Protein AF-0000000082873801 (afdb_homodimer)

Nearest PDB structures (foldseek):
  8ug4-assembly1_B  TM=7.362E-01  e=1.354E-15  Caenorhabditis elegans
  8ug5-assembly1_B  TM=7.842E-01  e=3.260E-12  Caenorhabditis elegans
  8ug7-assembly1_B  TM=8.274E-01  e=1.137E-11  Mus musculus
  6nf4-assembly1_B  TM=8.265E-01  e=1.776E-10  Danio rerio
  8uga-assembly1_B  TM=8.061E-01  e=8.392E-11  Mus musculus

Organism: NCBI:txid197152

Solvent-accessible surface area (backbone atoms only — not comparable to full-atom values): 63229 Å² total; per-residue (Å²): 104,44,60,46,51,54,48,46,42,51,47,18,55,83,52,63,77,65,62,58,49,54,55,52,46,51,41,40,50,53,37,49,51,41,51,52,50,52,52,51,57,68,64,48,70,71,75,66,64,63,63,62,61,55,55,68,60,56,71,71,63,66,75,70,72,67,83,71,76,82,84,83,91,79,90,78,88,86,86,91,84,87,90,90,97,89,87,86,90,92,87,96,86,97,92,85,85,81,78,85,82,84,88,74,83,75,75,78,74,73,70,72,70,70,76,72,67,72,75,74,74,75,66,45,58,58,71,59,56,50,53,49,33,51,56,21,40,50,38,29,35,49,48,24,49,44,50,30,53,29,49,78,66,45,58,75,90,36,94,67,55,42,70,64,62,34,47,48,27,49,46,48,33,49,38,51,52,52,48,50,52,48,59,70,70,49,52,71,68,77,62,80,86,48,52,66,60,51,46,49,41,37,51,49,40,32,50,38,24,52,24,50,28,44,38,50,46,53,49,52,46,51,53,58,54,51,70,37,44,37,78,91,72,44,22,71,57,77,85,67,81,84,74,86,72,84,66,74,63,72,56,44,50,52,57,67,56,66,33,49,48,61,62,54,58,57,44,55,78,41,74,50,22,42,50,43,64,66,46,38,73,70,28,48,58,22,37,35,46,21,23,52,49,48,30,52,42,39,49,51,48,46,71,54,58,63,84,66,63,64,72,59,51,57,48,45,52,52,45,50,54,55,51,57,63,71,60,55,82,74,74,70,70,73,70,60,89,74,67,74,79,75,79,66,76,77,26,56,69,17,40,54,54,11,48,50,53,30,53,53,47,52,51,44,52,52,50,29,62,61,29,50,74,35,81,90,34,34,68,56,21,54,49,53,44,41,52,52,48,36,52,51,33,48,53,50,34,52,40,38,55,53,28,48,62,40,44,63,74,39,47,75,49,83,82,65,68,88,45,71,66,55,54,50,45,60,59,18,43,50,14,44,49,52,49,26,50,47,40,31,54,48,20,61,75,41,36,88,72,75,27,51,60,54,24,53,32,24,51,38,47,47,51,28,51,54,50,42,50,55,38,52,63,52,47,64,35,26,32,40,84,49,72,66,46,54,71,65,38,63,37,42,24,41,48,37,19,47,35,34,42,27,52,36,51,28,50,45,40,56,70,47,60,56,38,54,82,72,38,58,67,50,30,68,55,44,28,68,68,55,37,39,48,50,36,58,65,15,37,62,32,29,36,43,24,29,51,49,48,32,42,52,45,49,48,32,66,56,50,27,60,44,72,73,79,70,83,126,104,44,59,45,50,52,48,46,42,51,45,18,54,82,53,62,76,66,62,58,48,53,55,52,46,52,41,41,50,52,39,46,50,41,51,51,50,52,53,51,58,69,64,47,68,71,74,68,65,62,65,61,61,53,56,65,56,54,70,68,61,64,71,69,66,70,76,71,78,81,82,85,86,78,87,78,86,86,88,91,86,85,90,90,92,85,92,87,90,91,89,94,83,89,92,87,87,90,78,90,80,86,88,76,85,78,78,79,75,75,72,75,72,70,77,73,68,73,75,74,75,75,67,47,59,59,70,57,55,53,52,48,33,49,56,22,40,51,38,29,36,50,47,22,49,45,49,30,54,28,48,77,66,45,60,74,89,37,94,67,53,44,70,63,62,33,47,46,28,48,47,49,33,50,40,52,53,52,48,50,53,48,60,71,69,50,51,70,69,79,61,80,86,51,51,66,59,50,45,51,43,36,52,48,39,31,51,38,24,52,26,49,28,44,38,50,47,53,48,51,46,50,55,57,55,51,71,37,45,37,78,91,70,43,21,71,56,76,87,69,82,81,76,84,74,86,65,75,64,73,58,42,52,52,55,66,57,64,34,50,48,61,60,53,57,55,42,54,78,40,73,51,22,42,48,43,64,68,45,40,74,70,28,48,58,23,36,36,48,21,23,53,50,49,31,54,42,40,48,50,48,45,70,56,58,62,84,66,60,66,71,58,51,56,49,45,53,53,45,48,55,54,50,57,63,73,57,55,81,75,74,71,69,71,70,59,88,75,69,75,78,74,78,67,77,75,26,55,70,17,39,54,55,11,48,49,51,31,53,51,46,51,51,42,52,54,49,27,62,61,28,50,75,36,81,89,34,33,67,57,21,53,49,54,44,41,53,51,48,37,52,49,33,49,52,49,34,53,39,38,54,53,27,47,63,41,44,63,76,39,47,75,50,82,82,64,70,88,45,70,65,56,55,51,45,60,60,17,44,52,14,44,49,52,50,26,50,48,41,31,55,48,20,61,76,41,36,88,72,74,28,50,60,54,24,53,32,23,51,39,46,48,51,27,52,54,51,42,51,54,37,51,62,52,46,65,35,27,32,41,83,48,72,66,44,55,70,67,38,63,37,43,24,42,49,37,20,48,36,36,43,28,52,34,51,26,48,46,40,57,69,48,58,56,38,55,83,72,38,57,66,50,30,67,54,46,28,66,67,55,35,38,50,51,37,58,65,15,38,61,31,29,36,44,25,30,51,48,47,32,42,52,45,50,48,34,67,56,49,26,60,45,71,73,79,70,82,126

Sequence (1136 aa):
MGIAFPMAEVISTYIPPSFYEGFYLYLYFGSMLFLMCMYATVLRPKPTSANANAAKKKSKRRQRRNSGTDSPQSDTEGGSSVGSSSSAASSPTPTAADEPPGSSRSGKATTEISAFTPTRQAHYGSFYLRMGAVAFGIGSMIYSGLEFGQYFELERNTKCHNVLLALTPATRMAFIFIQMYFIFLNNELRVYRSRLIARFGLMHMIGTNLSVWLNVLIQETKHEILLFYNPENNTLALNAHPKQQHKAMLHRVARGLKGPHHIYECRRTNIMGSLVQDASPFLFPCTIEYSLICAAILYVMWKNVGPKPEQAVRDSDQQHQQHIHAVSHTGSIRRSPHHYSVDCARAHKGLFVGILALVLTIISLILFFVLISRPELKALAVMEVNVCELALYFAATVATLLGMLQVRELRYDGSRNLELDNILLIAAQTGMFIYSTFTVIGGHFTMEKNNALLLITAVASLTQTICQTMFILDASRRSCTTARQIRRKPGRQLVTFLLVANLAMWAVNTLEKSRAESHPVQLHFYGLWAWTIITHVSMPLAIFYRFHSTVCLFDVWKRAYKIKPVYMMGIAFPMAEVISTYIPPSFYEGFYLYLYFGSMLFLMCMYATVLRPKPTSANANAAKKKSKRRQRRNSGTDSPQSDTEGGSSVGSSSSAASSPTPTAADEPPGSSRSGKATTEISAFTPTRQAHYGSFYLRMGAVAFGIGSMIYSGLEFGQYFELERNTKCHNVLLALTPATRMAFIFIQMYFIFLNNELRVYRSRLIARFGLMHMIGTNLSVWLNVLIQETKHEILLFYNPENNTLALNAHPKQQHKAMLHRVARGLKGPHHIYECRRTNIMGSLVQDASPFLFPCTIEYSLICAAILYVMWKNVGPKPEQAVRDSDQQHQQHIHAVSHTGSIRRSPHHYSVDCARAHKGLFVGILALVLTIISLILFFVLISRPELKALAVMEVNVCELALYFAATVATLLGMLQVRELRYDGSRNLELDNILLIAAQTGMFIYSTFTVIGGHFTMEKNNALLLITAVASLTQTICQTMFILDASRRSCTTARQIRRKPGRQLVTFLLVANLAMWAVNTLEKSRAESHPVQLHFYGLWAWTIITHVSMPLAIFYRFHSTVCLFDVWKRAYKIKPVYM

Secondary structure (DSSP, 8-state):
-TTHHHHHHHH-TTS-HHHHHHHHHHHHHHHHHHHHHHHHHHHS----THHHHHHHHHTTSGGGGG---------------------------------------------------------SS-HHHHHHHHHHHHHHHHHHHHHHHHHTTS-TTSTT--THHHHHHHHHHHHHHHHHHHHHH-SS----S-HHHHHHHHHHHHHHHHHHHHHHHHHHHHHHHHHTEETTTTEE-----S---------B---STTSHHHHHHHHHSSHHHHHHHHHHHHHHHHHHHHHHHHHHHHHHHHHT-S---HHHHHHHHHHHHHHHHHT-S-------TT------TT-HHHHHHHHHHHHHHHHHHHHHHHHHTSGGGHHHHHHHHHHHHHHHHHHHHHHHHHHHHHHTTSEE-TT----HHHHHHHHHHHHHHHHHHHHHHHHHHTGGGT-HHHHHHHHHHHHHHHHHHHHHHHHTTEE--SHHHHHH-TTHHHHHHHHHHHHHHHHIIIIIIT-GGG-HHHHHHH-HHHHHHHHHHHHHHHHHHHHHHHHHHHHHHHHTT-------/-TTHHHHHHHH-TTS-HHHHHHHHHHHHHHHHHHHHHHHHHHHS----THHHHHHHHHTTTGGGGG---------------------------------------------------------SS-HHHHHHHHHHHHHHHHHHHHHHHHHTTS-TTSTT--THHHHHHHHHHHHHHHHHHHHHH-SS----S-HHHHHHHHHHHHHHHHHHHHHHHHHHHHHHHHHTEETTTTEE-----S--S------B---STTSHHHHHHHHHSSHHHHHHHHHHHHHHHHHHHHHHHHHHHHHHHHHT-S---HHHHHHHHHHHHHHHHHT-S-------TT------TT-HHHHHHHHHHHHHHHHHHHHHHHHHTSGGGHHHHHHHHHHHHHHHHHHHHHHHHHHHHHHTTSEE-TT----HHHHHHHHHHHHHHHHHHHHHHHHHHTGGGT-HHHHHHHHHHHHHHHHHHHHHHHHTTEE--SHHHHHH-TTHHHHHHHHHHHHHHHHIIIIIIT-GGG-HHHHHHH-HHHHHHHHHHHHHHHHHHHHHHHHHHHHHHHHTT-------

Radius of gyration: 39.95 Å; Cα contacts (8 Å, |Δi|>4): 1169; chains: 2; bounding box: 84×140×133 Å

Structure (mmCIF, N/CA/C/O backbone):
data_AF-0000000082873801-model_v1
#
loop_
_entity.id
_entity.type
_entity.pdbx_description
1 polymer Otopetrin
#
loop_
_atom_site.group_PDB
_atom_site.id
_atom_site.type_symbol
_atom_site.label_atom_id
_atom_site.label_alt_id
_atom_site.label_comp_id
_atom_site.label_asym_id
_atom_site.label_entity_id
_atom_site.label_seq_id
_atom_site.pdbx_PDB_ins_code
_atom_site.Cartn_x
_atom_site.Cartn_y
_atom_site.Cartn_z
_atom_site.occupancy
_atom_site.B_iso_or_equiv
_atom_site.auth_seq_id
_atom_site.auth_comp_id
_atom_site.auth_asym_id
_atom_site.auth_atom_id
_atom_site.pdbx_PDB_model_num
ATOM 1 N N . MET A 1 1 ? 2.6 9.32 -10.445 1 83.94 1 MET A N 1
ATOM 2 C CA . MET A 1 1 ? 2.016 10.555 -10.969 1 83.94 1 MET A CA 1
ATOM 3 C C . MET A 1 1 ? 0.571 10.711 -10.508 1 83.94 1 MET A C 1
ATOM 5 O O . MET A 1 1 ? 0.141 11.812 -10.164 1 83.94 1 MET A O 1
ATOM 9 N N . GLY A 1 2 ? -0.21 9.602 -10.445 1 81.31 2 GLY A N 1
ATOM 10 C CA . GLY A 1 2 ? -1.589 9.641 -9.977 1 81.31 2 GLY A CA 1
ATOM 11 C C . GLY A 1 2 ? -1.722 10.094 -8.539 1 81.31 2 GLY A C 1
ATOM 12 O O . GLY A 1 2 ? -2.742 10.672 -8.156 1 81.31 2 GLY A O 1
ATOM 13 N N . ILE A 1 3 ? -0.702 9.875 -7.781 1 80.25 3 ILE A N 1
ATOM 14 C CA . ILE A 1 3 ? -0.724 10.289 -6.383 1 80.25 3 ILE A CA 1
ATOM 15 C C . ILE A 1 3 ? -0.08 11.672 -6.246 1 80.25 3 ILE A C 1
ATOM 17 O O . ILE A 1 3 ? -0.599 12.539 -5.539 1 80.25 3 ILE A O 1
ATOM 21 N N . ALA A 1 4 ? 0.98 11.906 -6.953 1 83.12 4 ALA A N 1
ATOM 22 C CA . ALA A 1 4 ? 1.812 13.094 -6.738 1 83.12 4 ALA A CA 1
ATOM 23 C C . ALA A 1 4 ? 1.121 14.352 -7.258 1 83.12 4 ALA A C 1
ATOM 25 O O . ALA A 1 4 ? 1.18 15.406 -6.621 1 83.12 4 ALA A O 1
ATOM 26 N N . PHE A 1 5 ? 0.399 14.242 -8.336 1 79.94 5 PHE A N 1
ATOM 27 C CA . PHE A 1 5 ? -0.186 15.43 -8.945 1 79.94 5 PHE A CA 1
ATOM 28 C C . PHE A 1 5 ? -1.344 15.953 -8.102 1 79.94 5 PHE A C 1
ATOM 30 O O . PHE A 1 5 ? -1.344 17.109 -7.691 1 79.94 5 PHE A O 1
ATOM 37 N N . PRO A 1 6 ? -2.221 15.086 -7.738 1 76.06 6 PRO A N 1
ATOM 38 C CA . PRO A 1 6 ? -3.314 15.617 -6.926 1 76.06 6 PRO A CA 1
ATOM 39 C C . PRO A 1 6 ? -2.859 16.047 -5.531 1 76.06 6 PRO A C 1
ATOM 41 O O . PRO A 1 6 ? -3.359 17.031 -4.988 1 76.06 6 PRO A O 1
ATOM 44 N N . MET A 1 7 ? -1.941 15.359 -5.02 1 80.06 7 MET A N 1
ATOM 45 C CA . MET A 1 7 ? -1.455 15.711 -3.689 1 80.06 7 MET A CA 1
ATOM 46 C C . MET A 1 7 ? -0.696 17.031 -3.721 1 80.06 7 MET A C 1
ATOM 48 O O . MET A 1 7 ? -0.843 17.859 -2.818 1 80.06 7 MET A O 1
ATOM 52 N N . ALA A 1 8 ? 0.097 17.203 -4.742 1 79.75 8 ALA A N 1
ATOM 53 C CA . ALA A 1 8 ? 0.851 18.438 -4.875 1 79.75 8 ALA A CA 1
ATOM 54 C C . ALA A 1 8 ? -0.085 19.641 -5.062 1 79.75 8 ALA A C 1
ATOM 56 O O . ALA A 1 8 ? 0.179 20.719 -4.555 1 79.75 8 ALA A O 1
ATOM 57 N N . GLU A 1 9 ? -1.192 19.391 -5.695 1 76.38 9 GLU A N 1
ATOM 58 C CA . GLU A 1 9 ? -2.174 20.453 -5.918 1 76.38 9 GLU A CA 1
ATOM 59 C C . GLU A 1 9 ? -2.834 20.875 -4.613 1 76.38 9 GLU A C 1
ATOM 61 O O . GLU A 1 9 ? -3.107 22.062 -4.41 1 76.38 9 GLU A O 1
ATOM 66 N N . VAL A 1 10 ? -2.982 19.969 -3.736 1 74.56 10 VAL A N 1
ATOM 67 C CA . VAL A 1 10 ? -3.682 20.25 -2.488 1 74.56 10 VAL A CA 1
ATOM 68 C C . VAL A 1 10 ? -2.711 20.859 -1.479 1 74.56 10 VAL A C 1
ATOM 70 O O . VAL A 1 10 ? -3.078 21.75 -0.717 1 74.56 10 VAL A O 1
ATOM 73 N N . ILE A 1 11 ? -1.494 20.453 -1.621 1 73.31 11 ILE A N 1
ATOM 74 C CA . ILE A 1 11 ? -0.538 20.844 -0.593 1 73.31 11 ILE A CA 1
ATOM 75 C C . ILE A 1 11 ? 0.096 22.188 -0.968 1 73.31 11 ILE A C 1
ATOM 77 O O . ILE A 1 11 ? 0.312 23.031 -0.105 1 73.31 11 ILE A O 1
ATOM 81 N N . SER A 1 12 ? 0.359 22.266 -2.326 1 75.19 12 SER A N 1
ATOM 82 C CA . SER A 1 12 ? 1.054 23.484 -2.74 1 75.19 12 SER A CA 1
ATOM 83 C C . SER A 1 12 ? 0.1 24.469 -3.418 1 75.19 12 SER A C 1
ATOM 85 O O . SER A 1 12 ? -0.723 24.062 -4.246 1 75.19 12 SER A O 1
ATOM 87 N N . THR A 1 13 ? 0.167 25.656 -2.996 1 68.12 13 THR A N 1
ATOM 88 C CA . THR A 1 13 ? -0.702 26.703 -3.539 1 68.12 13 THR A CA 1
ATOM 89 C C . THR A 1 13 ? -0.114 27.281 -4.82 1 68.12 13 THR A C 1
ATOM 91 O O . THR A 1 13 ? -0.761 28.078 -5.5 1 68.12 13 THR A O 1
ATOM 94 N N . TYR A 1 14 ? 1.043 26.781 -5.195 1 69 14 TYR A N 1
ATOM 95 C CA . TYR A 1 14 ? 1.742 27.422 -6.301 1 69 14 TYR A CA 1
ATOM 96 C C . TYR A 1 14 ? 1.415 26.734 -7.625 1 69 14 TYR A C 1
ATOM 98 O O . TYR A 1 14 ? 1.838 27.203 -8.688 1 69 14 TYR A O 1
ATOM 106 N N . ILE A 1 15 ? 0.56 25.766 -7.527 1 74.56 15 ILE A N 1
ATOM 107 C CA . ILE A 1 15 ? 0.313 25 -8.75 1 74.56 15 ILE A CA 1
ATOM 108 C C . ILE A 1 15 ? -1.022 25.422 -9.359 1 74.56 15 ILE A C 1
ATOM 110 O O . ILE A 1 15 ? -2.057 25.375 -8.688 1 74.56 15 ILE A O 1
ATOM 114 N N . PRO A 1 16 ? -0.901 25.859 -10.555 1 71.5 16 PRO A N 1
ATOM 115 C CA . PRO A 1 16 ? -2.168 26.203 -11.211 1 71.5 16 PRO A CA 1
ATOM 116 C C . PRO A 1 16 ? -3.078 25 -11.398 1 71.5 16 PRO A C 1
ATOM 118 O O . PRO A 1 16 ? -2.594 23.891 -11.656 1 71.5 16 PRO A O 1
ATOM 121 N N . PRO A 1 17 ? -4.355 25.109 -11.188 1 64.75 17 PRO A N 1
ATOM 122 C 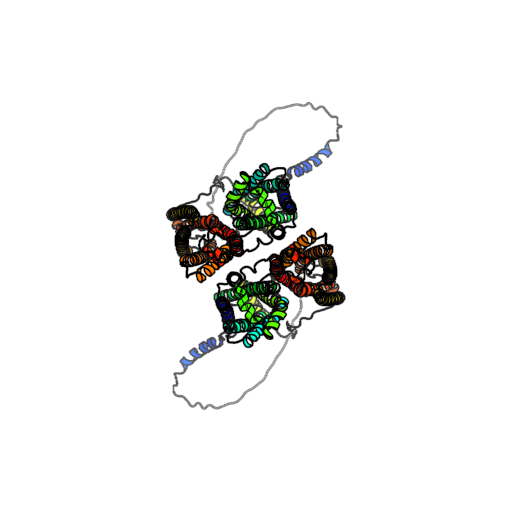CA . PRO A 1 17 ? -5.297 24 -11.273 1 64.75 17 PRO A CA 1
ATOM 123 C C . PRO A 1 17 ? -5.324 23.359 -12.664 1 64.75 17 PRO A C 1
ATOM 125 O O . PRO A 1 17 ? -5.668 22.188 -12.805 1 64.75 17 PRO A O 1
ATOM 128 N N . SER A 1 18 ? -4.852 24.078 -13.68 1 69.5 18 SER A N 1
ATOM 129 C CA . SER A 1 18 ? -4.949 23.578 -15.047 1 69.5 18 SER A CA 1
ATOM 130 C C . SER A 1 18 ? -3.834 22.578 -15.352 1 69.5 18 SER A C 1
ATOM 132 O O . SER A 1 18 ? -3.928 21.812 -16.312 1 69.5 18 SER A O 1
ATOM 134 N N . PHE A 1 19 ? -2.938 22.578 -14.57 1 73 19 PHE A N 1
ATOM 135 C CA . PHE A 1 19 ? -1.786 21.75 -14.914 1 73 19 PHE A CA 1
ATOM 136 C C . PHE A 1 19 ? -2.127 20.281 -14.797 1 73 19 PHE A C 1
ATOM 138 O O . PHE A 1 19 ? -1.787 19.484 -15.672 1 73 19 PHE A O 1
ATOM 145 N N . TYR A 1 20 ? -2.91 19.969 -13.922 1 79.06 20 TYR A N 1
ATOM 146 C CA . TYR A 1 20 ? -3.131 18.547 -13.695 1 79.06 20 TYR A CA 1
ATOM 147 C C . TYR A 1 20 ? -4.32 18.031 -14.5 1 79.06 20 TYR A C 1
ATOM 149 O O . TYR A 1 20 ? -4.473 16.828 -14.703 1 79.06 20 TYR A O 1
ATOM 157 N N . GLU A 1 21 ? -5.082 18.969 -15.086 1 85.31 21 GLU A N 1
ATOM 158 C CA . GLU A 1 21 ? -6.172 18.562 -15.969 1 85.31 21 GLU A CA 1
ATOM 159 C C . GLU A 1 21 ? -5.637 17.984 -17.281 1 85.31 21 GLU A C 1
ATOM 161 O O . GLU A 1 21 ? -6.242 17.078 -17.859 1 85.31 21 GLU A O 1
ATOM 166 N N . GLY A 1 22 ? -4.484 18.547 -17.672 1 84.94 22 GLY A N 1
ATOM 167 C CA . GLY A 1 22 ? -3.859 18 -18.875 1 84.94 22 GLY A CA 1
ATOM 168 C C . GLY A 1 22 ? -3.422 16.562 -18.719 1 84.94 22 GLY A C 1
ATOM 169 O O . GLY A 1 22 ? -3.527 15.773 -19.656 1 84.94 22 GLY A O 1
ATOM 170 N N . PHE A 1 23 ? -2.957 16.266 -17.562 1 88.06 23 PHE A N 1
ATOM 171 C CA . PHE A 1 23 ? -2.521 14.906 -17.297 1 88.06 23 PHE A CA 1
ATOM 172 C C . PHE A 1 23 ? -3.695 13.938 -17.359 1 88.06 23 PHE A C 1
ATOM 174 O O . PHE A 1 23 ? -3.588 12.867 -17.969 1 88.06 23 PHE A O 1
ATOM 181 N N . TYR A 1 24 ? -4.832 14.266 -16.875 1 91.12 24 TYR A N 1
ATOM 182 C CA . TYR A 1 24 ? -5.984 13.367 -16.859 1 91.12 24 TYR A CA 1
ATOM 183 C C . TYR A 1 24 ? -6.605 13.273 -18.25 1 91.12 24 TYR A C 1
ATOM 185 O O . TYR A 1 24 ? -7.117 12.219 -18.641 1 91.12 24 TYR A O 1
ATOM 193 N N . LEU A 1 25 ? -6.531 14.367 -18.984 1 92.25 25 LEU A N 1
ATOM 194 C CA . LEU A 1 25 ? -7.012 14.312 -20.359 1 92.25 25 LEU A CA 1
ATOM 195 C C . LEU A 1 25 ? -6.152 13.367 -21.188 1 92.25 25 LEU A C 1
ATOM 197 O O . LEU A 1 25 ? -6.676 12.625 -22.031 1 92.25 25 LEU A O 1
ATOM 201 N N . TYR A 1 26 ? -4.848 13.445 -20.953 1 92.44 26 TYR A N 1
ATOM 202 C CA . TYR A 1 26 ? -3.953 12.508 -21.625 1 92.44 26 TYR A CA 1
ATOM 203 C C . TYR A 1 26 ? -4.316 11.07 -21.281 1 92.44 26 TYR A C 1
ATOM 205 O O . TYR A 1 26 ? -4.34 10.203 -22.172 1 92.44 26 TYR A O 1
ATOM 213 N N . LEU A 1 27 ? -4.617 10.836 -20.047 1 94.5 27 LEU A N 1
ATOM 214 C CA . LEU A 1 27 ? -4.957 9.484 -19.625 1 94.5 27 LEU A CA 1
ATOM 215 C C . LEU A 1 27 ? -6.266 9.023 -20.266 1 94.5 27 LEU A C 1
ATOM 217 O O . LEU A 1 27 ? -6.352 7.906 -20.766 1 94.5 27 LEU A O 1
ATOM 221 N N . TYR A 1 28 ? -7.273 9.859 -20.281 1 95.75 28 TYR A N 1
ATOM 222 C CA . TYR A 1 28 ? -8.578 9.5 -20.828 1 95.75 28 TYR A CA 1
ATOM 223 C C . TYR A 1 28 ? -8.508 9.305 -22.344 1 95.75 28 TYR A C 1
ATOM 225 O O . TYR A 1 28 ? -9.008 8.305 -22.859 1 95.75 28 TYR A O 1
ATOM 233 N N . PHE A 1 29 ? -7.836 10.172 -22.984 1 95.25 29 PHE A N 1
ATOM 234 C CA . PHE A 1 29 ? -7.734 10.07 -24.438 1 95.25 29 PHE A CA 1
ATOM 235 C C . PHE A 1 29 ? -6.918 8.852 -24.844 1 95.25 29 PHE A C 1
ATOM 237 O O . PHE A 1 29 ? -7.266 8.156 -25.797 1 95.25 29 PHE A O 1
ATOM 244 N N . GLY A 1 30 ? -5.863 8.648 -24.141 1 94.81 30 GLY A N 1
ATOM 245 C CA . GLY A 1 30 ? -5.074 7.461 -24.422 1 94.81 30 GLY A CA 1
ATOM 246 C C . GLY A 1 30 ? -5.859 6.172 -24.266 1 94.81 30 GLY A C 1
ATOM 247 O O . GLY A 1 30 ? -5.738 5.258 -25.078 1 94.81 30 GLY A O 1
ATOM 248 N N . SER A 1 31 ? -6.609 6.121 -23.234 1 96.12 31 SER A N 1
ATOM 249 C CA . SER A 1 31 ? -7.414 4.93 -23 1 96.12 31 SER A CA 1
ATOM 250 C C . SER A 1 31 ? -8.516 4.777 -24.047 1 96.12 31 SER A C 1
ATOM 252 O O . SER A 1 31 ? -8.758 3.676 -24.531 1 96.12 31 SER A O 1
ATOM 254 N N . MET A 1 32 ? -9.156 5.863 -24.422 1 95.5 32 MET A N 1
ATOM 255 C CA . MET A 1 32 ? -10.234 5.816 -25.406 1 95.5 32 MET A CA 1
ATOM 256 C C . MET A 1 32 ? -9.695 5.457 -26.781 1 95.5 32 MET A C 1
ATOM 258 O O . MET A 1 32 ? -10.328 4.711 -27.531 1 95.5 32 MET A O 1
ATOM 262 N N . LEU A 1 33 ? -8.547 5.934 -27.062 1 93.31 33 LEU A N 1
ATOM 263 C CA . LEU A 1 33 ? -7.914 5.594 -28.328 1 93.31 33 LEU A CA 1
ATOM 264 C C . LEU A 1 33 ? -7.594 4.105 -28.406 1 93.31 33 LEU A C 1
ATOM 266 O O . LEU A 1 33 ? -7.824 3.463 -29.438 1 93.31 33 LEU A O 1
ATOM 270 N N . PHE A 1 34 ? -7.098 3.561 -27.406 1 92.75 34 PHE A N 1
ATOM 271 C CA . PHE A 1 34 ? -6.801 2.133 -27.328 1 92.75 34 PHE A CA 1
ATOM 272 C C . PHE A 1 34 ? -8.07 1.311 -27.516 1 92.75 34 PHE A C 1
ATOM 274 O O . PHE A 1 34 ? -8.086 0.334 -28.266 1 92.75 34 PHE A O 1
ATOM 281 N N . LEU A 1 35 ? -9.117 1.752 -26.828 1 92 35 LEU A N 1
ATOM 282 C CA . LEU A 1 35 ? -10.367 1.006 -26.906 1 92 35 LEU A CA 1
ATOM 283 C C . LEU A 1 35 ? -10.961 1.089 -28.312 1 92 35 LEU A C 1
ATOM 285 O O . LEU A 1 35 ? -11.531 0.112 -28.812 1 92 35 LEU A O 1
ATOM 289 N N . MET A 1 36 ? -10.836 2.18 -28.906 1 89 36 MET A N 1
ATOM 290 C CA . MET A 1 36 ? -11.312 2.33 -30.281 1 89 36 MET A CA 1
ATOM 291 C C . MET A 1 36 ? -10.508 1.464 -31.234 1 89 36 MET A C 1
ATOM 293 O O . MET A 1 36 ? -11.055 0.882 -32.188 1 89 36 MET A O 1
ATOM 297 N N . CYS A 1 37 ? -9.242 1.314 -31 1 86.12 37 CYS A N 1
ATOM 298 C CA . CYS A 1 37 ? -8.383 0.464 -31.812 1 86.12 37 CYS A CA 1
ATOM 299 C C . CYS A 1 37 ? -8.734 -1.006 -31.641 1 86.12 37 CYS A C 1
ATOM 301 O O . CYS A 1 37 ? -8.734 -1.773 -32.594 1 86.12 37 CYS A O 1
ATOM 303 N N . MET A 1 38 ? -9.008 -1.329 -30.453 1 84 38 MET A N 1
ATOM 304 C CA . MET A 1 38 ? -9.383 -2.713 -30.172 1 84 38 MET A CA 1
ATOM 305 C C . MET A 1 38 ? -10.719 -3.055 -30.828 1 84 38 MET A C 1
A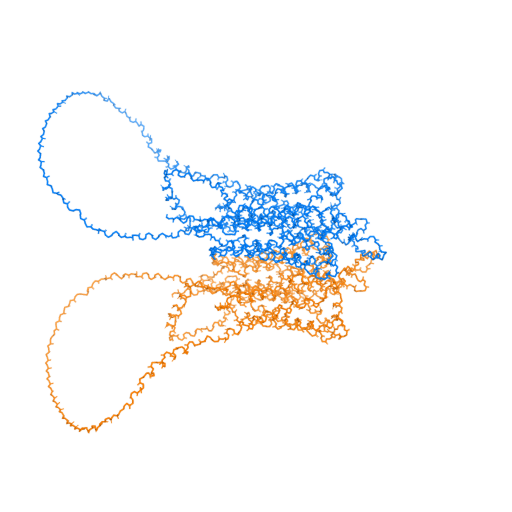TOM 307 O O . MET A 1 38 ? -10.898 -4.16 -31.328 1 84 38 MET A O 1
ATOM 311 N N . TYR A 1 39 ? -11.641 -2.125 -30.828 1 78.38 39 TYR A N 1
ATOM 312 C CA . TYR A 1 39 ? -12.93 -2.328 -31.469 1 78.38 39 TYR A CA 1
ATOM 313 C C . TYR A 1 39 ? -12.773 -2.412 -33 1 78.38 39 TYR A C 1
ATOM 315 O O . TYR A 1 39 ? -13.453 -3.197 -33.656 1 78.38 39 TYR A O 1
ATOM 323 N N . ALA A 1 40 ? -11.852 -1.688 -33.469 1 76.88 40 ALA A N 1
ATOM 324 C CA . ALA A 1 40 ? -11.617 -1.699 -34.906 1 76.88 40 ALA A CA 1
ATOM 325 C C . ALA A 1 40 ? -10.969 -3.012 -35.344 1 76.88 40 ALA A C 1
ATOM 327 O O . ALA A 1 40 ? -11.25 -3.508 -36.438 1 76.88 40 ALA A O 1
ATOM 328 N N . THR A 1 41 ? -10.125 -3.562 -34.531 1 73.06 41 THR A N 1
ATOM 329 C CA . THR A 1 41 ? -9.453 -4.809 -34.875 1 73.06 41 THR A CA 1
ATOM 330 C C . THR A 1 41 ? -10.406 -5.996 -34.75 1 73.06 41 THR A C 1
ATOM 332 O O . THR A 1 41 ? -10.289 -6.984 -35.469 1 73.06 41 THR A O 1
ATOM 335 N N . VAL A 1 42 ? -11.211 -5.945 -33.75 1 63.28 42 VAL A N 1
ATOM 336 C CA . VAL A 1 42 ? -12.164 -7.035 -33.562 1 63.28 42 VAL A CA 1
ATOM 337 C C . VAL A 1 42 ? -13.211 -7 -34.688 1 63.28 42 VAL A C 1
ATOM 339 O O . VAL A 1 42 ? -13.688 -8.047 -35.125 1 63.28 42 VAL A O 1
ATOM 342 N N . LEU A 1 43 ? -13.594 -5.871 -35.125 1 53.22 43 LEU A N 1
ATOM 343 C CA . LEU A 1 43 ? -14.578 -5.734 -36.188 1 53.22 43 LEU A CA 1
ATOM 344 C C . LEU A 1 43 ? -13.953 -6.008 -37.562 1 53.22 43 LEU A C 1
ATOM 346 O O . LEU A 1 43 ? -14.664 -6.152 -38.562 1 53.22 43 LEU A O 1
ATOM 350 N N . ARG A 1 44 ? -12.695 -5.98 -37.625 1 51.19 44 ARG A N 1
ATOM 351 C CA . ARG A 1 44 ? -12.148 -6.312 -38.938 1 51.19 44 ARG A CA 1
ATOM 352 C C . ARG A 1 44 ? -12.297 -7.801 -39.25 1 51.19 44 ARG A C 1
ATOM 354 O O . ARG A 1 44 ? -11.781 -8.641 -38.5 1 51.19 44 ARG A O 1
ATOM 361 N N . PRO A 1 45 ? -13.359 -8.227 -39.938 1 47.53 45 PRO A N 1
ATOM 362 C CA . PRO A 1 45 ? -13.555 -9.602 -40.375 1 47.53 45 PRO A CA 1
ATOM 363 C C . PRO A 1 45 ? -12.266 -10.258 -40.875 1 47.53 45 PRO A C 1
ATOM 365 O O . PRO A 1 45 ? -11.383 -9.57 -41.406 1 47.53 45 PRO A O 1
ATOM 368 N N . LYS A 1 46 ? -11.867 -11.422 -40.281 1 47.56 46 LYS A N 1
ATOM 369 C CA . LYS A 1 46 ? -10.828 -12.234 -40.906 1 47.56 46 LYS A CA 1
ATOM 370 C C . LYS A 1 46 ? -10.906 -12.148 -42.406 1 47.56 46 LYS A C 1
ATOM 372 O O . LYS A 1 46 ? -12 -12.18 -43 1 47.56 46 LYS A O 1
ATOM 377 N N . PRO A 1 47 ? -9.953 -11.625 -43.031 1 42.84 47 PRO A N 1
ATOM 378 C CA . PRO A 1 47 ? -10.102 -11.781 -44.469 1 42.84 47 PRO A CA 1
ATOM 379 C C . PRO A 1 47 ? -10.578 -13.18 -44.875 1 42.84 47 PRO A C 1
ATOM 381 O O . PRO A 1 47 ? -10.047 -14.18 -44.375 1 42.84 47 PRO A O 1
ATOM 384 N N . THR A 1 48 ? -11.812 -13.438 -44.969 1 40.19 48 THR A N 1
ATOM 385 C CA . THR A 1 48 ? -12.227 -14.695 -45.594 1 40.19 48 THR A CA 1
ATOM 386 C C . THR A 1 48 ? -11.211 -15.141 -46.625 1 40.19 48 THR A C 1
ATOM 388 O O . THR A 1 48 ? -10.867 -14.375 -47.531 1 40.19 48 THR A O 1
ATOM 391 N N . SER A 1 49 ? -10.312 -15.969 -46.188 1 40.56 49 SER A N 1
ATOM 392 C CA . SER A 1 49 ? -9.484 -16.703 -47.156 1 40.56 49 SER A CA 1
ATOM 393 C C . SER A 1 49 ? -10.289 -17.125 -48.375 1 40.56 49 SER A C 1
ATOM 395 O O . SER A 1 49 ? -9.852 -17.969 -49.156 1 40.56 49 SER A O 1
ATOM 397 N N . ALA A 1 50 ? -11.586 -16.891 -48.531 1 39.94 50 ALA A N 1
ATOM 398 C CA . ALA A 1 50 ? -12.258 -17.375 -49.719 1 39.94 50 ALA A CA 1
ATOM 399 C C . ALA A 1 50 ? -11.539 -16.891 -51 1 39.94 50 ALA A C 1
ATOM 401 O O . ALA A 1 50 ? -11.688 -17.484 -52.062 1 39.94 50 ALA A O 1
ATOM 402 N N . ASN A 1 51 ? -10.992 -15.688 -50.906 1 39.97 51 ASN A N 1
ATOM 403 C CA . ASN A 1 51 ? -10.531 -15.266 -52.219 1 39.97 51 ASN A CA 1
ATOM 404 C C . ASN A 1 51 ? -9.242 -15.969 -52.625 1 39.97 51 ASN A C 1
ATOM 406 O O . ASN A 1 51 ? -8.688 -15.703 -53.688 1 39.97 51 ASN A O 1
ATOM 410 N N . ALA A 1 52 ? -8.602 -16.594 -51.625 1 38.53 52 ALA A N 1
ATOM 411 C CA . ALA A 1 52 ? -7.375 -17.25 -52.062 1 38.53 52 ALA A CA 1
ATOM 412 C C . ALA A 1 52 ? -7.68 -18.516 -52.844 1 38.53 52 ALA A C 1
ATOM 414 O O . ALA A 1 52 ? -6.875 -18.969 -53.656 1 38.53 52 ALA A O 1
ATOM 415 N N . ASN A 1 53 ? -8.859 -19.172 -52.531 1 36.06 53 ASN A N 1
ATOM 416 C CA . ASN A 1 53 ? -9.125 -20.359 -53.344 1 36.06 53 ASN A CA 1
ATOM 417 C C . ASN A 1 53 ? -9.609 -20 -54.719 1 36.06 53 ASN A C 1
ATOM 419 O O . ASN A 1 53 ? -9.602 -20.844 -55.625 1 36.06 53 ASN A O 1
ATOM 423 N N . ALA A 1 54 ? -10.203 -18.828 -54.875 1 41.72 54 ALA A N 1
ATOM 424 C CA . ALA A 1 54 ? -10.719 -18.562 -56.219 1 41.72 54 ALA A CA 1
ATOM 425 C C . ALA A 1 54 ? -9.594 -18.25 -57.188 1 41.72 54 ALA A C 1
ATOM 427 O O . ALA A 1 54 ? -9.734 -18.438 -58.406 1 41.72 54 ALA A O 1
ATOM 428 N N . ALA A 1 55 ? -8.531 -17.656 -56.688 1 38.62 55 ALA A N 1
ATOM 429 C CA . ALA A 1 55 ? -7.477 -17.281 -57.625 1 38.62 55 ALA A CA 1
ATOM 430 C C . ALA A 1 55 ? -6.699 -18.516 -58.094 1 38.62 55 ALA A C 1
ATOM 432 O O . ALA A 1 55 ? -6.059 -18.469 -59.156 1 38.62 55 ALA A O 1
ATOM 433 N N . LYS A 1 56 ? -6.613 -19.531 -57.25 1 38.19 56 LYS A N 1
ATOM 434 C CA . LYS A 1 56 ? -5.891 -20.688 -57.75 1 38.19 56 LYS A CA 1
ATOM 435 C C . LYS A 1 56 ? -6.684 -21.391 -58.844 1 38.19 56 LYS A C 1
ATOM 437 O O . LYS A 1 56 ? -6.125 -22.172 -59.625 1 38.19 56 LYS A O 1
ATOM 442 N N . LYS A 1 57 ? -8.047 -21.156 -58.844 1 38.62 57 LYS A N 1
ATOM 443 C CA . LYS A 1 57 ? -8.75 -21.891 -59.875 1 38.62 57 LYS A CA 1
ATOM 444 C C . LYS A 1 57 ? -8.586 -21.203 -61.25 1 38.62 57 LYS A C 1
ATOM 446 O O . LYS A 1 57 ? -8.781 -21.828 -62.281 1 38.62 57 LYS A O 1
ATOM 451 N N . LYS A 1 58 ? -8.43 -19.891 -61.25 1 38.28 58 LYS A N 1
ATOM 452 C CA . LYS A 1 58 ? -8.539 -19.234 -62.562 1 38.28 58 LYS A CA 1
ATOM 453 C C . LYS A 1 58 ? -7.281 -19.453 -63.406 1 38.28 58 LYS A C 1
ATOM 455 O O . LYS A 1 58 ? -7.305 -19.281 -64.625 1 38.28 58 LYS A O 1
ATOM 460 N N . SER A 1 59 ? -6.086 -19.578 -62.781 1 34.75 59 SER A N 1
ATOM 461 C CA . SER A 1 59 ? -4.902 -19.531 -63.625 1 34.75 59 SER A CA 1
ATOM 462 C C . SER A 1 59 ? -4.812 -20.75 -64.562 1 34.75 59 SER A C 1
ATOM 464 O O . SER A 1 59 ? -3.971 -20.812 -65.438 1 34.75 59 SER A O 1
ATOM 466 N N . LYS A 1 60 ? -5.512 -21.875 -64.25 1 32.44 60 LYS A N 1
ATOM 467 C CA . LYS A 1 60 ? -5.281 -23.031 -65.062 1 32.44 60 LYS A CA 1
ATOM 468 C C . LYS A 1 60 ? -5.977 -22.875 -66.438 1 32.44 60 LYS A C 1
ATOM 470 O O . LYS A 1 60 ? -5.785 -23.703 -67.312 1 32.44 60 LYS A O 1
ATOM 475 N N . ARG A 1 61 ? -7.055 -22 -66.438 1 29.83 61 ARG A N 1
ATOM 476 C CA . ARG A 1 61 ? -7.887 -22.203 -67.625 1 29.83 61 ARG A CA 1
ATOM 477 C C . ARG A 1 61 ? -7.246 -21.578 -68.875 1 29.83 61 ARG A C 1
ATOM 479 O O . ARG A 1 61 ? -7.785 -21.672 -70 1 29.83 61 ARG A O 1
ATOM 486 N N . ARG A 1 62 ? -6.461 -20.578 -68.688 1 29.45 62 ARG A N 1
ATOM 487 C CA . ARG A 1 62 ? -6.305 -19.688 -69.812 1 29.45 62 ARG A CA 1
ATOM 488 C C . ARG A 1 62 ? -5.586 -20.406 -70.938 1 29.45 62 ARG A C 1
ATOM 490 O O . ARG A 1 62 ? -5.309 -19.797 -72 1 29.45 62 ARG A O 1
ATOM 497 N N . GLN A 1 63 ? -4.797 -21.438 -70.625 1 25.5 63 GLN A N 1
ATOM 498 C CA . GLN A 1 63 ? -3.809 -21.656 -71.688 1 25.5 63 GLN A CA 1
ATOM 499 C C . GLN A 1 63 ? -4.484 -22 -73 1 25.5 63 GLN A C 1
ATOM 501 O O . GLN A 1 63 ? -3.828 -22.062 -74.062 1 25.5 63 GLN A O 1
ATOM 506 N N . ARG A 1 64 ? -5.719 -22.703 -72.875 1 25.19 64 ARG A N 1
ATOM 507 C CA . ARG A 1 64 ? -5.957 -23.578 -74.062 1 25.19 64 ARG A CA 1
ATOM 508 C C . ARG A 1 64 ? -6.477 -22.797 -75.25 1 25.19 64 ARG A C 1
ATOM 510 O O . ARG A 1 64 ? -6.938 -23.375 -76.25 1 25.19 64 ARG A O 1
ATOM 517 N N . ARG A 1 65 ? -6.77 -21.484 -75.125 1 24.42 65 ARG A N 1
ATOM 518 C CA . ARG A 1 65 ? -7.812 -21.062 -76.062 1 24.42 65 ARG A CA 1
ATOM 519 C C . ARG A 1 65 ? -7.285 -21.016 -77.5 1 24.42 65 ARG A C 1
ATOM 521 O O . ARG A 1 65 ? -7.961 -20.516 -78.375 1 24.42 65 ARG A O 1
ATOM 528 N N . ASN A 1 66 ? -5.914 -21.078 -77.688 1 20.77 66 ASN A N 1
ATOM 529 C CA . ASN A 1 66 ? -5.621 -20.328 -78.875 1 20.77 66 ASN A CA 1
ATOM 530 C C . ASN A 1 66 ? -6.277 -20.953 -80.125 1 20.77 66 ASN A C 1
ATOM 532 O O . ASN A 1 66 ? -6.418 -20.312 -81.188 1 20.77 66 ASN A O 1
ATOM 536 N N . SER A 1 67 ? -6.141 -22.328 -80.312 1 20.83 67 SER A N 1
ATOM 537 C CA . SER A 1 67 ? -5.914 -22.672 -81.75 1 20.83 67 SER A CA 1
ATOM 538 C C . SER A 1 67 ? -7.203 -22.578 -82.5 1 20.83 67 SER A C 1
ATOM 540 O O . SER A 1 67 ? -8.188 -23.25 -82.188 1 20.83 67 SER A O 1
ATOM 542 N N . GLY A 1 68 ? -7.598 -21.531 -83.188 1 19.06 68 GLY A N 1
ATOM 543 C CA . GLY A 1 68 ? -8.805 -21.141 -83.875 1 19.06 68 GLY A CA 1
ATOM 544 C C . GLY A 1 68 ? -9.039 -21.922 -85.125 1 19.06 68 GLY A C 1
ATOM 545 O O . GLY A 1 68 ? -9.961 -21.625 -85.938 1 19.06 68 GLY A O 1
ATOM 546 N N . THR A 1 69 ? -7.984 -22.641 -85.625 1 17.62 69 THR A N 1
ATOM 547 C CA . THR A 1 69 ? -8.148 -22.578 -87.062 1 17.62 69 THR A CA 1
ATOM 548 C C . THR A 1 69 ? -9.43 -23.297 -87.5 1 17.62 69 THR A C 1
ATOM 550 O O . THR A 1 69 ? -10.172 -22.797 -88.312 1 17.62 69 THR A O 1
ATOM 553 N N . ASP A 1 70 ? -9.5 -24.609 -87.25 1 16.58 70 ASP A N 1
ATOM 554 C CA . ASP A 1 70 ? -9.602 -25.5 -88.375 1 16.58 70 ASP A CA 1
ATOM 555 C C . ASP A 1 70 ? -11.047 -25.609 -88.875 1 16.58 70 ASP A C 1
ATOM 557 O O . ASP A 1 70 ? -11.977 -25.328 -88.125 1 16.58 70 ASP A O 1
ATOM 561 N N . SER A 1 71 ? -11.227 -26.266 -90 1 17.75 71 SER A N 1
ATOM 562 C CA . SER A 1 71 ? -12.094 -26.219 -91.188 1 17.75 71 SER A CA 1
ATOM 563 C C . SER A 1 71 ? -13.445 -26.875 -90.875 1 17.75 71 SER A C 1
ATOM 565 O O . SER A 1 71 ? -14.492 -26.297 -91.188 1 17.75 71 SER A O 1
ATOM 567 N N . PRO A 1 72 ? -13.438 -28.266 -90.562 1 16.05 72 PRO A N 1
ATOM 568 C CA . PRO A 1 72 ? -13.914 -29.156 -91.625 1 16.05 72 PRO A CA 1
ATOM 569 C C . PRO A 1 72 ? -15.438 -29.266 -91.625 1 16.05 72 PRO A C 1
ATOM 571 O O . PRO A 1 72 ? -16.109 -28.828 -90.688 1 16.05 72 PRO A O 1
ATOM 574 N N . GLN A 1 73 ? -15.812 -30.547 -92 1 15.72 73 GLN A N 1
ATOM 575 C CA . GLN A 1 73 ? -16.703 -31.125 -93 1 15.72 73 GLN A CA 1
ATOM 576 C C . GLN A 1 73 ? -18.125 -31.25 -92.438 1 15.72 73 GLN A C 1
ATOM 578 O O . GLN A 1 73 ? -18.359 -31.109 -91.25 1 15.72 73 GLN A O 1
ATOM 583 N N . SER A 1 74 ? -18.938 -32.219 -93.125 1 15.73 74 SER A N 1
ATOM 584 C CA . SER A 1 74 ? -20.094 -32.625 -93.938 1 15.73 74 SER A CA 1
ATOM 585 C C . SER A 1 74 ? -21.109 -33.375 -93.125 1 15.73 74 SER A C 1
ATOM 587 O O . SER A 1 74 ? -22.328 -33.188 -93.312 1 15.73 74 SER A O 1
ATOM 589 N N . ASP A 1 75 ? -20.734 -34.312 -92.188 1 14.76 75 ASP A N 1
ATOM 590 C CA . ASP A 1 75 ? -21.312 -35.625 -92.562 1 14.76 75 ASP A CA 1
ATOM 591 C C . ASP A 1 75 ? -22.797 -35.656 -92.188 1 14.76 75 ASP A C 1
ATOM 593 O O . ASP A 1 75 ? -23.219 -35.031 -91.188 1 14.76 75 ASP A O 1
ATOM 597 N N . THR A 1 76 ? -23.547 -36.438 -93.062 1 16.05 76 THR A N 1
ATOM 598 C CA . THR A 1 76 ? -24.859 -36.781 -93.562 1 16.05 76 THR A CA 1
ATOM 599 C C . THR A 1 76 ? -25.625 -37.625 -92.562 1 16.05 76 THR A C 1
ATOM 601 O O . THR A 1 76 ? -26.812 -37.406 -92.312 1 16.05 76 THR A O 1
ATOM 604 N N . GLU A 1 77 ? -25.078 -38.938 -92.312 1 14.51 77 GLU A N 1
ATOM 605 C CA . GLU A 1 77 ? -25.875 -40.094 -92.812 1 14.51 77 GLU A CA 1
ATOM 606 C C . GLU A 1 77 ? -27.062 -40.312 -91.875 1 14.51 77 GLU A C 1
ATOM 608 O O . GLU A 1 77 ? -27.125 -39.781 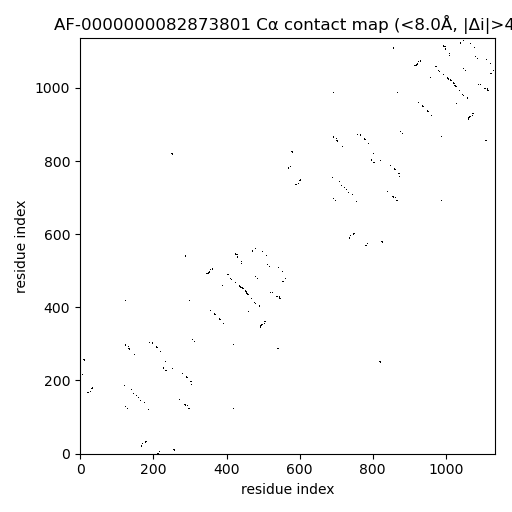-90.75 1 14.51 77 GLU A O 1
ATOM 613 N N . GLY A 1 78 ? -27.484 -41.75 -91.938 1 14.62 78 GLY A N 1
ATOM 614 C CA . GLY A 1 78 ? -28.516 -42.688 -92.312 1 14.62 78 GLY A CA 1
ATOM 615 C C . GLY A 1 78 ? -29.375 -43.125 -91.125 1 14.62 78 GLY A C 1
ATOM 616 O O . GLY A 1 78 ? -29.203 -42.656 -90.062 1 14.62 78 GLY A O 1
ATOM 617 N N . GLY A 1 79 ? -29.375 -44.562 -90.938 1 14.22 79 GLY A N 1
ATOM 618 C CA . GLY A 1 79 ? -30.297 -45.688 -91.188 1 14.22 79 GLY A CA 1
ATOM 619 C C . GLY A 1 79 ? -31.094 -46.062 -89.938 1 14.22 79 GLY A C 1
ATOM 620 O O . GLY A 1 79 ? -30.891 -45.5 -88.875 1 14.22 79 GLY A O 1
ATOM 621 N N . SER A 1 80 ? -31.094 -47.531 -89.625 1 14.6 80 SER A N 1
ATOM 622 C CA . SER A 1 80 ? -31.984 -48.656 -89.812 1 14.6 80 SER A CA 1
ATOM 623 C C . SER A 1 80 ? -32.656 -49.031 -88.5 1 14.6 80 SER A C 1
ATOM 625 O O . SER A 1 80 ? -32.219 -48.562 -87.438 1 14.6 80 SER A O 1
ATOM 627 N N . SER A 1 81 ? -32.969 -50.469 -88.375 1 14.81 81 SER A N 1
ATOM 628 C CA . SER A 1 81 ? -34.062 -51.438 -88.312 1 14.81 81 SER A CA 1
ATOM 629 C C . SER A 1 81 ? -34.25 -51.938 -86.875 1 14.81 81 SER A C 1
ATOM 631 O O . SER A 1 81 ? -35.344 -51.844 -86.312 1 14.81 81 SER A O 1
ATOM 633 N N . VAL A 1 82 ? -33.844 -53.281 -86.562 1 14.57 82 VAL A N 1
ATOM 634 C CA . VAL A 1 82 ? -34.625 -54.531 -86.562 1 14.57 82 VAL A CA 1
ATOM 635 C C . VAL A 1 82 ? -34.938 -54.875 -85.062 1 14.57 82 VAL A C 1
ATOM 637 O O . VAL A 1 82 ? -36.094 -54.812 -84.688 1 14.57 82 VAL A O 1
ATOM 640 N N . GLY A 1 83 ? -34.344 -56.125 -84.562 1 13.64 83 GLY A N 1
ATOM 641 C CA . GLY A 1 83 ? -34.844 -57.469 -84.312 1 13.64 83 GLY A CA 1
ATOM 642 C C . GLY A 1 83 ? -35.281 -57.688 -82.938 1 13.64 83 GLY A C 1
ATOM 643 O O . GLY A 1 83 ? -35.062 -56.844 -82.062 1 13.64 83 GLY A O 1
ATOM 644 N N . SER A 1 84 ? -35.312 -59.156 -82.375 1 14.45 84 SER A N 1
ATOM 645 C CA . SER A 1 84 ? -36.094 -60.344 -82.062 1 14.45 84 SER A CA 1
ATOM 646 C C . SER A 1 84 ? -36.062 -60.656 -80.562 1 14.45 84 SER A C 1
ATOM 648 O O . SER A 1 84 ? -36.375 -59.781 -79.75 1 14.45 84 SER A O 1
ATOM 650 N N . SER A 1 85 ? -35.312 -61.875 -80.125 1 14.38 85 SER A N 1
ATOM 651 C CA . SER A 1 85 ? -35.719 -63.219 -79.75 1 14.38 85 SER A CA 1
ATOM 652 C C . SER A 1 85 ? -35.875 -63.375 -78.25 1 14.38 85 SER A C 1
ATOM 654 O O . SER A 1 85 ? -35.406 -62.531 -77.438 1 14.38 85 SER A O 1
ATOM 656 N N . SER A 1 86 ? -35.938 -64.812 -77.625 1 15.08 86 SER A N 1
ATOM 657 C CA . SER A 1 86 ? -36.656 -65.875 -77.062 1 15.08 86 SER A CA 1
ATOM 658 C C . SER A 1 86 ? -36.25 -66.125 -75.625 1 15.08 86 SER A C 1
ATOM 660 O O . SER A 1 86 ? -37.094 -66.125 -74.688 1 15.08 86 SER A O 1
ATOM 662 N N . SER A 1 87 ? -35.312 -67.188 -75.188 1 14.39 87 SER A N 1
ATOM 663 C CA . SER A 1 87 ? -35.625 -68.5 -74.688 1 14.39 87 SER A CA 1
ATOM 664 C C . SER A 1 87 ? -35.5 -68.562 -73.188 1 14.39 87 SER A C 1
ATOM 666 O O . SER A 1 87 ? -36.469 -68.938 -72.5 1 14.39 87 SER A O 1
ATOM 668 N N . ALA A 1 88 ? -34.531 -69.5 -72.438 1 15.38 88 ALA A N 1
ATOM 669 C CA . ALA A 1 88 ? -34.625 -70.812 -71.938 1 15.38 88 ALA A CA 1
ATOM 670 C C . ALA A 1 88 ? -34.625 -70.812 -70.375 1 15.38 88 ALA A C 1
ATOM 672 O O . ALA A 1 88 ? -35.594 -71.188 -69.75 1 15.38 88 ALA A O 1
ATOM 673 N N . ALA A 1 89 ? -33.5 -71.375 -69.75 1 15.58 89 ALA A N 1
ATOM 674 C CA . ALA A 1 89 ? -33.375 -72.75 -69.125 1 15.58 89 ALA A CA 1
ATOM 675 C C . ALA A 1 89 ? -33.625 -72.688 -67.625 1 15.58 89 ALA A C 1
ATOM 677 O O . ALA A 1 89 ? -33.594 -71.625 -67 1 15.58 89 ALA A O 1
ATOM 678 N N . SER A 1 90 ? -32.969 -73.75 -66.75 1 15.7 90 SER A N 1
ATOM 679 C CA . SER A 1 90 ? -33.156 -74.938 -65.938 1 15.7 90 SER A CA 1
ATOM 680 C C . SER A 1 90 ? -33 -74.688 -64.5 1 15.7 90 SER A C 1
ATOM 682 O O . SER A 1 90 ? -32.531 -73.625 -64.062 1 15.7 90 SER A O 1
ATOM 684 N N . SER A 1 91 ? -32.25 -75.625 -63.562 1 16.16 91 SER A N 1
ATOM 685 C CA . SER A 1 91 ? -32.562 -76.688 -62.562 1 16.16 91 SER A CA 1
ATOM 686 C C . SER A 1 91 ? -32.219 -76.188 -61.156 1 16.16 91 SER A C 1
ATOM 688 O O . SER A 1 91 ? -33.062 -76.25 -60.25 1 16.16 91 SER A O 1
ATOM 690 N N . PRO A 1 92 ? -31.016 -76.688 -60.25 1 17.86 92 PRO A N 1
ATOM 691 C CA . PRO A 1 92 ? -31.062 -77.75 -59.25 1 17.86 92 PRO A CA 1
ATOM 692 C C . PRO A 1 92 ? -31.078 -77.188 -57.812 1 17.86 92 PRO A C 1
ATOM 694 O O . PRO A 1 92 ? -30.859 -76 -57.625 1 17.86 92 PRO A O 1
ATOM 697 N N . THR A 1 93 ? -30.391 -77.938 -56.531 1 18.2 93 THR A N 1
ATOM 698 C CA . THR A 1 93 ? -30.703 -78.688 -55.344 1 18.2 93 THR A CA 1
ATOM 699 C C . THR A 1 93 ? -30.234 -77.938 -54.094 1 18.2 93 THR A C 1
ATOM 701 O O . THR A 1 93 ? -30.984 -77.812 -53.125 1 18.2 93 THR A O 1
ATOM 704 N N . PRO A 1 94 ? -28.812 -77.75 -53.531 1 18.31 94 PRO A N 1
ATOM 705 C CA . PRO A 1 94 ? -28.391 -78.562 -52.375 1 18.31 94 PRO A CA 1
ATOM 706 C C . PRO A 1 94 ? -28.656 -77.812 -51.062 1 18.31 94 PRO A C 1
ATOM 708 O O . PRO A 1 94 ? -29 -76.625 -51.062 1 18.31 94 PRO A O 1
ATOM 711 N N . THR A 1 95 ? -27.625 -77.938 -49.75 1 18.53 95 THR A N 1
ATOM 712 C CA . THR A 1 95 ? -27.453 -78.625 -48.438 1 18.53 95 THR A CA 1
ATOM 713 C C . THR A 1 95 ? -27.375 -77.562 -47.312 1 18.53 95 THR A C 1
ATOM 715 O O . THR A 1 95 ? -28.141 -77.625 -46.344 1 18.53 95 THR A O 1
ATOM 718 N N . ALA A 1 96 ? -26.047 -77.312 -46.5 1 20.69 96 ALA A N 1
ATOM 719 C CA . ALA A 1 96 ? -25.578 -77.625 -45.188 1 20.69 96 ALA A CA 1
ATOM 720 C C . ALA A 1 96 ? -25.594 -76.438 -44.25 1 20.69 96 ALA A C 1
ATOM 722 O O . ALA A 1 96 ? -25.438 -75.312 -44.688 1 20.69 96 ALA A O 1
ATOM 723 N N . ALA A 1 97 ? -26.203 -76.438 -42.906 1 23.03 97 ALA A N 1
ATOM 724 C CA . ALA A 1 97 ? -26.656 -75.75 -41.719 1 23.03 97 ALA A CA 1
ATOM 725 C C . ALA A 1 97 ? -25.484 -75.25 -40.906 1 23.03 97 ALA A C 1
ATOM 727 O O . ALA A 1 97 ? -25.656 -74.75 -39.781 1 23.03 97 ALA A O 1
ATOM 728 N N . ASP A 1 98 ? -24.234 -75 -41.531 1 19.3 98 ASP A N 1
ATOM 729 C CA . ASP A 1 98 ? -23.062 -75.062 -40.656 1 19.3 98 ASP A CA 1
ATOM 730 C C . ASP A 1 98 ? -23.156 -74.062 -39.5 1 19.3 98 ASP A C 1
ATOM 732 O O . ASP A 1 98 ? -23.828 -73 -39.625 1 19.3 98 ASP A O 1
ATOM 736 N N . GLU A 1 99 ? -22.484 -74.438 -38.312 1 22.42 99 GLU A N 1
ATOM 737 C CA . GLU A 1 99 ? -22.312 -74.312 -36.875 1 22.42 99 GLU A CA 1
ATOM 738 C C . GLU A 1 99 ? -21.625 -73 -36.531 1 22.42 99 GLU A C 1
ATOM 740 O O . GLU A 1 99 ? -20.625 -72.625 -37.125 1 22.42 99 GLU A O 1
ATOM 745 N N . PRO A 1 100 ? -22.297 -71.938 -36 1 23.75 100 PRO A N 1
ATOM 746 C CA . PRO A 1 100 ? -21.797 -70.562 -35.781 1 23.75 100 PRO A CA 1
ATOM 747 C C . PRO A 1 100 ? -20.609 -70.5 -34.812 1 23.75 100 PRO A C 1
ATOM 749 O O . PRO A 1 100 ? -20.641 -71.125 -33.781 1 23.75 100 PRO A O 1
ATOM 752 N N . PRO A 1 101 ? -19.297 -70.5 -35.438 1 22.08 101 PRO A N 1
ATOM 753 C CA . PRO A 1 101 ? -18.047 -70.625 -34.688 1 22.08 101 PRO A CA 1
ATOM 754 C C . PRO A 1 101 ? -17.969 -69.625 -33.5 1 22.08 101 PRO A C 1
ATOM 756 O O . PRO A 1 101 ? -18.766 -68.688 -33.438 1 22.08 101 PRO A O 1
ATOM 759 N N . GLY A 1 102 ? -16.688 -69.562 -32.719 1 20.91 102 GLY A N 1
ATOM 760 C CA . GLY A 1 102 ? -16.031 -69.438 -31.422 1 20.91 102 GLY A CA 1
ATOM 761 C C . GLY A 1 102 ? -15.898 -68 -30.969 1 20.91 102 GLY A C 1
ATOM 762 O O . GLY A 1 102 ? -16.078 -67.062 -31.75 1 20.91 102 GLY A O 1
ATOM 763 N N . SER A 1 103 ? -15.812 -67.688 -29.531 1 23.09 103 SER A N 1
ATOM 764 C CA . SER A 1 103 ? -15.93 -66.625 -28.516 1 23.09 103 SER A CA 1
ATOM 765 C C . SER A 1 103 ? -14.797 -65.625 -28.641 1 23.09 103 SER A C 1
ATOM 767 O O . SER A 1 103 ? -13.633 -65.938 -28.391 1 23.09 103 SER A O 1
ATOM 769 N N . SER A 1 104 ? -14.516 -65 -29.812 1 22.33 104 SER A N 1
ATOM 770 C CA . SER A 1 104 ? -13.289 -64.25 -29.938 1 22.33 104 SER A CA 1
ATOM 771 C C . SER A 1 104 ? -13.188 -63.188 -28.859 1 22.33 104 SER A C 1
ATOM 773 O O . SER A 1 104 ? -14.203 -62.625 -28.453 1 22.33 104 SER A O 1
ATOM 775 N N . ARG A 1 105 ? -12.016 -63.156 -28.047 1 23.91 105 ARG A N 1
ATOM 776 C CA . ARG A 1 105 ? -11.43 -62.375 -26.953 1 23.91 105 ARG A CA 1
ATOM 777 C C . ARG A 1 105 ? -11.414 -60.875 -27.281 1 23.91 105 ARG A C 1
ATOM 779 O O . ARG A 1 105 ? -10.797 -60.469 -28.266 1 23.91 105 ARG A O 1
ATOM 786 N N . SER A 1 106 ? -12.625 -60.219 -27.141 1 25.2 106 SER A N 1
ATOM 787 C CA . SER A 1 106 ? -12.789 -58.812 -27.359 1 25.2 106 SER A CA 1
ATOM 788 C C . SER A 1 106 ? -11.742 -58 -26.594 1 25.2 106 SER A C 1
ATOM 790 O O . SER A 1 106 ? -11.602 -58.156 -25.375 1 25.2 106 SER A O 1
ATOM 792 N N . GLY A 1 107 ? -10.508 -57.844 -27.141 1 24 107 GLY A N 1
ATOM 793 C CA . GLY A 1 107 ? -9.469 -56.969 -26.594 1 24 107 GLY A CA 1
ATOM 794 C C . GLY A 1 107 ? -9.984 -55.625 -26.156 1 24 107 GLY A C 1
ATOM 795 O O . GLY A 1 107 ? -10.641 -54.938 -26.938 1 24 107 GLY A O 1
ATOM 796 N N . LYS A 1 108 ? -10.352 -55.469 -24.781 1 27.2 108 LYS A N 1
ATOM 797 C CA . LYS A 1 108 ? -10.773 -54.25 -24.078 1 27.2 108 LYS A CA 1
ATOM 798 C C . LYS A 1 108 ? -9.812 -53.094 -24.328 1 27.2 108 LYS A C 1
ATOM 800 O O . LYS A 1 108 ? -8.664 -53.125 -23.875 1 27.2 108 LYS A O 1
ATOM 805 N N . ALA A 1 109 ? -9.812 -52.594 -25.578 1 28.45 109 ALA A N 1
ATOM 806 C CA . ALA A 1 109 ? -9.094 -51.344 -25.766 1 28.45 109 ALA A CA 1
ATOM 807 C C . ALA A 1 109 ? -9.469 -50.312 -24.688 1 28.45 109 ALA A C 1
ATOM 809 O O . ALA A 1 109 ? -10.633 -49.906 -24.594 1 28.45 109 ALA A O 1
ATOM 810 N N . THR A 1 110 ? -8.883 -50.5 -23.484 1 28.11 110 THR A N 1
ATOM 811 C CA . THR A 1 110 ? -8.945 -49.469 -22.453 1 28.11 110 THR A CA 1
ATOM 812 C C . THR A 1 110 ? -8.711 -48.094 -23.062 1 28.11 110 THR A C 1
ATOM 814 O O . THR A 1 110 ? -7.625 -47.812 -23.562 1 28.11 110 THR A O 1
ATOM 817 N N . THR A 1 111 ? -9.688 -47.594 -23.844 1 28.17 111 THR A N 1
ATOM 818 C CA . THR A 1 111 ? -9.586 -46.188 -24.203 1 28.17 111 THR A CA 1
ATOM 819 C C . THR A 1 111 ? -9.211 -45.344 -23 1 28.17 111 THR A C 1
ATOM 821 O O . THR A 1 111 ? -9.93 -45.312 -21.984 1 28.17 111 THR A O 1
ATOM 824 N N . GLU A 1 112 ? -7.938 -45.281 -22.703 1 29.38 112 GLU A N 1
ATOM 825 C CA . GLU A 1 112 ? -7.461 -44.25 -21.766 1 29.38 112 GLU A CA 1
ATOM 826 C C . GLU A 1 112 ? -8.203 -42.938 -21.953 1 29.38 112 GLU A C 1
ATOM 828 O O . GLU A 1 112 ? -8.086 -42.312 -23 1 29.38 112 GLU A O 1
ATOM 833 N N . ILE A 1 113 ? -9.5 -42.906 -21.531 1 30.02 113 ILE A N 1
ATOM 834 C CA . ILE A 1 113 ? -10.133 -41.594 -21.422 1 30.02 113 ILE A CA 1
ATOM 835 C C . ILE A 1 113 ? -9.148 -40.594 -20.812 1 30.02 113 ILE A C 1
ATOM 837 O O . ILE A 1 113 ? -8.758 -40.719 -19.641 1 30.02 113 ILE A O 1
ATOM 841 N N . SER A 1 114 ? -8.211 -40.188 -21.656 1 30.11 114 SER A N 1
ATOM 842 C CA . SER A 1 114 ? -7.449 -39 -21.219 1 30.11 114 SER A CA 1
ATOM 843 C C . SER A 1 114 ? -8.336 -38.031 -20.453 1 30.11 114 SER A C 1
ATOM 845 O O . SER A 1 114 ? -9.422 -37.688 -20.922 1 30.11 114 SER A O 1
ATOM 847 N N . ALA A 1 115 ? -8.32 -38.156 -19.156 1 32.47 115 ALA A N 1
ATOM 848 C CA . ALA A 1 115 ? -8.891 -37.156 -18.25 1 32.47 115 ALA A CA 1
ATOM 849 C C . ALA A 1 115 ? -8.844 -35.781 -18.875 1 32.47 115 ALA A C 1
ATOM 851 O O . ALA A 1 115 ? -7.758 -35.25 -19.109 1 32.47 115 ALA A O 1
ATOM 852 N N . PHE A 1 116 ? -9.82 -35.469 -19.75 1 30.86 116 PHE A N 1
ATOM 853 C CA . PHE A 1 116 ? -10.094 -34.125 -20.203 1 30.86 116 PHE A CA 1
ATOM 854 C C . PHE A 1 116 ? -9.93 -33.125 -19.062 1 30.86 116 PHE A C 1
ATOM 856 O O . PHE A 1 116 ? -10.672 -33.188 -18.078 1 30.86 116 PHE A O 1
ATOM 863 N N . THR A 1 117 ? -8.75 -32.812 -18.766 1 33.56 117 THR A N 1
ATOM 864 C CA . THR A 1 117 ? -8.641 -31.672 -17.891 1 33.56 117 THR A CA 1
ATOM 865 C C . THR A 1 117 ? -9.453 -30.484 -18.422 1 33.56 117 THR A C 1
ATOM 867 O O . THR A 1 117 ? -9.188 -30 -19.516 1 33.56 117 THR A O 1
ATOM 870 N N . PRO A 1 118 ? -10.758 -30.438 -18.188 1 34.22 118 PRO A N 1
ATOM 871 C CA . PRO A 1 118 ? -11.461 -29.219 -18.625 1 34.22 118 PRO A CA 1
ATOM 872 C C . PRO A 1 118 ? -10.578 -27.984 -18.562 1 34.22 118 PRO A C 1
ATOM 874 O O . PRO A 1 118 ? -9.93 -27.734 -17.531 1 34.22 118 PRO A O 1
ATOM 877 N N . THR A 1 119 ? -9.984 -27.703 -19.641 1 35.62 119 THR A N 1
ATOM 878 C CA . THR A 1 119 ? -9.289 -26.422 -19.734 1 35.62 119 THR A CA 1
ATOM 879 C C . THR A 1 119 ? -10.125 -25.312 -19.109 1 35.62 119 THR A C 1
ATOM 881 O O . THR A 1 119 ? -11.25 -25.047 -19.531 1 35.62 119 THR A O 1
ATOM 884 N N . ARG A 1 120 ? -10.086 -25.188 -17.906 1 38.91 120 ARG A N 1
ATOM 885 C CA . ARG A 1 120 ? -10.711 -24.094 -17.172 1 38.91 120 ARG A CA 1
ATOM 886 C C . ARG A 1 120 ? -10.594 -22.781 -17.938 1 38.91 120 ARG A C 1
ATOM 888 O O . ARG A 1 120 ? -9.484 -22.328 -18.234 1 38.91 120 ARG A O 1
ATOM 895 N N . GLN A 1 121 ? -11.578 -22.406 -18.828 1 40.12 121 GLN A N 1
ATOM 896 C CA . GLN A 1 121 ? -11.758 -21.078 -19.422 1 40.12 121 GLN A CA 1
ATOM 897 C C . GLN A 1 121 ? -11.5 -19.969 -18.406 1 40.12 121 GLN A C 1
ATOM 899 O O . GLN A 1 121 ? -12.07 -19.984 -17.312 1 40.12 121 GLN A O 1
ATOM 904 N N . ALA A 1 122 ? -10.414 -19.391 -18.469 1 43.75 122 ALA A N 1
ATOM 905 C CA . ALA A 1 122 ? -10 -18.25 -17.656 1 43.75 122 ALA A CA 1
ATOM 906 C C . ALA A 1 122 ? -11.062 -17.156 -17.688 1 43.75 122 ALA A C 1
ATOM 908 O O . ALA A 1 122 ? -11.297 -16.531 -18.719 1 43.75 122 ALA A O 1
ATOM 909 N N . HIS A 1 123 ? -12.266 -17.203 -17.125 1 49.56 123 HIS A N 1
ATOM 910 C CA . HIS A 1 123 ? -13.234 -16.125 -16.984 1 49.56 123 HIS A CA 1
ATOM 911 C C . HIS A 1 123 ? -12.625 -14.953 -16.219 1 49.56 123 HIS A C 1
ATOM 913 O O . HIS A 1 123 ? -12.023 -15.141 -15.156 1 49.56 123 HIS A O 1
ATOM 919 N N . TYR A 1 124 ? -12.492 -13.93 -17.062 1 55.38 124 TYR A N 1
ATOM 920 C CA . TYR A 1 124 ? -11.969 -12.68 -16.547 1 55.38 124 TYR A CA 1
ATOM 921 C C . TYR A 1 124 ? -12.953 -12.039 -15.57 1 55.38 124 TYR A C 1
ATOM 923 O O . TYR A 1 124 ? -13.977 -11.492 -15.984 1 55.38 124 TYR A O 1
ATOM 931 N N . GLY A 1 125 ? -12.898 -12.383 -14.352 1 61.44 125 GLY A N 1
ATOM 932 C CA . GLY A 1 125 ? -13.766 -11.805 -13.336 1 61.44 125 GLY A CA 1
ATOM 933 C C . GLY A 1 125 ? -15.172 -12.375 -13.359 1 61.44 125 GLY A C 1
ATOM 934 O O . GLY A 1 125 ? -15.68 -12.742 -14.422 1 61.44 125 GLY A O 1
ATOM 935 N N . SER A 1 126 ? -15.859 -12.484 -12.25 1 73.69 126 SER A N 1
ATOM 936 C CA . SER A 1 126 ? -17.203 -13.016 -12.117 1 73.69 126 SER A CA 1
ATOM 937 C C . SER A 1 126 ? -18.234 -12.062 -12.719 1 73.69 126 SER A C 1
ATOM 939 O O . SER A 1 126 ? -18 -10.859 -12.82 1 73.69 126 SER A O 1
ATOM 941 N N . PHE A 1 127 ? -19.25 -12.445 -13.414 1 77.38 127 PHE A N 1
ATOM 942 C CA . PHE A 1 127 ? -20.344 -11.656 -13.969 1 77.38 127 PHE A CA 1
ATOM 943 C C . PHE A 1 127 ? -20.891 -10.68 -12.938 1 77.38 127 PHE A C 1
ATOM 945 O O . PHE A 1 127 ? -21.234 -9.547 -13.266 1 77.38 127 PHE A O 1
ATOM 952 N N . TYR A 1 128 ? -20.859 -11.047 -11.758 1 79.81 128 TYR A N 1
ATOM 953 C CA . TYR A 1 128 ? -21.406 -10.203 -10.695 1 79.81 128 TYR A CA 1
ATOM 954 C C . TYR A 1 128 ? -20.5 -9.008 -10.422 1 79.81 128 TYR A C 1
ATOM 956 O O . TYR A 1 128 ? -20.969 -7.918 -10.102 1 79.81 128 TYR A O 1
ATOM 964 N N . LEU A 1 129 ? -19.25 -9.273 -10.555 1 84.38 129 LEU A N 1
ATOM 965 C CA . LEU A 1 129 ? -18.312 -8.164 -10.414 1 84.38 129 LEU A CA 1
ATOM 966 C C . LEU A 1 129 ? -18.5 -7.148 -11.531 1 84.38 129 LEU A C 1
ATOM 968 O O . LEU A 1 129 ? -18.438 -5.938 -11.289 1 84.38 129 LEU A O 1
ATOM 972 N N . ARG A 1 130 ? -18.875 -7.57 -12.688 1 86.5 130 ARG A N 1
ATOM 973 C CA . ARG A 1 130 ? -19.094 -6.691 -13.828 1 86.5 130 ARG A CA 1
ATOM 974 C C . ARG A 1 130 ? -20.391 -5.906 -13.672 1 86.5 130 ARG A C 1
ATOM 976 O O . ARG A 1 130 ? -20.469 -4.742 -14.062 1 86.5 130 ARG A O 1
ATOM 983 N N . MET A 1 131 ? -21.359 -6.578 -13.133 1 86.06 131 MET A N 1
ATOM 984 C CA . MET A 1 131 ? -22.625 -5.879 -12.867 1 86.06 131 MET A CA 1
ATOM 985 C C . MET A 1 131 ? -22.422 -4.77 -11.836 1 86.06 131 MET A C 1
ATOM 987 O O . MET A 1 131 ? -23.031 -3.705 -11.945 1 86.06 131 MET A O 1
ATOM 991 N N . GLY A 1 132 ? -21.609 -5.098 -10.867 1 88 132 GLY A N 1
ATOM 992 C CA . GLY A 1 132 ? -21.266 -4.051 -9.922 1 88 132 GLY A CA 1
ATOM 993 C C . GLY A 1 132 ? -20.531 -2.881 -10.562 1 88 132 GLY A C 1
ATOM 994 O O . GLY A 1 132 ? -20.797 -1.724 -10.234 1 88 132 GLY A O 1
ATOM 995 N N . ALA A 1 133 ? -19.656 -3.205 -11.477 1 90.88 133 ALA A N 1
ATOM 996 C CA . ALA A 1 133 ? -18.922 -2.156 -12.188 1 90.88 133 ALA A CA 1
ATOM 997 C C . ALA A 1 133 ? -19.891 -1.253 -12.953 1 90.88 133 ALA A C 1
ATOM 999 O O . ALA A 1 133 ? -19.703 -0.035 -13.008 1 90.88 133 ALA A O 1
ATOM 1000 N N . VAL A 1 134 ? -20.938 -1.826 -13.5 1 90.75 134 VAL A N 1
ATOM 1001 C CA . VAL A 1 134 ? -21.906 -1.058 -14.266 1 90.75 134 VAL A CA 1
ATOM 1002 C C . VAL A 1 134 ? -22.703 -0.148 -13.32 1 90.75 134 VAL A C 1
ATOM 1004 O O . VAL A 1 134 ? -22.891 1.035 -13.609 1 90.75 134 VAL A O 1
ATOM 1007 N N . ALA A 1 135 ? -23.078 -0.686 -12.203 1 91.25 135 ALA A N 1
ATOM 1008 C CA . ALA A 1 135 ? -23.844 0.105 -11.242 1 91.25 135 ALA A CA 1
ATOM 1009 C C . ALA A 1 135 ? -23.016 1.284 -10.727 1 91.25 135 ALA A C 1
ATOM 1011 O O . ALA A 1 135 ? -23.484 2.424 -10.734 1 91.25 135 ALA A O 1
ATOM 1012 N N . PHE A 1 136 ? -21.812 1.034 -10.312 1 93.81 136 PHE A N 1
ATOM 1013 C CA . PHE A 1 136 ? -20.953 2.096 -9.812 1 93.81 136 PHE A CA 1
ATOM 1014 C C . PHE A 1 136 ? -20.531 3.033 -10.945 1 93.81 136 PHE A C 1
ATOM 1016 O O . PHE A 1 136 ? -20.328 4.23 -10.719 1 93.81 136 PHE A O 1
ATOM 1023 N N . GLY A 1 137 ? -20.422 2.477 -12.156 1 94.75 137 GLY A N 1
ATOM 1024 C CA . GLY A 1 137 ? -20.109 3.305 -13.305 1 94.75 137 GLY A CA 1
ATOM 1025 C C . GLY A 1 137 ? -21.188 4.34 -13.602 1 94.75 137 GLY A C 1
ATOM 1026 O O . GLY A 1 137 ? -20.875 5.48 -13.945 1 94.75 137 GLY A O 1
ATOM 1027 N N . ILE A 1 138 ? -22.375 3.973 -13.391 1 92.56 138 ILE A N 1
ATOM 1028 C CA . ILE A 1 138 ? -23.484 4.898 -13.594 1 92.56 138 ILE A CA 1
ATOM 1029 C C . ILE A 1 138 ? -23.391 6.035 -12.57 1 92.56 138 ILE A C 1
ATOM 1031 O O . ILE A 1 138 ? -23.562 7.203 -12.922 1 92.56 138 ILE A O 1
ATOM 1035 N N . GLY A 1 139 ? -23.125 5.641 -11.367 1 93.25 139 GLY A N 1
ATOM 1036 C CA . GLY A 1 139 ? -22.938 6.672 -10.359 1 93.25 139 GLY A CA 1
ATOM 1037 C C . GLY A 1 139 ? -21.797 7.621 -10.688 1 93.25 139 GLY A C 1
ATOM 1038 O O . GLY A 1 139 ? -21.906 8.828 -10.469 1 93.25 139 GLY A O 1
ATOM 1039 N N . SER A 1 140 ? -20.766 7.09 -11.18 1 94.75 140 SER A N 1
ATOM 1040 C CA . SER A 1 140 ? -19.625 7.906 -11.562 1 94.75 140 SER A CA 1
ATOM 1041 C C . SER A 1 140 ? -19.953 8.82 -12.742 1 94.75 140 SER A C 1
ATOM 1043 O O . SER A 1 140 ? -19.5 9.961 -12.797 1 94.75 140 SER A O 1
ATOM 1045 N N . MET A 1 141 ? -20.766 8.352 -13.664 1 94.75 141 MET A N 1
ATOM 1046 C CA . MET A 1 141 ? -21.188 9.164 -14.797 1 94.75 141 MET A CA 1
ATOM 1047 C C . MET A 1 141 ? -22.078 10.32 -14.344 1 94.75 141 MET A C 1
ATOM 1049 O O . MET A 1 141 ? -21.953 11.438 -14.852 1 94.75 141 MET A O 1
ATOM 1053 N N . ILE A 1 142 ? -22.875 10.062 -13.344 1 91.94 142 ILE A N 1
ATOM 1054 C CA . ILE A 1 142 ? -23.719 11.109 -12.773 1 91.94 142 ILE A CA 1
ATOM 1055 C C . ILE A 1 142 ? -22.844 12.188 -12.125 1 91.94 142 ILE A C 1
ATOM 1057 O O . ILE A 1 142 ? -23.078 13.383 -12.32 1 91.94 142 ILE A O 1
ATOM 1061 N N . TYR A 1 143 ? -21.875 11.727 -11.414 1 92.88 143 TYR A N 1
ATOM 1062 C CA . TYR A 1 143 ? -20.953 12.656 -10.773 1 92.88 143 TYR A CA 1
ATOM 1063 C C . TYR A 1 143 ? -20.266 13.539 -11.812 1 92.88 143 TYR A C 1
ATOM 1065 O O . TYR A 1 143 ? -20.234 14.758 -11.68 1 92.88 143 TYR A O 1
ATOM 1073 N N . SER A 1 144 ? -19.781 12.938 -12.875 1 93.06 144 SER A N 1
ATOM 1074 C CA . SER A 1 144 ? -19.109 13.664 -13.945 1 93.06 144 SER A CA 1
ATOM 1075 C C . SER A 1 144 ? -20.078 14.586 -14.68 1 93.06 144 SER A C 1
ATOM 1077 O O . SER A 1 144 ? -19.703 15.695 -15.078 1 93.06 144 SER A O 1
ATOM 1079 N N . GLY A 1 145 ? -21.297 14.141 -14.781 1 90.88 145 GLY A N 1
ATOM 1080 C CA . GLY A 1 145 ? -22.312 14.969 -15.414 1 90.88 145 GLY A CA 1
ATOM 1081 C C . GLY A 1 145 ? -22.656 16.203 -14.609 1 90.88 145 GLY A C 1
ATOM 1082 O O . GLY A 1 145 ? -22.828 17.297 -15.172 1 90.88 145 GLY A O 1
ATOM 1083 N N . LEU A 1 146 ? -22.703 16.062 -13.305 1 88.25 146 LEU A N 1
ATOM 1084 C CA . LEU A 1 146 ? -23 17.203 -12.438 1 88.25 146 LEU A CA 1
ATOM 1085 C C . LEU A 1 146 ? -21.844 18.203 -12.445 1 88.25 146 LEU A C 1
ATOM 1087 O O . LEU A 1 146 ? -22.078 19.406 -12.469 1 88.25 146 LEU A O 1
ATOM 1091 N N . GLU A 1 147 ? -20.641 17.688 -12.422 1 88.19 147 GLU A N 1
ATOM 1092 C CA . GLU A 1 147 ? -19.484 18.578 -12.5 1 88.19 147 GLU A CA 1
ATOM 1093 C C . GLU A 1 147 ? -19.469 19.344 -13.82 1 88.19 147 GLU A C 1
ATOM 1095 O O . GLU A 1 147 ? -19.094 20.516 -13.852 1 88.19 147 GLU A O 1
ATOM 1100 N N . PHE A 1 148 ? -19.844 18.625 -14.844 1 88.5 148 PHE A N 1
ATOM 1101 C CA . PHE A 1 148 ? -19.922 19.25 -16.156 1 88.5 148 PHE A CA 1
ATOM 1102 C C . PHE A 1 148 ? -20.984 20.344 -16.172 1 88.5 148 PHE A C 1
ATOM 1104 O O . PHE A 1 148 ? -20.766 21.406 -16.75 1 88.5 148 PHE A O 1
ATOM 1111 N N . GLY A 1 149 ? -22.078 20.141 -15.539 1 85.81 149 GLY A N 1
ATOM 1112 C CA . GLY A 1 149 ? -23.141 21.125 -15.461 1 85.81 149 GLY A CA 1
ATOM 1113 C C . GLY A 1 149 ? -22.766 22.359 -14.656 1 85.81 149 GLY A C 1
ATOM 1114 O O . GLY A 1 149 ? -23.266 23.453 -14.93 1 85.81 149 GLY A O 1
ATOM 1115 N N . GLN A 1 150 ? -21.906 22.172 -13.688 1 83.75 150 GLN A N 1
ATOM 1116 C CA . GLN A 1 150 ? -21.5 23.266 -12.828 1 83.75 150 GLN A CA 1
ATOM 1117 C C . GLN A 1 150 ? -20.719 24.312 -13.625 1 83.75 150 GLN A C 1
ATOM 1119 O O . GLN A 1 150 ? -20.781 25.5 -13.305 1 83.75 150 GLN A O 1
ATOM 1124 N N . TYR A 1 151 ? -20.062 23.922 -14.664 1 80.38 151 TYR A N 1
ATOM 1125 C CA . TYR A 1 151 ? -19.266 24.844 -15.469 1 80.38 151 TYR A CA 1
ATOM 1126 C C . TYR A 1 151 ? -20.156 25.891 -16.141 1 80.38 151 TYR A C 1
ATOM 1128 O O . TYR A 1 151 ? -19.766 27.047 -16.281 1 80.38 151 TYR A O 1
ATOM 1136 N N . PHE A 1 152 ? -21.328 25.516 -16.484 1 81.62 152 PHE A N 1
ATOM 1137 C CA . PHE A 1 152 ? -22.188 26.422 -17.234 1 81.62 152 PHE A CA 1
ATOM 1138 C C . PHE A 1 152 ? -22.844 27.438 -16.328 1 81.62 152 PHE A C 1
ATOM 1140 O O . PHE A 1 152 ? -23.391 28.438 -16.797 1 81.62 152 PHE A O 1
ATOM 1147 N N . GLU A 1 153 ? -22.641 27.234 -15.008 1 78.94 153 GLU A N 1
ATOM 1148 C CA . GLU A 1 153 ? -23.203 28.203 -14.062 1 78.94 153 GLU A CA 1
ATOM 1149 C C . GLU A 1 153 ? -22.125 29.156 -13.562 1 78.94 153 GLU A C 1
ATOM 1151 O O . GLU A 1 153 ? -22.438 30.188 -12.945 1 78.94 153 GLU A O 1
ATOM 1156 N N . LEU A 1 154 ? -20.891 28.766 -13.82 1 74.44 154 LEU A N 1
ATOM 1157 C CA . LEU A 1 154 ? -19.812 29.625 -13.352 1 74.44 154 LEU A CA 1
ATOM 1158 C C . LEU A 1 154 ? -19.75 30.922 -14.156 1 74.44 154 LEU A C 1
ATOM 1160 O O . LEU A 1 154 ? -20 30.906 -15.367 1 74.44 154 LEU A O 1
ATOM 1164 N N . GLU A 1 155 ? -19.547 31.922 -13.305 1 69.38 155 GLU A N 1
ATOM 1165 C CA . GLU A 1 155 ? -19.469 33.219 -13.953 1 69.38 155 GLU A CA 1
ATOM 1166 C C . GLU A 1 155 ? -18.234 33.312 -14.844 1 69.38 155 GLU A C 1
ATOM 1168 O O . GLU A 1 155 ? -17.156 32.875 -14.461 1 69.38 155 GLU A O 1
ATOM 1173 N N . ARG A 1 156 ? -18.359 33.656 -16.078 1 65.81 156 ARG A N 1
ATOM 1174 C CA . ARG A 1 156 ? -17.344 33.719 -17.125 1 65.81 156 ARG A CA 1
ATOM 1175 C C . ARG A 1 156 ? -16.172 34.594 -16.719 1 65.81 156 ARG A C 1
ATOM 1177 O O . ARG A 1 156 ? -15.031 34.344 -17.125 1 65.81 156 ARG A O 1
ATOM 1184 N N . ASN A 1 157 ? -16.344 35.5 -15.836 1 62 157 ASN A N 1
ATOM 1185 C CA . ASN A 1 157 ? -15.266 36.469 -15.586 1 62 157 ASN A CA 1
ATOM 1186 C C . ASN A 1 157 ? -14.422 36.062 -14.383 1 62 157 ASN A C 1
ATOM 1188 O O . ASN A 1 157 ? -13.734 36.906 -13.797 1 62 157 ASN A O 1
ATOM 1192 N N . THR A 1 158 ? -14.547 34.812 -14.047 1 61.06 158 THR A N 1
ATOM 1193 C CA . THR A 1 158 ? -13.727 34.469 -12.891 1 61.06 158 THR A CA 1
ATOM 1194 C C . THR A 1 158 ? -12.641 33.469 -13.281 1 61.06 158 THR A C 1
ATOM 1196 O O . THR A 1 158 ? -12.711 32.844 -14.352 1 61.06 158 THR A O 1
ATOM 1199 N N . LYS A 1 159 ? -11.531 33.562 -12.648 1 61.72 159 LYS A N 1
ATOM 1200 C CA . LYS A 1 159 ? -10.406 32.656 -12.836 1 61.72 159 LYS A CA 1
ATOM 1201 C C . LYS A 1 159 ? -10.859 31.188 -12.773 1 61.72 159 LYS A C 1
ATOM 1203 O O . LYS A 1 159 ? -10.164 30.297 -13.258 1 61.72 159 LYS A O 1
ATOM 1208 N N . CYS A 1 160 ? -12.117 31.125 -12.398 1 63.03 160 CYS A N 1
ATOM 1209 C CA . CYS A 1 160 ? -12.648 29.781 -12.273 1 63.03 160 CYS A CA 1
ATOM 1210 C C . CYS A 1 160 ? -13.188 29.281 -13.609 1 63.03 160 CYS A C 1
ATOM 1212 O O . CYS A 1 160 ? -13.438 28.078 -13.773 1 63.03 160 CYS A O 1
ATOM 1214 N N . HIS A 1 161 ? -13.281 30.203 -14.562 1 69.38 161 HIS A N 1
ATOM 1215 C CA . HIS A 1 161 ? -13.883 29.797 -15.828 1 69.38 161 HIS A CA 1
ATOM 1216 C C . HIS A 1 161 ? -12.836 29.266 -16.797 1 69.38 161 HIS A C 1
ATOM 1218 O O . HIS A 1 161 ? -12.422 29.953 -17.719 1 69.38 161 HIS A O 1
ATOM 1224 N N . ASN A 1 162 ? -12.25 28.172 -16.531 1 76.44 162 ASN A N 1
ATOM 1225 C CA . ASN A 1 162 ? -11.328 27.438 -17.391 1 76.44 162 ASN A CA 1
ATOM 1226 C C . ASN A 1 162 ? -12.023 26.297 -18.109 1 76.44 162 ASN A C 1
ATOM 1228 O O . ASN A 1 162 ? -12.688 25.469 -17.484 1 76.44 162 ASN A O 1
ATOM 1232 N N . VAL A 1 163 ? -11.93 26.312 -19.406 1 81.94 163 VAL A N 1
ATOM 1233 C CA . VAL A 1 163 ? -12.609 25.344 -20.281 1 81.94 163 VAL A CA 1
ATOM 1234 C C . VAL A 1 163 ? -12.164 23.938 -19.906 1 81.94 163 VAL A C 1
ATOM 1236 O O . VAL A 1 163 ? -12.914 22.969 -20.109 1 81.94 163 VAL A O 1
ATOM 1239 N N . LEU A 1 164 ? -11 23.844 -19.375 1 82.69 164 LEU A N 1
ATOM 1240 C CA . LEU A 1 164 ? -10.5 22.516 -19.016 1 82.69 164 LEU A CA 1
ATOM 1241 C C . LEU A 1 164 ? -11.32 21.922 -17.875 1 82.69 164 LEU A C 1
ATOM 1243 O O . LEU A 1 164 ? -11.414 20.703 -17.75 1 82.69 164 LEU A O 1
ATOM 1247 N N . LEU A 1 165 ? -11.984 22.766 -17.141 1 80.62 165 LEU A N 1
ATOM 1248 C CA . LEU A 1 165 ? -12.812 22.312 -16.016 1 80.62 165 LEU A CA 1
ATOM 1249 C C . LEU A 1 165 ? -14.117 21.703 -16.531 1 80.62 165 LEU A C 1
ATOM 1251 O O . LEU A 1 165 ? -14.789 20.984 -15.797 1 80.62 165 LEU A O 1
ATOM 1255 N N . ALA A 1 166 ? -14.477 22.062 -17.734 1 83.88 166 ALA A N 1
ATOM 1256 C CA . ALA A 1 166 ? -15.656 21.453 -18.359 1 83.88 166 ALA A CA 1
ATOM 1257 C C . ALA A 1 166 ? -15.273 20.234 -19.188 1 83.88 166 ALA A C 1
ATOM 1259 O O . ALA A 1 166 ? -16 19.25 -19.203 1 83.88 166 ALA A O 1
ATOM 1260 N N . LEU A 1 167 ? -14.109 20.281 -19.75 1 88.69 167 LEU A N 1
ATOM 1261 C CA . LEU A 1 167 ? -13.68 19.234 -20.656 1 88.69 167 LEU A CA 1
ATOM 1262 C C . LEU A 1 167 ? -13.297 17.969 -19.891 1 88.69 167 LEU A C 1
ATOM 1264 O O . LEU A 1 167 ? -13.555 16.859 -20.359 1 88.69 167 LEU A O 1
ATOM 1268 N N . THR A 1 168 ? -12.703 18.078 -18.797 1 90.69 168 THR A N 1
ATOM 1269 C CA . THR A 1 168 ? -12.211 16.922 -18.047 1 90.69 168 THR A CA 1
ATOM 1270 C C . THR A 1 168 ? -13.367 16.062 -17.547 1 90.69 168 THR A C 1
ATOM 1272 O O . THR A 1 168 ? -13.391 14.852 -17.781 1 90.69 168 THR A O 1
ATOM 1275 N N . PRO A 1 169 ? -14.43 16.688 -16.938 1 91.06 169 PRO A N 1
ATOM 1276 C CA . PRO A 1 169 ? -15.547 15.82 -16.531 1 91.06 169 PRO A CA 1
ATOM 1277 C C . PRO A 1 169 ? -16.297 15.227 -17.719 1 91.06 169 PRO A C 1
ATOM 1279 O O . PRO A 1 169 ? -16.797 14.102 -17.641 1 91.06 169 PRO A O 1
ATOM 1282 N N . ALA A 1 170 ? -16.359 15.898 -18.797 1 93.62 170 ALA A N 1
ATOM 1283 C CA . ALA A 1 170 ? -17.031 15.383 -20 1 93.62 170 ALA A CA 1
ATOM 1284 C C . ALA A 1 170 ? -16.266 14.188 -20.562 1 93.62 170 ALA A C 1
ATOM 1286 O O . ALA A 1 170 ? -16.875 13.18 -20.938 1 93.62 170 ALA A O 1
ATOM 1287 N N . THR A 1 171 ? -14.992 14.336 -20.641 1 94.75 171 THR A N 1
ATOM 1288 C CA . THR A 1 171 ? -14.172 13.25 -21.156 1 94.75 171 THR A CA 1
ATOM 1289 C C . THR A 1 171 ? -14.172 12.062 -20.203 1 94.75 171 THR A C 1
ATOM 1291 O O . THR A 1 171 ? -14.133 10.906 -20.641 1 94.75 171 THR A O 1
ATOM 1294 N N . ARG A 1 172 ? -14.164 12.336 -18.984 1 95.25 172 ARG A N 1
ATOM 1295 C CA . ARG A 1 172 ? -14.25 11.266 -18 1 95.25 172 ARG A CA 1
ATOM 1296 C C . ARG A 1 172 ? -15.539 10.469 -18.156 1 95.25 172 ARG A C 1
ATOM 1298 O O . ARG A 1 172 ? -15.523 9.234 -18.125 1 95.25 172 ARG A O 1
ATOM 1305 N N . MET A 1 173 ? -16.641 11.195 -18.375 1 95.06 173 MET A N 1
ATOM 1306 C CA . MET A 1 173 ? -17.938 10.547 -18.594 1 95.06 173 MET A CA 1
ATOM 1307 C C . MET A 1 173 ? -17.891 9.648 -19.828 1 95.06 173 MET A C 1
ATOM 1309 O O . MET A 1 173 ? -18.359 8.508 -19.797 1 95.06 173 MET A O 1
ATOM 1313 N N . ALA A 1 174 ? -17.297 10.125 -20.812 1 94.38 174 ALA A N 1
ATOM 1314 C CA . ALA A 1 174 ? -17.172 9.352 -22.031 1 94.38 174 ALA A CA 1
ATOM 1315 C C . ALA A 1 174 ? -16.281 8.133 -21.828 1 94.38 174 ALA A C 1
ATOM 1317 O O . ALA A 1 174 ? -16.594 7.035 -22.297 1 94.38 174 ALA A O 1
ATOM 1318 N N . PHE A 1 175 ? -15.195 8.32 -21.188 1 96 175 PHE A N 1
ATOM 1319 C CA . PHE A 1 175 ? -14.258 7.23 -20.906 1 96 175 PHE A CA 1
ATOM 1320 C C . PHE A 1 175 ? -14.938 6.125 -20.109 1 96 175 PHE A C 1
ATOM 1322 O O . PHE A 1 175 ? -14.812 4.945 -20.438 1 96 175 PHE A O 1
ATOM 1329 N N . ILE A 1 176 ? -15.672 6.539 -19.078 1 95.88 176 ILE A N 1
ATOM 1330 C CA . ILE A 1 176 ? -16.344 5.566 -18.234 1 95.88 176 ILE A CA 1
ATOM 1331 C C . ILE A 1 176 ? -17.359 4.773 -19.062 1 95.88 176 ILE A C 1
ATOM 1333 O O . ILE A 1 176 ? -17.438 3.549 -18.938 1 95.88 176 ILE A O 1
ATOM 1337 N N . PHE A 1 177 ? -18.031 5.445 -19.922 1 93.44 177 PHE A N 1
ATOM 1338 C CA . PHE A 1 177 ? -19.047 4.805 -20.75 1 93.44 177 PHE A CA 1
ATOM 1339 C C . PHE A 1 177 ? -18.406 3.793 -21.703 1 93.44 177 PHE A C 1
ATOM 1341 O O . PHE A 1 177 ? -18.859 2.648 -21.781 1 93.44 177 PHE A O 1
ATOM 1348 N N . ILE A 1 178 ? -17.375 4.168 -22.281 1 93 178 ILE A N 1
ATOM 1349 C CA . ILE A 1 178 ? -16.719 3.312 -23.25 1 93 178 ILE A CA 1
ATOM 1350 C C . ILE A 1 178 ? -16.062 2.129 -22.547 1 93 178 ILE A C 1
ATOM 1352 O O . ILE A 1 178 ? -16.125 0.997 -23.031 1 93 178 ILE A O 1
ATOM 1356 N N . GLN A 1 179 ? -15.453 2.4 -21.484 1 94.31 179 GLN A N 1
ATOM 1357 C CA . GLN A 1 179 ? -14.789 1.331 -20.734 1 94.31 179 GLN A CA 1
ATOM 1358 C C . GLN A 1 179 ? -15.805 0.327 -20.203 1 94.31 179 GLN A C 1
ATOM 1360 O O . GLN A 1 179 ? -15.57 -0.881 -20.234 1 94.31 179 GLN A O 1
ATOM 1365 N N . MET A 1 180 ? -16.891 0.845 -19.719 1 92 180 MET A N 1
ATOM 1366 C CA . MET A 1 180 ? -17.938 -0.037 -19.203 1 92 180 MET A CA 1
ATOM 1367 C C . MET A 1 180 ? -18.438 -0.967 -20.312 1 92 180 MET A C 1
ATOM 1369 O O . MET A 1 180 ? -18.641 -2.16 -20.078 1 92 180 MET A O 1
ATOM 1373 N N . TYR A 1 181 ? -18.578 -0.448 -21.438 1 87.69 181 TYR A N 1
ATOM 1374 C CA . TYR A 1 181 ? -19.016 -1.23 -22.578 1 87.69 181 TYR A CA 1
ATOM 1375 C C . TYR A 1 181 ? -17.984 -2.297 -22.938 1 87.69 181 TYR A C 1
ATOM 1377 O O . TYR A 1 181 ? -18.344 -3.445 -23.219 1 87.69 181 TYR A O 1
ATOM 1385 N N . PHE A 1 182 ? -16.812 -1.972 -22.891 1 88.81 182 PHE A N 1
ATOM 1386 C CA . PHE A 1 182 ? -15.719 -2.877 -23.234 1 88.81 182 PHE A CA 1
ATOM 1387 C C . PHE A 1 182 ? -15.641 -4.023 -22.219 1 88.81 182 PHE A C 1
ATOM 1389 O O . PHE A 1 182 ? -15.523 -5.188 -22.609 1 88.81 182 PHE A O 1
ATOM 1396 N N . ILE A 1 183 ? -15.672 -3.67 -20.969 1 87.56 183 ILE A N 1
ATOM 1397 C CA . ILE A 1 183 ? -15.516 -4.668 -19.922 1 87.56 183 ILE A CA 1
ATOM 1398 C C . ILE A 1 183 ? -16.719 -5.609 -19.922 1 87.56 183 ILE A C 1
ATOM 1400 O O . ILE A 1 183 ? -16.578 -6.809 -19.672 1 87.56 183 ILE A O 1
ATOM 1404 N N . PHE A 1 184 ? -17.859 -5.094 -20.234 1 82.12 184 PHE A N 1
ATOM 1405 C CA . PHE A 1 184 ? -19.078 -5.895 -20.203 1 82.12 184 PHE A CA 1
ATOM 1406 C C . PHE A 1 184 ? -19.141 -6.836 -21.406 1 82.12 184 PHE A C 1
ATOM 1408 O O . PHE A 1 184 ? -19.625 -7.961 -21.297 1 82.12 184 PHE A O 1
ATOM 1415 N N . LEU A 1 185 ? -18.547 -6.484 -22.531 1 76.81 185 LEU A N 1
ATOM 1416 C CA . LEU A 1 185 ? -18.672 -7.27 -23.75 1 76.81 185 LEU A CA 1
ATOM 1417 C C . LEU A 1 185 ? -17.531 -8.273 -23.875 1 76.81 185 LEU A C 1
ATOM 1419 O O . LEU A 1 185 ? -17.688 -9.328 -24.484 1 76.81 185 LEU A O 1
ATOM 1423 N N . ASN A 1 186 ? -16.406 -7.906 -23.359 1 72.38 186 ASN A N 1
ATOM 1424 C CA . ASN A 1 186 ? -15.234 -8.734 -23.594 1 72.38 186 ASN A CA 1
ATOM 1425 C C . ASN A 1 186 ? -14.898 -9.586 -22.375 1 72.38 186 ASN A C 1
ATOM 1427 O O . ASN A 1 186 ? -14.062 -9.203 -21.562 1 72.38 186 ASN A O 1
ATOM 1431 N N . ASN A 1 187 ? -15.508 -10.703 -22.266 1 65.75 187 ASN A N 1
ATOM 1432 C CA . ASN A 1 187 ? -15.219 -11.617 -21.156 1 65.75 187 ASN A CA 1
ATOM 1433 C C . ASN A 1 187 ? -13.961 -12.438 -21.438 1 65.75 187 ASN A C 1
ATOM 1435 O O . ASN A 1 187 ? -13.32 -12.922 -20.5 1 65.75 187 ASN A O 1
ATOM 1439 N N . GLU A 1 188 ? -13.594 -12.703 -22.656 1 61.84 188 GLU A N 1
ATOM 1440 C CA . GLU A 1 188 ? -12.398 -13.461 -23 1 61.84 188 GLU A CA 1
ATOM 1441 C C . GLU A 1 188 ? -11.617 -12.773 -24.125 1 61.84 188 GLU A C 1
ATOM 1443 O O . GLU A 1 188 ? -12.016 -12.836 -25.281 1 61.84 188 GLU A O 1
ATOM 1448 N N . LEU A 1 189 ? -10.914 -11.727 -23.734 1 58.78 189 LEU A N 1
ATOM 1449 C CA . LEU A 1 189 ? -10.148 -11.062 -24.781 1 58.78 189 LEU A CA 1
ATOM 1450 C C . LEU A 1 189 ? -9.023 -11.961 -25.281 1 58.78 189 LEU A C 1
ATOM 1452 O O . LEU A 1 189 ? -8.094 -12.273 -24.531 1 58.78 189 LEU A O 1
ATOM 1456 N N . ARG A 1 190 ? -9.203 -12.703 -26.25 1 58.12 190 ARG A N 1
ATOM 1457 C CA . ARG A 1 190 ? -8.141 -13.422 -26.938 1 58.12 190 ARG A CA 1
ATOM 1458 C C . ARG A 1 190 ? -7.508 -12.555 -28.016 1 58.12 190 ARG A C 1
ATOM 1460 O O . ARG A 1 190 ? -8.125 -12.297 -29.047 1 58.12 190 ARG A O 1
ATOM 1467 N N . VAL A 1 191 ? -6.625 -11.781 -27.578 1 60.25 191 VAL A N 1
ATOM 1468 C CA . VAL A 1 191 ? -5.957 -10.945 -28.578 1 60.25 191 VAL A CA 1
ATOM 1469 C C . VAL A 1 191 ? -4.824 -11.734 -29.219 1 60.25 191 VAL A C 1
ATOM 1471 O O . VAL A 1 191 ? -3.875 -12.141 -28.547 1 60.25 191 VAL A O 1
ATOM 1474 N N . TYR A 1 192 ? -5.004 -12.18 -30.422 1 56.22 192 TYR A N 1
ATOM 1475 C CA . TYR A 1 192 ? -4.027 -12.984 -31.141 1 56.22 192 TYR A CA 1
ATOM 1476 C C . TYR A 1 192 ? -3.043 -12.102 -31.891 1 56.22 192 TYR A C 1
ATOM 1478 O O . TYR A 1 192 ? -1.875 -12.461 -32.062 1 56.22 192 TYR A O 1
ATOM 1486 N N . ARG A 1 193 ? -3.346 -11 -32.5 1 60.5 193 ARG A N 1
ATOM 1487 C CA . ARG A 1 193 ? -2.479 -10.391 -33.5 1 60.5 193 ARG A CA 1
ATOM 1488 C C . ARG A 1 193 ? -1.577 -9.336 -32.875 1 60.5 193 ARG A C 1
ATOM 1490 O O . ARG A 1 193 ? -0.4 -9.227 -33.219 1 60.5 193 ARG A O 1
ATOM 1497 N N . SER A 1 194 ? -2.082 -8.617 -31.875 1 77.31 194 SER A N 1
ATOM 1498 C CA . SER A 1 194 ? -1.232 -7.555 -31.344 1 77.31 194 SER A CA 1
ATOM 1499 C C . SER A 1 194 ? -1.155 -7.621 -29.812 1 77.31 194 SER A C 1
ATOM 1501 O O . SER A 1 194 ? -1.723 -6.773 -29.125 1 77.31 194 SER A O 1
ATOM 1503 N N . ARG A 1 195 ? -0.296 -8.445 -29.578 1 82.44 195 ARG A N 1
ATOM 1504 C CA . ARG A 1 195 ? -0.167 -8.711 -28.141 1 82.44 195 ARG A CA 1
ATOM 1505 C C . ARG A 1 195 ? 0.497 -7.543 -27.422 1 82.44 195 ARG A C 1
ATOM 1507 O O . ARG A 1 195 ? 0.099 -7.184 -26.312 1 82.44 195 ARG A O 1
ATOM 1514 N N . LEU A 1 196 ? 1.369 -6.938 -28.125 1 84.44 196 LEU A N 1
ATOM 1515 C CA . LEU A 1 196 ? 2.105 -5.852 -27.5 1 84.44 196 LEU A CA 1
ATOM 1516 C C . LEU A 1 196 ? 1.208 -4.637 -27.281 1 84.44 196 LEU A C 1
ATOM 1518 O O . LEU A 1 196 ? 1.246 -4.004 -26.219 1 84.44 196 LEU A O 1
ATOM 1522 N N . ILE A 1 197 ? 0.467 -4.371 -28.25 1 85.38 197 ILE A N 1
ATOM 1523 C CA . ILE A 1 197 ? -0.421 -3.219 -28.156 1 85.38 197 ILE A CA 1
ATOM 1524 C C . ILE A 1 197 ? -1.506 -3.482 -27.109 1 85.38 197 ILE A C 1
ATOM 1526 O O . ILE A 1 197 ? -1.897 -2.58 -26.375 1 85.38 197 ILE A O 1
ATOM 1530 N N . ALA A 1 198 ? -1.901 -4.68 -27.078 1 87.75 198 ALA A N 1
ATOM 1531 C CA . ALA A 1 198 ? -2.932 -5.035 -26.094 1 87.75 198 ALA A CA 1
ATOM 1532 C C . ALA A 1 198 ? -2.396 -4.949 -24.672 1 87.75 198 ALA A C 1
ATOM 1534 O O . ALA A 1 198 ? -3.078 -4.445 -23.781 1 87.75 198 ALA A O 1
ATOM 1535 N N . ARG A 1 199 ? -1.248 -5.371 -24.562 1 89.94 199 ARG A N 1
ATOM 1536 C CA . ARG A 1 199 ? -0.645 -5.32 -23.234 1 89.94 199 ARG A CA 1
ATOM 1537 C C . ARG A 1 199 ? -0.39 -3.879 -22.797 1 89.94 199 ARG A C 1
ATOM 1539 O O . ARG A 1 199 ? -0.634 -3.516 -21.641 1 89.94 199 ARG A O 1
ATOM 1546 N N . PHE A 1 200 ? 0.031 -3.123 -23.688 1 90.75 200 PHE A N 1
ATOM 1547 C CA . PHE A 1 200 ? 0.301 -1.722 -23.391 1 90.75 200 PHE A CA 1
ATOM 1548 C C . PHE A 1 200 ? -0.996 -0.965 -23.125 1 90.75 200 PHE A C 1
ATOM 1550 O O . PHE A 1 200 ? -1.073 -0.162 -22.203 1 90.75 200 PHE A O 1
ATOM 1557 N N . GLY A 1 201 ? -1.856 -1.197 -23.953 1 92.44 201 GLY A N 1
ATOM 1558 C CA . GLY A 1 201 ? -3.137 -0.531 -23.781 1 92.44 201 GLY A CA 1
ATOM 1559 C C . GLY A 1 201 ? -3.834 -0.901 -22.484 1 92.44 201 GLY A C 1
ATOM 1560 O O . GLY A 1 201 ? -4.383 -0.036 -21.797 1 92.44 201 GLY A O 1
ATOM 1561 N N . LEU A 1 202 ? -3.777 -2.105 -22.109 1 92.69 202 LEU A N 1
ATOM 1562 C CA . LEU A 1 202 ? -4.414 -2.557 -20.875 1 92.69 202 LEU A CA 1
ATOM 1563 C C . LEU A 1 202 ? -3.703 -1.979 -19.656 1 92.69 202 LEU A C 1
ATOM 1565 O O . LEU A 1 202 ? -4.352 -1.569 -18.688 1 92.69 202 LEU A O 1
ATOM 1569 N N . MET A 1 203 ? -2.424 -1.92 -19.75 1 94.06 203 MET A N 1
ATOM 1570 C CA . MET A 1 203 ? -1.67 -1.331 -18.641 1 94.06 203 MET A CA 1
ATOM 1571 C C . MET A 1 203 ? -1.962 0.161 -18.516 1 94.06 203 MET A C 1
ATOM 1573 O O . MET A 1 203 ? -2.037 0.693 -17.406 1 94.06 203 MET A O 1
ATOM 1577 N N . HIS A 1 204 ? -2.109 0.78 -19.625 1 94.62 204 HIS A N 1
ATOM 1578 C CA . HIS A 1 204 ? -2.48 2.189 -19.609 1 94.62 204 HIS A CA 1
ATOM 1579 C C . HIS A 1 204 ? -3.848 2.393 -18.969 1 94.62 204 HIS A C 1
ATOM 1581 O O . HIS A 1 204 ? -4.035 3.322 -18.172 1 94.62 204 HIS A O 1
ATOM 1587 N N . MET A 1 205 ? -4.738 1.562 -19.266 1 96.31 205 MET A N 1
ATOM 1588 C CA . MET A 1 205 ? -6.082 1.664 -18.703 1 96.31 205 MET A CA 1
ATOM 1589 C C . MET A 1 205 ? -6.066 1.389 -17.203 1 96.31 205 MET A C 1
ATOM 1591 O O . MET A 1 205 ? -6.797 2.027 -16.438 1 96.31 205 MET A O 1
ATOM 1595 N N . ILE A 1 206 ? -5.25 0.468 -16.812 1 95.06 206 ILE A N 1
ATOM 1596 C CA . ILE A 1 206 ? -5.094 0.211 -15.383 1 95.06 206 ILE A CA 1
ATOM 1597 C C . ILE A 1 206 ? -4.543 1.456 -14.688 1 95.06 206 ILE A C 1
ATOM 1599 O O . ILE A 1 206 ? -5.055 1.874 -13.648 1 95.06 206 ILE A O 1
ATOM 1603 N N . GLY A 1 207 ? -3.562 1.982 -15.336 1 94.75 207 GLY A N 1
ATOM 1604 C CA . GLY A 1 207 ? -2.998 3.213 -14.805 1 94.75 207 GLY A CA 1
ATOM 1605 C C . GLY A 1 207 ? -4 4.348 -14.734 1 94.75 207 GLY A C 1
ATOM 1606 O O . GLY A 1 207 ? -3.99 5.137 -13.781 1 94.75 207 GLY A O 1
ATOM 1607 N N . THR A 1 208 ? -4.848 4.438 -15.641 1 95.69 208 THR A N 1
ATOM 1608 C CA . THR A 1 208 ? -5.871 5.477 -15.664 1 95.69 208 THR A CA 1
ATOM 1609 C C . THR A 1 208 ? -6.855 5.293 -14.516 1 95.69 208 THR A C 1
ATOM 1611 O O . THR A 1 208 ? -7.152 6.242 -13.789 1 95.69 208 THR A O 1
ATOM 1614 N N . ASN A 1 209 ? -7.297 4.098 -14.344 1 96.44 209 ASN A N 1
ATOM 1615 C CA . ASN A 1 209 ? -8.258 3.83 -13.273 1 96.44 209 ASN A CA 1
ATOM 1616 C C . ASN A 1 209 ? -7.641 4.047 -11.898 1 96.44 209 ASN A C 1
ATOM 1618 O O . ASN A 1 209 ? -8.289 4.594 -11 1 96.44 209 ASN A O 1
ATOM 1622 N N . LEU A 1 210 ? -6.438 3.676 -11.727 1 93.12 210 LEU A N 1
ATOM 1623 C CA . LEU A 1 210 ? -5.766 3.895 -10.453 1 93.12 210 LEU A CA 1
ATOM 1624 C C . LEU A 1 210 ? -5.559 5.383 -10.195 1 93.12 210 LEU A C 1
ATOM 1626 O O . LEU A 1 210 ? -5.688 5.848 -9.062 1 93.12 210 LEU A O 1
ATOM 1630 N N . SER A 1 211 ? -5.223 6.066 -11.234 1 93.81 211 SER A N 1
ATOM 1631 C CA . SER A 1 211 ? -5.043 7.508 -11.102 1 93.81 211 SER A CA 1
ATOM 1632 C C . SER A 1 211 ? -6.359 8.203 -10.75 1 93.81 211 SER A C 1
ATOM 1634 O O . SER A 1 211 ? -6.383 9.125 -9.938 1 93.81 211 SER A O 1
ATOM 1636 N N . VAL A 1 212 ? -7.438 7.793 -11.352 1 93.44 212 VAL A N 1
ATOM 1637 C CA . VAL A 1 212 ? -8.742 8.375 -11.062 1 93.44 212 VAL A CA 1
ATOM 1638 C C . VAL A 1 212 ? -9.156 8.031 -9.625 1 93.44 212 VAL A C 1
ATOM 1640 O O . VAL A 1 212 ? -9.672 8.883 -8.906 1 93.44 212 VAL A O 1
ATOM 1643 N N . TRP A 1 213 ? -8.914 6.816 -9.227 1 91.81 213 TRP A N 1
ATOM 1644 C CA . TRP A 1 213 ? -9.203 6.395 -7.863 1 91.81 213 TRP A CA 1
ATOM 1645 C C . TRP A 1 213 ? -8.484 7.281 -6.852 1 91.81 213 TRP A C 1
ATOM 1647 O O . TRP A 1 213 ? -9.102 7.789 -5.914 1 91.81 213 TRP A O 1
ATOM 1657 N N . LEU A 1 214 ? -7.258 7.516 -7.043 1 90.44 214 LEU A N 1
ATOM 1658 C CA . LEU A 1 214 ? -6.457 8.312 -6.117 1 90.44 214 LEU A CA 1
ATOM 1659 C C . LEU A 1 214 ? -6.871 9.781 -6.164 1 90.44 214 LEU A C 1
ATOM 1661 O O . LEU A 1 214 ? -6.906 10.445 -5.129 1 90.44 214 LEU A O 1
ATOM 1665 N N . ASN A 1 215 ? -7.191 10.211 -7.312 1 89.81 215 ASN A N 1
ATOM 1666 C CA . ASN A 1 215 ? -7.637 11.594 -7.461 1 89.81 215 ASN A CA 1
ATOM 1667 C C . ASN A 1 215 ? -8.93 11.852 -6.695 1 89.81 215 ASN A C 1
ATOM 1669 O O . ASN A 1 215 ? -9.031 12.836 -5.957 1 89.81 215 ASN A O 1
ATOM 1673 N N . VAL A 1 216 ? -9.875 11 -6.883 1 90.56 216 VAL A N 1
ATOM 1674 C CA . VAL A 1 216 ? -11.172 11.203 -6.246 1 90.56 216 VAL A CA 1
ATOM 1675 C C . VAL A 1 216 ? -11.039 11.008 -4.738 1 90.56 216 VAL A C 1
ATOM 1677 O O . VAL A 1 216 ? -11.711 11.688 -3.957 1 90.56 216 VAL A O 1
ATOM 1680 N N . LEU A 1 217 ? -10.141 10.18 -4.336 1 88.94 217 LEU A N 1
ATOM 1681 C CA . LEU A 1 217 ? -9.875 9.984 -2.914 1 88.94 217 LEU A CA 1
ATOM 1682 C C . LEU A 1 217 ? -9.344 11.273 -2.285 1 88.94 217 LEU A C 1
ATOM 1684 O O . LEU A 1 217 ? -9.789 11.664 -1.205 1 88.94 217 LEU A O 1
ATOM 1688 N N . ILE A 1 218 ? -8.445 11.898 -2.926 1 86.25 218 ILE A N 1
ATOM 1689 C CA . ILE A 1 218 ? -7.852 13.133 -2.434 1 86.25 218 ILE A CA 1
ATOM 1690 C C . ILE A 1 218 ? -8.898 14.25 -2.451 1 86.25 218 ILE A C 1
ATOM 1692 O O . ILE A 1 218 ? -8.977 15.047 -1.519 1 86.25 218 ILE A O 1
ATOM 1696 N N . GLN A 1 219 ? -9.727 14.234 -3.492 1 84.38 219 GLN A N 1
ATOM 1697 C CA . GLN A 1 219 ? -10.781 15.242 -3.584 1 84.38 219 GLN A CA 1
ATOM 1698 C C . GLN A 1 219 ? -11.812 15.062 -2.469 1 84.38 219 GLN A C 1
ATOM 1700 O O . GLN A 1 219 ? -12.281 16.047 -1.896 1 84.38 219 GLN A O 1
ATOM 1705 N N . GLU A 1 220 ? -12.117 13.859 -2.215 1 86.12 220 GLU A N 1
ATOM 1706 C CA . GLU A 1 220 ? -13.062 13.594 -1.136 1 86.12 220 GLU A CA 1
ATOM 1707 C C . GLU A 1 220 ? -12.508 14.039 0.213 1 86.12 220 GLU A C 1
ATOM 1709 O O . GLU A 1 220 ? -13.227 14.625 1.022 1 86.12 220 GLU A O 1
ATOM 1714 N N . THR A 1 221 ? -11.273 13.82 0.441 1 83.31 221 THR A N 1
ATOM 1715 C CA . THR A 1 221 ? -10.633 14.219 1.688 1 83.31 221 THR A CA 1
ATOM 1716 C C . THR A 1 221 ? -10.594 15.734 1.821 1 83.31 221 THR A C 1
ATOM 1718 O O . THR A 1 221 ? -10.891 16.281 2.889 1 83.31 221 THR A O 1
ATOM 1721 N N . LYS A 1 222 ? -10.273 16.344 0.754 1 80.69 222 LYS A N 1
ATOM 1722 C CA . LYS A 1 222 ? -10.242 17.812 0.734 1 80.69 222 LYS A CA 1
ATOM 1723 C C . LYS A 1 222 ? -11.633 18.391 0.998 1 80.69 222 LYS A C 1
ATOM 1725 O O . LYS A 1 222 ? -11.773 19.344 1.769 1 80.69 222 LYS A O 1
ATOM 1730 N N . HIS A 1 223 ? -12.594 17.812 0.36 1 78.75 223 HIS A N 1
ATOM 1731 C CA . HIS A 1 223 ? -13.969 18.266 0.523 1 78.75 223 HIS A CA 1
ATOM 1732 C C . HIS A 1 223 ? -14.414 18.172 1.98 1 78.75 223 HIS A C 1
ATOM 1734 O O . HIS A 1 223 ? -15.039 19.109 2.498 1 78.75 223 HIS A O 1
ATOM 1740 N N . GLU A 1 224 ? -14.078 17.219 2.643 1 81.75 224 GLU A N 1
ATOM 1741 C CA . GLU A 1 224 ? -14.492 17 4.023 1 81.75 224 GLU A CA 1
ATOM 1742 C C . GLU A 1 224 ? -13.758 17.953 4.973 1 81.75 224 GLU A C 1
ATOM 1744 O O . GLU A 1 224 ? -14.352 18.469 5.922 1 81.75 224 GLU A O 1
ATOM 1749 N N . ILE A 1 225 ? -12.539 18.234 4.707 1 75.5 225 ILE A N 1
ATOM 1750 C CA . ILE A 1 225 ? -11.742 19.125 5.547 1 75.5 225 ILE A CA 1
ATOM 1751 C C . ILE A 1 225 ? -12.266 20.547 5.414 1 75.5 225 ILE A C 1
ATOM 1753 O O . ILE A 1 225 ? -12.305 21.297 6.391 1 75.5 225 ILE A O 1
ATOM 1757 N N . LEU A 1 226 ? -12.711 20.859 4.238 1 75.69 226 LEU A N 1
ATOM 1758 C CA . LEU A 1 226 ? -13.18 22.219 3.975 1 75.69 226 LEU A CA 1
ATOM 1759 C C . LEU A 1 226 ? -14.547 22.453 4.594 1 75.69 226 LEU A C 1
ATOM 1761 O O . LEU A 1 226 ? -14.945 23.594 4.828 1 75.69 226 LEU A O 1
ATOM 1765 N N . LEU A 1 227 ? -15.258 21.391 4.824 1 72.56 227 LEU A N 1
ATOM 1766 C CA . LEU A 1 227 ? -16.547 21.531 5.5 1 72.56 227 LEU A CA 1
ATOM 1767 C C . LEU A 1 227 ? -16.359 22.047 6.926 1 72.56 227 LEU A C 1
ATOM 1769 O O . LEU A 1 227 ? -17.25 22.688 7.473 1 72.56 227 LEU A O 1
ATOM 1773 N N . PHE A 1 228 ? -15.164 21.875 7.453 1 68.69 228 PHE A N 1
ATOM 1774 C CA . PHE A 1 228 ? -14.883 22.312 8.812 1 68.69 228 PHE A CA 1
ATOM 1775 C C . PHE A 1 228 ? -14.234 23.688 8.812 1 68.69 228 PHE A C 1
ATOM 1777 O O . PHE A 1 228 ? -14 24.266 9.875 1 68.69 228 PHE A O 1
ATOM 1784 N N . TYR A 1 229 ? -14.039 24.141 7.598 1 61.28 229 TYR A N 1
ATOM 1785 C CA . TYR A 1 229 ? -13.352 25.422 7.457 1 61.28 229 TYR A CA 1
ATOM 1786 C C . TYR A 1 229 ? -14.336 26.578 7.582 1 61.28 229 TYR A C 1
ATOM 1788 O O . TYR A 1 229 ? -15.359 26.609 6.898 1 61.28 229 TYR A O 1
ATOM 1796 N N . ASN A 1 230 ? -14.141 27.359 8.68 1 56.53 230 ASN A N 1
ATOM 1797 C CA . ASN A 1 230 ? -14.891 28.594 8.82 1 56.53 230 ASN A CA 1
ATOM 1798 C C . ASN A 1 230 ? -14.211 29.75 8.109 1 56.53 230 ASN A C 1
ATOM 1800 O O . ASN A 1 230 ? -13.125 30.188 8.516 1 56.53 230 ASN A O 1
ATOM 1804 N N . PRO A 1 231 ? -14.672 30.141 6.945 1 56.19 231 PRO A N 1
ATOM 1805 C CA . PRO A 1 231 ? -14.047 31.203 6.164 1 56.19 231 PRO A CA 1
ATOM 1806 C C . PRO A 1 231 ? -13.938 32.531 6.941 1 56.19 231 PRO A C 1
ATOM 1808 O O . PRO A 1 231 ? -13.078 33.344 6.641 1 56.19 231 PRO A O 1
ATOM 1811 N N . GLU A 1 232 ? -14.883 32.781 7.906 1 52.47 232 GLU A N 1
ATOM 1812 C CA . GLU A 1 232 ? -14.875 34.031 8.633 1 52.47 232 GLU A CA 1
ATOM 1813 C C . GLU A 1 232 ? -13.625 34.188 9.5 1 52.47 232 GLU A C 1
ATOM 1815 O O . GLU A 1 232 ? -13.047 35.25 9.602 1 52.47 232 GLU A O 1
ATOM 1820 N N . ASN A 1 233 ? -13.219 33 10.094 1 48.97 233 ASN A N 1
ATOM 1821 C CA . ASN A 1 233 ? -12.07 33.062 11 1 48.97 233 ASN A CA 1
ATOM 1822 C C . ASN A 1 233 ? -10.883 32.281 10.477 1 48.97 233 ASN A C 1
ATOM 1824 O O . ASN A 1 233 ? -9.852 32.188 11.141 1 48.97 233 ASN A O 1
ATOM 1828 N N . ASN A 1 234 ? -10.93 31.859 9.148 1 49.28 234 ASN A N 1
ATOM 1829 C CA . ASN A 1 234 ? -9.867 31.109 8.484 1 49.28 234 ASN A CA 1
ATOM 1830 C C . ASN A 1 234 ? -9.352 29.969 9.375 1 49.28 234 ASN A C 1
ATOM 1832 O O . ASN A 1 234 ? -8.141 29.781 9.484 1 49.28 234 ASN A O 1
ATOM 1836 N N . THR A 1 235 ? -10.32 29.547 10.422 1 49.88 235 THR A N 1
ATOM 1837 C CA . THR A 1 235 ? -9.922 28.5 11.344 1 49.88 235 THR A CA 1
ATOM 1838 C C . THR A 1 235 ? -10.703 27.219 11.078 1 49.88 235 THR A C 1
ATOM 1840 O O . THR A 1 235 ? -11.781 27.25 10.484 1 49.88 235 THR A O 1
ATOM 1843 N N . LEU A 1 236 ? -10.039 26.172 11.141 1 51.28 236 LEU A N 1
ATOM 1844 C CA . LEU A 1 236 ? -10.719 24.891 11.172 1 51.28 236 LEU A CA 1
ATOM 1845 C C . LEU A 1 236 ? -11.375 24.656 12.531 1 51.28 236 LEU A C 1
ATOM 1847 O O . LEU A 1 236 ? -10.703 24.688 13.562 1 51.28 236 LEU A O 1
ATOM 1851 N N . ALA A 1 237 ? -12.727 25.156 12.891 1 51.5 237 ALA A N 1
ATOM 1852 C CA . ALA A 1 237 ? -13.375 25.094 14.195 1 51.5 237 ALA A CA 1
ATOM 1853 C C . ALA A 1 237 ? -14.234 23.828 14.312 1 51.5 237 ALA A C 1
ATOM 1855 O O . ALA A 1 237 ? -14.961 23.484 13.383 1 51.5 237 ALA A O 1
ATOM 1856 N N . LEU A 1 238 ? -13.891 22.828 15.172 1 49.47 238 LEU A N 1
ATOM 1857 C CA . LEU A 1 238 ? -14.844 21.828 15.633 1 49.47 238 LEU A CA 1
ATOM 1858 C C . LEU A 1 238 ? -16 22.469 16.391 1 49.47 238 LEU A C 1
ATOM 1860 O O . LEU A 1 238 ? -15.789 23.344 17.234 1 49.47 238 LEU A O 1
ATOM 1864 N N . ASN A 1 239 ? -17.078 22.828 15.93 1 42.12 239 ASN A N 1
ATOM 1865 C CA . ASN A 1 239 ? -18.234 23.453 16.562 1 42.12 239 ASN A CA 1
ATOM 1866 C C . ASN A 1 239 ? -18.391 22.984 18.016 1 42.12 239 ASN A C 1
ATOM 1868 O O . ASN A 1 239 ? -18.969 21.922 18.266 1 42.12 239 ASN A O 1
ATOM 1872 N N . ALA A 1 240 ? -17.484 23.047 19.031 1 37.72 240 ALA A N 1
ATOM 1873 C CA . ALA A 1 240 ? -17.875 22.828 20.422 1 37.72 240 ALA A CA 1
ATOM 1874 C C . ALA A 1 240 ? -19 23.766 20.844 1 37.72 240 ALA A C 1
ATOM 1876 O O . ALA A 1 240 ? -19.188 24.828 20.234 1 37.72 240 ALA A O 1
ATOM 1877 N N . HIS A 1 241 ? -19.859 23.391 21.812 1 33.56 241 HIS A N 1
ATOM 1878 C CA . HIS A 1 241 ? -20.875 24.141 22.547 1 33.56 241 HIS A CA 1
ATOM 1879 C C . HIS A 1 241 ? -20.406 25.531 22.906 1 33.56 241 HIS A C 1
ATOM 1881 O O . HIS A 1 241 ? -19.219 25.734 23.172 1 33.56 241 HIS A O 1
ATOM 1887 N N . PRO A 1 242 ? -21.266 26.625 22.828 1 33.56 242 PRO A N 1
ATOM 1888 C CA . PRO A 1 242 ? -21.109 28.016 23.25 1 33.56 242 PRO A CA 1
ATOM 1889 C C . PRO A 1 242 ? -20.547 28.141 24.672 1 33.56 242 PRO A C 1
ATOM 1891 O O . PRO A 1 242 ? -20.531 29.234 25.234 1 33.56 242 PRO A O 1
ATOM 1894 N N . LYS A 1 243 ? -20.719 27.203 25.703 1 34.94 243 LYS A N 1
ATOM 1895 C CA . LYS A 1 243 ? -20.578 27.844 27.016 1 34.94 243 LYS A CA 1
ATOM 1896 C C . LYS A 1 243 ? -19.25 28.594 27.125 1 34.94 243 LYS A C 1
ATOM 1898 O O . LYS A 1 243 ? -19.219 29.781 27.453 1 34.94 243 LYS A O 1
ATOM 1903 N N . GLN A 1 244 ? -18.453 28.172 28.266 1 32.22 244 GLN A N 1
ATOM 1904 C CA . GLN A 1 244 ? -17.469 28.984 28.984 1 32.22 244 GLN A CA 1
ATOM 1905 C C . GLN A 1 244 ? -16.359 29.469 28.047 1 32.22 244 GLN A C 1
ATOM 1907 O O . GLN A 1 244 ? -16.031 28.797 27.062 1 32.22 244 GLN A O 1
ATOM 1912 N N . GLN A 1 245 ? -15.82 30.828 28.234 1 29.91 245 GLN A N 1
ATOM 1913 C CA . GLN A 1 245 ? -14.898 31.875 27.797 1 29.91 245 GLN A CA 1
ATOM 1914 C C . GLN A 1 245 ? -13.531 31.297 27.453 1 29.91 245 GLN A C 1
ATOM 1916 O O . GLN A 1 245 ? -12.648 32.031 26.969 1 29.91 245 GLN A O 1
ATOM 1921 N N . HIS A 1 246 ? -13.023 30.422 28.344 1 30.02 246 HIS A N 1
ATOM 1922 C CA . HIS A 1 246 ? -11.594 30.344 28.078 1 30.02 246 HIS A CA 1
ATOM 1923 C C . HIS A 1 246 ? -11.336 29.922 26.641 1 30.02 246 HIS A C 1
ATOM 1925 O O . HIS A 1 246 ? -11.555 28.75 26.281 1 30.02 246 HIS A O 1
ATOM 1931 N N . LYS A 1 247 ? -11.578 30.781 25.703 1 36.12 247 LYS A N 1
ATOM 1932 C CA . LYS A 1 247 ? -11.336 30.938 24.266 1 36.12 247 LYS A CA 1
ATOM 1933 C C . LYS A 1 247 ? -9.992 30.359 23.875 1 36.12 247 LYS A C 1
ATOM 1935 O O . LYS A 1 247 ? -8.992 31.078 23.797 1 36.12 247 LYS A O 1
ATOM 1940 N N . ALA A 1 248 ? -9.484 29.453 24.609 1 31.89 248 ALA A N 1
ATOM 1941 C CA . ALA A 1 248 ? -8.242 29.094 23.938 1 31.89 248 ALA A CA 1
ATOM 1942 C C . ALA A 1 248 ? -8.492 28.75 22.469 1 31.89 248 ALA A C 1
ATOM 1944 O O . ALA A 1 248 ? -9.078 27.719 22.156 1 31.89 248 ALA A O 1
ATOM 1945 N N . MET A 1 249 ? -9.023 29.812 21.75 1 29.45 249 MET A N 1
ATOM 1946 C CA . MET A 1 249 ? -8.93 29.906 20.297 1 29.45 249 MET A CA 1
ATOM 1947 C C . MET A 1 249 ? -7.688 29.172 19.781 1 29.45 249 MET A C 1
ATOM 1949 O O . MET A 1 249 ? -6.559 29.578 20.062 1 29.45 249 MET A O 1
ATOM 1953 N N . LEU A 1 250 ? -7.629 28.016 20.094 1 28.45 250 LEU A N 1
ATOM 1954 C CA . LEU A 1 250 ? -6.57 27.422 19.281 1 28.45 250 LEU A CA 1
ATOM 1955 C C . LEU A 1 250 ? -6.559 28.016 17.875 1 28.45 250 LEU A C 1
ATOM 1957 O O . LEU A 1 250 ? -7.465 27.75 17.094 1 28.45 250 LEU A O 1
ATOM 1961 N N . HIS A 1 251 ? -6.418 29.344 17.766 1 26.81 251 HIS A N 1
ATOM 1962 C CA . HIS A 1 251 ? -6.023 30.031 16.531 1 26.81 251 HIS A CA 1
ATOM 1963 C C . HIS A 1 251 ? -5.184 29.109 15.648 1 26.81 251 HIS A C 1
ATOM 1965 O O . HIS A 1 251 ? -3.955 29.109 15.75 1 26.81 251 HIS A O 1
ATOM 1971 N N . ARG A 1 252 ? -5.504 27.891 15.656 1 31.77 252 ARG A N 1
ATOM 1972 C CA . ARG A 1 252 ? -4.801 27.156 14.617 1 31.77 252 ARG A CA 1
ATOM 1973 C C . ARG A 1 252 ? -4.895 27.875 13.273 1 31.77 252 ARG A C 1
ATOM 1975 O O . ARG A 1 252 ? -5.988 28.094 12.758 1 31.77 252 ARG A O 1
ATOM 1982 N N . VAL A 1 253 ? -4.145 29.016 13.156 1 30.42 253 VAL A N 1
ATOM 1983 C CA . VAL A 1 253 ? -3.928 29.656 11.859 1 30.42 253 VAL A CA 1
ATOM 1984 C C . VAL A 1 253 ? -4.211 28.656 10.742 1 30.42 253 VAL A C 1
ATOM 1986 O O . VAL A 1 253 ? -3.83 27.484 10.828 1 30.42 253 VAL A O 1
ATOM 1989 N N . ALA A 1 254 ? -5.348 28.859 10.141 1 34.44 254 ALA A N 1
ATOM 1990 C CA . ALA A 1 254 ? -5.695 28.25 8.852 1 34.44 254 ALA A CA 1
ATOM 1991 C C . ALA A 1 254 ? -4.441 27.891 8.062 1 34.44 254 ALA A C 1
ATOM 1993 O O . ALA A 1 254 ? -3.725 28.766 7.586 1 34.44 254 ALA A O 1
ATOM 1994 N N . ARG A 1 255 ? -3.646 27.156 8.523 1 34.84 255 ARG A N 1
ATOM 1995 C CA . ARG A 1 255 ? -2.447 26.672 7.84 1 34.84 255 ARG A CA 1
ATOM 1996 C C . ARG A 1 255 ? -2.613 26.734 6.328 1 34.84 255 ARG A C 1
ATOM 1998 O O . ARG A 1 255 ? -3.736 26.828 5.824 1 34.84 255 ARG A O 1
ATOM 2005 N N . GLY A 1 256 ? -1.466 26.516 5.621 1 33.75 256 GLY A N 1
ATOM 2006 C CA . GLY A 1 256 ? -1.085 26.641 4.223 1 33.75 256 GLY A CA 1
ATOM 2007 C C . GLY A 1 256 ? -2.07 26 3.27 1 33.75 256 GLY A C 1
ATOM 2008 O O . GLY A 1 256 ? -1.727 25.688 2.125 1 33.75 256 GLY A O 1
ATOM 2009 N N . LEU A 1 257 ? -3.143 25.484 3.799 1 35.88 257 LEU A N 1
ATOM 2010 C CA . LEU A 1 257 ? -3.949 25.203 2.615 1 35.88 257 LEU A CA 1
ATOM 2011 C C . LEU A 1 257 ? -4.32 26.5 1.898 1 35.88 257 LEU A C 1
ATOM 2013 O O . LEU A 1 257 ? -5.477 26.922 1.938 1 35.88 257 LEU A O 1
ATOM 2017 N N . LYS A 1 258 ? -3.629 27.547 2.021 1 37.94 258 LYS A N 1
ATOM 2018 C CA . LYS A 1 258 ? -3.91 28.75 1.239 1 37.94 258 LYS A CA 1
ATOM 2019 C C . LYS A 1 258 ? -4.41 28.391 -0.157 1 37.94 258 LYS A C 1
ATOM 2021 O O . LYS A 1 258 ? -5.188 29.125 -0.755 1 37.94 258 LYS A O 1
ATOM 2026 N N . GLY A 1 259 ? -3.805 27.422 -0.866 1 37.47 259 GLY A N 1
ATOM 2027 C CA . GLY A 1 259 ? -4.027 27.25 -2.293 1 37.47 259 GLY A CA 1
ATOM 2028 C C . GLY A 1 259 ? -5.414 26.734 -2.627 1 37.47 259 GLY A C 1
ATOM 2029 O O . GLY A 1 259 ? -5.996 27.125 -3.643 1 37.47 259 GLY A O 1
ATOM 2030 N N . PRO A 1 260 ? -5.895 25.688 -1.933 1 42.22 260 PRO A N 1
ATOM 2031 C CA . PRO A 1 260 ? -7.082 25.047 -2.498 1 42.22 260 PRO A CA 1
ATOM 2032 C C . PRO A 1 260 ? -8.328 25.922 -2.414 1 42.22 260 PRO A C 1
ATOM 2034 O O . PRO A 1 260 ? -9.398 25.531 -2.891 1 42.22 260 PRO A O 1
ATOM 2037 N N . HIS A 1 261 ? -8.289 26.938 -1.643 1 41.06 261 HIS A N 1
ATOM 2038 C CA . HIS A 1 261 ? -9.492 27.719 -1.407 1 41.06 261 HIS A CA 1
ATOM 2039 C C . HIS A 1 261 ? -9.977 28.391 -2.691 1 41.06 261 HIS A C 1
ATOM 2041 O O . HIS A 1 261 ? -11.164 28.672 -2.838 1 41.06 261 HIS A O 1
ATOM 2047 N N . HIS A 1 262 ? -9.008 28.797 -3.439 1 44.03 262 HIS A N 1
ATOM 2048 C CA . HIS A 1 262 ? -9.523 29.688 -4.484 1 44.03 262 HIS A CA 1
ATOM 2049 C C . HIS A 1 262 ? -10.477 28.938 -5.414 1 44.03 262 HIS A C 1
ATOM 2051 O O . HIS A 1 262 ? -11.5 29.484 -5.828 1 44.03 262 HIS A O 1
ATOM 2057 N N . ILE A 1 263 ? -10.062 27.812 -5.816 1 44.69 263 ILE A N 1
ATOM 2058 C CA . ILE A 1 263 ? -10.938 27.172 -6.793 1 44.69 263 ILE A CA 1
ATOM 2059 C C . ILE A 1 263 ? -12.203 26.672 -6.102 1 44.69 263 ILE A C 1
ATOM 2061 O O . ILE A 1 263 ? -13.273 26.625 -6.711 1 44.69 263 ILE A O 1
ATOM 2065 N N . TYR A 1 264 ? -12.039 26.266 -4.914 1 49.69 264 TYR A N 1
ATOM 2066 C CA . TYR A 1 264 ? -13.219 25.812 -4.184 1 49.69 264 TYR A CA 1
ATOM 2067 C C . TYR A 1 264 ? -14.203 26.969 -3.977 1 49.69 264 TYR A C 1
ATOM 2069 O O . TYR A 1 264 ? -15.414 26.734 -3.922 1 49.69 264 TYR A O 1
ATOM 2077 N N . GLU A 1 265 ? -13.695 28.109 -3.889 1 53.03 265 GLU A N 1
ATOM 2078 C CA . GLU A 1 265 ? -14.57 29.266 -3.807 1 53.03 265 GLU A CA 1
ATOM 2079 C C . GLU A 1 265 ? -15.414 29.422 -5.07 1 53.03 265 GLU A C 1
ATOM 2081 O O . GLU A 1 265 ? -16.547 29.891 -5.008 1 53.03 265 GLU A O 1
ATOM 2086 N N . CYS A 1 266 ? -14.836 29.031 -6.102 1 54.81 266 CYS A N 1
ATOM 2087 C CA . CYS A 1 266 ? -15.586 29.266 -7.328 1 54.81 266 CYS A CA 1
ATOM 2088 C C . CYS A 1 266 ? -16.812 28.359 -7.395 1 54.81 266 CYS A C 1
ATOM 2090 O O . CYS A 1 266 ? -17.797 28.688 -8.07 1 54.81 266 CYS A O 1
ATOM 2092 N N . ARG A 1 267 ? -16.797 27.203 -6.805 1 52.72 267 ARG A N 1
ATOM 2093 C CA . ARG A 1 267 ? -17.797 26.172 -7.082 1 52.72 267 ARG A CA 1
ATOM 2094 C C . ARG A 1 267 ? -18.984 26.297 -6.141 1 52.72 267 ARG A C 1
ATOM 2096 O O . ARG A 1 267 ? -20.047 25.703 -6.379 1 52.72 267 ARG A O 1
ATOM 2103 N N . ARG A 1 268 ? -18.875 27.062 -4.984 1 54.59 268 ARG A N 1
ATOM 2104 C CA . ARG A 1 268 ? -19.875 26.859 -3.939 1 54.59 268 ARG A CA 1
ATOM 2105 C C . ARG A 1 268 ? -21.031 27.828 -4.098 1 54.59 268 ARG A C 1
ATOM 2107 O O . ARG A 1 268 ? -22.094 27.656 -3.482 1 54.59 268 ARG A O 1
ATOM 2114 N N . THR A 1 269 ? -20.859 28.75 -4.961 1 56.47 269 THR A N 1
ATOM 2115 C CA . THR A 1 269 ? -21.875 29.781 -4.719 1 56.47 269 THR A CA 1
ATOM 2116 C C . THR A 1 269 ? -23.047 29.609 -5.668 1 56.47 269 THR A C 1
ATOM 2118 O O . THR A 1 269 ? -24.109 30.219 -5.461 1 56.47 269 THR A O 1
ATOM 2121 N N . ASN A 1 270 ? -22.984 28.703 -6.633 1 66 270 ASN A N 1
ATOM 2122 C CA . ASN A 1 270 ? -24.109 28.609 -7.555 1 66 270 ASN A CA 1
ATOM 2123 C C . ASN A 1 270 ? -24.938 27.359 -7.305 1 66 270 ASN A C 1
ATOM 2125 O O . ASN A 1 270 ? -24.578 26.516 -6.477 1 66 270 ASN A O 1
ATOM 2129 N N . ILE A 1 271 ? -26.203 27.312 -7.766 1 66.81 271 ILE A N 1
ATOM 2130 C CA . ILE A 1 271 ? -27.156 26.219 -7.59 1 66.81 271 ILE A CA 1
ATOM 2131 C C . ILE A 1 271 ? -26.484 24.891 -7.91 1 66.81 271 ILE A C 1
ATOM 2133 O O . ILE A 1 271 ? -26.547 23.953 -7.117 1 66.81 271 ILE A O 1
ATOM 2137 N N . MET A 1 272 ? -25.938 24.875 -9 1 76.81 272 MET A N 1
ATOM 2138 C CA . MET A 1 272 ? -25.297 23.625 -9.375 1 76.81 272 MET A CA 1
ATOM 2139 C C . MET A 1 272 ? -24.094 23.344 -8.477 1 76.81 272 MET A C 1
ATOM 2141 O O . MET A 1 272 ? -23.828 22.188 -8.133 1 76.81 272 MET A O 1
ATOM 2145 N N . GLY A 1 273 ? -23.422 24.312 -8.125 1 76 273 GLY A N 1
ATOM 2146 C CA . GLY A 1 273 ? -22.297 24.156 -7.215 1 76 273 GLY A CA 1
ATOM 2147 C C . GLY A 1 273 ? -22.703 23.578 -5.871 1 76 273 GLY A C 1
ATOM 2148 O O . GLY A 1 273 ? -22.031 22.688 -5.344 1 76 273 GLY A O 1
ATOM 2149 N N . SER A 1 274 ? -23.859 24.047 -5.48 1 78.44 274 SER A N 1
ATOM 2150 C CA . SER A 1 274 ? -24.359 23.531 -4.215 1 78.44 274 SER A CA 1
ATOM 2151 C C . SER A 1 274 ? -24.812 22.078 -4.359 1 78.44 274 SER A C 1
ATOM 2153 O O . SER A 1 274 ? -24.625 21.266 -3.447 1 78.44 274 SER A O 1
ATOM 2155 N N . LEU A 1 275 ? -25.375 21.844 -5.504 1 79.69 275 LEU A N 1
ATOM 2156 C CA . LEU A 1 275 ? -25.812 20.484 -5.77 1 79.69 275 LEU A CA 1
ATOM 2157 C C . LEU A 1 275 ? -24.625 19.531 -5.812 1 79.69 275 LEU A C 1
ATOM 2159 O O . LEU A 1 275 ? -24.688 18.422 -5.254 1 79.69 275 LEU A O 1
ATOM 2163 N N . VAL A 1 276 ? -23.625 19.906 -6.473 1 82.06 276 VAL A N 1
ATOM 2164 C CA . VAL A 1 276 ? -22.422 19.078 -6.57 1 82.06 276 VAL A CA 1
ATOM 2165 C C . VAL A 1 276 ? -21.812 18.891 -5.188 1 82.06 276 VAL A C 1
ATOM 2167 O O . VAL A 1 276 ? -21.406 17.781 -4.824 1 82.06 276 VAL A O 1
ATOM 2170 N N . GLN A 1 277 ? -21.797 19.906 -4.406 1 79.12 277 GLN A N 1
ATOM 2171 C CA . GLN A 1 277 ? -21.219 19.844 -3.07 1 79.12 277 GLN A CA 1
ATOM 2172 C C . GLN A 1 277 ? -22.016 18.906 -2.166 1 79.12 277 GLN A C 1
ATOM 2174 O O . GLN A 1 277 ? -21.438 18.156 -1.379 1 79.12 277 GLN A O 1
ATOM 2179 N N . ASP A 1 278 ? -23.312 18.922 -2.385 1 78.69 278 ASP A N 1
ATOM 2180 C CA . ASP A 1 278 ? -24.172 18.094 -1.536 1 78.69 278 ASP A CA 1
ATOM 2181 C C . ASP A 1 278 ? -24.172 16.641 -2.006 1 78.69 278 ASP A C 1
ATOM 2183 O O . ASP A 1 278 ? -24.266 15.727 -1.192 1 78.69 278 ASP A O 1
ATOM 2187 N N . ALA A 1 279 ? -24.047 16.453 -3.211 1 84.31 279 ALA A N 1
ATOM 2188 C CA . ALA A 1 279 ? -24.172 15.109 -3.777 1 84.31 279 ALA A CA 1
ATOM 2189 C C . ALA A 1 279 ? -22.812 14.406 -3.801 1 84.31 279 ALA A C 1
ATOM 2191 O O . ALA A 1 279 ? -22.734 13.18 -3.861 1 84.31 279 ALA A O 1
ATOM 2192 N N . SER A 1 280 ? -21.75 15.086 -3.746 1 85.56 280 SER A N 1
ATOM 2193 C CA . SER A 1 280 ? -20.391 14.57 -3.949 1 85.56 280 SER A CA 1
ATOM 2194 C C . SER A 1 280 ? -20.062 13.5 -2.914 1 85.56 280 SER A C 1
ATOM 2196 O O . SER A 1 280 ? -19.531 12.445 -3.256 1 85.56 280 SER A O 1
ATOM 2198 N N . PRO A 1 281 ? -20.438 13.703 -1.721 1 82.62 281 PRO A N 1
ATOM 2199 C CA . PRO A 1 281 ? -20.094 12.688 -0.73 1 82.62 281 PRO A CA 1
ATOM 2200 C C . PRO A 1 281 ? -20.75 11.336 -1.011 1 82.62 281 PRO A C 1
ATOM 2202 O O . PRO A 1 281 ? -20.219 10.297 -0.613 1 82.62 281 PRO A O 1
ATOM 2205 N N . PHE A 1 282 ? -21.812 11.367 -1.779 1 82.88 282 PHE A N 1
ATOM 2206 C CA . PHE A 1 282 ? -22.531 10.141 -2.092 1 82.88 282 PHE A CA 1
ATOM 2207 C C . PHE A 1 282 ? -22.016 9.531 -3.393 1 82.88 282 PHE A C 1
ATOM 2209 O O . PHE A 1 282 ? -22.172 8.328 -3.621 1 82.88 282 PHE A O 1
ATOM 2216 N N . LEU A 1 283 ? -21.438 10.32 -4.129 1 89.38 283 LEU A N 1
ATOM 2217 C CA . LEU A 1 283 ? -21.047 9.859 -5.457 1 89.38 283 LEU A CA 1
ATOM 2218 C C . LEU A 1 283 ? -19.562 9.531 -5.508 1 89.38 283 LEU A C 1
ATOM 2220 O O . LEU A 1 283 ? -19.125 8.766 -6.367 1 89.38 283 LEU A O 1
ATOM 2224 N N . PHE A 1 284 ? -18.75 10 -4.617 1 90.06 284 PHE A N 1
ATOM 2225 C CA . PHE A 1 284 ? -17.312 9.711 -4.566 1 90.06 284 PHE A CA 1
ATOM 2226 C C . PHE A 1 284 ? -17.078 8.211 -4.441 1 90.06 284 PHE A C 1
ATOM 2228 O O . PHE A 1 284 ? -16.281 7.641 -5.199 1 90.06 284 PHE A O 1
ATOM 2235 N N . PRO A 1 285 ? -17.797 7.574 -3.561 1 89.38 285 PRO A N 1
ATOM 2236 C CA . PRO A 1 285 ? -17.562 6.133 -3.414 1 89.38 285 PRO A CA 1
ATOM 2237 C C . PRO A 1 285 ? -17.875 5.355 -4.688 1 89.38 285 PRO A C 1
ATOM 2239 O O . PRO A 1 285 ? -17.234 4.336 -4.969 1 89.38 285 PRO A O 1
ATOM 2242 N N . CYS A 1 286 ? -18.812 5.836 -5.375 1 91.94 286 CYS A N 1
ATOM 2243 C CA . CYS A 1 286 ? -19.172 5.164 -6.621 1 91.94 286 CYS A CA 1
ATOM 2244 C C . CYS A 1 286 ? -18.016 5.219 -7.613 1 91.94 286 CYS A C 1
ATOM 2246 O O . CYS A 1 286 ? -17.688 4.211 -8.242 1 91.94 286 CYS A O 1
ATOM 2248 N N . THR A 1 287 ? -17.422 6.324 -7.711 1 94 287 THR A N 1
ATOM 2249 C CA . THR A 1 287 ? -16.312 6.48 -8.633 1 94 287 THR A CA 1
ATOM 2250 C C . THR A 1 287 ? -15.102 5.672 -8.156 1 94 287 THR A C 1
ATOM 2252 O O . THR A 1 287 ? -14.422 5.027 -8.961 1 94 287 THR A O 1
ATOM 2255 N N . ILE A 1 288 ? -14.852 5.676 -6.914 1 93.19 288 ILE A N 1
ATOM 2256 C CA . ILE A 1 288 ? -13.727 4.949 -6.328 1 93.19 288 ILE A CA 1
ATOM 2257 C C . ILE A 1 288 ? -13.906 3.451 -6.562 1 93.19 288 ILE A C 1
ATOM 2259 O O . ILE A 1 288 ? -13 2.779 -7.055 1 93.19 288 ILE A O 1
ATOM 2263 N N . GLU A 1 289 ? -15.102 2.98 -6.277 1 92.62 289 GLU A N 1
ATOM 2264 C CA . GLU A 1 289 ? -15.367 1.554 -6.43 1 92.62 289 GLU A CA 1
ATOM 2265 C C . GLU A 1 289 ? -15.328 1.141 -7.898 1 92.62 289 GLU A C 1
ATOM 2267 O O . GLU A 1 289 ? -14.789 0.083 -8.234 1 92.62 289 GLU A O 1
ATOM 2272 N N . TYR A 1 290 ? -15.891 1.969 -8.719 1 94.81 290 TYR A N 1
ATOM 2273 C CA . TYR A 1 290 ? -15.852 1.68 -10.148 1 94.81 290 TYR A CA 1
ATOM 2274 C C . TYR A 1 290 ? -14.414 1.524 -10.633 1 94.81 290 TYR A C 1
ATOM 2276 O O . TYR A 1 290 ? -14.094 0.554 -11.32 1 94.81 290 TYR A O 1
ATOM 2284 N N . SER A 1 291 ? -13.602 2.457 -10.289 1 95.25 291 SER A N 1
ATOM 2285 C CA . SER A 1 291 ? -12.211 2.457 -10.742 1 95.25 291 SER A CA 1
ATOM 2286 C C . SER A 1 291 ? -11.453 1.257 -10.195 1 95.25 291 SER A C 1
ATOM 2288 O O . SER A 1 291 ? -10.633 0.66 -10.898 1 95.25 291 SER A O 1
ATOM 2290 N N . LEU A 1 292 ? -11.68 0.895 -8.977 1 91 292 LEU A N 1
ATOM 2291 C CA . LEU A 1 292 ? -10.992 -0.241 -8.367 1 91 292 LEU A CA 1
ATOM 2292 C C . LEU A 1 292 ? -11.422 -1.549 -9.023 1 91 292 LEU A C 1
ATOM 2294 O O . LEU A 1 292 ? -10.578 -2.402 -9.32 1 91 292 LEU A O 1
ATOM 2298 N N . ILE A 1 293 ? -12.68 -1.707 -9.25 1 91.25 293 ILE A N 1
ATOM 2299 C CA . ILE A 1 293 ? -13.195 -2.916 -9.883 1 91.25 293 ILE A CA 1
ATOM 2300 C C . ILE A 1 293 ? -12.633 -3.043 -11.297 1 91.25 293 ILE A C 1
ATOM 2302 O O . ILE A 1 293 ? -12.18 -4.117 -11.695 1 91.25 293 ILE A O 1
ATOM 2306 N N . CYS A 1 294 ? -12.617 -1.953 -12 1 93.5 294 CYS A N 1
ATOM 2307 C CA . CYS A 1 294 ? -12.125 -1.974 -13.367 1 93.5 294 CYS A CA 1
ATOM 2308 C C . CYS A 1 294 ? -10.633 -2.279 -13.398 1 93.5 294 CYS A C 1
ATOM 2310 O O . CYS A 1 294 ? -10.164 -3.031 -14.258 1 93.5 294 CYS A O 1
ATOM 2312 N N . ALA A 1 295 ? -9.891 -1.711 -12.492 1 93.12 295 ALA A N 1
ATOM 2313 C CA . ALA A 1 295 ? -8.461 -1.998 -12.438 1 93.12 295 ALA A CA 1
ATOM 2314 C C . ALA A 1 295 ? -8.211 -3.484 -12.195 1 93.12 295 ALA A C 1
ATOM 2316 O O . ALA A 1 295 ? -7.316 -4.074 -12.805 1 93.12 295 ALA A O 1
ATOM 2317 N N . ALA A 1 296 ? -8.992 -4.082 -11.383 1 89.12 296 ALA A N 1
ATOM 2318 C CA . ALA A 1 296 ? -8.828 -5.5 -11.078 1 89.12 296 ALA A CA 1
ATOM 2319 C C . ALA A 1 296 ? -9.172 -6.367 -12.289 1 89.12 296 ALA A C 1
ATOM 2321 O O . ALA A 1 296 ? -8.438 -7.301 -12.617 1 89.12 296 ALA A O 1
ATOM 2322 N N . ILE A 1 297 ? -10.258 -6.078 -12.945 1 89.38 297 ILE A N 1
ATOM 2323 C CA . ILE A 1 297 ? -10.695 -6.844 -14.102 1 89.38 297 ILE A CA 1
ATOM 2324 C C . ILE A 1 297 ? -9.672 -6.707 -15.227 1 89.38 297 ILE A C 1
ATOM 2326 O O . ILE A 1 297 ? -9.32 -7.695 -15.883 1 89.38 297 ILE A O 1
ATOM 2330 N N . LEU A 1 298 ? -9.219 -5.48 -15.43 1 91.31 298 LEU A N 1
ATOM 2331 C CA . LEU A 1 298 ? -8.258 -5.227 -16.5 1 91.31 298 LEU A CA 1
ATOM 2332 C C . LEU A 1 298 ? -6.93 -5.922 -16.203 1 91.31 298 LEU A C 1
ATOM 2334 O O . LEU A 1 298 ? -6.23 -6.344 -17.125 1 91.31 298 LEU A O 1
ATOM 2338 N N . TYR A 1 299 ? -6.535 -6.082 -15.039 1 90.5 299 TYR A N 1
ATOM 2339 C CA . TYR A 1 299 ? -5.312 -6.785 -14.672 1 90.5 299 TYR A CA 1
ATOM 2340 C C . TYR A 1 299 ? -5.402 -8.266 -15.031 1 90.5 299 TYR A C 1
ATOM 2342 O O . TYR A 1 299 ? -4.438 -8.844 -15.531 1 90.5 299 TYR A O 1
ATOM 2350 N N . VAL A 1 300 ? -6.551 -8.867 -14.742 1 84.88 300 VAL A N 1
ATOM 2351 C CA . VAL A 1 300 ? -6.746 -10.266 -15.094 1 84.88 300 VAL A CA 1
ATOM 2352 C C . VAL A 1 300 ? -6.707 -10.422 -16.609 1 84.88 300 VAL A C 1
ATOM 2354 O O . VAL A 1 300 ? -6.133 -11.391 -17.125 1 84.88 300 VAL A O 1
ATOM 2357 N N . MET A 1 301 ? -7.305 -9.43 -17.266 1 86 301 MET A N 1
ATOM 2358 C CA . MET A 1 301 ? -7.277 -9.453 -18.719 1 86 301 MET A CA 1
ATOM 2359 C C . MET A 1 301 ? -5.848 -9.336 -19.234 1 86 301 MET A C 1
ATOM 2361 O O . MET A 1 301 ? -5.473 -10.008 -20.203 1 86 301 MET A O 1
ATOM 2365 N N . TRP A 1 302 ? -5.066 -8.508 -18.625 1 87.38 302 TRP A N 1
ATOM 2366 C CA . TRP A 1 302 ? -3.676 -8.297 -19.016 1 87.38 302 TRP A CA 1
ATOM 2367 C C . TRP A 1 302 ? -2.848 -9.555 -18.812 1 87.38 302 TRP A C 1
ATOM 2369 O O . TRP A 1 302 ? -2.008 -9.906 -19.641 1 87.38 302 TRP A O 1
ATOM 2379 N N . LYS A 1 303 ? -3.055 -10.336 -17.781 1 81.69 303 LYS A N 1
ATOM 2380 C CA . LYS A 1 303 ? -2.318 -11.555 -17.453 1 81.69 303 LYS A CA 1
ATOM 2381 C C . LYS A 1 303 ? -2.625 -12.664 -18.438 1 81.69 303 LYS A C 1
ATOM 2383 O O . LYS A 1 303 ? -1.783 -13.531 -18.703 1 81.69 303 LYS A O 1
ATOM 2388 N N . ASN A 1 304 ? -3.754 -12.562 -18.984 1 78.44 304 ASN A N 1
ATOM 2389 C CA . ASN A 1 304 ? -4.191 -13.633 -19.875 1 78.44 304 ASN A CA 1
ATOM 2390 C C . ASN A 1 304 ? -3.914 -13.312 -21.344 1 78.44 304 ASN A C 1
ATOM 2392 O O . ASN A 1 304 ? -4.309 -14.062 -22.234 1 78.44 304 ASN A O 1
ATOM 2396 N N . VAL A 1 305 ? -3.205 -12.148 -21.516 1 76.62 305 VAL A N 1
ATOM 2397 C CA . VAL A 1 305 ? -2.795 -11.812 -22.875 1 76.62 305 VAL A CA 1
ATOM 2398 C C . VAL A 1 305 ? -1.63 -12.703 -23.297 1 76.62 305 VAL A C 1
ATOM 2400 O O . VAL A 1 305 ? -0.578 -12.711 -22.656 1 76.62 305 VAL A O 1
ATOM 2403 N N . GLY A 1 306 ? -1.537 -13.992 -23.828 1 63.72 306 GLY A N 1
ATOM 2404 C CA . GLY A 1 306 ? -0.48 -14.867 -24.297 1 63.72 306 GLY A CA 1
ATOM 2405 C C . GLY A 1 306 ? -1.002 -16.172 -24.891 1 63.72 306 GLY A C 1
ATOM 2406 O O . GLY A 1 306 ? -2.18 -16.5 -24.734 1 63.72 306 GLY A O 1
ATOM 2407 N N . PRO A 1 307 ? -0.072 -16.766 -25.812 1 54.94 307 PRO A N 1
ATOM 2408 C CA . PRO A 1 307 ? -0.465 -17.984 -26.516 1 54.94 307 PRO A CA 1
ATOM 2409 C C . PRO A 1 307 ? -0.924 -19.094 -25.562 1 54.94 307 PRO A C 1
ATOM 2411 O O . PRO A 1 307 ? -0.361 -19.266 -24.484 1 54.94 307 PRO A O 1
ATOM 2414 N N . LYS A 1 308 ? -2.156 -19.453 -25.5 1 51.94 308 LYS A N 1
ATOM 2415 C CA . LYS A 1 308 ? -2.488 -20.703 -24.844 1 51.94 308 LYS A CA 1
ATOM 2416 C C . LYS A 1 308 ? -1.501 -21.812 -25.219 1 51.94 308 LYS A C 1
ATOM 2418 O O . LYS A 1 308 ? -1.048 -21.875 -26.375 1 51.94 308 LYS A O 1
ATOM 2423 N N . PRO A 1 309 ? -0.829 -22.422 -24.391 1 45.94 309 PRO A N 1
ATOM 2424 C CA . PRO A 1 309 ? 0.056 -23.5 -24.859 1 45.94 309 PRO A CA 1
ATOM 2425 C C . PRO A 1 309 ? -0.505 -24.234 -26.078 1 45.94 309 PRO A C 1
ATOM 2427 O O . PRO A 1 309 ? -1.724 -24.391 -26.203 1 45.94 309 PRO A O 1
ATOM 2430 N N . GLU A 1 310 ? 0.254 -24.297 -27.172 1 43.03 310 GLU A N 1
ATOM 2431 C CA . GLU A 1 310 ? 0.019 -25 -28.422 1 43.03 310 GLU A CA 1
ATOM 2432 C C . GLU A 1 310 ? -0.8 -26.266 -28.203 1 43.03 310 GLU A C 1
ATOM 2434 O O . GLU A 1 310 ? -1.628 -26.625 -29.047 1 43.03 310 GLU A O 1
ATOM 2439 N N . GLN A 1 311 ? -0.403 -27.047 -27.188 1 43 311 GLN A N 1
ATOM 2440 C CA . GLN A 1 311 ? -1.03 -28.344 -27.047 1 43 311 GLN A CA 1
ATOM 2441 C C . GLN A 1 311 ? -2.529 -28.219 -26.797 1 43 311 GLN A C 1
ATOM 2443 O O . GLN A 1 311 ? -3.307 -29.094 -27.172 1 43 311 GLN A O 1
ATOM 2448 N N . ALA A 1 312 ? -2.936 -27.156 -26.219 1 43.81 312 ALA A N 1
ATOM 2449 C CA . ALA A 1 312 ? -4.359 -27 -25.938 1 43.81 312 ALA A CA 1
ATOM 2450 C C . ALA A 1 312 ? -5.102 -26.5 -27.188 1 43.81 312 ALA A C 1
ATOM 2452 O O . ALA A 1 312 ? -6.297 -26.766 -27.344 1 43.81 312 ALA A O 1
ATOM 2453 N N . VAL A 1 313 ? -4.465 -25.844 -27.984 1 44.59 313 VAL A N 1
ATOM 2454 C CA . VAL A 1 313 ? -5.082 -25.438 -29.25 1 44.59 313 VAL A CA 1
ATOM 2455 C C . VAL A 1 313 ? -5.25 -26.656 -30.141 1 44.59 313 VAL A C 1
ATOM 2457 O O . VAL A 1 313 ? -6.266 -26.797 -30.828 1 44.59 313 VAL A O 1
ATOM 2460 N N . ARG A 1 314 ? -4.23 -27.578 -30.312 1 42.34 314 ARG A N 1
ATOM 2461 C CA . ARG A 1 314 ? -4.367 -28.766 -31.156 1 42.34 314 ARG A CA 1
ATOM 2462 C C . ARG A 1 314 ? -5.48 -29.688 -30.641 1 42.34 314 ARG A C 1
ATOM 2464 O O . ARG A 1 314 ? -6.219 -30.266 -31.422 1 42.34 314 ARG A O 1
ATOM 2471 N N . ASP A 1 315 ? -5.602 -29.672 -29.391 1 41.53 315 ASP A N 1
ATOM 2472 C CA . ASP A 1 315 ? -6.648 -30.531 -28.844 1 41.53 315 ASP A CA 1
ATOM 2473 C C . ASP A 1 315 ? -8.023 -29.875 -28.984 1 41.53 315 ASP A C 1
ATOM 2475 O O . ASP A 1 315 ? -9.023 -30.578 -29.172 1 41.53 315 ASP A O 1
ATOM 2479 N N . SER A 1 316 ? -8.031 -28.578 -28.953 1 42.28 316 SER A N 1
ATOM 2480 C CA . SER A 1 316 ? -9.32 -27.922 -29.156 1 42.28 316 SER A CA 1
ATOM 2481 C C . SER A 1 316 ? -9.742 -27.969 -30.609 1 42.28 316 SER A C 1
ATOM 2483 O O . SER A 1 316 ? -10.93 -28.109 -30.922 1 42.28 316 SER A O 1
ATOM 2485 N N . ASP A 1 317 ? -8.82 -27.828 -31.516 1 40.53 317 ASP A N 1
ATOM 2486 C CA . ASP A 1 317 ? -9.195 -27.953 -32.906 1 40.53 317 ASP A CA 1
ATOM 2487 C C . ASP A 1 317 ? -9.633 -29.375 -33.25 1 40.53 317 ASP A C 1
ATOM 2489 O O . ASP A 1 317 ? -10.555 -29.578 -34.031 1 40.53 317 ASP A O 1
ATOM 2493 N N . GLN A 1 318 ? -8.859 -30.406 -32.781 1 38.03 318 GLN A N 1
ATOM 2494 C CA . GLN A 1 318 ? -9.273 -31.781 -33.031 1 38.03 318 GLN A CA 1
ATOM 2495 C C . GLN A 1 318 ? -10.594 -32.094 -32.344 1 38.03 318 GLN A C 1
ATOM 2497 O O . GLN A 1 318 ? -11.43 -32.812 -32.906 1 38.03 318 GLN A O 1
ATOM 2502 N N . GLN A 1 319 ? -10.727 -31.516 -31.141 1 38.25 319 GLN A N 1
ATOM 2503 C CA . GLN A 1 319 ? -12 -31.75 -30.469 1 38.25 319 GLN A CA 1
ATOM 2504 C C . GLN A 1 319 ? -13.125 -30.953 -31.109 1 38.25 319 GLN A C 1
ATOM 2506 O O . GLN A 1 319 ? -14.273 -31.406 -31.156 1 38.25 319 GLN A O 1
ATOM 2511 N N . HIS A 1 320 ? -12.766 -29.781 -31.609 1 37.78 320 HIS A N 1
ATOM 2512 C CA . HIS A 1 320 ? -13.797 -29.062 -32.375 1 37.78 320 HIS A CA 1
ATOM 2513 C C . HIS A 1 320 ? -14.195 -29.828 -33.625 1 37.78 320 HIS A C 1
ATOM 2515 O O . HIS A 1 320 ? -15.367 -29.844 -34 1 37.78 320 HIS A O 1
ATOM 2521 N N . GLN A 1 321 ? -13.188 -30.516 -34.281 1 35.84 321 GLN A N 1
ATOM 2522 C CA . GLN A 1 321 ? -13.578 -31.25 -35.469 1 35.84 321 GLN A CA 1
ATOM 2523 C C . GLN A 1 321 ? -14.414 -32.469 -35.094 1 35.84 321 GLN A C 1
ATOM 2525 O O . GLN A 1 321 ? -15.312 -32.875 -35.844 1 35.84 321 GLN A O 1
ATOM 2530 N N . GLN A 1 322 ? -13.914 -33.156 -34 1 34.88 322 GLN A N 1
ATOM 2531 C CA . GLN A 1 322 ? -14.672 -34.375 -33.719 1 34.88 322 GLN A CA 1
ATOM 2532 C C . GLN A 1 322 ? -16.062 -34.031 -33.156 1 34.88 322 GLN A C 1
ATOM 2534 O O . GLN A 1 322 ? -16.984 -34.812 -33.281 1 34.88 322 GLN A O 1
ATOM 2539 N N . HIS A 1 323 ? -16.094 -32.844 -32.406 1 33.75 323 HIS A N 1
ATOM 2540 C CA . HIS A 1 323 ? -17.406 -32.5 -31.875 1 33.75 323 HIS A CA 1
ATOM 2541 C C . HIS A 1 323 ? -18.344 -32.031 -32.969 1 33.75 323 HIS A C 1
ATOM 2543 O O . HIS A 1 323 ? -19.547 -31.859 -32.75 1 33.75 323 HIS A O 1
ATOM 2549 N N . ILE A 1 324 ? -17.734 -31.531 -34.094 1 33.53 324 ILE A N 1
ATOM 2550 C CA . ILE A 1 324 ? -18.672 -31.125 -35.125 1 33.53 324 ILE A CA 1
ATOM 2551 C C . ILE A 1 324 ? -19.453 -32.344 -35.594 1 33.53 324 ILE A C 1
ATOM 2553 O O . ILE A 1 324 ? -20.641 -32.219 -35.969 1 33.53 324 ILE A O 1
ATOM 2557 N N . HIS A 1 325 ? -18.734 -33.5 -35.719 1 31 325 HIS A N 1
ATOM 2558 C CA . HIS A 1 325 ? -19.469 -34.562 -36.375 1 31 325 HIS A CA 1
ATOM 2559 C C . HIS A 1 325 ? -20.578 -35.125 -35.469 1 31 325 HIS A C 1
ATOM 2561 O O . HIS A 1 325 ? -21.547 -35.688 -35.938 1 31 325 HIS A O 1
ATOM 2567 N N . ALA A 1 326 ? -20.203 -35.281 -34.156 1 31.59 326 ALA A N 1
ATOM 2568 C CA . ALA A 1 326 ? -21.203 -36 -33.344 1 31.59 326 ALA A CA 1
ATOM 2569 C C . ALA A 1 326 ? -22.375 -35.094 -33 1 31.59 326 ALA A C 1
ATOM 2571 O O . ALA A 1 326 ? -23.297 -35.5 -32.312 1 31.59 326 ALA A O 1
ATOM 2572 N N . VAL A 1 327 ? -22.25 -33.75 -33.219 1 33.28 327 VAL A N 1
ATOM 2573 C CA . VAL A 1 327 ? -23.422 -32.938 -32.938 1 33.28 327 VAL A CA 1
ATOM 2574 C C . VAL A 1 327 ? -24.516 -33.219 -33.938 1 33.28 327 VAL A C 1
ATOM 2576 O O . VAL A 1 327 ? -25.375 -32.344 -34.219 1 33.28 327 VAL A O 1
ATOM 2579 N N . SER A 1 328 ? -24.562 -34.312 -34.562 1 28.67 328 SER A N 1
ATOM 2580 C CA . SER A 1 328 ? -25.75 -34.5 -35.375 1 28.67 328 SER A CA 1
ATOM 2581 C C . SER A 1 328 ? -27 -34.062 -34.625 1 28.67 328 SER A C 1
ATOM 2583 O O . SER A 1 328 ? -26.953 -33.812 -33.438 1 28.67 328 SER A O 1
ATOM 2585 N N . HIS A 1 329 ? -28.281 -34.75 -35.031 1 27.61 329 HIS A N 1
ATOM 2586 C CA . HIS A 1 329 ? -29.688 -34.406 -35.125 1 27.61 329 HIS A CA 1
ATOM 2587 C C . HIS A 1 329 ? -30.312 -34.219 -33.75 1 27.61 329 HIS A C 1
ATOM 2589 O O . HIS A 1 329 ? -31.531 -34.062 -33.625 1 27.61 329 HIS A O 1
ATOM 2595 N N . THR A 1 330 ? -29.828 -34.906 -32.75 1 30.3 330 THR A N 1
ATOM 2596 C CA . THR A 1 330 ? -30.797 -34.875 -31.641 1 30.3 330 THR A CA 1
ATOM 2597 C C . THR A 1 330 ? -30.938 -33.469 -31.094 1 30.3 330 THR A C 1
ATOM 2599 O O . THR A 1 330 ? -29.938 -32.812 -30.812 1 30.3 330 THR A O 1
ATOM 2602 N N . GLY A 1 331 ? -32 -32.656 -31.438 1 30.23 331 GLY A N 1
ATOM 2603 C CA . GLY A 1 331 ? -32.562 -31.359 -31.141 1 30.23 331 GLY A CA 1
ATOM 2604 C C . GLY A 1 331 ? -32.344 -30.938 -29.703 1 30.23 331 GLY A C 1
ATOM 2605 O O . GLY A 1 331 ? -33.25 -30.375 -29.062 1 30.23 331 GLY A O 1
ATOM 2606 N N . SER A 1 332 ? -31.516 -31.641 -28.984 1 31.05 332 SER A N 1
ATOM 2607 C CA . SER A 1 332 ? -31.5 -31.094 -27.641 1 31.05 332 SER A CA 1
ATOM 2608 C C . SER A 1 332 ? -31.125 -29.609 -27.641 1 31.05 332 SER A C 1
ATOM 2610 O O . SER A 1 332 ? -30.062 -29.234 -28.156 1 31.05 332 SER A O 1
ATOM 2612 N N . ILE A 1 333 ? -32.094 -28.766 -27.891 1 29.92 333 ILE A N 1
ATOM 2613 C CA . ILE A 1 333 ? -32.031 -27.312 -27.766 1 29.92 333 ILE A CA 1
ATOM 2614 C C . ILE A 1 333 ? -31.031 -26.938 -26.688 1 29.92 333 ILE A C 1
ATOM 2616 O O . ILE A 1 333 ? -31.203 -27.266 -25.5 1 29.92 333 ILE A O 1
ATOM 2620 N N . ARG A 1 334 ? -29.766 -26.984 -26.984 1 36.75 334 ARG A N 1
ATOM 2621 C CA . ARG A 1 334 ? -28.781 -26.297 -26.156 1 36.75 334 ARG A CA 1
ATOM 2622 C C . ARG A 1 334 ? -29.391 -25.062 -25.5 1 36.75 334 ARG A C 1
ATOM 2624 O O . ARG A 1 334 ? -29.844 -24.141 -26.172 1 36.75 334 ARG A O 1
ATOM 2631 N N . ARG A 1 335 ? -30.172 -25.312 -24.438 1 36.53 335 ARG A N 1
ATOM 2632 C CA . ARG A 1 335 ? -30.688 -24.203 -23.641 1 36.53 335 ARG A CA 1
ATOM 2633 C C . ARG A 1 335 ? -29.734 -23.016 -23.672 1 36.53 335 ARG A C 1
ATOM 2635 O O . ARG A 1 335 ? -28.516 -23.188 -23.641 1 36.53 335 ARG A O 1
ATOM 2642 N N . SER A 1 336 ? -30.109 -21.906 -24.281 1 34.94 336 SER A N 1
ATOM 2643 C CA . SER A 1 336 ? -29.438 -20.625 -24.375 1 34.94 336 SER A CA 1
ATOM 2644 C C . SER A 1 336 ? -28.656 -20.312 -23.094 1 34.94 336 SER A C 1
ATOM 2646 O O . SER A 1 336 ? -29.156 -20.531 -21.984 1 34.94 336 SER A O 1
ATOM 2648 N N . PRO A 1 337 ? -27.312 -20.406 -23.172 1 39.12 337 PRO A N 1
ATOM 2649 C CA . PRO A 1 337 ? -26.453 -20.109 -22.031 1 39.12 337 PRO A CA 1
ATOM 2650 C C . PRO A 1 337 ? -27.031 -19.016 -21.125 1 39.12 337 PRO A C 1
ATOM 2652 O O . PRO A 1 337 ? -26.516 -18.781 -20.031 1 39.12 337 PRO A O 1
ATOM 2655 N N . HIS A 1 338 ? -27.984 -18.25 -21.688 1 38.31 338 HIS A N 1
ATOM 2656 C CA . HIS A 1 338 ? -28.484 -17.125 -20.906 1 38.31 338 HIS A CA 1
ATOM 2657 C C . HIS A 1 338 ? -29.547 -17.547 -19.906 1 38.31 338 HIS A C 1
ATOM 2659 O O . HIS A 1 338 ? -30.141 -16.719 -19.219 1 38.31 338 HIS A O 1
ATOM 2665 N N . HIS A 1 339 ? -30.125 -18.703 -20.047 1 37.34 339 HIS A N 1
ATOM 2666 C CA . HIS A 1 339 ? -31.156 -18.938 -19.047 1 37.34 339 HIS A CA 1
ATOM 2667 C C . HIS A 1 339 ? -30.547 -19.281 -17.688 1 37.34 339 HIS A C 1
ATOM 2669 O O . HIS A 1 339 ? -29.875 -20.297 -17.547 1 37.34 339 HIS A O 1
ATOM 2675 N N . TYR A 1 340 ? -30.203 -18.297 -16.922 1 42.31 340 TYR A N 1
ATOM 2676 C CA . TYR A 1 340 ? -29.797 -18.469 -15.531 1 42.31 340 TYR A CA 1
ATOM 2677 C C . TYR A 1 340 ? -30.953 -18.984 -14.688 1 42.31 340 TYR A C 1
ATOM 2679 O O . TYR A 1 340 ? -32 -18.344 -14.609 1 42.31 340 TYR A O 1
ATOM 2687 N N . SER A 1 341 ? -31.328 -20.172 -14.742 1 46.62 341 SER A N 1
ATOM 2688 C CA . SER A 1 341 ? -32.344 -20.688 -13.805 1 46.62 341 SER A CA 1
ATOM 2689 C C . SER A 1 341 ? -31.828 -20.609 -12.367 1 46.62 341 SER A C 1
ATOM 2691 O O . SER A 1 341 ? -30.766 -21.156 -12.055 1 46.62 341 SER A O 1
ATOM 2693 N N . VAL A 1 342 ? -32.156 -19.609 -11.719 1 53.56 342 VAL A N 1
ATOM 2694 C CA . VAL A 1 342 ? -31.781 -19.469 -10.312 1 53.56 342 VAL A CA 1
ATOM 2695 C C . VAL A 1 342 ? -32.781 -20.25 -9.445 1 53.56 342 VAL A C 1
ATOM 2697 O O . VAL A 1 342 ? -33.969 -19.969 -9.477 1 53.56 342 VAL A O 1
ATOM 2700 N N . ASP A 1 343 ? -32.562 -21.406 -9.141 1 56.62 343 ASP A N 1
ATOM 2701 C CA . ASP A 1 343 ? -33.312 -22.156 -8.148 1 56.62 343 ASP A CA 1
ATOM 2702 C C . ASP A 1 343 ? -33.188 -21.516 -6.766 1 56.62 343 ASP A C 1
ATOM 2704 O O . ASP A 1 343 ? -32.125 -21.516 -6.168 1 56.62 343 ASP A O 1
ATOM 2708 N N . CYS A 1 344 ? -34.219 -20.75 -6.477 1 62.22 344 CYS A N 1
ATOM 2709 C CA . CYS A 1 344 ? -34.219 -20.078 -5.18 1 62.22 344 CYS A CA 1
ATOM 2710 C C . CYS A 1 344 ? -34.844 -20.969 -4.105 1 62.22 344 CYS A C 1
ATOM 2712 O O . CYS A 1 344 ? -35.312 -20.469 -3.076 1 62.22 344 CYS A O 1
ATOM 2714 N N . ALA A 1 345 ? -34.781 -22.281 -4.352 1 67.69 345 ALA A N 1
ATOM 2715 C CA . ALA A 1 345 ? -35.375 -23.156 -3.338 1 67.69 345 ALA A CA 1
ATOM 2716 C C . ALA A 1 345 ? -34.531 -23.156 -2.062 1 67.69 345 ALA A C 1
ATOM 2718 O O . ALA A 1 345 ? -33.312 -23.156 -2.119 1 67.69 345 ALA A O 1
ATOM 2719 N N . ARG A 1 346 ? -35.188 -23.062 -0.738 1 70.56 346 ARG A N 1
ATOM 2720 C CA . ARG A 1 346 ? -34.625 -23.156 0.597 1 70.56 346 ARG A CA 1
ATOM 2721 C C . ARG A 1 346 ? -33.719 -21.953 0.891 1 70.56 346 ARG A C 1
ATOM 2723 O O . ARG A 1 346 ? -32.656 -22.094 1.512 1 70.56 346 ARG A O 1
ATOM 2730 N N . ALA A 1 347 ? -34 -20.953 0.147 1 82.69 347 ALA A N 1
ATOM 2731 C CA . ALA A 1 347 ? -33.25 -19.719 0.396 1 82.69 347 ALA A CA 1
ATOM 2732 C C . ALA A 1 347 ? -34.188 -18.609 0.887 1 82.69 347 ALA A C 1
ATOM 2734 O O . ALA A 1 347 ? -33.719 -17.531 1.251 1 82.69 347 ALA A O 1
ATOM 2735 N N . HIS A 1 348 ? -35.5 -18.906 1.092 1 80.56 348 HIS A N 1
ATOM 2736 C CA . HIS A 1 348 ? -36.5 -17.875 1.34 1 80.56 348 HIS A CA 1
ATOM 2737 C C . HIS A 1 348 ? -36.375 -17.328 2.758 1 80.56 348 HIS A C 1
ATOM 2739 O O . HIS A 1 348 ? -36.469 -16.109 2.969 1 80.56 348 HIS A O 1
ATOM 2745 N N . LYS A 1 349 ? -36.156 -18.219 3.771 1 85.62 349 LYS A N 1
ATOM 2746 C CA . LYS A 1 349 ? -36.062 -17.734 5.148 1 85.62 349 LYS A CA 1
ATOM 2747 C C . LYS A 1 349 ? -34.844 -16.812 5.316 1 85.62 349 LYS A C 1
ATOM 2749 O O . LYS A 1 349 ? -34.938 -15.781 5.984 1 85.62 349 LYS A O 1
ATOM 2754 N N . GLY A 1 350 ? -33.781 -17.203 4.691 1 90.88 350 GLY A N 1
ATOM 2755 C CA . GLY A 1 350 ? -32.594 -16.359 4.742 1 90.88 350 GLY A CA 1
ATOM 2756 C C . GLY A 1 350 ? -32.812 -15.016 4.055 1 90.88 350 GLY A C 1
ATOM 2757 O O . GLY A 1 350 ? -32.344 -13.984 4.543 1 90.88 350 GLY A O 1
ATOM 2758 N N . LEU A 1 351 ? -33.5 -15.055 2.99 1 89.25 351 LEU A N 1
ATOM 2759 C CA . LEU A 1 351 ? -33.75 -13.828 2.232 1 89.25 351 LEU A CA 1
ATOM 2760 C C . LEU A 1 351 ? -34.656 -12.875 3.018 1 89.25 351 LEU A C 1
ATOM 2762 O O . LEU A 1 351 ? -34.344 -11.68 3.109 1 89.25 351 LEU A O 1
ATOM 2766 N N . PHE A 1 352 ? -35.719 -13.398 3.625 1 88.38 352 PHE A N 1
ATOM 2767 C CA . PHE A 1 352 ? -36.688 -12.547 4.324 1 88.38 352 PHE A CA 1
ATOM 2768 C C . PHE A 1 352 ? -36.062 -11.977 5.598 1 88.38 352 PHE A C 1
ATOM 2770 O O . PHE A 1 352 ? -36.281 -10.812 5.934 1 88.38 352 PHE A O 1
ATOM 2777 N N . VAL A 1 353 ? -35.25 -12.742 6.301 1 92.44 353 VAL A N 1
ATOM 2778 C CA . VAL A 1 353 ? -34.562 -12.234 7.484 1 92.44 353 VAL A CA 1
ATOM 2779 C C . VAL A 1 353 ? -33.531 -11.195 7.07 1 92.44 353 VAL A C 1
ATOM 2781 O O . VAL A 1 353 ? -33.344 -10.195 7.77 1 92.44 353 VAL A O 1
ATOM 2784 N N . GLY A 1 354 ? -32.938 -11.492 5.965 1 94.94 354 GLY A N 1
ATOM 2785 C CA . GLY A 1 354 ? -32 -10.523 5.434 1 94.94 354 GLY A CA 1
ATOM 2786 C C . GLY A 1 354 ? -32.656 -9.203 5.051 1 94.94 354 GLY A C 1
ATOM 2787 O O . GLY A 1 354 ? -32.125 -8.133 5.371 1 94.94 354 GLY A O 1
ATOM 2788 N N . ILE A 1 355 ? -33.719 -9.289 4.418 1 91.62 355 ILE A N 1
ATOM 2789 C CA . ILE A 1 355 ? -34.438 -8.078 4.016 1 91.62 355 ILE A CA 1
ATOM 2790 C C . ILE A 1 355 ? -34.906 -7.32 5.254 1 91.62 355 ILE A C 1
ATOM 2792 O O . ILE A 1 355 ? -34.844 -6.09 5.297 1 91.62 355 ILE A O 1
ATOM 2796 N N . LEU A 1 356 ? -35.344 -8.016 6.215 1 91.88 356 LEU A N 1
ATOM 2797 C CA . LEU A 1 356 ? -35.719 -7.375 7.469 1 91.88 356 LEU A CA 1
ATOM 2798 C C . LEU A 1 356 ? -34.531 -6.617 8.07 1 91.88 356 LEU A C 1
ATOM 2800 O O . LEU A 1 356 ? -34.688 -5.473 8.5 1 91.88 356 LEU A O 1
ATOM 2804 N N . ALA A 1 357 ? -33.438 -7.25 8.102 1 95.12 357 ALA A N 1
ATOM 2805 C CA . ALA A 1 357 ? -32.219 -6.602 8.609 1 95.12 357 ALA A CA 1
ATOM 2806 C C . ALA A 1 357 ? -31.891 -5.367 7.785 1 95.12 357 ALA A C 1
ATOM 2808 O O . ALA A 1 357 ? -31.484 -4.34 8.336 1 95.12 357 ALA A O 1
ATOM 2809 N N . LEU A 1 358 ? -32.094 -5.457 6.52 1 95.56 358 LEU A N 1
ATOM 2810 C CA . LEU A 1 358 ? -31.781 -4.34 5.629 1 95.56 358 LEU A CA 1
ATOM 2811 C C . LEU A 1 358 ? -32.719 -3.174 5.883 1 95.56 358 LEU A C 1
ATOM 2813 O O . LEU A 1 358 ? -32.312 -2.021 5.973 1 95.56 358 LEU A O 1
ATOM 2817 N N . VAL A 1 359 ? -34 -3.5 6.039 1 92.88 359 VAL A N 1
ATOM 2818 C CA . VAL A 1 359 ? -35.031 -2.467 6.273 1 92.88 359 VAL A CA 1
ATOM 2819 C C . VAL A 1 359 ? -34.781 -1.799 7.625 1 92.88 359 VAL A C 1
ATOM 2821 O O . VAL A 1 359 ? -34.812 -0.572 7.734 1 92.88 359 VAL A O 1
ATOM 2824 N N . LEU A 1 360 ? -34.406 -2.541 8.602 1 93.94 360 LEU A N 1
ATOM 2825 C CA . LEU A 1 360 ? -34.125 -1.991 9.914 1 93.94 360 LEU A CA 1
ATOM 2826 C C . LEU A 1 360 ? -32.875 -1.104 9.859 1 93.94 360 LEU A C 1
ATOM 2828 O O . LEU A 1 360 ? -32.812 -0.074 10.539 1 93.94 360 LEU A O 1
ATOM 2832 N N . THR A 1 361 ? -31.922 -1.479 9.094 1 95.81 361 THR A N 1
ATOM 2833 C CA . THR A 1 361 ? -30.719 -0.687 8.938 1 95.81 361 THR A CA 1
ATOM 2834 C C . THR A 1 361 ? -31.016 0.643 8.25 1 95.81 361 THR A C 1
ATOM 2836 O O . THR A 1 361 ? -30.516 1.69 8.672 1 95.81 361 THR A O 1
ATOM 2839 N N . ILE A 1 362 ? -31.875 0.574 7.25 1 92.12 362 ILE A N 1
ATOM 2840 C CA . ILE A 1 362 ? -32.219 1.79 6.527 1 92.12 362 ILE A CA 1
ATOM 2841 C C . ILE A 1 362 ? -33 2.734 7.457 1 92.12 362 ILE A C 1
ATOM 2843 O O . ILE A 1 362 ? -32.719 3.938 7.48 1 92.12 362 ILE A O 1
ATOM 2847 N N . ILE A 1 363 ? -33.844 2.203 8.266 1 92.06 363 ILE A N 1
ATOM 2848 C CA . ILE A 1 363 ? -34.594 3.002 9.234 1 92.06 363 ILE A CA 1
ATOM 2849 C C . ILE A 1 363 ? -33.625 3.623 10.234 1 92.06 363 ILE A C 1
ATOM 2851 O O . ILE A 1 363 ? -33.719 4.809 10.562 1 92.06 363 ILE A O 1
ATOM 2855 N N . SER A 1 364 ? -32.75 2.879 10.656 1 94.5 364 SER A N 1
ATOM 2856 C CA . SER A 1 364 ? -31.734 3.363 11.609 1 94.5 364 SER A CA 1
ATOM 2857 C C . SER A 1 364 ? -30.891 4.484 11 1 94.5 364 SER A C 1
ATOM 2859 O O . SER A 1 364 ? -30.609 5.477 11.672 1 94.5 364 SER A O 1
ATOM 2861 N N . LEU A 1 365 ? -30.516 4.371 9.773 1 93.31 365 LEU A N 1
ATOM 2862 C CA . LEU A 1 365 ? -29.703 5.383 9.109 1 93.31 365 LEU A CA 1
ATOM 2863 C C . LEU A 1 365 ? -30.484 6.68 8.93 1 93.31 365 LEU A C 1
ATOM 2865 O O . LEU A 1 365 ? -29.953 7.77 9.141 1 93.31 365 LEU A O 1
ATOM 2869 N N . ILE A 1 366 ? -31.734 6.539 8.617 1 89.94 366 ILE A N 1
ATOM 2870 C CA . ILE A 1 366 ? -32.562 7.719 8.469 1 89.94 366 ILE A CA 1
ATOM 2871 C C . ILE A 1 366 ? -32.688 8.438 9.812 1 89.94 366 ILE A C 1
ATOM 2873 O O . ILE A 1 366 ? -32.531 9.656 9.891 1 89.94 366 ILE A O 1
ATOM 2877 N N . LEU A 1 367 ? -32.969 7.676 10.828 1 91.69 367 LEU A N 1
ATOM 2878 C CA . LEU A 1 367 ? -33.062 8.25 12.172 1 91.69 367 LEU A CA 1
ATOM 2879 C C . LEU A 1 367 ? -31.766 8.906 12.586 1 91.69 367 LEU A C 1
ATOM 2881 O O . LEU A 1 367 ? -31.766 9.969 13.211 1 91.69 367 LEU A O 1
ATOM 2885 N N . PHE A 1 368 ? -30.688 8.359 12.305 1 91.81 368 PHE A N 1
ATOM 2886 C CA . PHE A 1 368 ? -29.375 8.898 12.641 1 91.81 368 PHE A CA 1
ATOM 2887 C C . PHE A 1 368 ? -29.172 10.266 12 1 91.81 368 PHE A C 1
ATOM 2889 O O . PHE A 1 368 ? -28.781 11.219 12.68 1 91.81 368 PHE A O 1
ATOM 2896 N N . PHE A 1 369 ? -29.547 10.43 10.703 1 87.12 369 PHE A N 1
ATOM 2897 C CA . PHE A 1 369 ? -29.328 11.672 9.977 1 87.12 369 PHE A CA 1
ATOM 2898 C C . PHE A 1 369 ? -30.266 12.773 10.477 1 87.12 369 PHE A C 1
ATOM 2900 O O . PHE A 1 369 ? -29.891 13.945 10.492 1 87.12 369 PHE A O 1
ATOM 2907 N N . VAL A 1 370 ? -31.391 12.367 10.961 1 88.38 370 VAL A N 1
ATOM 2908 C CA . VAL A 1 370 ? -32.344 13.344 11.492 1 88.38 370 VAL A CA 1
ATOM 2909 C C . VAL A 1 370 ? -31.875 13.789 12.883 1 88.38 370 VAL A C 1
ATOM 2911 O O . VAL A 1 370 ? -31.891 14.984 13.195 1 88.38 370 VAL A O 1
ATOM 2914 N N . LEU A 1 371 ? -31.359 12.883 13.617 1 89.88 371 LEU A N 1
ATOM 2915 C CA . LEU A 1 371 ? -31 13.164 15 1 89.88 371 LEU A CA 1
ATOM 2916 C C . LEU A 1 371 ? -29.672 13.891 15.078 1 89.88 371 LEU A C 1
ATOM 2918 O O . LEU A 1 371 ? -29.469 14.758 15.93 1 89.88 371 LEU A O 1
ATOM 2922 N N . ILE A 1 372 ? -28.734 13.656 14.227 1 86.81 372 ILE A N 1
ATOM 2923 C CA . ILE A 1 372 ? -27.391 14.211 14.305 1 86.81 372 ILE A CA 1
ATOM 2924 C C . ILE A 1 372 ? -27.406 15.688 13.914 1 86.81 372 ILE A C 1
ATOM 2926 O O . ILE A 1 372 ? -26.5 16.438 14.273 1 86.81 372 ILE A O 1
ATOM 2930 N N . SER A 1 373 ? -28.406 16.094 13.156 1 83.38 373 SER A N 1
ATOM 2931 C CA . SER A 1 373 ? -28.547 17.5 12.742 1 83.38 373 SER A CA 1
ATOM 2932 C C . SER A 1 373 ? -28.906 18.391 13.914 1 83.38 373 SER A C 1
ATOM 2934 O O . SER A 1 373 ? -28.719 19.609 13.859 1 83.38 373 SER A O 1
ATOM 2936 N N . ARG A 1 374 ? -29.359 17.75 14.977 1 86 374 ARG A N 1
ATOM 2937 C CA . ARG A 1 374 ? -29.688 18.484 16.188 1 86 374 ARG A CA 1
ATOM 2938 C C . ARG A 1 374 ? -28.609 18.328 17.25 1 86 374 ARG A C 1
ATOM 2940 O O . ARG A 1 374 ? -28.359 17.219 17.734 1 86 374 ARG A O 1
ATOM 2947 N N . PRO A 1 375 ? -27.922 19.328 17.578 1 83.56 375 PRO A N 1
ATOM 2948 C CA . PRO A 1 375 ? -26.781 19.266 18.5 1 83.56 375 PRO A CA 1
ATOM 2949 C C . PRO A 1 375 ? -27.156 18.656 19.844 1 83.56 375 PRO A C 1
ATOM 2951 O O . PRO A 1 375 ? -26.328 18 20.484 1 83.56 375 PRO A O 1
ATOM 2954 N N . GLU A 1 376 ? -28.453 18.797 20.281 1 87.81 376 GLU A N 1
ATOM 2955 C CA . GLU A 1 376 ? -28.875 18.281 21.594 1 87.81 376 GLU A CA 1
ATOM 2956 C C . GLU A 1 376 ? -29.062 16.766 21.562 1 87.81 376 GLU A C 1
ATOM 2958 O O . GLU A 1 376 ? -29 16.109 22.609 1 87.81 376 GLU A O 1
ATOM 2963 N N . LEU A 1 377 ? -29.188 16.25 20.344 1 89.44 377 LEU A N 1
ATOM 2964 C CA . LEU A 1 377 ? -29.516 14.836 20.234 1 89.44 377 LEU A CA 1
ATOM 2965 C C . LEU A 1 377 ? -28.359 14.062 19.609 1 89.44 377 LEU A C 1
ATOM 2967 O O . LEU A 1 377 ? -28.547 12.93 19.141 1 89.44 377 LEU A O 1
ATOM 2971 N N . LYS A 1 378 ? -27.234 14.539 19.625 1 86.25 378 LYS A N 1
ATOM 2972 C CA . LYS A 1 378 ? -26.094 13.906 18.984 1 86.25 378 LYS A CA 1
ATOM 2973 C C . LYS A 1 378 ? -25.719 12.602 19.703 1 86.25 378 LYS A C 1
ATOM 2975 O O . LYS A 1 378 ? -25.438 11.594 19.047 1 86.25 378 LYS A O 1
ATOM 2980 N N . ALA A 1 379 ? -25.734 12.633 21 1 85.75 379 ALA A N 1
ATOM 2981 C CA . ALA A 1 379 ? -25.391 11.43 21.75 1 85.75 379 ALA A CA 1
ATOM 2982 C C . ALA A 1 379 ? -26.375 10.305 21.5 1 85.75 379 ALA A C 1
ATOM 2984 O O . ALA A 1 379 ? -26 9.141 21.406 1 85.75 379 ALA A O 1
ATOM 2985 N N . LEU A 1 380 ? -27.625 10.719 21.344 1 89.5 380 LEU A N 1
ATOM 2986 C CA . LEU A 1 380 ? -28.672 9.734 21.062 1 89.5 380 LEU A CA 1
ATOM 2987 C C . LEU A 1 380 ? -28.5 9.164 19.656 1 89.5 380 LEU A C 1
ATOM 2989 O O . LEU A 1 380 ? -28.75 7.977 19.438 1 89.5 380 LEU A O 1
ATOM 2993 N N . ALA A 1 381 ? -28.172 9.977 18.75 1 90.69 381 ALA A N 1
ATOM 2994 C CA . ALA A 1 381 ? -27.938 9.531 17.375 1 90.69 381 ALA A CA 1
ATOM 2995 C C . ALA A 1 381 ? -26.828 8.492 17.312 1 90.69 381 ALA A C 1
ATOM 2997 O O . ALA A 1 381 ? -26.984 7.441 16.688 1 90.69 381 ALA A O 1
ATOM 2998 N N . VAL A 1 382 ? -25.734 8.789 18.047 1 88.44 382 VAL A N 1
ATOM 2999 C CA . VAL A 1 382 ? -24.594 7.895 18.062 1 88.44 382 VAL A CA 1
ATOM 3000 C C . VAL A 1 382 ? -24.938 6.59 18.766 1 88.44 382 VAL A C 1
ATOM 3002 O O . VAL A 1 382 ? -24.547 5.508 18.312 1 88.44 382 VAL A O 1
ATOM 3005 N N . MET A 1 383 ? -25.703 6.641 19.781 1 91.06 383 MET A N 1
ATOM 3006 C CA . MET A 1 383 ? -26.109 5.445 20.516 1 91.06 383 MET A CA 1
ATOM 3007 C C . MET A 1 383 ? -27.016 4.566 19.672 1 91.06 383 MET A C 1
ATOM 3009 O O . MET A 1 383 ? -26.828 3.352 19.609 1 91.06 383 MET A O 1
ATOM 3013 N N . GLU A 1 384 ? -27.969 5.168 19.047 1 93.06 384 GLU A N 1
ATOM 3014 C CA . GLU A 1 384 ? -28.922 4.434 18.219 1 93.06 384 GLU A CA 1
ATOM 3015 C C . GLU A 1 384 ? -28.219 3.678 17.094 1 93.06 384 GLU A C 1
ATOM 3017 O O . GLU A 1 384 ? -28.469 2.49 16.891 1 93.06 384 GLU A O 1
ATOM 3022 N N . VAL A 1 385 ? -27.359 4.305 16.406 1 91.88 385 VAL A N 1
ATOM 3023 C CA . VAL A 1 385 ? -26.703 3.686 15.266 1 91.88 385 VAL A CA 1
ATOM 3024 C C . VAL A 1 385 ? -25.766 2.582 15.742 1 91.88 385 VAL A C 1
ATOM 3026 O O . VAL A 1 385 ? -25.656 1.535 15.102 1 91.88 385 VAL A O 1
ATOM 3029 N N . ASN A 1 386 ? -25.094 2.779 16.812 1 92.25 386 ASN A N 1
ATOM 3030 C CA . ASN A 1 386 ? -24.188 1.766 17.344 1 92.25 386 ASN A CA 1
ATOM 3031 C C . ASN A 1 386 ? -24.938 0.526 17.812 1 92.25 386 ASN A C 1
ATOM 3033 O O . ASN A 1 386 ? -24.469 -0.597 17.641 1 92.25 386 ASN A O 1
ATOM 3037 N N . VAL A 1 387 ? -26.078 0.742 18.375 1 94.31 387 VAL A N 1
ATOM 3038 C CA . VAL A 1 387 ? -26.875 -0.396 18.828 1 94.31 387 VAL A CA 1
ATOM 3039 C C . VAL A 1 387 ? -27.344 -1.2 17.609 1 94.31 387 VAL A C 1
ATOM 3041 O O . VAL A 1 387 ? -27.281 -2.432 17.609 1 94.31 387 VAL A O 1
ATOM 3044 N N . CYS A 1 388 ? -27.766 -0.517 16.625 1 94.69 388 CYS A N 1
ATOM 3045 C CA . CYS A 1 388 ? -28.219 -1.185 15.406 1 94.69 388 CYS A CA 1
ATOM 3046 C C . CYS A 1 388 ? -27.062 -1.915 14.727 1 94.69 388 CYS A C 1
ATOM 3048 O O . CYS A 1 388 ? -27.219 -3.061 14.297 1 94.69 388 CYS A O 1
ATOM 3050 N N . GLU A 1 389 ? -25.984 -1.276 14.641 1 95.75 389 GLU A N 1
ATOM 3051 C CA . GLU A 1 389 ? -24.812 -1.903 14.031 1 95.75 389 GLU A CA 1
ATOM 3052 C C . GLU A 1 389 ? -24.359 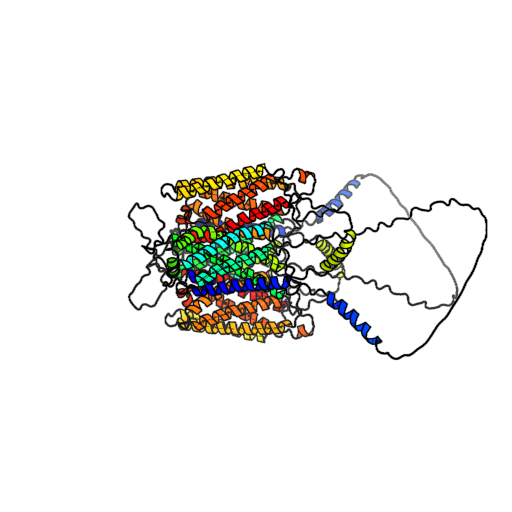-3.123 14.828 1 95.75 389 GLU A C 1
ATOM 3054 O O . GLU A 1 389 ? -24 -4.148 14.25 1 95.75 389 GLU A O 1
ATOM 3059 N N . LEU A 1 390 ? -24.344 -3.016 16.094 1 96.44 390 LEU A N 1
ATOM 3060 C CA . LEU A 1 390 ? -23.953 -4.129 16.953 1 96.44 390 LEU A CA 1
ATOM 3061 C C . LEU A 1 390 ? -24.859 -5.332 16.734 1 96.44 390 LEU A C 1
ATOM 3063 O O . LEU A 1 390 ? -24.391 -6.465 16.625 1 96.44 390 LEU A O 1
ATOM 3067 N N . ALA A 1 391 ? -26.109 -5.02 16.672 1 96.81 391 ALA A N 1
ATOM 3068 C CA . ALA A 1 391 ? -27.062 -6.09 16.406 1 96.81 391 ALA A CA 1
ATOM 3069 C C . ALA A 1 391 ? -26.812 -6.742 15.047 1 96.81 391 ALA A C 1
ATOM 3071 O O . ALA A 1 391 ? -26.875 -7.965 14.922 1 96.81 391 ALA A O 1
ATOM 3072 N N . LEU A 1 392 ? -26.547 -5.93 14.109 1 97.25 392 LEU A N 1
ATOM 3073 C CA . LEU A 1 392 ? -26.297 -6.418 12.758 1 97.25 392 LEU A CA 1
ATOM 3074 C C . LEU A 1 392 ? -25.016 -7.258 12.719 1 97.25 392 LEU A C 1
ATOM 3076 O O . LEU A 1 392 ? -25.016 -8.359 12.164 1 97.25 392 LEU A O 1
ATOM 3080 N N . TYR A 1 393 ? -23.922 -6.773 13.312 1 97.81 393 TYR A N 1
ATOM 3081 C CA . TYR A 1 393 ? -22.672 -7.508 13.352 1 97.81 393 TYR A CA 1
ATOM 3082 C C . TYR A 1 393 ? -22.812 -8.812 14.125 1 97.81 393 TYR A C 1
ATOM 3084 O O . TYR A 1 393 ? -22.25 -9.836 13.742 1 97.81 393 TYR A O 1
ATOM 3092 N N . PHE A 1 394 ? -23.578 -8.766 15.141 1 96.94 394 PHE A N 1
ATOM 3093 C CA . PHE A 1 394 ? -23.797 -9.961 15.945 1 96.94 394 PHE A CA 1
ATOM 3094 C C . PHE A 1 394 ? -24.547 -11.016 15.156 1 96.94 394 PHE A C 1
ATOM 3096 O O . PHE A 1 394 ? -24.141 -12.18 15.094 1 96.94 394 PHE A O 1
ATOM 3103 N N . ALA A 1 395 ? -25.641 -10.602 14.555 1 97 395 ALA A N 1
ATOM 3104 C CA . ALA A 1 395 ? -26.438 -11.531 13.758 1 97 395 ALA A CA 1
ATOM 3105 C C . ALA A 1 395 ? -25.609 -12.102 12.602 1 97 395 ALA A C 1
ATOM 3107 O O . ALA A 1 395 ? -25.672 -13.305 12.328 1 97 395 ALA A O 1
ATOM 3108 N N . ALA A 1 396 ? -24.875 -11.234 11.969 1 97.69 396 ALA A N 1
ATOM 3109 C CA . ALA A 1 396 ? -24.047 -11.688 10.844 1 97.69 396 ALA A CA 1
ATOM 3110 C C . ALA A 1 396 ? -22.953 -12.641 11.305 1 97.69 396 ALA A C 1
ATOM 3112 O O . ALA A 1 396 ? -22.625 -13.602 10.609 1 97.69 396 ALA A O 1
ATOM 3113 N N . THR A 1 397 ? -22.359 -12.398 12.469 1 97.81 397 THR A N 1
ATOM 3114 C CA . THR A 1 397 ? -21.328 -13.273 13 1 97.81 397 THR A CA 1
ATOM 3115 C C . THR A 1 397 ? -21.891 -14.648 13.344 1 97.81 397 THR A C 1
ATOM 3117 O O . THR A 1 397 ? -21.297 -15.672 13.016 1 97.81 397 THR A O 1
ATOM 3120 N N . VAL A 1 398 ? -23.016 -14.656 13.961 1 97.25 398 VAL A N 1
ATOM 3121 C CA . VAL A 1 398 ? -23.672 -15.914 14.297 1 97.25 398 VAL A CA 1
ATOM 3122 C C . VAL A 1 398 ? -24 -16.688 13.023 1 97.25 398 VAL A C 1
ATOM 3124 O O . VAL A 1 398 ? -23.734 -17.891 12.938 1 97.25 398 VAL A O 1
ATOM 3127 N N . ALA A 1 399 ? -24.547 -15.961 12.055 1 97 399 ALA A N 1
ATOM 3128 C CA . ALA A 1 399 ? -24.875 -16.594 10.773 1 97 399 ALA A CA 1
ATOM 3129 C C . ALA A 1 399 ? -23.609 -17.172 10.117 1 97 399 ALA A C 1
ATOM 3131 O O . ALA A 1 399 ? -23.656 -18.25 9.539 1 97 399 ALA A O 1
ATOM 3132 N N . THR A 1 400 ? -22.562 -16.453 10.164 1 97.12 400 THR A N 1
ATOM 3133 C CA . THR A 1 400 ? -21.297 -16.891 9.578 1 97.12 400 THR A CA 1
ATOM 3134 C C . THR A 1 400 ? -20.797 -18.156 10.281 1 97.12 400 THR A C 1
ATOM 3136 O O . THR A 1 400 ? -20.359 -19.109 9.633 1 97.12 400 THR A O 1
ATOM 3139 N N . LEU A 1 401 ? -20.828 -18.172 11.594 1 96.5 401 LEU A N 1
ATOM 3140 C CA . LEU A 1 401 ? -20.344 -19.328 12.359 1 96.5 401 LEU A CA 1
ATOM 3141 C C . LEU A 1 401 ? -21.219 -20.547 12.086 1 96.5 401 LEU A C 1
ATOM 3143 O O . LEU A 1 401 ? -20.688 -21.656 11.898 1 96.5 401 LEU A O 1
ATOM 3147 N N . LEU A 1 402 ? -22.5 -20.391 12.031 1 95.44 402 LEU A N 1
ATOM 3148 C CA . LEU A 1 402 ? -23.422 -21.484 11.711 1 95.44 402 LEU A CA 1
ATOM 3149 C C . LEU A 1 402 ? -23.219 -21.953 10.273 1 95.44 402 LEU A C 1
ATOM 3151 O O . LEU A 1 402 ? -23.281 -23.156 9.992 1 95.44 402 LEU A O 1
ATOM 3155 N N . GLY A 1 403 ? -23.047 -20.984 9.406 1 94.12 403 GLY A N 1
ATOM 3156 C CA . GLY A 1 403 ? -22.75 -21.344 8.023 1 94.12 403 GLY A CA 1
ATOM 3157 C C . GLY A 1 403 ? -21.484 -22.156 7.875 1 94.12 403 GLY A C 1
ATOM 3158 O O . GLY A 1 403 ? -21.438 -23.109 7.102 1 94.12 403 GLY A O 1
ATOM 3159 N N . MET A 1 404 ? -20.484 -21.781 8.617 1 94.44 404 MET A N 1
ATOM 3160 C CA . MET A 1 404 ? -19.219 -22.516 8.594 1 94.44 404 MET A CA 1
ATOM 3161 C C . MET A 1 404 ? -19.422 -23.953 9.031 1 94.44 404 MET A C 1
ATOM 3163 O O . MET A 1 404 ? -18.828 -24.875 8.453 1 94.44 404 MET A O 1
ATOM 3167 N N . LEU A 1 405 ? -20.25 -24.219 9.992 1 93.38 405 LEU A N 1
ATOM 3168 C CA . LEU A 1 405 ? -20.516 -25.562 10.484 1 93.38 405 LEU A CA 1
ATOM 3169 C C . LEU A 1 405 ? -21.297 -26.375 9.453 1 93.38 405 LEU A C 1
ATOM 3171 O O . LEU A 1 405 ? -21.031 -27.562 9.242 1 93.38 405 LEU A O 1
ATOM 3175 N N . GLN A 1 406 ? -22.188 -25.781 8.766 1 92.12 406 GLN A N 1
ATOM 3176 C CA . GLN A 1 406 ? -23.047 -26.469 7.809 1 92.12 406 GLN A CA 1
ATOM 3177 C C . GLN A 1 406 ? -22.297 -26.766 6.512 1 92.12 406 GLN A C 1
ATOM 3179 O O . GLN A 1 406 ? -22.5 -27.812 5.898 1 92.12 406 GLN A O 1
ATOM 3184 N N . VAL A 1 407 ? -21.469 -25.891 6.094 1 91.12 407 VAL A N 1
ATOM 3185 C CA . VAL A 1 407 ? -20.781 -26.047 4.816 1 91.12 407 VAL A CA 1
ATOM 3186 C C . VAL A 1 407 ? -19.656 -27.078 4.953 1 91.12 407 VAL A C 1
ATOM 3188 O O . VAL A 1 407 ? -19.172 -27.594 3.951 1 91.12 407 VAL A O 1
ATOM 3191 N N . ARG A 1 408 ? -19.266 -27.406 6.094 1 89.31 408 ARG A N 1
ATOM 3192 C CA . ARG A 1 408 ? -18.219 -28.391 6.324 1 89.31 408 ARG A CA 1
ATOM 3193 C C . ARG A 1 408 ? -18.625 -29.766 5.781 1 89.31 408 ARG A C 1
ATOM 3195 O O . ARG A 1 408 ? -17.781 -30.625 5.543 1 89.31 408 ARG A O 1
ATOM 3202 N N . GLU A 1 409 ? -19.859 -29.906 5.555 1 87.25 409 GLU A N 1
ATOM 3203 C CA . GLU A 1 409 ? -20.359 -31.156 5 1 87.25 409 GLU A CA 1
ATOM 3204 C C . GLU A 1 409 ? -20.016 -31.281 3.52 1 87.25 409 GLU A C 1
ATOM 3206 O O . GLU A 1 409 ? -20 -32.375 2.971 1 87.25 409 GLU A O 1
ATOM 3211 N N . LEU A 1 410 ? -19.781 -30.219 2.938 1 89.31 410 LEU A N 1
ATOM 3212 C CA . LEU A 1 410 ? -19.484 -30.219 1.509 1 89.31 410 LEU A CA 1
ATOM 3213 C C . LEU A 1 410 ? -18.031 -30.625 1.259 1 89.31 410 LEU A C 1
ATOM 3215 O O . LEU A 1 410 ? -17.203 -30.578 2.172 1 89.31 410 LEU A O 1
ATOM 3219 N N . ARG A 1 411 ? -17.75 -31.031 0.028 1 87.25 411 ARG A N 1
ATOM 3220 C CA . ARG A 1 411 ? -16.422 -31.5 -0.333 1 87.25 411 ARG A CA 1
ATOM 3221 C C . ARG A 1 411 ? -15.484 -30.328 -0.589 1 87.25 411 ARG A C 1
ATOM 3223 O O . ARG A 1 411 ? -15.844 -29.375 -1.28 1 87.25 411 ARG A O 1
ATOM 3230 N N . TYR A 1 412 ? -14.367 -30.391 0.03 1 87.25 412 TYR A N 1
ATOM 3231 C CA . TYR A 1 412 ? -13.344 -29.359 -0.093 1 87.25 412 TYR A CA 1
ATOM 3232 C C . TYR A 1 412 ? -12.391 -29.672 -1.235 1 87.25 412 TYR A C 1
ATOM 3234 O O . TYR A 1 412 ? -11.828 -30.766 -1.298 1 87.25 412 TYR A O 1
ATOM 3242 N N . ASP A 1 413 ? -12.312 -28.781 -2.229 1 81.06 413 ASP A N 1
ATOM 3243 C CA . ASP A 1 413 ? -11.375 -28.922 -3.34 1 81.06 413 ASP A CA 1
ATOM 3244 C C . ASP A 1 413 ? -10.133 -28.062 -3.113 1 81.06 413 ASP A C 1
ATOM 3246 O O . ASP A 1 413 ? -10.156 -26.844 -3.326 1 81.06 413 ASP A O 1
ATOM 3250 N N . GLY A 1 414 ? -9.047 -28.609 -2.678 1 71.12 414 GLY A N 1
ATOM 3251 C CA . GLY A 1 414 ? -7.809 -27.922 -2.367 1 71.12 414 GLY A CA 1
ATOM 3252 C C . GLY A 1 414 ? -7.031 -27.5 -3.602 1 71.12 414 GLY A C 1
ATOM 3253 O O . GLY A 1 414 ? -6.094 -26.703 -3.512 1 71.12 414 GLY A O 1
ATOM 3254 N N . SER A 1 415 ? -7.375 -28 -4.781 1 63.78 415 SER A N 1
ATOM 3255 C CA . SER A 1 415 ? -6.59 -27.766 -5.992 1 63.78 415 SER A CA 1
ATOM 3256 C C . SER A 1 415 ? -6.926 -26.422 -6.621 1 63.78 415 SER A C 1
ATOM 3258 O O . SER A 1 415 ? -6.219 -25.953 -7.516 1 63.78 415 SER A O 1
ATOM 3260 N N . ARG A 1 416 ? -7.902 -25.891 -6.082 1 61.78 416 ARG A N 1
ATOM 3261 C CA . ARG A 1 416 ? -8.297 -24.625 -6.691 1 61.78 416 ARG A CA 1
ATOM 3262 C C . ARG A 1 416 ? -7.406 -23.484 -6.207 1 61.78 416 ARG A C 1
ATOM 3264 O O . ARG A 1 416 ? -7.18 -23.328 -5.004 1 61.78 416 ARG A O 1
ATOM 3271 N N . ASN A 1 417 ? -6.566 -22.906 -7.086 1 58.25 417 ASN A N 1
ATOM 3272 C CA . ASN A 1 417 ? -5.66 -21.812 -6.777 1 58.25 417 ASN A CA 1
ATOM 3273 C C . ASN A 1 417 ? -6.43 -20.531 -6.418 1 58.25 417 ASN A C 1
ATOM 3275 O O . ASN A 1 417 ? -7.613 -20.406 -6.742 1 58.25 417 ASN A O 1
ATOM 3279 N N . LEU A 1 418 ? -5.746 -19.812 -5.668 1 59.06 418 LEU A N 1
ATOM 3280 C CA . LEU A 1 418 ? -6.289 -18.516 -5.262 1 59.06 418 LEU A CA 1
ATOM 3281 C C . LEU A 1 418 ? -6.672 -17.688 -6.477 1 59.06 418 LEU A C 1
ATOM 3283 O O . LEU A 1 418 ? -5.809 -17.297 -7.266 1 59.06 418 LEU A O 1
ATOM 3287 N N . GLU A 1 419 ? -7.949 -17.484 -6.574 1 72.69 419 GLU A N 1
ATOM 3288 C CA . GLU A 1 419 ? -8.539 -16.688 -7.648 1 72.69 419 GLU A CA 1
ATOM 3289 C C . GLU A 1 419 ? -8.453 -15.188 -7.344 1 72.69 419 GLU A C 1
ATOM 3291 O O . GLU A 1 419 ? -8.203 -14.797 -6.203 1 72.69 419 GLU A O 1
ATOM 3296 N N . LEU A 1 420 ? -8.352 -14.406 -8.242 1 74.88 420 LEU A N 1
ATOM 3297 C CA . LEU A 1 420 ? -8.352 -12.953 -8.156 1 74.88 420 LEU A CA 1
ATOM 3298 C C . LEU A 1 420 ? -9.383 -12.469 -7.148 1 74.88 420 LEU A C 1
ATOM 3300 O O . LEU A 1 420 ? -9.117 -11.547 -6.371 1 74.88 420 LEU A O 1
ATOM 3304 N N . ASP A 1 421 ? -10.43 -13.172 -7.039 1 83.38 421 ASP A N 1
ATOM 3305 C CA . ASP A 1 421 ? -11.508 -12.758 -6.148 1 83.38 421 ASP A CA 1
ATOM 3306 C C . ASP A 1 421 ? -11.102 -12.906 -4.688 1 83.38 421 ASP A C 1
ATOM 3308 O O . ASP A 1 421 ? -11.43 -12.055 -3.855 1 83.38 421 ASP A O 1
ATOM 3312 N N . ASN A 1 422 ? -10.391 -13.906 -4.441 1 86.88 422 ASN A N 1
ATOM 3313 C CA . ASN A 1 422 ? -9.945 -14.109 -3.066 1 86.88 422 ASN A CA 1
ATOM 3314 C C . ASN A 1 422 ? -8.883 -13.102 -2.66 1 86.88 422 ASN A C 1
ATOM 3316 O O . ASN A 1 422 ? -8.875 -12.617 -1.529 1 86.88 422 ASN A O 1
ATOM 3320 N N . ILE A 1 423 ? -8.07 -12.789 -3.561 1 84.44 423 ILE A N 1
ATOM 3321 C CA . ILE A 1 423 ? -7.027 -11.812 -3.283 1 84.44 423 ILE A CA 1
ATOM 3322 C C . ILE A 1 423 ? -7.652 -10.438 -3.062 1 84.44 423 ILE A C 1
ATOM 3324 O O . ILE A 1 423 ? -7.25 -9.703 -2.16 1 84.44 423 ILE A O 1
ATOM 3328 N N . LEU A 1 424 ? -8.648 -10.164 -3.889 1 87.38 424 LEU A N 1
ATOM 3329 C CA . LEU A 1 424 ? -9.336 -8.875 -3.758 1 87.38 424 LEU A CA 1
ATOM 3330 C C . LEU A 1 424 ? -10.062 -8.781 -2.424 1 87.38 424 LEU A C 1
ATOM 3332 O O . LEU A 1 424 ? -10.078 -7.727 -1.791 1 87.38 424 LEU A O 1
ATOM 3336 N N . LEU A 1 425 ? -10.562 -9.867 -2.018 1 92.5 425 LEU A N 1
ATOM 3337 C CA . LEU A 1 425 ? -11.266 -9.914 -0.741 1 92.5 425 LEU A CA 1
ATOM 3338 C C . LEU A 1 425 ? -10.312 -9.672 0.42 1 92.5 425 LEU A C 1
ATOM 3340 O O . LEU A 1 425 ? -10.594 -8.867 1.308 1 92.5 425 LEU A O 1
ATOM 3344 N N . ILE A 1 426 ? -9.18 -10.297 0.396 1 91.62 426 ILE A N 1
ATOM 3345 C CA . ILE A 1 426 ? -8.188 -10.195 1.457 1 91.62 426 ILE A CA 1
ATOM 3346 C C . ILE A 1 426 ? -7.59 -8.789 1.474 1 91.62 426 ILE A C 1
ATOM 3348 O O . ILE A 1 426 ? -7.391 -8.203 2.543 1 91.62 426 ILE A O 1
ATOM 3352 N N . ALA A 1 427 ? -7.375 -8.258 0.325 1 89.56 427 ALA A N 1
ATOM 3353 C CA . ALA A 1 427 ? -6.836 -6.902 0.24 1 89.56 427 ALA A CA 1
ATOM 3354 C C . ALA A 1 427 ? -7.848 -5.875 0.738 1 89.56 427 ALA A C 1
ATOM 3356 O O . ALA A 1 427 ? -7.492 -4.949 1.471 1 89.56 427 ALA A O 1
ATOM 3357 N N . ALA A 1 428 ? -9.086 -6.066 0.399 1 93.56 428 ALA A N 1
ATOM 3358 C CA . ALA A 1 428 ? -10.133 -5.113 0.741 1 93.56 428 ALA A CA 1
ATOM 3359 C C . ALA A 1 428 ? -10.438 -5.141 2.236 1 93.56 428 ALA A C 1
ATOM 3361 O O . ALA A 1 428 ? -10.828 -4.125 2.816 1 93.56 428 ALA A O 1
ATOM 3362 N N . GLN A 1 429 ? -10.227 -6.246 2.908 1 95.5 429 GLN A N 1
ATOM 3363 C CA . GLN A 1 429 ? -10.547 -6.371 4.324 1 95.5 429 GLN A CA 1
ATOM 3364 C C . GLN A 1 429 ? -9.656 -5.469 5.172 1 95.5 429 GLN A C 1
ATOM 3366 O O . GLN A 1 429 ? -10 -5.133 6.309 1 95.5 429 GLN A O 1
ATOM 3371 N N . THR A 1 430 ? -8.5 -5.059 4.637 1 93.06 430 THR A N 1
ATOM 3372 C CA . THR A 1 430 ? -7.574 -4.207 5.375 1 93.06 430 THR A CA 1
ATOM 3373 C C . THR A 1 430 ? -8.227 -2.867 5.711 1 93.06 430 THR A C 1
ATOM 3375 O O . THR A 1 430 ? -7.926 -2.266 6.746 1 93.06 430 THR A O 1
ATOM 3378 N N . GLY A 1 431 ? -9.172 -2.457 4.855 1 93.88 431 GLY A N 1
ATOM 3379 C CA . GLY A 1 431 ? -9.914 -1.242 5.152 1 93.88 431 GLY A CA 1
ATOM 3380 C C . GLY A 1 431 ? -10.727 -1.337 6.43 1 93.88 431 GLY A C 1
ATOM 3381 O O . GLY A 1 431 ? -10.688 -0.431 7.266 1 93.88 431 GLY A O 1
ATOM 3382 N N . MET A 1 432 ? -11.328 -2.455 6.629 1 95.38 432 MET A N 1
ATOM 3383 C CA . MET A 1 432 ? -12.117 -2.684 7.836 1 95.38 432 MET A CA 1
ATOM 3384 C C . MET A 1 432 ? -11.219 -2.812 9.062 1 95.38 432 MET A C 1
ATOM 3386 O O . MET A 1 432 ? -11.555 -2.322 10.141 1 95.38 432 MET A O 1
ATOM 3390 N N . PHE A 1 433 ? -10.086 -3.344 8.898 1 95 433 PHE A N 1
ATOM 3391 C CA . PHE A 1 433 ? -9.156 -3.535 10 1 95 433 PHE A CA 1
ATOM 3392 C C . PHE A 1 433 ? -8.594 -2.199 10.469 1 95 433 PHE A C 1
ATOM 3394 O O . PHE A 1 433 ? -8.531 -1.936 11.672 1 95 433 PHE A O 1
ATOM 3401 N N . ILE A 1 434 ? -8.242 -1.411 9.539 1 93.19 434 ILE A N 1
ATOM 3402 C CA . ILE A 1 434 ? -7.672 -0.114 9.875 1 93.19 434 ILE A CA 1
ATOM 3403 C C . ILE A 1 434 ? -8.711 0.738 10.594 1 93.19 434 ILE A C 1
ATOM 3405 O O . ILE A 1 434 ? -8.461 1.251 11.688 1 93.19 434 ILE A O 1
ATOM 3409 N N . TYR A 1 435 ? -9.875 0.857 10 1 93.38 435 TYR A N 1
ATOM 3410 C CA . TYR A 1 435 ? -10.93 1.689 10.578 1 93.38 435 TYR A CA 1
ATOM 3411 C C . TYR A 1 435 ? -11.312 1.195 11.969 1 93.38 435 TYR A C 1
ATOM 3413 O O . TYR A 1 435 ? -11.383 1.982 12.914 1 93.38 435 TYR A O 1
ATOM 3421 N N . SER A 1 436 ? -11.5 -0.089 12.133 1 94.19 436 SER A N 1
ATOM 3422 C CA . SER A 1 436 ? -11.961 -0.661 13.391 1 94.19 436 SER A CA 1
ATOM 3423 C C . SER A 1 436 ? -10.867 -0.603 14.453 1 94.19 436 SER A C 1
ATOM 3425 O O . SER A 1 436 ? -11.156 -0.361 15.633 1 94.19 436 SER A O 1
ATOM 3427 N N . THR A 1 437 ? -9.648 -0.81 14.117 1 92.06 437 THR A N 1
ATOM 3428 C CA . THR A 1 437 ? -8.562 -0.772 15.094 1 92.06 437 THR A CA 1
ATOM 3429 C C . THR A 1 437 ? -8.398 0.632 15.664 1 92.06 437 THR A C 1
ATOM 3431 O O . THR A 1 437 ? -8.258 0.801 16.875 1 92.06 437 THR A O 1
ATOM 3434 N N . PHE A 1 438 ? -8.453 1.627 14.836 1 91.56 438 PHE A N 1
ATOM 3435 C CA . PHE A 1 438 ? -8.359 3 15.312 1 91.56 438 PHE A CA 1
ATOM 3436 C C . PHE A 1 438 ? -9.555 3.344 16.203 1 91.56 438 PHE A C 1
ATOM 3438 O O . PHE A 1 438 ? -9.422 4.082 17.172 1 91.56 438 PHE A O 1
ATOM 3445 N N . THR A 1 439 ? -10.711 2.805 15.82 1 91.31 439 THR A N 1
ATOM 3446 C CA . THR A 1 439 ? -11.906 3.057 16.625 1 91.31 439 THR A CA 1
ATOM 3447 C C . THR A 1 439 ? -11.812 2.35 17.969 1 91.31 439 THR A C 1
ATOM 3449 O O . THR A 1 439 ? -12.25 2.887 18.984 1 91.31 439 THR A O 1
ATOM 3452 N N . VAL A 1 440 ? -11.234 1.188 18 1 90.81 440 VAL A N 1
ATOM 3453 C CA . VAL A 1 440 ? -11.047 0.449 19.25 1 90.81 440 VAL A CA 1
ATOM 3454 C C . VAL A 1 440 ? -10.102 1.217 20.172 1 90.81 440 VAL A C 1
ATOM 3456 O O . VAL A 1 440 ? -10.375 1.36 21.359 1 90.81 440 VAL A O 1
ATOM 3459 N N . ILE A 1 441 ? -9.047 1.724 19.641 1 87.94 441 ILE A N 1
ATOM 3460 C CA . ILE A 1 441 ? -8.078 2.477 20.438 1 87.94 441 ILE A CA 1
ATOM 3461 C C . ILE A 1 441 ? -8.727 3.744 20.984 1 87.94 441 ILE A C 1
ATOM 3463 O O . ILE A 1 441 ? -8.625 4.039 22.172 1 87.94 441 ILE A O 1
ATOM 3467 N N . GLY A 1 442 ? -9.422 4.457 20.125 1 85.38 442 GLY A N 1
ATOM 3468 C CA . GLY A 1 442 ? -10.109 5.66 20.562 1 85.38 442 GLY A CA 1
ATOM 3469 C C . GLY A 1 442 ? -11.195 5.387 21.594 1 85.38 442 GLY A C 1
ATOM 3470 O O . GLY A 1 442 ? -11.344 6.125 22.562 1 85.38 442 GLY A O 1
ATOM 3471 N N . GLY A 1 443 ? -11.945 4.312 21.344 1 85.06 443 GLY A N 1
ATOM 3472 C CA . GLY A 1 443 ? -13.016 3.947 22.266 1 85.06 443 GLY A CA 1
ATOM 3473 C C . GLY A 1 443 ? -12.5 3.484 23.625 1 85.06 443 GLY A C 1
ATOM 3474 O O . GLY A 1 443 ? -13.109 3.777 24.656 1 85.06 443 GLY A O 1
ATOM 3475 N N . HIS A 1 444 ? -11.383 2.883 23.641 1 85.25 444 HIS A N 1
ATOM 3476 C CA . HIS A 1 444 ? -10.82 2.379 24.891 1 85.25 444 HIS A CA 1
ATOM 3477 C C . HIS A 1 444 ? -10.328 3.521 25.766 1 85.25 444 HIS A C 1
ATOM 3479 O O . HIS A 1 444 ? -10.57 3.52 26.984 1 85.25 444 HIS A O 1
ATOM 3485 N N . PHE A 1 445 ? -9.758 4.52 25.25 1 84.5 445 PHE A N 1
ATOM 3486 C CA . PHE A 1 445 ? -9.164 5.59 26.031 1 84.5 445 PHE A CA 1
ATOM 3487 C C . PHE A 1 445 ? -10.195 6.664 26.359 1 84.5 445 PHE A C 1
ATOM 3489 O O . PHE A 1 445 ? -9.969 7.523 27.203 1 84.5 445 PHE A O 1
ATOM 3496 N N . THR A 1 446 ? -11.297 6.59 25.734 1 78.75 446 THR A N 1
ATOM 3497 C CA . THR A 1 446 ? -12.367 7.527 26.047 1 78.75 446 THR A CA 1
ATOM 3498 C C . THR A 1 446 ? -13.508 6.816 26.781 1 78.75 446 THR A C 1
ATOM 3500 O O . THR A 1 446 ? -14.633 7.324 26.812 1 78.75 446 THR A O 1
ATOM 3503 N N . MET A 1 447 ? -13.305 5.664 27.281 1 73.75 447 MET A N 1
ATOM 3504 C CA . MET A 1 447 ? -14.32 4.812 27.891 1 73.75 447 MET A CA 1
ATOM 3505 C C . MET A 1 447 ? -15.016 5.539 29.047 1 73.75 447 MET A C 1
ATOM 3507 O O . MET A 1 447 ? -16.203 5.316 29.297 1 73.75 447 MET A O 1
ATOM 3511 N N . GLU A 1 448 ? -14.336 6.383 29.609 1 69.19 448 GLU A N 1
ATOM 3512 C CA . GLU A 1 448 ? -14.891 7.09 30.75 1 69.19 448 GLU A CA 1
ATOM 3513 C C . GLU A 1 448 ? -16.062 7.977 30.344 1 69.19 448 GLU A C 1
ATOM 3515 O O . GLU A 1 448 ? -16.938 8.273 31.156 1 69.19 448 GLU A O 1
ATOM 3520 N N . LYS A 1 449 ? -16.266 8.227 29.109 1 67.62 449 LYS A N 1
ATOM 3521 C CA . LYS A 1 449 ? -17.328 9.109 28.656 1 67.62 449 LYS A CA 1
ATOM 3522 C C . LYS A 1 449 ? -18.469 8.32 28.031 1 67.62 449 LYS A C 1
ATOM 3524 O O . LYS A 1 449 ? -19.094 8.781 27.062 1 67.62 449 LYS A O 1
ATOM 3529 N N . ASN A 1 450 ? -18.719 7.078 28.547 1 67.5 450 ASN A N 1
ATOM 3530 C CA . ASN A 1 450 ? -19.844 6.25 28.141 1 67.5 450 ASN A CA 1
ATOM 3531 C C . ASN A 1 450 ? -19.734 5.844 26.672 1 67.5 450 ASN A C 1
ATOM 3533 O O . ASN A 1 450 ? -20.75 5.777 25.969 1 67.5 450 ASN A O 1
ATOM 3537 N N . ASN A 1 451 ? -18.547 5.742 26.328 1 80.62 451 ASN A N 1
ATOM 3538 C CA . ASN A 1 451 ? -18.375 5.371 24.922 1 80.62 451 ASN A CA 1
ATOM 3539 C C . ASN A 1 451 ? -18.016 3.896 24.781 1 80.62 451 ASN A C 1
ATOM 3541 O O . ASN A 1 451 ? -17.328 3.516 23.844 1 80.62 451 ASN A O 1
ATOM 3545 N N . ALA A 1 452 ? -18.5 3.098 25.734 1 88 452 ALA A N 1
ATOM 3546 C CA . ALA A 1 452 ? -18.219 1.664 25.688 1 88 452 ALA A CA 1
ATOM 3547 C C . ALA A 1 452 ? -18.906 1.01 24.484 1 88 452 ALA A C 1
ATOM 3549 O O . ALA A 1 452 ? -18.375 0.046 23.922 1 88 452 ALA A O 1
ATOM 3550 N N . LEU A 1 453 ? -20.016 1.559 24.141 1 90.06 453 LEU A N 1
ATOM 3551 C CA . LEU A 1 453 ? -20.766 1.011 23.016 1 90.06 453 LEU A CA 1
ATOM 3552 C C . LEU A 1 453 ? -19.953 1.116 21.719 1 90.06 453 LEU A C 1
ATOM 3554 O O . LEU A 1 453 ? -19.984 0.209 20.891 1 90.06 453 LEU A O 1
ATOM 3558 N N . LEU A 1 454 ? -19.219 2.189 21.609 1 90.38 454 LEU A N 1
ATOM 3559 C CA . LEU A 1 454 ? -18.359 2.385 20.438 1 90.38 454 LEU A CA 1
ATOM 3560 C C . LEU A 1 454 ? -17.266 1.322 20.391 1 90.38 454 LEU A C 1
ATOM 3562 O O . LEU A 1 454 ? -16.984 0.771 19.312 1 90.38 454 LEU A O 1
ATOM 3566 N N . LEU A 1 455 ? -16.719 1.006 21.484 1 91.94 455 LEU A N 1
ATOM 3567 C CA . LEU A 1 455 ? -15.664 0.003 21.578 1 91.94 455 LEU A CA 1
ATOM 3568 C C . LEU A 1 455 ? -16.203 -1.387 21.266 1 91.94 455 LEU A C 1
ATOM 3570 O O . LEU A 1 455 ? -15.609 -2.121 20.469 1 91.94 455 LEU A O 1
ATOM 3574 N N . ILE A 1 456 ? -17.281 -1.726 21.781 1 94.25 456 ILE A N 1
ATOM 3575 C CA . ILE A 1 456 ? -17.875 -3.047 21.594 1 94.25 456 ILE A CA 1
ATOM 3576 C C . ILE A 1 456 ? -18.281 -3.229 20.125 1 94.25 456 ILE A C 1
ATOM 3578 O O . ILE A 1 456 ? -18.078 -4.301 19.547 1 94.25 456 ILE A O 1
ATOM 3582 N N . THR A 1 457 ? -18.812 -2.18 19.578 1 94.31 457 THR A N 1
ATOM 3583 C CA . THR A 1 457 ? -19.234 -2.246 18.172 1 94.31 457 THR A CA 1
ATOM 3584 C C . THR A 1 457 ? -18.016 -2.42 17.25 1 94.31 457 THR A C 1
ATOM 3586 O O . THR A 1 457 ? -18.078 -3.182 16.297 1 94.31 457 THR A O 1
ATOM 3589 N N . ALA A 1 458 ? -16.953 -1.709 17.609 1 94.69 458 ALA A N 1
ATOM 3590 C CA . ALA A 1 458 ? -15.734 -1.82 16.797 1 94.69 458 ALA A CA 1
ATOM 3591 C C . ALA A 1 458 ? -15.141 -3.221 16.906 1 94.69 458 ALA A C 1
ATOM 3593 O O . ALA A 1 458 ? -14.695 -3.785 15.898 1 94.69 458 ALA A O 1
ATOM 3594 N N . VAL A 1 459 ? -15.141 -3.785 18.016 1 95.62 459 VAL A N 1
ATOM 3595 C CA . VAL A 1 459 ? -14.617 -5.133 18.219 1 95.62 459 VAL A CA 1
ATOM 3596 C C . VAL A 1 459 ? -15.516 -6.145 17.5 1 95.62 459 VAL A C 1
ATOM 3598 O O . VAL A 1 459 ? -15.031 -7.102 16.906 1 95.62 459 VAL A O 1
ATOM 3601 N N . ALA A 1 460 ? -16.797 -5.91 17.578 1 96.75 460 ALA A N 1
ATOM 3602 C CA . ALA A 1 460 ? -17.75 -6.773 16.875 1 96.75 460 ALA A CA 1
ATOM 3603 C C . ALA A 1 460 ? -17.531 -6.711 15.367 1 96.75 460 ALA A C 1
ATOM 3605 O O . ALA A 1 460 ? -17.641 -7.73 14.68 1 96.75 460 ALA A O 1
ATOM 3606 N N . SER A 1 461 ? -17.312 -5.539 14.898 1 96.5 461 SER A N 1
ATOM 3607 C CA . SER A 1 461 ? -17.047 -5.375 13.469 1 96.5 461 SER A CA 1
ATOM 3608 C C . SER A 1 461 ? -15.781 -6.125 13.055 1 96.5 461 SER A C 1
ATOM 3610 O O . SER A 1 461 ? -15.766 -6.789 12.016 1 96.5 461 SER A O 1
ATOM 3612 N N . LEU A 1 462 ? -14.742 -6.07 13.836 1 96.19 462 LEU A N 1
ATOM 3613 C CA . LEU A 1 462 ? -13.492 -6.77 13.57 1 96.19 462 LEU A CA 1
ATOM 3614 C C . LEU A 1 462 ? -13.703 -8.281 13.562 1 96.19 462 LEU A C 1
ATOM 3616 O O . LEU A 1 462 ? -13.266 -8.969 12.633 1 96.19 462 LEU A O 1
ATOM 3620 N N . THR A 1 463 ? -14.391 -8.727 14.508 1 96.56 463 THR A N 1
ATOM 3621 C CA . THR A 1 463 ? -14.648 -10.156 14.633 1 96.56 463 THR A CA 1
ATOM 3622 C C . THR A 1 463 ? -15.5 -10.656 13.469 1 96.56 463 THR A C 1
ATOM 3624 O O . THR A 1 463 ? -15.211 -11.711 12.891 1 96.56 463 THR A O 1
ATOM 3627 N N . GLN A 1 464 ? -16.484 -9.891 13.164 1 97.81 464 GLN A N 1
ATOM 3628 C CA . GLN A 1 464 ? -17.359 -10.266 12.062 1 97.81 464 GLN A CA 1
ATOM 3629 C C . GLN A 1 464 ? -16.594 -10.328 10.742 1 97.81 464 GLN A C 1
ATOM 3631 O O . GLN A 1 464 ? -16.797 -11.25 9.945 1 97.81 464 GLN A O 1
ATOM 3636 N N . THR A 1 465 ? -15.742 -9.375 10.516 1 97.31 465 THR A N 1
ATOM 3637 C CA . THR A 1 465 ? -14.977 -9.328 9.273 1 97.31 465 THR A CA 1
ATOM 3638 C C . THR A 1 465 ? -14.016 -10.508 9.188 1 97.31 465 THR A C 1
ATOM 3640 O O . THR A 1 465 ? -13.906 -11.148 8.141 1 97.31 465 THR A O 1
ATOM 3643 N N . ILE A 1 466 ? -13.406 -10.852 10.281 1 96.56 466 ILE A N 1
ATOM 3644 C CA . ILE A 1 466 ? -12.453 -11.953 10.32 1 96.56 466 ILE A CA 1
ATOM 3645 C C . ILE A 1 466 ? -13.188 -13.273 10.055 1 96.56 466 ILE A C 1
ATOM 3647 O O . ILE A 1 466 ? -12.773 -14.062 9.203 1 96.56 466 ILE A O 1
ATOM 3651 N N . CYS A 1 467 ? -14.25 -13.477 10.703 1 96.44 467 CYS A N 1
ATOM 3652 C CA . CYS A 1 467 ? -15.016 -14.711 10.57 1 96.44 467 CYS A CA 1
ATOM 3653 C C . CYS A 1 467 ? -15.602 -14.828 9.172 1 96.44 467 CYS A C 1
ATOM 3655 O O . CYS A 1 467 ? -15.547 -15.898 8.562 1 96.44 467 CYS A O 1
ATOM 3657 N N . GLN A 1 468 ? -16.094 -13.773 8.711 1 97.06 468 GLN A N 1
ATOM 3658 C CA . GLN A 1 468 ? -16.734 -13.82 7.395 1 97.06 468 GLN A CA 1
ATOM 3659 C C . GLN A 1 468 ? -15.703 -14.086 6.297 1 97.06 468 GLN A C 1
ATOM 3661 O O . GLN A 1 468 ? -15.977 -14.836 5.359 1 97.06 468 GLN A O 1
ATOM 3666 N N . THR A 1 469 ? -14.594 -13.453 6.371 1 96.62 469 THR A N 1
ATOM 3667 C CA . THR A 1 469 ? -13.555 -13.688 5.379 1 96.62 469 THR A CA 1
ATOM 3668 C C . THR A 1 469 ? -13.125 -15.148 5.383 1 96.62 469 THR A C 1
ATOM 3670 O O . THR A 1 469 ? -12.984 -15.766 4.324 1 96.62 469 THR A O 1
ATOM 3673 N N . MET A 1 470 ? -12.945 -15.703 6.566 1 94.75 470 MET A N 1
ATOM 3674 C CA . MET A 1 470 ? -12.586 -17.109 6.668 1 94.75 470 MET A CA 1
ATOM 3675 C C . MET A 1 470 ? -13.672 -18 6.078 1 94.75 470 MET A C 1
ATOM 3677 O O . MET A 1 470 ? -13.383 -19 5.41 1 94.75 470 MET A O 1
ATOM 3681 N N . PHE A 1 471 ? -14.906 -17.641 6.273 1 96 471 PHE A N 1
ATOM 3682 C CA . PHE A 1 471 ? -16.047 -18.406 5.754 1 96 471 PHE A CA 1
ATOM 3683 C C . PHE A 1 471 ? -16.062 -18.359 4.234 1 96 471 PHE A C 1
ATOM 3685 O O . PHE A 1 471 ? -16.219 -19.406 3.582 1 96 471 PHE A O 1
ATOM 3692 N N . ILE A 1 472 ? -15.922 -17.188 3.699 1 94.81 472 ILE A N 1
ATOM 3693 C CA . ILE A 1 472 ? -16.016 -17.031 2.252 1 94.81 472 ILE A CA 1
ATOM 3694 C C . ILE A 1 472 ? -14.875 -17.766 1.568 1 94.81 472 ILE A C 1
ATOM 3696 O O . ILE A 1 472 ? -15.086 -18.469 0.566 1 94.81 472 ILE A O 1
ATOM 3700 N N . LEU A 1 473 ? -13.656 -17.656 2.072 1 92.44 473 LEU A N 1
ATOM 3701 C CA . LEU A 1 473 ? -12.5 -18.328 1.49 1 92.44 473 LEU A CA 1
ATOM 3702 C C . LEU A 1 473 ? -12.664 -19.844 1.55 1 92.44 473 LEU A C 1
ATOM 3704 O O . LEU A 1 473 ? -12.305 -20.547 0.605 1 92.44 473 LEU A O 1
ATOM 3708 N N . ASP A 1 474 ? -13.234 -20.297 2.607 1 92.12 474 ASP A N 1
ATOM 3709 C CA . ASP A 1 474 ? -13.445 -21.734 2.768 1 92.12 474 ASP A CA 1
ATOM 3710 C C . ASP A 1 474 ? -14.594 -22.219 1.883 1 92.12 474 ASP A C 1
ATOM 3712 O O . ASP A 1 474 ? -14.469 -23.234 1.192 1 92.12 474 ASP A O 1
ATOM 3716 N N . ALA A 1 475 ? -15.648 -21.531 1.906 1 91.81 475 ALA A N 1
ATOM 3717 C CA . ALA A 1 475 ? -16.844 -21.938 1.172 1 91.81 475 ALA A CA 1
ATOM 3718 C C . ALA A 1 475 ? -16.609 -21.859 -0.335 1 91.81 475 ALA A C 1
ATOM 3720 O O . ALA A 1 475 ? -17.234 -22.609 -1.1 1 91.81 475 ALA A O 1
ATOM 3721 N N . SER A 1 476 ? -15.734 -21 -0.799 1 89.62 476 SER A N 1
ATOM 3722 C CA . SER A 1 476 ? -15.461 -20.844 -2.225 1 89.62 476 SER A CA 1
ATOM 3723 C C . SER A 1 476 ? -14.758 -22.078 -2.779 1 89.62 476 SER A C 1
ATOM 3725 O O . SER A 1 476 ? -14.781 -22.328 -3.988 1 89.62 476 SER A O 1
ATOM 3727 N N . ARG A 1 477 ? -14.242 -22.891 -1.951 1 89.31 477 ARG A N 1
ATOM 3728 C CA . ARG A 1 477 ? -13.523 -24.078 -2.387 1 89.31 477 ARG A CA 1
ATOM 3729 C C . ARG A 1 477 ? -14.352 -25.344 -2.143 1 89.31 477 ARG A C 1
ATOM 3731 O O . ARG A 1 477 ? -13.844 -26.453 -2.271 1 89.31 477 ARG A O 1
ATOM 3738 N N . ARG A 1 478 ? -15.547 -25.172 -1.763 1 89.06 478 ARG A N 1
ATOM 3739 C CA . ARG A 1 478 ? -16.375 -26.328 -1.451 1 89.06 478 ARG A CA 1
ATOM 3740 C C . ARG A 1 478 ? -17.531 -26.453 -2.441 1 89.06 478 ARG A C 1
ATOM 3742 O O . ARG A 1 478 ? -18.047 -25.453 -2.943 1 89.06 478 ARG A O 1
ATOM 3749 N N . SER A 1 479 ? -17.859 -27.703 -2.803 1 87.88 479 SER A N 1
ATOM 3750 C CA . SER A 1 479 ? -18.969 -27.969 -3.713 1 87.88 479 SER A CA 1
ATOM 3751 C C . SER A 1 479 ? -19.703 -29.25 -3.33 1 87.88 479 SER A C 1
ATOM 3753 O O . SER A 1 479 ? -19.172 -30.094 -2.594 1 87.88 479 SER A O 1
ATOM 3755 N N . CYS A 1 480 ? -20.891 -29.312 -3.791 1 86.31 480 CYS A N 1
ATOM 3756 C CA . CYS A 1 480 ? -21.703 -30.5 -3.547 1 86.31 480 CYS A CA 1
ATOM 3757 C C . CYS A 1 480 ? -21.234 -31.672 -4.406 1 86.31 480 CYS A C 1
ATOM 3759 O O . CYS A 1 480 ? -20.875 -31.484 -5.57 1 86.31 480 CYS A O 1
ATOM 3761 N N . THR A 1 481 ? -21.172 -32.812 -3.801 1 83.75 481 THR A N 1
ATOM 3762 C CA . THR A 1 481 ? -20.766 -34 -4.559 1 83.75 481 THR A CA 1
ATOM 3763 C C . THR A 1 481 ? -21.859 -35.062 -4.516 1 83.75 481 THR A C 1
ATOM 3765 O O . THR A 1 481 ? -21.938 -35.938 -5.395 1 83.75 481 THR A O 1
ATOM 3768 N N . THR A 1 482 ? -22.672 -35.062 -3.543 1 83.62 482 THR A N 1
ATOM 3769 C CA . THR A 1 482 ? -23.688 -36.094 -3.393 1 83.62 482 THR A CA 1
ATOM 3770 C C . THR A 1 482 ? -25.078 -35.562 -3.713 1 83.62 482 THR A C 1
ATOM 3772 O O . THR A 1 482 ? -25.312 -34.344 -3.629 1 83.62 482 THR A O 1
ATOM 3775 N N . ALA A 1 483 ? -25.984 -36.406 -4.145 1 82.81 483 ALA A N 1
ATOM 3776 C CA . ALA A 1 483 ? -27.359 -36.031 -4.488 1 82.81 483 ALA A CA 1
ATOM 3777 C C . ALA A 1 483 ? -28.109 -35.531 -3.262 1 82.81 483 ALA A C 1
ATOM 3779 O O . ALA A 1 483 ? -28.953 -34.625 -3.369 1 82.81 483 ALA A O 1
ATOM 3780 N N . ARG A 1 484 ? -27.797 -36.031 -2.08 1 83.62 484 ARG A N 1
ATOM 3781 C CA . ARG A 1 484 ? -28.438 -35.594 -0.853 1 83.62 484 ARG A CA 1
ATOM 3782 C C . ARG A 1 484 ? -28.094 -34.156 -0.546 1 83.62 484 ARG A C 1
ATOM 3784 O O . ARG A 1 484 ? -28.953 -33.375 -0.107 1 83.62 484 ARG A O 1
ATOM 3791 N N . GLN A 1 485 ? -26.938 -33.844 -0.828 1 85.31 485 GLN A N 1
ATOM 3792 C CA . GLN A 1 485 ? -26.469 -32.5 -0.576 1 85.31 485 GLN A CA 1
ATOM 3793 C C . GLN A 1 485 ? -27.156 -31.5 -1.518 1 85.31 485 GLN A C 1
ATOM 3795 O O . GLN A 1 485 ? -27.422 -30.359 -1.138 1 85.31 485 GLN A O 1
ATOM 3800 N N . ILE A 1 486 ? -27.453 -31.906 -2.666 1 82.12 486 ILE A N 1
ATOM 3801 C CA . ILE A 1 486 ? -28.078 -31.031 -3.658 1 82.12 486 ILE A CA 1
ATOM 3802 C C . ILE A 1 486 ? -29.531 -30.766 -3.266 1 82.12 486 ILE A C 1
ATOM 3804 O O . ILE A 1 486 ? -30.062 -29.688 -3.535 1 82.12 486 ILE A O 1
ATOM 3808 N N . ARG A 1 487 ? -30.047 -31.797 -2.664 1 81.75 487 ARG A N 1
ATOM 3809 C CA . ARG A 1 487 ? -31.438 -31.625 -2.246 1 81.75 487 ARG A CA 1
ATOM 3810 C C . ARG A 1 487 ? -31.531 -30.797 -0.976 1 81.75 487 ARG A C 1
ATOM 3812 O O . ARG A 1 487 ? -32.375 -29.891 -0.886 1 81.75 487 ARG A O 1
ATOM 3819 N N . ARG A 1 488 ? -30.703 -31.031 0.02 1 83.81 488 ARG A N 1
ATOM 3820 C CA . ARG A 1 488 ? -30.734 -30.344 1.304 1 83.81 488 ARG A CA 1
ATOM 3821 C C . ARG A 1 488 ? -30.078 -28.969 1.206 1 83.81 488 ARG A C 1
ATOM 3823 O O . ARG A 1 488 ? -30.5 -28.031 1.885 1 83.81 488 ARG A O 1
ATOM 3830 N N . LYS A 1 489 ? -29.188 -28.812 0.274 1 86.06 489 LYS A N 1
ATOM 3831 C CA . LYS A 1 489 ? -28.422 -27.594 0.067 1 86.06 489 LYS A CA 1
ATOM 3832 C C . LYS A 1 489 ? -28.016 -26.969 1.398 1 86.06 489 LYS A C 1
ATOM 3834 O O . LYS A 1 489 ? -28.453 -25.859 1.724 1 86.06 489 LYS A O 1
ATOM 3839 N N . PRO A 1 490 ? -27.266 -27.578 2.207 1 87.31 490 PRO A N 1
ATOM 384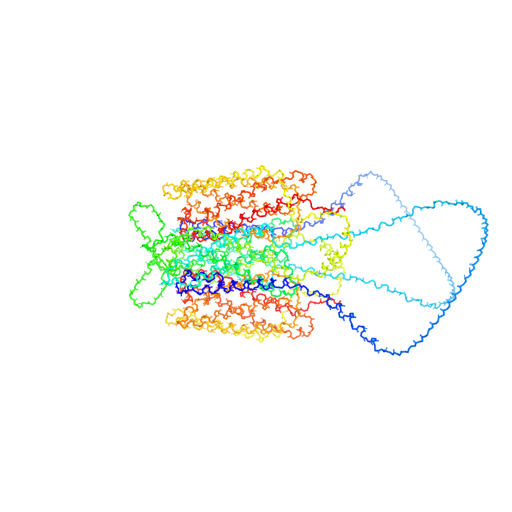0 C CA . PRO A 1 490 ? -26.859 -27.078 3.521 1 87.31 490 PRO A CA 1
ATOM 3841 C C . PRO A 1 490 ? -26.172 -25.719 3.445 1 87.31 490 PRO A C 1
ATOM 3843 O O . PRO A 1 490 ? -25.266 -25.531 2.637 1 87.31 490 PRO A O 1
ATOM 3846 N N . GLY A 1 491 ? -26.625 -24.781 4.262 1 90.12 491 GLY A N 1
ATOM 3847 C CA . GLY A 1 491 ? -25.969 -23.5 4.402 1 90.12 491 GLY A CA 1
ATOM 3848 C C . GLY A 1 491 ? -26.469 -22.453 3.412 1 90.12 491 GLY A C 1
ATOM 3849 O O . GLY A 1 491 ? -26.078 -21.297 3.473 1 90.12 491 GLY A O 1
ATOM 3850 N N . ARG A 1 492 ? -27.297 -22.875 2.527 1 90.69 492 ARG A N 1
ATOM 3851 C CA . ARG A 1 492 ? -27.75 -21.953 1.494 1 90.69 492 ARG A CA 1
ATOM 3852 C C . ARG A 1 492 ? -28.578 -20.812 2.098 1 90.69 492 ARG A C 1
ATOM 3854 O O . ARG A 1 492 ? -28.484 -19.672 1.653 1 90.69 492 ARG A O 1
ATOM 3861 N N . GLN A 1 493 ? -29.391 -21.062 3.119 1 91.69 493 GLN A N 1
ATOM 3862 C CA . GLN A 1 493 ? -30.188 -20.047 3.801 1 91.69 493 GLN A CA 1
ATOM 3863 C C . GLN A 1 493 ? -29.297 -19.016 4.492 1 91.69 493 GLN A C 1
ATOM 3865 O O . GLN A 1 493 ? -29.562 -17.812 4.441 1 91.69 493 GLN A O 1
ATOM 3870 N N . LEU A 1 494 ? -28.297 -19.5 5.066 1 93.94 494 LEU A N 1
ATOM 3871 C CA . LEU A 1 494 ? -27.391 -18.609 5.789 1 93.94 494 LEU A CA 1
ATOM 3872 C C . LEU A 1 494 ? -26.578 -17.75 4.82 1 93.94 494 LEU A C 1
ATOM 3874 O O . LEU A 1 494 ? -26.328 -16.578 5.09 1 93.94 494 LEU A O 1
ATOM 3878 N N . VAL A 1 495 ? -26.188 -18.344 3.678 1 94.56 495 VAL A N 1
ATOM 3879 C CA . VAL A 1 495 ? -25.469 -17.594 2.656 1 94.56 495 VAL A CA 1
ATOM 3880 C C . VAL A 1 495 ? -26.359 -16.5 2.09 1 94.56 495 VAL A C 1
ATOM 3882 O O . VAL A 1 495 ? -25.906 -15.367 1.86 1 94.56 495 VAL A O 1
ATOM 3885 N N . THR A 1 496 ? -27.625 -16.797 1.924 1 93.75 496 THR A N 1
ATOM 3886 C CA . THR A 1 496 ? -28.578 -15.805 1.418 1 93.75 496 THR A CA 1
ATOM 3887 C C . THR A 1 496 ? -28.766 -14.672 2.426 1 93.75 496 THR A C 1
ATOM 3889 O O . THR A 1 496 ? -28.812 -13.5 2.049 1 93.75 496 THR A O 1
ATOM 3892 N N . PHE A 1 497 ? -28.875 -15.023 3.697 1 95.75 497 PHE A N 1
ATOM 3893 C CA . PHE A 1 497 ? -28.984 -14 4.734 1 95.75 497 PHE A CA 1
ATOM 3894 C C . PHE A 1 497 ? -27.75 -13.102 4.73 1 95.75 497 PHE A C 1
ATOM 3896 O O . PHE A 1 497 ? -27.875 -11.883 4.82 1 95.75 497 PHE A O 1
ATOM 3903 N N . LEU A 1 498 ? -26.578 -13.711 4.605 1 96.94 498 LEU A N 1
ATOM 3904 C CA . LEU A 1 498 ? -25.328 -12.961 4.637 1 96.94 498 LEU A CA 1
ATOM 3905 C C . LEU A 1 498 ? -25.203 -12.062 3.416 1 96.94 498 LEU A C 1
ATOM 3907 O O . LEU A 1 498 ? -24.609 -10.984 3.494 1 96.94 498 LEU A O 1
ATOM 3911 N N . LEU A 1 499 ? -25.781 -12.469 2.287 1 95.19 499 LEU A N 1
ATOM 3912 C CA . LEU A 1 499 ? -25.797 -11.633 1.092 1 95.19 499 LEU A CA 1
ATOM 3913 C C . LEU A 1 499 ? -26.5 -10.312 1.363 1 95.19 499 LEU A C 1
ATOM 3915 O O . LEU A 1 499 ? -25.953 -9.242 1.093 1 95.19 499 LEU A O 1
ATOM 3919 N N . VAL A 1 500 ? -27.578 -10.406 1.944 1 94.81 500 VAL A N 1
ATOM 3920 C CA . VAL A 1 500 ? -28.391 -9.219 2.199 1 94.81 500 VAL A CA 1
ATOM 3921 C C . VAL A 1 500 ? -27.812 -8.438 3.381 1 94.81 500 VAL A C 1
ATOM 3923 O O . VAL A 1 500 ? -27.797 -7.207 3.377 1 94.81 500 VAL A O 1
ATOM 3926 N N . ALA A 1 501 ? -27.297 -9.164 4.332 1 96.56 501 ALA A N 1
ATOM 3927 C CA . ALA A 1 501 ? -26.672 -8.516 5.488 1 96.56 501 ALA A CA 1
ATOM 3928 C C . ALA A 1 501 ? -25.469 -7.691 5.066 1 96.56 501 ALA A C 1
ATOM 3930 O O . ALA A 1 501 ? -25.219 -6.613 5.617 1 96.56 501 ALA A O 1
ATOM 3931 N N . ASN A 1 502 ? -24.703 -8.195 4.145 1 97.06 502 ASN A N 1
ATOM 3932 C CA . ASN A 1 502 ? -23.562 -7.441 3.648 1 97.06 502 ASN A CA 1
ATOM 3933 C C . ASN A 1 502 ? -24 -6.184 2.904 1 97.06 502 ASN A C 1
ATOM 3935 O O . ASN A 1 502 ? -23.312 -5.156 2.957 1 97.06 502 ASN A O 1
ATOM 3939 N N . LEU A 1 503 ? -25.094 -6.242 2.248 1 94.38 503 LEU A N 1
ATOM 3940 C CA . LEU A 1 503 ? -25.641 -5.047 1.621 1 94.38 503 LEU A CA 1
ATOM 3941 C C . LEU A 1 503 ? -26.031 -4.012 2.674 1 94.38 503 LEU A C 1
ATOM 3943 O O . LEU A 1 503 ? -25.844 -2.812 2.473 1 94.38 503 LEU A O 1
ATOM 3947 N N . ALA A 1 504 ? -26.547 -4.504 3.723 1 96.06 504 ALA A N 1
ATOM 3948 C CA . ALA A 1 504 ? -26.906 -3.611 4.828 1 96.06 504 ALA A CA 1
ATOM 3949 C C . ALA A 1 504 ? -25.656 -2.965 5.422 1 96.06 504 ALA A C 1
ATOM 3951 O O . ALA A 1 504 ? -25.625 -1.754 5.656 1 96.06 504 ALA A O 1
ATOM 3952 N N . MET A 1 505 ? -24.703 -3.744 5.672 1 96.69 505 MET A N 1
ATOM 3953 C CA . MET A 1 505 ? -23.453 -3.225 6.223 1 96.69 505 MET A CA 1
ATOM 3954 C C . MET A 1 505 ? -22.766 -2.297 5.23 1 96.69 505 MET A C 1
ATOM 3956 O O . MET A 1 505 ? -22.109 -1.326 5.625 1 96.69 505 MET A O 1
ATOM 3960 N N . TRP A 1 506 ? -22.844 -2.619 3.955 1 94.5 506 TRP A N 1
ATOM 3961 C CA . TRP A 1 506 ? -22.344 -1.748 2.898 1 94.5 506 TRP A CA 1
ATOM 3962 C C . TRP A 1 506 ? -23 -0.374 2.963 1 94.5 506 TRP A C 1
ATOM 3964 O O . TRP A 1 506 ? -22.328 0.651 2.834 1 94.5 506 TRP A O 1
ATOM 3974 N N . ALA A 1 507 ? -24.281 -0.33 3.186 1 92.12 507 ALA A N 1
ATOM 3975 C CA . ALA A 1 507 ? -25.016 0.928 3.299 1 92.12 507 ALA A CA 1
ATOM 3976 C C . ALA A 1 507 ? -24.562 1.725 4.516 1 92.12 507 ALA A C 1
ATOM 3978 O O . ALA A 1 507 ? -24.422 2.949 4.449 1 92.12 507 ALA A O 1
ATOM 3979 N N . VAL A 1 508 ? -24.312 1.052 5.551 1 93.31 508 VAL A N 1
ATOM 3980 C CA . VAL A 1 508 ? -23.828 1.705 6.77 1 93.31 508 VAL A CA 1
ATOM 3981 C C . VAL A 1 508 ? -22.469 2.33 6.52 1 93.31 508 VAL A C 1
ATOM 3983 O O . VAL A 1 508 ? -22.234 3.494 6.855 1 93.31 508 VAL A O 1
ATOM 3986 N N . ASN A 1 509 ? -21.562 1.582 5.902 1 92.56 509 ASN A N 1
ATOM 3987 C CA . ASN A 1 509 ? -20.219 2.078 5.609 1 92.56 509 ASN A CA 1
ATOM 3988 C C . ASN A 1 509 ? -20.25 3.24 4.621 1 92.56 509 ASN A C 1
ATOM 3990 O O . ASN A 1 509 ? -19.5 4.207 4.77 1 92.56 509 ASN A O 1
ATOM 3994 N N . THR A 1 510 ? -21.141 3.174 3.682 1 89.44 510 THR A N 1
ATOM 3995 C CA . THR A 1 510 ? -21.188 4.156 2.604 1 89.44 510 THR A CA 1
ATOM 3996 C C . THR A 1 510 ? -21.828 5.453 3.08 1 89.44 510 THR A C 1
ATOM 3998 O O . THR A 1 510 ? -21.344 6.543 2.766 1 89.44 510 THR A O 1
ATOM 4001 N N . LEU A 1 511 ? -22.859 5.375 3.863 1 86.81 511 LEU A N 1
ATOM 4002 C CA . LEU A 1 511 ? -23.656 6.559 4.164 1 86.81 511 LEU A CA 1
ATOM 4003 C C . LEU A 1 511 ? -23.266 7.145 5.516 1 86.81 511 LEU A C 1
ATOM 4005 O O . LEU A 1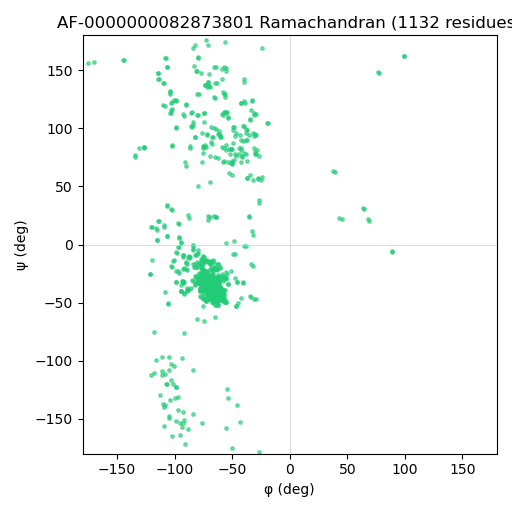 511 ? -23.312 8.359 5.707 1 86.81 511 LEU A O 1
ATOM 4009 N N . GLU A 1 512 ? -22.875 6.309 6.422 1 86.81 512 GLU A N 1
ATOM 4010 C CA . GLU A 1 512 ? -22.625 6.801 7.77 1 86.81 512 GLU A CA 1
ATOM 4011 C C . GLU A 1 512 ? -21.125 6.879 8.055 1 86.81 512 GLU A C 1
ATOM 4013 O O . GLU A 1 512 ? -20.609 7.934 8.453 1 86.81 512 GLU A O 1
ATOM 4018 N N . LYS A 1 513 ? -20.391 5.895 7.836 1 85.94 513 LYS A N 1
ATOM 4019 C CA . LYS A 1 513 ? -19.016 5.805 8.289 1 85.94 513 LYS A CA 1
ATOM 4020 C C . LYS A 1 513 ? -18.078 6.57 7.363 1 85.94 513 LYS A C 1
ATOM 4022 O O . LYS A 1 513 ? -16.953 6.926 7.75 1 85.94 513 LYS A O 1
ATOM 4027 N N . SER A 1 514 ? -18.484 6.836 6.199 1 83.25 514 SER A N 1
ATOM 4028 C CA . SER A 1 514 ? -17.656 7.562 5.25 1 83.25 514 SER A CA 1
ATOM 4029 C C . SER A 1 514 ? -17.594 9.047 5.59 1 83.25 514 SER A C 1
ATOM 4031 O O . SER A 1 514 ? -16.734 9.773 5.082 1 83.25 514 SER A O 1
ATOM 4033 N N . ARG A 1 515 ? -18.453 9.414 6.504 1 80.25 515 ARG A N 1
ATOM 4034 C CA . ARG A 1 515 ? -18.453 10.805 6.945 1 80.25 515 ARG A CA 1
ATOM 4035 C C . ARG A 1 515 ? -17.766 10.945 8.297 1 80.25 515 ARG A C 1
ATOM 4037 O O . ARG A 1 515 ? -18.281 10.477 9.312 1 80.25 515 ARG A O 1
ATOM 4044 N N . ALA A 1 516 ? -16.703 11.648 8.312 1 74.81 516 ALA A N 1
ATOM 4045 C CA . ALA A 1 516 ? -15.906 11.797 9.531 1 74.81 516 ALA A CA 1
ATOM 4046 C C . ALA A 1 516 ? -16.672 12.594 10.586 1 74.81 516 ALA A C 1
ATOM 4048 O O . ALA A 1 516 ? -16.484 12.383 11.781 1 74.81 516 ALA A O 1
ATOM 4049 N N . GLU A 1 517 ? -17.609 13.438 10.125 1 74.62 517 GLU A N 1
ATOM 4050 C CA . GLU A 1 517 ? -18.344 14.312 11.023 1 74.62 517 GLU A CA 1
ATOM 4051 C C . GLU A 1 517 ? -19.359 13.531 11.852 1 74.62 517 GLU A C 1
ATOM 4053 O O . GLU A 1 517 ? -19.797 13.992 12.906 1 74.62 517 GLU A O 1
ATOM 4058 N N . SER A 1 518 ? -19.578 12.32 11.391 1 76.62 518 SER A N 1
ATOM 4059 C CA . SER A 1 518 ? -20.609 11.523 12.039 1 76.62 518 SER A CA 1
ATOM 4060 C C . SER A 1 518 ? -20.078 10.82 13.281 1 76.62 518 SER A C 1
ATOM 4062 O O . SER A 1 518 ? -20.844 10.219 14.039 1 76.62 518 SER A O 1
ATOM 4064 N N . HIS A 1 519 ? -18.812 10.977 13.492 1 83.88 519 HIS A N 1
ATOM 4065 C CA . HIS A 1 519 ? -18.203 10.32 14.641 1 83.88 519 HIS A CA 1
ATOM 4066 C C . HIS A 1 519 ? -17.438 11.32 15.508 1 83.88 519 HIS A C 1
ATOM 4068 O O . HIS A 1 519 ? -16.203 11.406 15.422 1 83.88 519 HIS A O 1
ATOM 4074 N N . PRO A 1 520 ? -18.125 11.953 16.328 1 80.94 520 PRO A N 1
ATOM 4075 C CA . PRO A 1 520 ? -17.531 13.039 17.109 1 80.94 520 PRO A CA 1
ATOM 4076 C C . PRO A 1 520 ? -16.5 12.547 18.125 1 80.94 520 PRO A C 1
ATOM 4078 O O . PRO A 1 520 ? -15.523 13.25 18.406 1 80.94 520 PRO A O 1
ATOM 4081 N N . VAL A 1 521 ? -16.656 11.375 18.625 1 81.75 521 VAL A N 1
ATOM 4082 C CA . VAL A 1 521 ? -15.734 10.859 19.625 1 81.75 521 VAL A CA 1
ATOM 4083 C C . VAL A 1 521 ? -14.344 10.688 19.016 1 81.75 521 VAL A C 1
ATOM 4085 O O . VAL A 1 521 ? -13.344 11.133 19.594 1 81.75 521 VAL A O 1
ATOM 4088 N N . GLN A 1 522 ? -14.336 10.133 17.875 1 85.94 522 GLN A N 1
ATOM 4089 C CA . GLN A 1 522 ? -13.062 9.922 17.203 1 85.94 522 GLN A CA 1
ATOM 4090 C C . GLN A 1 522 ? -12.477 11.242 16.703 1 85.94 522 GLN A C 1
ATOM 4092 O O . GLN A 1 522 ? -11.258 11.422 16.719 1 85.94 522 GLN A O 1
ATOM 4097 N N . LEU A 1 523 ? -13.328 12.109 16.328 1 83.88 523 LEU A N 1
ATOM 4098 C CA . LEU A 1 523 ? -12.883 13.414 15.852 1 83.88 523 LEU A CA 1
ATOM 4099 C C . LEU A 1 523 ? -12.203 14.195 16.969 1 83.88 523 LEU A C 1
ATOM 4101 O O . LEU A 1 523 ? -11.18 14.844 16.75 1 83.88 523 LEU A O 1
ATOM 4105 N N . HIS A 1 524 ? -12.758 14.055 18.109 1 80.12 524 HIS A N 1
ATOM 4106 C CA . HIS A 1 524 ? -12.188 14.766 19.25 1 80.12 524 HIS A CA 1
ATOM 4107 C C . HIS A 1 524 ? -10.93 14.062 19.75 1 80.12 524 HIS A C 1
ATOM 4109 O O . HIS A 1 524 ? -10 14.719 20.219 1 80.12 524 HIS A O 1
ATOM 4115 N N . PHE A 1 525 ? -10.953 12.828 19.656 1 82.81 525 PHE A N 1
ATOM 4116 C CA . PHE A 1 525 ? -9.836 12.062 20.188 1 82.81 525 PHE A CA 1
ATOM 4117 C C . PHE A 1 525 ? -8.617 12.18 19.281 1 82.81 525 PHE A C 1
ATOM 4119 O O . PHE A 1 525 ? -7.508 12.422 19.75 1 82.81 525 PHE A O 1
ATOM 4126 N N . TYR A 1 526 ? -8.688 12.047 17.984 1 84.19 526 TYR A N 1
ATOM 4127 C CA . TYR A 1 526 ? -7.578 12.031 17.047 1 84.19 526 TYR A CA 1
ATOM 4128 C C . TYR A 1 526 ? -7.359 13.414 16.422 1 84.19 526 TYR A C 1
ATOM 4130 O O . TYR A 1 526 ? -6.266 13.719 15.961 1 84.19 526 TYR A O 1
ATOM 4138 N N . GLY A 1 527 ? -8.336 14.211 16.406 1 81.44 527 GLY A N 1
ATOM 4139 C CA . GLY A 1 527 ? -8.273 15.477 15.688 1 81.44 527 GLY A CA 1
ATOM 4140 C C . GLY A 1 527 ? -8.938 15.422 14.328 1 81.44 527 GLY A C 1
ATOM 4141 O O . GLY A 1 527 ? -9.188 14.344 13.797 1 81.44 527 GLY A O 1
ATOM 4142 N N . LEU A 1 528 ? -9.242 16.578 13.789 1 79.25 528 LEU A N 1
ATOM 4143 C CA . LEU A 1 528 ? -10.016 16.703 12.555 1 79.25 528 LEU A CA 1
ATOM 4144 C C . LEU A 1 528 ? -9.227 16.172 11.359 1 79.25 528 LEU A C 1
ATOM 4146 O O . LEU A 1 528 ? -9.742 15.375 10.578 1 79.25 528 LEU A O 1
ATOM 4150 N N . TRP A 1 529 ? -7.949 16.5 11.266 1 77.69 529 TRP A N 1
ATOM 4151 C CA . TRP A 1 529 ? -7.137 16.125 10.109 1 77.69 529 TRP A CA 1
ATOM 4152 C C . TRP A 1 529 ? -6.84 14.633 10.117 1 77.69 529 TRP A C 1
ATOM 4154 O O . TRP A 1 529 ? -7.043 13.945 9.117 1 77.69 529 TRP A O 1
ATOM 4164 N N . ALA A 1 530 ? -6.426 14.172 11.227 1 81.81 530 ALA A N 1
ATOM 4165 C CA . ALA A 1 530 ? -6.012 12.781 11.32 1 81.81 530 ALA A CA 1
ATOM 4166 C C . ALA A 1 530 ? -7.195 11.836 11.109 1 81.81 530 ALA A C 1
ATOM 4168 O O . ALA A 1 530 ? -7.109 10.891 10.328 1 81.81 530 ALA A O 1
ATOM 4169 N N . TRP A 1 531 ? -8.297 12.117 11.703 1 87.12 531 TRP A N 1
ATOM 4170 C CA . TRP A 1 531 ? -9.453 11.234 11.594 1 87.12 531 TRP A CA 1
ATOM 4171 C C . TRP A 1 531 ? -10.031 11.266 10.18 1 87.12 531 TRP A C 1
ATOM 4173 O O . TRP A 1 531 ? -10.469 10.234 9.656 1 87.12 531 TRP A O 1
ATOM 4183 N N . THR A 1 532 ? -10.039 12.445 9.547 1 85.69 532 THR A N 1
ATOM 4184 C CA . THR A 1 532 ? -10.547 12.555 8.188 1 85.69 532 THR A CA 1
ATOM 4185 C C . THR A 1 532 ? -9.68 11.75 7.219 1 85.69 532 THR A C 1
ATOM 4187 O O . THR A 1 532 ? -10.203 11.047 6.348 1 85.69 532 THR A O 1
ATOM 4190 N N . ILE A 1 533 ? -8.438 11.758 7.414 1 84.44 533 ILE A N 1
ATOM 4191 C CA . ILE A 1 533 ? -7.523 11.023 6.547 1 84.44 533 ILE A CA 1
ATOM 4192 C C . ILE A 1 533 ? -7.688 9.523 6.785 1 84.44 533 ILE A C 1
ATOM 4194 O O . ILE A 1 533 ? -7.77 8.742 5.832 1 84.44 533 ILE A O 1
ATOM 4198 N N . ILE A 1 534 ? -7.746 9.125 8.055 1 88.12 534 ILE A N 1
ATOM 4199 C CA . ILE A 1 534 ? -7.906 7.719 8.391 1 88.12 534 ILE A CA 1
ATOM 4200 C C . ILE A 1 534 ? -9.195 7.184 7.777 1 88.12 534 ILE A C 1
ATOM 4202 O O . ILE A 1 534 ? -9.211 6.102 7.188 1 88.12 534 ILE A O 1
ATOM 4206 N N . THR A 1 535 ? -10.234 7.926 7.824 1 90.19 535 THR A N 1
ATOM 4207 C CA . THR A 1 535 ? -11.539 7.516 7.305 1 90.19 535 THR A CA 1
ATOM 4208 C C . THR A 1 535 ? -11.508 7.41 5.785 1 90.19 535 THR A C 1
ATOM 4210 O O . THR A 1 535 ? -11.961 6.414 5.215 1 90.19 535 THR A O 1
ATOM 4213 N N . HIS A 1 536 ? -10.906 8.273 5.148 1 88.81 536 HIS A N 1
ATOM 4214 C CA . HIS A 1 536 ? -10.961 8.289 3.693 1 88.81 536 HIS A CA 1
ATOM 4215 C C . HIS A 1 536 ? -9.953 7.324 3.086 1 88.81 536 HIS A C 1
ATOM 4217 O O . HIS A 1 536 ? -10.086 6.93 1.925 1 88.81 536 HIS A O 1
ATOM 4223 N N . VAL A 1 537 ? -9.008 6.969 3.846 1 86.12 537 VAL A N 1
ATOM 4224 C CA . VAL A 1 537 ? -8.094 5.938 3.363 1 86.12 537 VAL A CA 1
ATOM 4225 C C . VAL A 1 537 ? -8.703 4.555 3.592 1 86.12 537 VAL A C 1
ATOM 4227 O O . VAL A 1 537 ? -8.547 3.654 2.766 1 86.12 537 VAL A O 1
ATOM 4230 N N . SER A 1 538 ? -9.406 4.363 4.598 1 91.69 538 SER A N 1
ATOM 4231 C CA . SER A 1 538 ? -9.883 3.041 4.996 1 91.69 538 SER A CA 1
ATOM 4232 C C . SER A 1 538 ? -11.266 2.754 4.418 1 91.69 538 SER A C 1
ATOM 4234 O O . SER A 1 538 ? -11.547 1.627 4.004 1 91.69 538 SER A O 1
ATOM 4236 N N . MET A 1 539 ? -12.133 3.691 4.234 1 91.62 539 MET A N 1
ATOM 4237 C CA . MET A 1 539 ? -13.539 3.451 3.936 1 91.62 539 MET A CA 1
ATOM 4238 C C . MET A 1 539 ? -13.719 2.971 2.5 1 91.62 539 MET A C 1
ATOM 4240 O O . MET A 1 539 ? -14.531 2.088 2.232 1 91.62 539 MET A O 1
ATOM 4244 N N . PRO A 1 540 ? -12.969 3.496 1.583 1 89.12 540 PRO A N 1
ATOM 4245 C CA . PRO A 1 540 ? -13.141 2.945 0.236 1 89.12 540 PRO A CA 1
ATOM 4246 C C . PRO A 1 540 ? -12.852 1.446 0.171 1 89.12 540 PRO A C 1
ATOM 4248 O O . PRO A 1 540 ? -13.578 0.705 -0.499 1 89.12 540 PRO A O 1
ATOM 4251 N N . LEU A 1 541 ? -11.883 1.108 0.843 1 91.69 541 LEU A N 1
ATOM 4252 C CA . LEU A 1 541 ? -11.562 -0.313 0.885 1 91.69 541 LEU A CA 1
ATOM 4253 C C . LEU A 1 541 ? -12.617 -1.087 1.668 1 91.69 541 LEU A C 1
ATOM 4255 O O . LEU A 1 541 ? -12.977 -2.207 1.296 1 91.69 541 LEU A O 1
ATOM 4259 N N . ALA A 1 542 ? -13.062 -0.466 2.719 1 95.06 542 ALA A N 1
ATOM 4260 C CA . ALA A 1 542 ? -14.094 -1.111 3.527 1 95.06 542 ALA A CA 1
ATOM 4261 C C . ALA A 1 542 ? -15.383 -1.275 2.736 1 95.06 542 ALA A C 1
ATOM 4263 O O . ALA A 1 542 ? -16.031 -2.324 2.799 1 95.06 542 ALA A O 1
ATOM 4264 N N . ILE A 1 543 ? -15.75 -0.255 2.031 1 93.75 543 ILE A N 1
ATOM 4265 C CA . ILE A 1 543 ? -16.938 -0.295 1.186 1 93.75 543 ILE A CA 1
ATOM 4266 C C . ILE A 1 543 ? -16.766 -1.354 0.1 1 93.75 543 ILE A C 1
ATOM 4268 O O . ILE A 1 543 ? -17.672 -2.156 -0.146 1 93.75 543 ILE A O 1
ATOM 4272 N N . PHE A 1 544 ? -15.625 -1.371 -0.447 1 92.38 544 PHE A N 1
ATOM 4273 C CA . PHE A 1 544 ? -15.344 -2.373 -1.47 1 92.38 544 PHE A CA 1
ATOM 4274 C C . PHE A 1 544 ? -15.383 -3.777 -0.879 1 92.38 544 PHE A C 1
ATOM 4276 O O . PHE A 1 544 ? -15.844 -4.719 -1.531 1 92.38 544 PHE A O 1
ATOM 4283 N N . TYR A 1 545 ? -14.852 -3.951 0.294 1 95.75 545 TYR A N 1
ATOM 4284 C CA . TYR A 1 545 ? -14.867 -5.258 0.942 1 95.75 545 TYR A CA 1
ATOM 4285 C C . TYR A 1 545 ? -16.297 -5.793 1.054 1 95.75 545 TYR A C 1
ATOM 4287 O O . TYR A 1 545 ? -16.562 -6.949 0.716 1 95.75 545 TYR A O 1
ATOM 4295 N N . ARG A 1 546 ? -17.188 -5.008 1.538 1 96.31 546 ARG A N 1
ATOM 4296 C CA . ARG A 1 546 ? -18.562 -5.457 1.748 1 96.31 546 ARG A CA 1
ATOM 4297 C C . ARG A 1 546 ? -19.25 -5.738 0.419 1 96.31 546 ARG A C 1
ATOM 4299 O O . ARG A 1 546 ? -20 -6.715 0.294 1 96.31 546 ARG A O 1
ATOM 4306 N N . PHE A 1 547 ? -19.062 -4.957 -0.514 1 92.62 547 PHE A N 1
ATOM 4307 C CA . PHE A 1 547 ? -19.625 -5.207 -1.838 1 92.62 547 PHE A CA 1
ATOM 4308 C C . PHE A 1 547 ? -19.062 -6.492 -2.428 1 92.62 547 PHE A C 1
ATOM 4310 O O . PHE A 1 547 ? -19.812 -7.344 -2.91 1 92.62 547 PHE A O 1
ATOM 4317 N N . HIS A 1 548 ? -17.75 -6.512 -2.398 1 91.81 548 HIS A N 1
ATOM 4318 C CA . HIS A 1 548 ? -17.109 -7.672 -2.998 1 91.81 548 HIS A CA 1
ATOM 4319 C C . HIS A 1 548 ? -17.469 -8.953 -2.248 1 91.81 548 HIS A C 1
ATOM 4321 O O . HIS A 1 548 ? -17.531 -10.031 -2.844 1 91.81 548 HIS A O 1
ATOM 4327 N N . SER A 1 549 ? -17.641 -8.867 -0.939 1 95.06 549 SER A N 1
ATOM 4328 C CA . SER A 1 549 ? -18.125 -10.016 -0.181 1 95.06 549 SER A CA 1
ATOM 4329 C C . SER A 1 549 ? -19.469 -10.492 -0.714 1 95.06 549 SER A C 1
ATOM 4331 O O . SER A 1 549 ? -19.734 -11.695 -0.784 1 95.06 549 SER A O 1
ATOM 4333 N N . THR A 1 550 ? -20.328 -9.555 -1.084 1 93.5 550 THR A N 1
ATOM 4334 C CA . THR A 1 550 ? -21.625 -9.914 -1.67 1 93.5 550 THR A CA 1
ATOM 4335 C C . THR A 1 550 ? -21.422 -10.656 -2.988 1 93.5 550 THR A C 1
ATOM 4337 O O . THR A 1 550 ? -22.125 -11.641 -3.254 1 93.5 550 THR A O 1
ATOM 4340 N N . VAL A 1 551 ? -20.484 -10.219 -3.74 1 91 551 VAL A N 1
ATOM 4341 C CA . VAL A 1 551 ? -20.203 -10.852 -5.023 1 91 551 VAL A CA 1
ATOM 4342 C C . VAL A 1 551 ? -19.688 -12.273 -4.797 1 91 551 VAL A C 1
ATOM 4344 O O . VAL A 1 551 ? -20.141 -13.219 -5.453 1 91 551 VAL A O 1
ATOM 4347 N N . CYS A 1 552 ? -18.75 -12.391 -3.906 1 92.19 552 CYS A N 1
ATOM 4348 C CA . CYS A 1 552 ? -18.172 -13.703 -3.611 1 92.19 552 CYS A CA 1
ATOM 4349 C C . CYS A 1 552 ? -19.234 -14.648 -3.047 1 92.19 552 CYS A C 1
ATOM 4351 O O . CYS A 1 552 ? -19.25 -15.828 -3.381 1 92.19 552 CYS A O 1
ATOM 4353 N N . LEU A 1 553 ? -20.094 -14.141 -2.148 1 93.25 553 LEU A N 1
ATOM 4354 C CA . LEU A 1 553 ? -21.156 -14.953 -1.569 1 93.25 553 LEU A CA 1
ATOM 4355 C C . LEU A 1 553 ? -22.156 -15.375 -2.637 1 93.25 553 LEU A C 1
ATOM 4357 O O . LEU A 1 553 ? -22.688 -16.484 -2.586 1 93.25 553 LEU A O 1
ATOM 4361 N N . PHE A 1 554 ? -22.422 -14.531 -3.562 1 90.19 554 PHE A N 1
ATOM 4362 C CA . PHE A 1 554 ? -23.297 -14.875 -4.676 1 90.19 554 PHE A CA 1
ATOM 4363 C C . PHE A 1 554 ? -22.688 -15.992 -5.52 1 90.19 554 PHE A C 1
ATOM 4365 O O . PHE A 1 554 ? -23.391 -16.875 -5.988 1 90.19 554 PHE A O 1
ATOM 4372 N N . ASP A 1 555 ? -21.438 -15.922 -5.711 1 88.25 555 ASP A N 1
ATOM 4373 C CA . ASP A 1 555 ? -20.75 -16.969 -6.449 1 88.25 555 ASP A CA 1
ATOM 4374 C C . ASP A 1 555 ? -20.828 -18.312 -5.715 1 88.25 555 ASP A C 1
ATOM 4376 O O . ASP A 1 555 ? -21.047 -19.344 -6.336 1 88.25 555 ASP A O 1
ATOM 4380 N N . VAL A 1 556 ? -20.609 -18.203 -4.453 1 88.81 556 VAL A N 1
ATOM 4381 C CA . VAL A 1 556 ? -20.75 -19.422 -3.643 1 88.81 556 VAL A CA 1
ATOM 4382 C C . VAL A 1 556 ? -22.188 -19.938 -3.736 1 88.81 556 VAL A C 1
ATOM 4384 O O . VAL A 1 556 ? -22.391 -21.156 -3.863 1 88.81 556 VAL A O 1
ATOM 4387 N N . TRP A 1 557 ? -23.172 -19.094 -3.646 1 88.62 557 TRP A N 1
ATOM 4388 C CA . TRP A 1 557 ? -24.578 -19.422 -3.707 1 88.62 557 TRP A CA 1
ATOM 4389 C C . TRP A 1 557 ? -24.922 -20.141 -5.02 1 88.62 557 TRP A C 1
ATOM 4391 O O . TRP A 1 557 ? -25.734 -21.062 -5.043 1 88.62 557 TRP A O 1
ATOM 4401 N N . LYS A 1 558 ? -24.266 -19.875 -6.074 1 83.75 558 LYS A N 1
ATOM 4402 C CA . LYS A 1 558 ? -24.547 -20.438 -7.391 1 83.75 558 LYS A CA 1
ATOM 4403 C C . LYS A 1 558 ? -23.734 -21.703 -7.621 1 83.75 558 LYS A C 1
ATOM 4405 O O . LYS A 1 558 ? -24.266 -22.703 -8.117 1 83.75 558 LYS A O 1
ATOM 4410 N N . ARG A 1 559 ? -22.5 -21.719 -7.254 1 82.94 559 ARG A N 1
ATOM 4411 C CA . ARG A 1 559 ? -21.578 -22.781 -7.648 1 82.94 559 ARG A CA 1
ATOM 4412 C C . ARG A 1 559 ? -21.594 -23.922 -6.641 1 82.94 559 ARG A C 1
ATOM 4414 O O . ARG A 1 559 ? -21.438 -25.094 -7.012 1 82.94 559 ARG A O 1
ATOM 4421 N N . ALA A 1 560 ? -21.703 -23.594 -5.473 1 83.69 560 ALA A N 1
ATOM 4422 C CA . ALA A 1 560 ? -21.547 -24.609 -4.434 1 83.69 560 ALA A CA 1
ATOM 4423 C C . ALA A 1 560 ? -22.656 -25.641 -4.504 1 83.69 560 ALA A C 1
ATOM 4425 O O . ALA A 1 560 ? -22.484 -26.797 -4.09 1 83.69 560 ALA A O 1
ATOM 4426 N N . TYR A 1 561 ? -23.75 -25.344 -5.121 1 80.94 561 TYR A N 1
ATOM 4427 C CA . TYR A 1 561 ? -24.906 -26.25 -5.051 1 80.94 561 TYR A CA 1
ATOM 4428 C C . TYR A 1 561 ? -25.297 -26.719 -6.441 1 80.94 561 TYR A C 1
ATOM 4430 O O . TYR A 1 561 ? -26.438 -27.172 -6.648 1 80.94 561 TYR A O 1
ATOM 4438 N N . LYS A 1 562 ? -24.406 -26.531 -7.406 1 74.62 562 LYS A N 1
ATOM 4439 C CA . LYS A 1 562 ? -24.609 -27.094 -8.742 1 74.62 562 LYS A CA 1
ATOM 4440 C C . LYS A 1 562 ? -23.625 -28.234 -9.023 1 74.62 562 LYS A C 1
ATOM 4442 O O . LYS A 1 562 ? -22.453 -28.141 -8.68 1 74.62 562 LYS A O 1
ATOM 4447 N N . ILE A 1 563 ? -24.188 -29.531 -9.312 1 60.25 563 ILE A N 1
ATOM 4448 C CA . ILE A 1 563 ? -23.328 -30.656 -9.664 1 60.25 563 ILE A CA 1
ATOM 4449 C C . ILE A 1 563 ? -22.828 -30.484 -11.094 1 60.25 563 ILE A C 1
ATOM 4451 O O . ILE A 1 563 ? -23.594 -30.156 -12 1 60.25 563 ILE A O 1
ATOM 4455 N N . LYS A 1 564 ? -21.641 -30.281 -11.328 1 53 564 LYS A N 1
ATOM 4456 C CA . LYS A 1 564 ? -21.141 -30.422 -12.695 1 53 564 LYS A CA 1
ATOM 4457 C C . LYS A 1 564 ? -21.438 -31.812 -13.242 1 53 564 LYS A C 1
ATOM 4459 O O . LYS A 1 564 ? -21.203 -32.812 -12.57 1 53 564 LYS A O 1
ATOM 4464 N N . PRO A 1 565 ? -22.297 -31.953 -14.281 1 41.88 565 PRO A N 1
ATOM 4465 C CA . PRO A 1 565 ? -22.562 -33.281 -14.812 1 41.88 565 PRO A CA 1
ATOM 4466 C C . PRO A 1 565 ? -21.281 -34.094 -15.055 1 41.88 565 PRO A C 1
ATOM 4468 O O . PRO A 1 565 ? -20.344 -33.594 -15.703 1 41.88 565 PRO A O 1
ATOM 4471 N N . VAL A 1 566 ? -20.859 -34.875 -14.117 1 36.38 566 VAL A N 1
ATOM 4472 C CA . VAL A 1 566 ? -19.875 -35.875 -14.555 1 36.38 566 VAL A CA 1
ATOM 4473 C C . VAL A 1 566 ? -20.375 -36.562 -15.812 1 36.38 566 VAL A C 1
ATOM 4475 O O . VAL A 1 566 ? -21.531 -37.031 -15.859 1 36.38 566 VAL A O 1
ATOM 4478 N N . TYR A 1 567 ? -20 -36.312 -17 1 31.19 567 TYR A N 1
ATOM 4479 C CA . TYR A 1 567 ? -20.328 -37.188 -18.125 1 31.19 567 TYR A CA 1
ATOM 4480 C C . TYR A 1 567 ? -20.266 -38.656 -17.703 1 31.19 567 TYR A C 1
ATOM 4482 O O . TYR A 1 567 ? -19.234 -39.125 -17.203 1 31.19 567 TYR A O 1
ATOM 4490 N N . MET A 1 568 ? -21.328 -39.312 -17.406 1 24.42 568 MET A N 1
ATOM 4491 C CA . MET A 1 568 ? -21.406 -40.75 -17.641 1 24.42 568 MET A CA 1
ATOM 4492 C C . MET A 1 568 ? -21.062 -41.094 -19.094 1 24.42 568 MET A C 1
ATOM 4494 O O . MET A 1 568 ? -21.578 -40.469 -20.016 1 24.42 568 MET A O 1
ATOM 4498 N N . MET B 1 1 ? -2.779 -3.18 13.531 1 84.19 1 MET B N 1
ATOM 4499 C CA . MET B 1 1 ? -2.297 -2.816 14.867 1 84.19 1 MET B CA 1
ATOM 4500 C C . MET B 1 1 ? -0.909 -2.189 14.789 1 84.19 1 MET B C 1
ATOM 4502 O O . MET B 1 1 ? -0.624 -1.217 15.484 1 84.19 1 MET B O 1
ATOM 4506 N N . GLY B 1 2 ? -0.013 -2.701 13.914 1 81.44 2 GLY B N 1
ATOM 4507 C CA . GLY B 1 2 ? 1.321 -2.152 13.742 1 81.44 2 GLY B CA 1
ATOM 4508 C C . GLY B 1 2 ? 1.316 -0.714 13.258 1 81.44 2 GLY B C 1
ATOM 4509 O O . GLY B 1 2 ? 2.24 0.048 13.547 1 81.44 2 GLY B O 1
ATOM 4510 N N . ILE B 1 3 ? 0.284 -0.345 12.57 1 80.12 3 ILE B N 1
ATOM 4511 C CA . ILE B 1 3 ? 0.177 1.022 12.078 1 80.12 3 ILE B CA 1
ATOM 4512 C C . ILE B 1 3 ? -0.623 1.869 13.062 1 80.12 3 ILE B C 1
ATOM 4514 O O . ILE B 1 3 ? -0.246 3.004 13.367 1 80.12 3 ILE B O 1
ATOM 4518 N N . ALA B 1 4 ? -1.653 1.315 13.617 1 82.94 4 ALA B N 1
ATOM 4519 C CA . ALA B 1 4 ? -2.621 2.088 14.398 1 82.94 4 ALA B CA 1
ATOM 4520 C C . ALA B 1 4 ? -2.043 2.486 15.75 1 82.94 4 ALA B C 1
ATOM 4522 O O . ALA B 1 4 ? -2.26 3.607 16.219 1 82.94 4 ALA B O 1
ATOM 4523 N N . PHE B 1 5 ? -1.244 1.646 16.344 1 79.69 5 PHE B N 1
ATOM 4524 C CA . PHE B 1 5 ? -0.758 1.926 17.688 1 79.69 5 PHE B CA 1
ATOM 4525 C C . PHE B 1 5 ? 0.28 3.041 17.672 1 79.69 5 PHE B C 1
ATOM 4527 O O . PHE B 1 5 ? 0.128 4.051 18.359 1 79.69 5 PHE B O 1
ATOM 4534 N N . PRO B 1 6 ? 1.22 2.924 16.797 1 75.81 6 PRO B N 1
ATOM 4535 C CA . PRO B 1 6 ? 2.197 4.016 16.812 1 75.81 6 PRO B CA 1
ATOM 4536 C C . PRO B 1 6 ? 1.617 5.332 16.297 1 75.81 6 PRO B C 1
ATOM 4538 O O . PRO B 1 6 ? 1.972 6.402 16.797 1 75.81 6 PRO B O 1
ATOM 4541 N N . MET B 1 7 ? 0.751 5.238 15.398 1 79.81 7 MET B N 1
ATOM 4542 C CA . MET B 1 7 ? 0.151 6.457 14.867 1 79.81 7 MET B CA 1
ATOM 4543 C C . MET B 1 7 ? -0.75 7.117 15.906 1 79.81 7 MET B C 1
ATOM 4545 O O . MET B 1 7 ? -0.75 8.344 16.047 1 79.81 7 MET B O 1
ATOM 4549 N N . ALA B 1 8 ? -1.504 6.305 16.594 1 79.44 8 ALA B N 1
ATOM 4550 C CA . ALA B 1 8 ? -2.383 6.84 17.625 1 79.44 8 ALA B CA 1
ATOM 4551 C C . ALA B 1 8 ? -1.577 7.488 18.75 1 79.44 8 ALA B C 1
ATOM 4553 O O . ALA B 1 8 ? -1.989 8.508 19.312 1 79.44 8 ALA B O 1
ATOM 4554 N N . GLU B 1 9 ? -0.406 6.961 19 1 76.31 9 GLU B N 1
ATOM 4555 C CA . GLU B 1 9 ? 0.464 7.504 20.031 1 76.31 9 GLU B CA 1
ATOM 4556 C C . GLU B 1 9 ? 0.989 8.883 19.641 1 76.31 9 GLU B C 1
ATOM 4558 O O . GLU B 1 9 ? 1.112 9.773 20.484 1 76.31 9 GLU B O 1
ATOM 4563 N N . VAL B 1 10 ? 1.194 9.07 18.391 1 74.31 10 VAL B N 1
ATOM 4564 C CA . VAL B 1 10 ? 1.782 10.32 17.922 1 74.31 10 VAL B CA 1
ATOM 4565 C C . VAL B 1 10 ? 0.69 11.375 17.766 1 74.31 10 VAL B C 1
ATOM 4567 O O . VAL B 1 10 ? 0.909 12.555 18.047 1 74.31 10 VAL B O 1
ATOM 4570 N N . ILE B 1 11 ? -0.47 10.875 17.438 1 73.19 11 ILE B N 1
ATOM 4571 C CA . ILE B 1 11 ? -1.525 11.82 17.094 1 73.19 11 ILE B CA 1
ATOM 4572 C C . ILE B 1 11 ? -2.283 12.234 18.359 1 73.19 11 ILE B C 1
ATOM 4574 O O . ILE B 1 11 ? -2.646 13.398 18.516 1 73.19 11 ILE B O 1
ATOM 4578 N N . SER B 1 12 ? -2.473 11.164 19.219 1 75.19 12 SER B N 1
ATOM 4579 C CA . SER B 1 12 ? -3.271 11.461 20.406 1 75.19 12 SER B CA 1
ATOM 4580 C C . SER B 1 12 ? -2.393 11.586 21.656 1 75.19 12 SER B C 1
ATOM 4582 O O . SER B 1 12 ? -1.487 10.773 21.859 1 75.19 12 SER B O 1
ATOM 4584 N N . THR B 1 13 ? -2.607 12.609 22.375 1 67.88 13 THR B N 1
ATOM 4585 C CA . THR B 1 13 ? -1.824 12.867 23.578 1 67.88 13 THR B CA 1
ATOM 4586 C C . THR B 1 13 ? -2.404 12.109 24.766 1 67.88 13 THR B C 1
ATOM 4588 O O . THR B 1 13 ? -1.815 12.109 25.844 1 67.88 13 THR B O 1
ATOM 4591 N N . TYR B 1 14 ? -3.465 11.383 24.516 1 68.75 14 TYR B N 1
ATOM 4592 C CA . TYR B 1 14 ? -4.176 10.797 25.641 1 68.75 14 TYR B CA 1
ATOM 4593 C C . TYR B 1 14 ? -3.711 9.367 25.906 1 68.75 14 TYR B C 1
ATOM 4595 O O . TYR B 1 14 ? -4.129 8.742 26.875 1 68.75 14 TYR B O 1
ATOM 4603 N N . ILE B 1 15 ? -2.766 8.969 25.109 1 74.31 15 ILE B N 1
ATOM 4604 C CA . ILE B 1 15 ? -2.391 7.566 25.234 1 74.31 15 ILE B CA 1
ATOM 4605 C C . ILE B 1 15 ? -1.084 7.441 26.016 1 74.31 15 ILE B C 1
ATOM 4607 O O . ILE B 1 15 ? -0.078 8.062 25.656 1 74.31 15 ILE B O 1
ATOM 4611 N N . PRO B 1 16 ? -1.19 6.711 27.062 1 71.69 16 PRO B N 1
ATOM 4612 C CA . PRO B 1 16 ? 0.056 6.496 27.797 1 71.69 16 PRO B CA 1
ATOM 4613 C C . PRO B 1 16 ? 1.09 5.711 27 1 71.69 16 PRO B C 1
ATOM 4615 O O . PRO B 1 16 ? 0.729 4.812 26.234 1 71.69 16 PRO B O 1
ATOM 4618 N N . PRO B 1 17 ? 2.344 6.066 27.047 1 65.69 17 PRO B N 1
ATOM 4619 C CA . PRO B 1 17 ? 3.393 5.41 26.266 1 65.69 17 PRO B CA 1
ATOM 4620 C C . PRO B 1 17 ? 3.539 3.928 26.594 1 65.69 17 PRO B C 1
ATOM 4622 O O . PRO B 1 17 ? 4.012 3.145 25.766 1 65.69 17 PRO B O 1
ATOM 4625 N N . SER B 1 18 ? 3.039 3.516 27.766 1 71.06 18 SER B N 1
ATOM 4626 C CA . SER B 1 18 ? 3.227 2.139 28.203 1 71.06 18 SER B CA 1
ATOM 4627 C C . SER B 1 18 ? 2.297 1.187 27.453 1 71.06 18 SER B C 1
ATOM 4629 O O . SER B 1 18 ? 2.557 -0.016 27.391 1 71.06 18 SER B O 1
ATOM 4631 N N . PHE B 1 19 ? 1.337 1.706 26.969 1 73.5 19 PHE B N 1
ATOM 4632 C CA . PHE B 1 19 ? 0.354 0.82 26.359 1 73.5 19 PHE B CA 1
ATOM 4633 C C . PHE B 1 19 ? 0.914 0.183 25.094 1 73.5 19 PHE B C 1
ATOM 4635 O O . PHE B 1 19 ? 0.768 -1.022 24.875 1 73.5 19 PHE B O 1
ATOM 4642 N N . TYR B 1 20 ? 1.671 0.853 24.438 1 78.88 20 TYR B N 1
ATOM 4643 C CA . TYR B 1 20 ? 2.117 0.324 23.156 1 78.88 20 TYR B CA 1
ATOM 4644 C C . TYR B 1 20 ? 3.395 -0.49 23.312 1 78.88 20 TYR B C 1
ATOM 4646 O O . TYR B 1 20 ? 3.705 -1.342 22.469 1 78.88 20 TYR B O 1
ATOM 4654 N N . GLU B 1 21 ? 4.062 -0.331 24.469 1 85.44 21 GLU B N 1
ATOM 4655 C CA . GLU B 1 21 ? 5.234 -1.153 24.734 1 85.44 21 GLU B CA 1
ATOM 4656 C C . GLU B 1 21 ? 4.84 -2.602 25.016 1 85.44 21 GLU B C 1
ATOM 4658 O O . GLU B 1 21 ? 5.574 -3.529 24.672 1 85.44 21 GLU B O 1
ATOM 4663 N N . GLY B 1 22 ? 3.646 -2.719 25.625 1 85.25 22 GLY B N 1
ATOM 4664 C CA . GLY B 1 22 ? 3.154 -4.066 25.875 1 85.25 22 GLY B CA 1
ATOM 4665 C C . GLY B 1 22 ? 2.873 -4.84 24.609 1 85.25 22 GLY B C 1
ATOM 4666 O O . GLY B 1 22 ? 3.123 -6.043 24.531 1 85.25 22 GLY B O 1
ATOM 4667 N N . PHE B 1 23 ? 2.381 -4.156 23.656 1 88.12 23 PHE B N 1
ATOM 4668 C CA . PHE B 1 23 ? 2.088 -4.785 22.375 1 88.12 23 PHE B CA 1
ATOM 4669 C C . PHE B 1 23 ? 3.365 -5.281 21.703 1 88.12 23 PHE B C 1
ATOM 4671 O O . PHE B 1 23 ? 3.416 -6.406 21.219 1 88.12 23 PHE B O 1
ATOM 4678 N N . TYR B 1 24 ? 4.426 -4.559 21.734 1 91 24 TYR B N 1
ATOM 4679 C CA . TYR B 1 24 ? 5.672 -4.949 21.094 1 91 24 TYR B CA 1
ATOM 4680 C C . TYR B 1 24 ? 6.375 -6.055 21.875 1 91 24 TYR B C 1
ATOM 4682 O O . TYR B 1 24 ? 7.02 -6.922 21.281 1 91 24 TYR B O 1
ATOM 4690 N N . LEU B 1 25 ? 6.223 -6.004 23.172 1 92.38 25 LEU B N 1
ATOM 4691 C CA . LEU B 1 25 ? 6.785 -7.082 23.969 1 92.38 25 LEU B CA 1
ATOM 4692 C C . LEU B 1 25 ? 6.086 -8.406 23.672 1 92.38 25 LEU B C 1
ATOM 4694 O O . LEU B 1 25 ? 6.738 -9.453 23.594 1 92.38 25 LEU B O 1
ATOM 4698 N N . TYR B 1 26 ? 4.773 -8.32 23.516 1 92.62 26 TYR B N 1
ATOM 4699 C CA . TYR B 1 26 ? 4.031 -9.508 23.109 1 92.62 26 TYR B CA 1
ATOM 4700 C C . TYR B 1 26 ? 4.535 -10.039 21.766 1 92.62 26 TYR B C 1
ATOM 4702 O O . TYR B 1 26 ? 4.707 -11.25 21.609 1 92.62 26 TYR B O 1
ATOM 4710 N N . LEU B 1 27 ? 4.777 -9.156 20.859 1 94.5 27 LEU B N 1
ATOM 4711 C CA . LEU B 1 27 ? 5.246 -9.562 19.547 1 94.5 27 LEU B CA 1
ATOM 4712 C C . LEU B 1 27 ? 6.633 -10.195 19.625 1 94.5 27 LEU B C 1
ATOM 4714 O O . LEU B 1 27 ? 6.875 -11.258 19.047 1 94.5 27 LEU B O 1
ATOM 4718 N N . TYR B 1 28 ? 7.543 -9.609 20.359 1 95.62 28 TYR B N 1
ATOM 4719 C CA . TYR B 1 28 ? 8.906 -10.109 20.484 1 95.62 28 TYR B CA 1
ATOM 4720 C C . TYR B 1 28 ? 8.945 -11.445 21.219 1 95.62 28 TYR B C 1
ATOM 4722 O O . TYR B 1 28 ? 9.586 -12.391 20.766 1 95.62 28 TYR B O 1
ATOM 4730 N N . PHE B 1 29 ? 8.227 -11.531 22.266 1 95.31 29 PHE B N 1
ATOM 4731 C CA . PHE B 1 29 ? 8.219 -12.758 23.031 1 95.31 29 PHE B CA 1
ATOM 4732 C C . PHE B 1 29 ? 7.574 -13.898 22.25 1 95.31 29 PHE B C 1
ATOM 4734 O O . PHE B 1 29 ? 8.047 -15.031 22.281 1 95.31 29 PHE B O 1
ATOM 4741 N N . GLY B 1 30 ? 6.508 -13.57 21.609 1 94.81 30 GLY B N 1
ATOM 4742 C CA . GLY B 1 30 ? 5.875 -14.578 20.781 1 94.81 30 GLY B CA 1
ATOM 4743 C C . GLY B 1 30 ? 6.793 -15.117 19.688 1 94.81 30 GLY B C 1
ATOM 4744 O O . GLY B 1 30 ? 6.824 -16.328 19.438 1 94.81 30 GLY B O 1
ATOM 4745 N N . SER B 1 31 ? 7.488 -14.25 19.094 1 96.06 31 SER B N 1
ATOM 4746 C CA . SER B 1 31 ? 8.414 -14.656 18.031 1 96.06 31 SER B CA 1
ATOM 4747 C C . SER B 1 31 ? 9.578 -15.461 18.594 1 96.06 31 SER B C 1
ATOM 4749 O O . SER B 1 31 ? 9.969 -16.484 18.016 1 96.06 31 SER B O 1
ATOM 4751 N N . MET B 1 32 ? 10.109 -15.047 19.719 1 95.44 32 MET B N 1
ATOM 4752 C CA . MET B 1 32 ? 11.242 -15.742 20.328 1 95.44 32 MET B CA 1
ATOM 4753 C C . MET B 1 32 ? 10.828 -17.125 20.844 1 95.44 32 MET B C 1
ATOM 4755 O O . MET B 1 32 ? 11.578 -18.094 20.719 1 95.44 32 MET B O 1
ATOM 4759 N N . LEU B 1 33 ? 9.633 -17.188 21.328 1 93.31 33 LEU B N 1
ATOM 4760 C CA . LEU B 1 33 ? 9.125 -18.484 21.781 1 93.31 33 LEU B CA 1
ATOM 4761 C C . LEU B 1 33 ? 8.977 -19.453 20.609 1 93.31 33 LEU B C 1
ATOM 4763 O O . LEU B 1 33 ? 9.336 -20.625 20.719 1 93.31 33 LEU B O 1
ATOM 4767 N N . PHE B 1 34 ? 8.5 -19.016 19.562 1 92.88 34 PHE B N 1
ATOM 4768 C CA . PHE B 1 34 ? 8.367 -19.828 18.359 1 92.88 34 PHE B CA 1
ATOM 4769 C C . PHE B 1 34 ? 9.734 -20.312 17.891 1 92.88 34 PHE B C 1
ATOM 4771 O O . PHE B 1 34 ? 9.898 -21.5 17.562 1 92.88 34 PHE B O 1
ATOM 4778 N N . LEU B 1 35 ? 10.672 -19.422 17.875 1 91.88 35 LEU B N 1
ATOM 4779 C CA . LEU B 1 35 ? 12 -19.766 17.391 1 91.88 35 LEU B CA 1
ATOM 4780 C C . LEU B 1 35 ? 12.664 -20.781 18.328 1 91.88 35 LEU B C 1
ATOM 4782 O O . LEU B 1 35 ? 13.359 -21.688 17.875 1 91.88 35 LEU B O 1
ATOM 4786 N N . MET B 1 36 ? 12.445 -20.641 19.547 1 89.12 36 MET B N 1
ATOM 4787 C CA . MET B 1 36 ? 12.984 -21.594 20.516 1 89.12 36 MET B CA 1
ATOM 4788 C C . MET B 1 36 ? 12.328 -22.953 20.344 1 89.12 36 MET B C 1
ATOM 4790 O O . MET B 1 36 ? 13 -23.984 20.469 1 89.12 36 MET B O 1
ATOM 4794 N N . CYS B 1 37 ? 11.078 -23 20.016 1 86.06 37 CYS B N 1
ATOM 4795 C CA . CYS B 1 37 ? 10.367 -24.25 19.781 1 86.06 37 CYS B CA 1
ATOM 4796 C C . CYS B 1 37 ? 10.883 -24.922 18.516 1 86.06 37 CYS B C 1
ATOM 4798 O O . CYS B 1 37 ? 11.023 -26.141 18.469 1 86.06 37 CYS B O 1
ATOM 4800 N N . MET B 1 38 ? 11.117 -24.125 17.547 1 83.88 38 MET B N 1
ATOM 4801 C CA . MET B 1 38 ? 11.633 -24.672 16.297 1 83.88 38 MET B CA 1
ATOM 4802 C C . MET B 1 38 ? 13.031 -25.25 16.5 1 83.88 38 MET B C 1
ATOM 4804 O O . MET B 1 38 ? 13.367 -26.281 15.922 1 83.88 38 MET B O 1
ATOM 4808 N N . TYR B 1 39 ? 13.844 -24.594 17.281 1 78.38 39 TYR B N 1
ATOM 4809 C CA . TYR B 1 39 ? 15.188 -25.078 17.578 1 78.38 39 TYR B CA 1
ATOM 4810 C C . TYR B 1 39 ? 15.125 -26.359 18.406 1 78.38 39 TYR B C 1
ATOM 4812 O O . TYR B 1 39 ? 15.938 -27.266 18.203 1 78.38 39 TYR B O 1
ATOM 4820 N N . ALA B 1 40 ? 14.164 -26.438 19.203 1 76.81 40 ALA B N 1
ATOM 4821 C CA . ALA B 1 40 ? 14.016 -27.625 20.047 1 76.81 40 ALA B CA 1
ATOM 4822 C C . ALA B 1 40 ? 13.555 -28.828 19.219 1 76.81 40 ALA B C 1
ATOM 4824 O O . ALA B 1 40 ? 13.953 -29.953 19.484 1 76.81 40 ALA B O 1
ATOM 4825 N N . THR B 1 41 ? 12.734 -28.594 18.25 1 72.69 41 THR B N 1
ATOM 4826 C CA . THR B 1 41 ? 12.234 -29.688 17.422 1 72.69 41 THR B CA 1
ATOM 4827 C C . THR B 1 41 ? 13.297 -30.156 16.438 1 72.69 41 THR B C 1
ATOM 4829 O O . THR B 1 41 ? 13.344 -31.328 16.062 1 72.69 41 THR B O 1
ATOM 4832 N N . VAL B 1 42 ? 14.031 -29.234 15.914 1 63 42 VAL B N 1
ATOM 4833 C CA . VAL B 1 42 ? 15.086 -29.625 14.984 1 63 42 VAL B CA 1
ATOM 4834 C C . VAL B 1 42 ? 16.188 -30.359 15.727 1 63 42 VAL B C 1
ATOM 4836 O O . VAL B 1 42 ? 16.812 -31.281 15.188 1 63 42 VAL B O 1
ATOM 4839 N N . LEU B 1 43 ? 16.469 -30.016 16.922 1 52.84 43 LEU B N 1
ATOM 4840 C CA . LEU B 1 43 ? 17.5 -30.672 17.719 1 52.84 43 LEU B CA 1
ATOM 4841 C C . LEU B 1 43 ? 17 -31.984 18.281 1 52.84 43 LEU B C 1
ATOM 4843 O O . LEU B 1 43 ? 17.781 -32.781 18.812 1 52.84 43 LEU B O 1
ATOM 4847 N N . ARG B 1 44 ? 15.75 -32.188 18.281 1 50.78 44 ARG B N 1
ATOM 4848 C CA . ARG B 1 44 ? 15.344 -33.5 18.766 1 50.78 44 ARG B CA 1
ATOM 4849 C C . ARG B 1 44 ? 15.688 -34.594 17.75 1 50.78 44 ARG B C 1
ATOM 4851 O O . ARG B 1 44 ? 15.227 -34.562 16.609 1 50.78 44 ARG B O 1
ATOM 4858 N N . PRO B 1 45 ? 16.812 -35.25 17.875 1 47.44 45 PRO B N 1
ATOM 4859 C CA . PRO B 1 45 ? 17.203 -36.406 17.047 1 47.44 45 PRO B CA 1
ATOM 4860 C C . PRO B 1 45 ? 16.031 -37.344 16.734 1 47.44 45 PRO B C 1
ATOM 4862 O O . PRO B 1 45 ? 15.102 -37.438 17.531 1 47.44 45 PRO B O 1
ATOM 4865 N N . LYS B 1 46 ? 15.742 -37.562 15.422 1 47.06 46 LYS B N 1
ATOM 4866 C CA . LYS B 1 46 ? 14.859 -38.656 15.078 1 47.06 46 LYS B CA 1
ATOM 4867 C C . LYS B 1 46 ? 14.992 -39.812 16.078 1 47.06 46 LYS B C 1
ATOM 4869 O O . LYS B 1 46 ? 16.094 -40.156 16.5 1 47.06 46 LYS B O 1
ATOM 4874 N N . PRO B 1 47 ? 14.016 -40.062 16.812 1 42.75 47 PRO B N 1
ATOM 4875 C CA . PRO B 1 47 ? 14.25 -41.312 17.562 1 42.75 47 PRO B CA 1
ATOM 4876 C C . PRO B 1 47 ? 14.906 -42.406 16.734 1 42.75 47 PRO B C 1
ATOM 4878 O O . PRO B 1 47 ? 14.477 -42.656 15.602 1 42.75 47 PRO B O 1
ATOM 4881 N N . THR B 1 48 ? 16.156 -42.5 16.656 1 40.38 48 THR B N 1
ATOM 4882 C CA . THR B 1 48 ? 16.75 -43.688 16.062 1 40.38 48 THR B CA 1
ATOM 4883 C C . THR B 1 48 ? 15.859 -44.906 16.281 1 40.38 48 THR B C 1
ATOM 4885 O O . THR B 1 48 ? 15.492 -45.219 17.406 1 40.38 48 THR B O 1
ATOM 4888 N N . SER B 1 49 ? 15.039 -45.188 15.312 1 40.44 49 SER B N 1
ATOM 4889 C CA . SER B 1 49 ? 14.367 -46.469 15.258 1 40.44 49 SER B CA 1
ATOM 4890 C C . SER B 1 49 ? 15.297 -47.594 15.68 1 40.44 49 SER B C 1
ATOM 4892 O O . SER B 1 49 ? 15.008 -48.781 15.43 1 40.44 49 SER B O 1
ATOM 4894 N N . ALA B 1 50 ? 16.562 -47.438 16.031 1 40.12 50 ALA B N 1
ATOM 4895 C CA . ALA B 1 50 ? 17.359 -48.594 16.391 1 40.12 50 ALA B CA 1
ATOM 4896 C C . ALA B 1 50 ? 16.672 -49.406 17.484 1 40.12 50 ALA B C 1
ATOM 4898 O O . ALA B 1 50 ? 16.969 -50.594 17.656 1 40.12 50 ALA B O 1
ATOM 4899 N N . ASN B 1 51 ? 15.977 -48.719 18.359 1 40 51 ASN B N 1
ATOM 4900 C CA . ASN B 1 51 ? 15.562 -49.594 19.453 1 40 51 ASN B CA 1
ATOM 4901 C C . ASN B 1 51 ? 14.391 -50.469 19.047 1 40 51 ASN B C 1
ATOM 4903 O O . ASN B 1 51 ? 13.922 -51.281 19.844 1 40 51 ASN B O 1
ATOM 4907 N N . ALA B 1 52 ? 13.781 -50.125 17.891 1 38.41 52 ALA B N 1
ATOM 4908 C CA . ALA B 1 52 ? 12.68 -51 17.578 1 38.41 52 ALA B CA 1
ATOM 4909 C C . ALA B 1 52 ? 13.188 -52.344 17.016 1 38.41 52 ALA B C 1
ATOM 4911 O O . ALA B 1 52 ? 12.5 -53.344 17.078 1 38.41 52 ALA B O 1
ATOM 4912 N N . ASN B 1 53 ? 14.438 -52.312 16.344 1 35.94 53 ASN B N 1
ATOM 4913 C CA . ASN B 1 53 ? 14.898 -53.594 15.875 1 35.94 53 ASN B CA 1
ATOM 4914 C C . ASN B 1 53 ? 15.414 -54.469 17.016 1 35.94 53 ASN B C 1
ATOM 4916 O O . ASN B 1 53 ? 15.57 -55.688 16.859 1 35.94 53 ASN B O 1
ATOM 4920 N N . ALA B 1 54 ? 15.875 -53.875 18.078 1 41.41 54 ALA B N 1
ATOM 4921 C CA . ALA B 1 54 ? 16.422 -54.75 19.109 1 41.41 54 ALA B CA 1
ATOM 4922 C C . ALA B 1 54 ? 15.305 -55.469 19.859 1 41.41 54 ALA B C 1
ATOM 4924 O O . ALA B 1 54 ? 15.531 -56.531 20.438 1 41.41 54 ALA B O 1
ATOM 4925 N N . ALA B 1 55 ? 14.164 -54.812 19.953 1 38.22 55 ALA B N 1
ATOM 4926 C CA . ALA B 1 55 ? 13.133 -55.5 20.734 1 38.22 55 ALA B CA 1
ATOM 4927 C C . ALA B 1 55 ? 12.555 -56.688 19.969 1 38.22 55 ALA B C 1
ATOM 4929 O O . ALA B 1 55 ? 11.961 -57.562 20.562 1 38.22 55 ALA B O 1
ATOM 4930 N N . LYS B 1 56 ? 12.617 -56.594 18.625 1 38.03 56 LYS B N 1
ATOM 4931 C CA . LYS B 1 56 ? 12.102 -57.781 17.953 1 38.03 56 LYS B CA 1
ATOM 4932 C C . LYS B 1 56 ? 13.047 -58.969 18.109 1 38.03 56 LYS B C 1
ATOM 4934 O O . LYS B 1 56 ? 12.648 -60.125 17.906 1 38.03 56 LYS B O 1
ATOM 4939 N N . LYS B 1 57 ? 14.383 -58.625 18.391 1 37.59 57 LYS B N 1
ATOM 4940 C CA . LYS B 1 57 ? 15.242 -59.781 18.469 1 37.59 57 LYS B CA 1
ATOM 4941 C C . LYS B 1 57 ? 15.055 -60.531 19.812 1 37.59 57 LYS B C 1
ATOM 4943 O O . LYS B 1 57 ? 15.375 -61.688 19.922 1 37.59 57 LYS B O 1
ATOM 4948 N N . LYS B 1 58 ? 14.781 -59.75 20.828 1 37.88 58 LYS B N 1
ATOM 4949 C CA . LYS B 1 58 ? 14.875 -60.406 22.125 1 37.88 58 LYS B CA 1
ATOM 4950 C C . LYS B 1 58 ? 13.711 -61.375 22.359 1 37.88 58 LYS B C 1
ATOM 4952 O O . LYS B 1 58 ? 13.773 -62.25 23.219 1 37.88 58 LYS B O 1
ATOM 4957 N N . SER B 1 59 ? 12.508 -61.062 21.766 1 34.16 59 SER B N 1
ATOM 4958 C CA . SER B 1 59 ? 11.383 -61.875 22.203 1 34.16 59 SER B CA 1
ATOM 4959 C C . SER B 1 59 ? 11.516 -63.312 21.719 1 34.16 59 SER B C 1
ATOM 4961 O O . SER B 1 59 ? 10.75 -64.188 22.141 1 34.16 59 SER B O 1
ATOM 4963 N N . LYS B 1 60 ? 12.367 -63.531 20.672 1 31.97 60 LYS B N 1
ATOM 4964 C CA . LYS B 1 60 ? 12.359 -64.938 20.203 1 31.97 60 LYS B CA 1
ATOM 4965 C C . LYS B 1 60 ? 13.141 -65.812 21.156 1 31.97 60 LYS B C 1
ATOM 4967 O O . LYS B 1 60 ? 13.148 -67.062 21 1 31.97 60 LYS B O 1
ATOM 4972 N N . ARG B 1 61 ? 14.117 -65.188 21.891 1 29.95 61 ARG B N 1
ATOM 4973 C CA . ARG B 1 61 ? 15.055 -66.125 22.484 1 29.95 61 ARG B CA 1
ATOM 4974 C C . ARG B 1 61 ? 14.422 -66.875 23.656 1 29.95 61 ARG B C 1
ATOM 4976 O O . ARG B 1 61 ? 15.031 -67.75 24.219 1 29.95 61 ARG B O 1
ATOM 4983 N N . ARG B 1 62 ? 13.477 -66.188 24.281 1 29.75 62 ARG B N 1
ATOM 4984 C CA . ARG B 1 62 ? 13.273 -66.625 25.641 1 29.75 62 ARG B CA 1
ATOM 4985 C C . ARG B 1 62 ? 12.742 -68.062 25.641 1 29.75 62 ARG B C 1
ATOM 4987 O O . ARG B 1 62 ? 12.5 -68.688 26.703 1 29.75 62 ARG B O 1
ATOM 4994 N N . GLN B 1 63 ? 12.031 -68.375 24.516 1 25.77 63 GLN B N 1
ATOM 4995 C CA . GLN B 1 63 ? 11.172 -69.5 24.906 1 25.77 63 GLN B CA 1
ATOM 4996 C C . GLN B 1 63 ? 12.008 -70.688 25.344 1 25.77 63 GLN B C 1
ATOM 4998 O O . GLN B 1 63 ? 11.461 -71.688 25.844 1 25.77 63 GLN B O 1
ATOM 5003 N N . ARG B 1 64 ? 13.258 -70.75 24.672 1 25.25 64 ARG B N 1
ATOM 5004 C CA . ARG B 1 64 ? 13.703 -72.125 24.578 1 25.25 64 ARG B CA 1
ATOM 5005 C C . ARG B 1 64 ? 14.234 -72.625 25.922 1 25.25 64 ARG B C 1
ATOM 5007 O O . ARG B 1 64 ? 14.844 -73.688 26 1 25.25 64 ARG B O 1
ATOM 5014 N N . ARG B 1 65 ? 14.391 -71.688 26.844 1 24.95 65 ARG B N 1
ATOM 5015 C CA . ARG B 1 65 ? 15.438 -72.062 27.781 1 24.95 65 ARG B CA 1
ATOM 5016 C C . ARG B 1 65 ? 15.031 -73.312 28.578 1 24.95 65 ARG B C 1
ATOM 5018 O O . ARG B 1 65 ? 15.711 -73.688 29.516 1 24.95 65 ARG B O 1
ATOM 5025 N N . ASN B 1 66 ? 13.648 -73.625 28.547 1 21.34 66 ASN B N 1
ATOM 5026 C CA . ASN B 1 66 ? 13.406 -74.25 29.844 1 21.34 66 ASN B CA 1
ATOM 5027 C C . ASN B 1 66 ? 14.203 -75.562 30 1 21.34 66 ASN B C 1
ATOM 5029 O O . ASN B 1 66 ? 14.266 -76.125 31.094 1 21.34 66 ASN B O 1
ATOM 5033 N N . SER B 1 67 ? 14.297 -76.312 28.828 1 19.95 67 SER B N 1
ATOM 5034 C CA . SER B 1 67 ? 14.25 -77.688 29.203 1 19.95 67 SER B CA 1
ATOM 5035 C C . SER B 1 67 ? 15.57 -78.188 29.797 1 19.95 67 SER B C 1
ATOM 5037 O O . SER B 1 67 ? 16.594 -78.25 29.109 1 19.95 67 SER B O 1
ATOM 5039 N N . GLY B 1 68 ? 16.016 -77.875 30.891 1 19.11 68 GLY B N 1
ATOM 5040 C CA . GLY B 1 68 ? 17.312 -78.125 31.531 1 19.11 68 GLY B CA 1
ATOM 5041 C C . GLY B 1 68 ? 17.609 -79.562 31.797 1 19.11 68 GLY B C 1
ATOM 5042 O O . GLY B 1 68 ? 18.469 -79.875 32.594 1 19.11 68 GLY B O 1
ATOM 5043 N N . THR B 1 69 ? 16.875 -80.375 30.922 1 17.25 69 THR B N 1
ATOM 5044 C CA . THR B 1 69 ? 17 -81.688 31.562 1 17.25 69 THR B CA 1
ATOM 5045 C C . THR B 1 69 ? 18.453 -82.062 31.766 1 17.25 69 THR B C 1
ATOM 5047 O O . THR B 1 69 ? 19.344 -81.5 31.125 1 17.25 69 THR B O 1
ATOM 5050 N N . ASP B 1 70 ? 18.688 -83.438 31.906 1 17.39 70 ASP B N 1
ATOM 5051 C CA . ASP B 1 70 ? 19.312 -84.5 32.688 1 17.39 70 ASP B CA 1
ATOM 5052 C C . ASP B 1 70 ? 20.703 -84.812 32.125 1 17.39 70 ASP B C 1
ATOM 5054 O O . ASP B 1 70 ? 21.703 -84.688 32.812 1 17.39 70 ASP B O 1
ATOM 5058 N N . SER B 1 71 ? 20.734 -85.875 31.281 1 16.14 71 SER B N 1
ATOM 5059 C CA . SER B 1 71 ? 21.453 -87.062 31.734 1 16.14 71 SER B CA 1
ATOM 5060 C C . SER B 1 71 ? 22.922 -87.062 31.297 1 16.14 71 SER B C 1
ATOM 5062 O O . SER B 1 71 ? 23.812 -87.188 32.125 1 16.14 71 SER B O 1
ATOM 5064 N N . PRO B 1 72 ? 23.188 -87.375 29.938 1 15.91 72 PRO B N 1
ATOM 5065 C CA . PRO B 1 72 ? 23.734 -88.688 29.641 1 15.91 72 PRO B CA 1
ATOM 5066 C C . PRO B 1 72 ? 25.266 -88.688 29.609 1 15.91 72 PRO B C 1
ATOM 5068 O O . PRO B 1 72 ? 25.891 -87.625 29.594 1 15.91 72 PRO B O 1
ATOM 5071 N N . GLN B 1 73 ? 25.734 -89.625 28.781 1 15.68 73 GLN B N 1
ATOM 5072 C CA . GLN B 1 73 ? 26.672 -90.688 28.844 1 15.68 73 GLN B CA 1
ATOM 5073 C C . GLN B 1 73 ? 28.078 -90.25 28.422 1 15.68 73 GLN B C 1
ATOM 5075 O O . GLN B 1 73 ? 28.234 -89.188 27.828 1 15.68 73 GLN B O 1
ATOM 5080 N N . SER B 1 74 ? 29 -91.312 28.281 1 16.28 74 SER B N 1
ATOM 5081 C CA . SER B 1 74 ? 30.297 -91.938 28.516 1 16.28 74 SER B CA 1
ATOM 5082 C C . SER B 1 74 ? 31.219 -91.75 27.297 1 16.28 74 SER B C 1
ATOM 5084 O O . SER B 1 74 ? 32.438 -91.75 27.438 1 16.28 74 SER B O 1
ATOM 5086 N N . ASP B 1 75 ? 30.688 -91.5 26.062 1 14.82 75 ASP B N 1
ATOM 5087 C CA . ASP B 1 75 ? 31.344 -92.438 25.172 1 14.82 75 ASP B CA 1
ATOM 5088 C C . ASP B 1 75 ? 32.812 -92.062 24.984 1 14.82 75 ASP B C 1
ATOM 5090 O O . ASP B 1 75 ? 33.219 -90.938 25.062 1 14.82 75 ASP B O 1
ATOM 5094 N N . THR B 1 76 ? 33.594 -93.25 24.812 1 16.02 76 THR B N 1
ATOM 5095 C CA . THR B 1 76 ? 34.906 -93.812 24.828 1 16.02 76 THR B CA 1
ATOM 5096 C C . THR B 1 76 ? 35.719 -93.438 23.594 1 16.02 76 THR B C 1
ATOM 5098 O O . THR B 1 76 ? 36.906 -93.125 23.688 1 16.02 76 THR B O 1
ATOM 5101 N N . GLU B 1 77 ? 35.125 -93.688 22.328 1 14.49 77 GLU B N 1
ATOM 5102 C CA . GLU B 1 77 ? 35.875 -94.625 21.531 1 14.49 77 GLU B CA 1
ATOM 5103 C C . GLU B 1 77 ? 37.156 -94 21 1 14.49 77 GLU B C 1
ATOM 5105 O O . GLU B 1 77 ? 37.281 -92.75 20.922 1 14.49 77 GLU B O 1
ATOM 5110 N N . GLY B 1 78 ? 37.938 -95 20.281 1 14.93 78 GLY B N 1
ATOM 5111 C CA . GLY B 1 78 ? 39.219 -95.562 19.938 1 14.93 78 GLY B CA 1
ATOM 5112 C C . GLY B 1 78 ? 39.906 -94.875 18.797 1 14.93 78 GLY B C 1
ATOM 5113 O O . GLY B 1 78 ? 39.594 -93.75 18.484 1 14.93 78 GLY B O 1
ATOM 5114 N N . GLY B 1 79 ? 39.938 -95.625 17.547 1 14.4 79 GLY B N 1
ATOM 5115 C CA . GLY B 1 79 ? 41 -96.375 16.875 1 14.4 79 GLY B CA 1
ATOM 5116 C C . GLY B 1 79 ? 41.656 -95.562 15.766 1 14.4 79 GLY B C 1
ATOM 5117 O O . GLY B 1 79 ? 41.312 -94.375 15.531 1 14.4 79 GLY B O 1
ATOM 5118 N N . SER B 1 80 ? 41.594 -96.188 14.477 1 14.55 80 SER B N 1
ATOM 5119 C CA . SER B 1 80 ? 42.531 -96.875 13.633 1 14.55 80 SER B CA 1
ATOM 5120 C C . SER B 1 80 ? 43.094 -96 12.555 1 14.55 80 SER B C 1
ATOM 5122 O O . SER B 1 80 ? 42.625 -94.875 12.32 1 14.55 80 SER B O 1
ATOM 5124 N N . SER B 1 81 ? 43.5 -96.688 11.336 1 14.81 81 SER B N 1
ATOM 5125 C CA . SER B 1 81 ? 44.625 -97.188 10.508 1 14.81 81 SER B CA 1
ATOM 5126 C C . SER B 1 81 ? 44.75 -96.312 9.25 1 14.81 81 SER B C 1
ATOM 5128 O O . SER B 1 81 ? 45.812 -95.75 8.984 1 14.81 81 SER B O 1
ATOM 5130 N N . VAL B 1 82 ? 44.406 -96.938 7.98 1 14.6 82 VAL B N 1
ATOM 5131 C CA . VAL B 1 82 ? 45.281 -97.562 6.988 1 14.6 82 VAL B CA 1
ATOM 5132 C C . VAL B 1 82 ? 45.469 -96.625 5.809 1 14.6 82 VAL B C 1
ATOM 5134 O O . VAL B 1 82 ? 46.625 -96.25 5.473 1 14.6 82 VAL B O 1
ATOM 5137 N N . GLY B 1 83 ? 44.75 -96.875 4.602 1 13.52 83 GLY B N 1
ATOM 5138 C CA . GLY B 1 83 ? 45.219 -97.5 3.383 1 13.52 83 GLY B CA 1
ATOM 5139 C C . GLY B 1 83 ? 45.75 -96.562 2.354 1 13.52 83 GLY B C 1
ATOM 5140 O O . GLY B 1 83 ? 45.594 -95.312 2.51 1 13.52 83 GLY B O 1
ATOM 5141 N N . SER B 1 84 ? 45.688 -97 0.906 1 14.33 84 SER B N 1
ATOM 5142 C CA . SER B 1 84 ? 46.438 -97.5 -0.238 1 14.33 84 SER B CA 1
ATOM 5143 C C . SER B 1 84 ? 46.562 -96.438 -1.334 1 14.33 84 SER B C 1
ATOM 5145 O O . SER B 1 84 ? 45.906 -95.438 -1.286 1 14.33 84 SER B O 1
ATOM 5147 N N . SER B 1 85 ? 46.344 -96.938 -2.77 1 14.57 85 SER B N 1
ATOM 5148 C CA . SER B 1 85 ? 47.125 -97.25 -3.957 1 14.57 85 SER B CA 1
ATOM 5149 C C . SER B 1 85 ? 47.031 -96.188 -5.012 1 14.57 85 SER B C 1
ATOM 5151 O O . SER B 1 85 ? 46.281 -95.188 -4.855 1 14.57 85 SER B O 1
ATOM 5153 N N . SER B 1 86 ? 46.781 -96.562 -6.457 1 14.6 86 SER B N 1
ATOM 5154 C CA . SER B 1 86 ? 47.5 -96.75 -7.707 1 14.6 86 SER B CA 1
ATOM 5155 C C . SER B 1 86 ? 47.188 -95.688 -8.734 1 14.6 86 SER B C 1
ATOM 5157 O O . SER B 1 86 ? 48.062 -95.062 -9.273 1 14.6 86 SER B O 1
ATOM 5159 N N . SER B 1 87 ? 46.188 -95.875 -9.812 1 14.23 87 SER B N 1
ATOM 5160 C CA . SER B 1 87 ? 46.5 -96.312 -11.18 1 14.23 87 SER B CA 1
ATOM 5161 C C . SER B 1 87 ? 46.562 -95.125 -12.125 1 14.23 87 SER B C 1
ATOM 5163 O O . SER B 1 87 ? 46.188 -94 -11.742 1 14.23 87 SER B O 1
ATOM 5165 N N . ALA B 1 88 ? 45.812 -95.188 -13.461 1 16.03 88 ALA B N 1
ATOM 5166 C CA . ALA B 1 88 ? 46.156 -95.438 -14.859 1 16.03 88 ALA B CA 1
ATOM 5167 C C . ALA B 1 88 ? 46.094 -94.125 -15.68 1 16.03 88 ALA B C 1
ATOM 5169 O O . ALA B 1 88 ? 47.094 -93.625 -16.141 1 16.03 88 ALA B O 1
ATOM 5170 N N . ALA B 1 89 ? 45.156 -94.062 -16.828 1 16.11 89 ALA B N 1
ATOM 5171 C CA . ALA B 1 89 ? 45.344 -94.375 -18.25 1 16.11 89 ALA B CA 1
ATOM 5172 C C . ALA B 1 89 ? 45.344 -93.125 -19.078 1 16.11 89 ALA B C 1
ATOM 5174 O O . ALA B 1 89 ? 45.031 -92 -18.562 1 16.11 89 ALA B O 1
ATOM 5175 N N . SER B 1 90 ? 44.656 -93.062 -20.422 1 15.55 90 SER B N 1
ATOM 5176 C CA . SER B 1 90 ? 44.906 -93.125 -21.859 1 15.55 90 SER B CA 1
ATOM 5177 C C . SER B 1 90 ? 44.656 -91.812 -22.531 1 15.55 90 SER B C 1
ATOM 5179 O O . SER B 1 90 ? 44.125 -90.875 -21.891 1 15.55 90 SER B O 1
ATOM 5181 N N . SER B 1 91 ? 43.781 -91.688 -23.766 1 15.71 91 SER B N 1
ATOM 5182 C CA . SER B 1 91 ? 44 -91.562 -25.203 1 15.71 91 SER B CA 1
ATOM 5183 C C . SER B 1 91 ? 43.688 -90.125 -25.703 1 15.71 91 SER B C 1
ATOM 5185 O O . SER B 1 91 ? 44.562 -89.5 -26.297 1 15.71 91 SER B O 1
ATOM 5187 N N . PRO B 1 92 ? 42.562 -89.75 -26.812 1 17.75 92 PRO B N 1
ATOM 5188 C CA . PRO B 1 92 ? 42.719 -89.562 -28.266 1 17.75 92 PRO B CA 1
ATOM 5189 C C . PRO B 1 92 ? 42.562 -88.125 -28.656 1 17.75 92 PRO B C 1
ATOM 5191 O O . PRO B 1 92 ? 42.156 -87.25 -27.828 1 17.75 92 PRO B O 1
ATOM 5194 N N . THR B 1 93 ? 42.125 -87.625 -30.172 1 18.56 93 THR B N 1
ATOM 5195 C CA . THR B 1 93 ? 42.5 -86.938 -31.406 1 18.56 93 THR B CA 1
ATOM 5196 C C . THR B 1 93 ? 41.594 -85.75 -31.672 1 18.56 93 THR B C 1
ATOM 5198 O O . THR B 1 93 ? 41.938 -84.875 -32.406 1 18.56 93 THR B O 1
ATOM 5201 N N . PRO B 1 94 ? 40.375 -85.375 -31.094 1 17.34 94 PRO B N 1
ATOM 5202 C CA . PRO B 1 94 ? 39.344 -85.062 -32.094 1 17.34 94 PRO B CA 1
ATOM 5203 C C . PRO B 1 94 ? 39.625 -83.75 -32.844 1 17.34 94 PRO B C 1
ATOM 5205 O O . PRO B 1 94 ? 40.344 -82.875 -32.344 1 17.34 94 PRO B O 1
ATOM 5208 N N . THR B 1 95 ? 38.781 -83.375 -34.031 1 18.34 95 THR B N 1
ATOM 5209 C CA . THR B 1 95 ? 38.688 -82.875 -35.406 1 18.34 95 THR B CA 1
ATOM 5210 C C . THR B 1 95 ? 38.375 -81.375 -35.406 1 18.34 95 THR B C 1
ATOM 5212 O O . THR B 1 95 ? 38 -80.812 -34.375 1 18.34 95 THR B O 1
ATOM 5215 N N . ALA B 1 96 ? 37.469 -80.812 -36.438 1 19.22 96 ALA B N 1
ATOM 5216 C CA . ALA B 1 96 ? 37.562 -79.938 -37.625 1 19.22 96 ALA B CA 1
ATOM 5217 C C . ALA B 1 96 ? 37.031 -78.562 -37.375 1 19.22 96 ALA B C 1
ATOM 5219 O O . ALA B 1 96 ? 37.75 -77.562 -37.438 1 19.22 96 ALA B O 1
ATOM 5220 N N . ALA B 1 97 ? 35.656 -78.188 -37.75 1 18.38 97 ALA B N 1
ATOM 5221 C CA . ALA B 1 97 ? 35.344 -77.375 -38.938 1 18.38 97 ALA B CA 1
ATOM 5222 C C . ALA B 1 97 ? 35.094 -75.938 -38.562 1 18.38 97 ALA B C 1
ATOM 5224 O O . ALA B 1 97 ? 35.75 -75.062 -39.031 1 18.38 97 ALA B O 1
ATOM 5225 N N . ASP B 1 98 ? 33.656 -75.375 -38.531 1 18.75 98 ASP B N 1
ATOM 5226 C CA . ASP B 1 98 ? 32.969 -74.562 -39.531 1 18.75 98 ASP B CA 1
ATOM 5227 C C . ASP B 1 98 ? 32.938 -73.125 -39.094 1 18.75 98 ASP B C 1
ATOM 5229 O O . ASP B 1 98 ? 33.156 -72.812 -37.938 1 18.75 98 ASP B O 1
ATOM 5233 N N . GLU B 1 99 ? 31.984 -72.25 -39.812 1 21.7 99 GLU B N 1
ATOM 5234 C CA . GLU B 1 99 ? 31.812 -71 -40.562 1 21.7 99 GLU B CA 1
ATOM 5235 C C . GLU B 1 99 ? 31.266 -69.875 -39.688 1 21.7 99 GLU B C 1
ATOM 5237 O O . GLU B 1 99 ? 30.422 -70.125 -38.812 1 21.7 99 GLU B O 1
ATOM 5242 N N . PRO B 1 100 ? 31.891 -68.625 -39.5 1 24.3 100 PRO B N 1
ATOM 5243 C CA . PRO B 1 100 ? 31.75 -67.5 -38.562 1 24.3 100 PRO B CA 1
ATOM 5244 C C . PRO B 1 100 ? 30.438 -66.75 -38.781 1 24.3 100 PRO B C 1
ATOM 5246 O O . PRO B 1 100 ? 30.219 -66.188 -39.875 1 24.3 100 PRO B O 1
ATOM 5249 N N . PRO B 1 101 ? 29.156 -67.375 -38.281 1 21.38 101 PRO B N 1
ATOM 5250 C CA . PRO B 1 101 ? 27.906 -66.812 -38.781 1 21.38 101 PRO B CA 1
ATOM 5251 C C . PRO B 1 101 ? 27.797 -65.312 -38.5 1 21.38 101 PRO B C 1
ATOM 5253 O O . PRO B 1 101 ? 28.516 -64.75 -37.656 1 21.38 101 PRO B O 1
ATOM 5256 N N . GLY B 1 102 ? 26.625 -64.5 -39.062 1 20.81 102 GLY B N 1
ATOM 5257 C CA . GLY B 1 102 ? 26.109 -63.25 -39.625 1 20.81 102 GLY B CA 1
ATOM 5258 C C . GLY B 1 102 ? 25.734 -62.25 -38.562 1 20.81 102 GLY B C 1
ATOM 5259 O O . GLY B 1 102 ? 25.656 -62.562 -37.375 1 20.81 102 GLY B O 1
ATOM 5260 N N . SER B 1 103 ? 25.406 -60.812 -38.938 1 22.34 103 SER B N 1
ATOM 5261 C CA . SER B 1 103 ? 25.391 -59.406 -38.562 1 22.34 103 SER B CA 1
ATOM 5262 C C . SER B 1 103 ? 24.203 -59.062 -37.656 1 22.34 103 SER B C 1
ATOM 5264 O O . SER B 1 103 ? 23.062 -59.062 -38.125 1 22.34 103 SER B O 1
ATOM 5266 N N . SER B 1 104 ? 23.891 -59.75 -36.562 1 21.52 104 SER B N 1
ATOM 5267 C CA . SER B 1 104 ? 22.594 -59.562 -35.906 1 21.52 104 SER B CA 1
ATOM 5268 C C . SER B 1 104 ? 22.391 -58.094 -35.5 1 21.52 104 SER B C 1
ATOM 5270 O O . SER B 1 104 ? 23.344 -57.438 -35.094 1 21.52 104 SER B O 1
ATOM 5272 N N . ARG B 1 105 ? 21.141 -57.438 -35.844 1 23.89 105 ARG B N 1
ATOM 5273 C CA . ARG B 1 105 ? 20.453 -56.156 -35.75 1 23.89 105 ARG B CA 1
ATOM 5274 C C . ARG B 1 105 ? 20.297 -55.688 -34.281 1 23.89 105 ARG B C 1
ATOM 5276 O O . ARG B 1 105 ? 19.688 -56.406 -33.469 1 23.89 105 ARG B O 1
ATOM 5283 N N . SER B 1 106 ? 21.375 -55.031 -33.719 1 24.81 106 SER B N 1
ATOM 5284 C CA . SER B 1 106 ? 21.438 -54.5 -32.375 1 24.81 106 SER B CA 1
ATOM 5285 C C . SER B 1 106 ? 20.281 -53.531 -32.094 1 24.81 106 SER B C 1
ATOM 5287 O O . SER B 1 106 ? 20.062 -52.594 -32.844 1 24.81 106 SER B O 1
ATOM 5289 N N . GLY B 1 107 ? 19.078 -54.031 -31.672 1 23.44 107 GLY B N 1
ATOM 5290 C CA . GLY B 1 107 ? 17.922 -53.25 -31.266 1 23.44 107 GLY B CA 1
ATOM 5291 C C . GLY B 1 107 ? 18.266 -52.156 -30.266 1 23.44 107 GLY B C 1
ATOM 5292 O O . GLY B 1 107 ? 18.875 -52.438 -29.234 1 23.44 107 GLY B O 1
ATOM 5293 N N . LYS B 1 108 ? 18.469 -50.75 -30.719 1 27.17 108 LYS B N 1
ATOM 5294 C CA . LYS B 1 108 ? 18.719 -49.5 -30.047 1 27.17 108 LYS B CA 1
ATOM 5295 C C . LYS B 1 108 ? 17.672 -49.219 -28.969 1 27.17 108 LYS B C 1
ATOM 5297 O O . LYS B 1 108 ? 16.5 -48.969 -29.281 1 27.17 108 LYS B O 1
ATOM 5302 N N . ALA B 1 109 ? 17.703 -49.969 -27.859 1 28.3 109 ALA B N 1
ATOM 5303 C CA . ALA B 1 109 ? 16.859 -49.562 -26.75 1 28.3 109 ALA B CA 1
ATOM 5304 C C . ALA B 1 109 ? 17.062 -48.094 -26.406 1 28.3 109 ALA B C 1
ATOM 5306 O O . ALA B 1 109 ? 18.172 -47.688 -26.016 1 28.3 109 ALA B O 1
ATOM 5307 N N . THR B 1 110 ? 16.422 -47.156 -27.125 1 27.67 110 THR B N 1
ATOM 5308 C CA . THR B 1 110 ? 16.328 -45.75 -26.812 1 27.67 110 THR B CA 1
ATOM 5309 C C . THR B 1 110 ? 15.961 -45.562 -25.344 1 27.67 110 THR B C 1
ATOM 5311 O O . THR B 1 110 ? 14.867 -45.938 -24.906 1 27.67 110 THR B O 1
ATOM 5314 N N . THR B 1 111 ? 16.891 -45.75 -24.391 1 28.28 111 THR B N 1
ATOM 5315 C CA . THR B 1 111 ? 16.641 -45.344 -23.016 1 28.28 111 THR B CA 1
ATOM 5316 C C . THR B 1 111 ? 16.125 -43.906 -22.969 1 28.28 111 THR B C 1
ATOM 5318 O O . THR B 1 111 ? 16.797 -43 -23.453 1 28.28 111 THR B O 1
ATOM 5321 N N . GLU B 1 112 ? 14.852 -43.719 -23.078 1 29.55 112 GLU B N 1
ATOM 5322 C CA . GLU B 1 112 ? 14.211 -42.438 -22.781 1 29.55 112 GLU B CA 1
ATOM 5323 C C . GLU B 1 112 ? 14.805 -41.812 -21.531 1 29.55 112 GLU B C 1
ATOM 5325 O O . GLU B 1 112 ? 14.664 -42.344 -20.438 1 29.55 112 GLU B O 1
ATOM 5330 N N . ILE B 1 113 ? 16.047 -41.219 -21.625 1 30.19 113 ILE B N 1
ATOM 5331 C CA . ILE B 1 113 ? 16.516 -40.344 -20.562 1 30.19 113 ILE B CA 1
ATOM 5332 C C . ILE B 1 113 ? 15.398 -39.406 -20.125 1 30.19 113 ILE B C 1
ATOM 5334 O O . ILE B 1 113 ? 14.953 -38.562 -20.922 1 30.19 113 ILE B O 1
ATOM 5338 N N . SER B 1 114 ? 14.492 -39.969 -19.328 1 30.36 114 SER B N 1
ATOM 5339 C CA . SER B 1 114 ? 13.57 -39.062 -18.656 1 30.36 114 SER B CA 1
ATOM 5340 C C . SER B 1 114 ? 14.273 -37.781 -18.219 1 30.36 114 SER B C 1
ATOM 5342 O O . SER B 1 114 ? 15.336 -37.812 -17.594 1 30.36 114 SER B O 1
ATOM 5344 N N . ALA B 1 115 ? 14.18 -36.75 -19.031 1 32.69 115 ALA B N 1
ATOM 5345 C CA . ALA B 1 115 ? 14.57 -35.375 -18.703 1 32.69 115 ALA B CA 1
ATOM 5346 C C . ALA B 1 115 ? 14.375 -35.094 -17.219 1 32.69 115 ALA B C 1
ATOM 5348 O O . ALA B 1 115 ? 13.25 -35.125 -16.719 1 32.69 115 ALA B O 1
ATOM 5349 N N . PHE B 1 116 ? 15.352 -35.469 -16.375 1 31.2 116 PHE B N 1
ATOM 5350 C CA . PHE B 1 116 ? 15.484 -35.031 -14.992 1 31.2 116 PHE B CA 1
ATOM 5351 C C . PHE B 1 116 ? 15.148 -33.562 -14.844 1 31.2 116 PHE B C 1
ATOM 5353 O O . PHE B 1 116 ? 15.844 -32.719 -15.398 1 31.2 116 PHE B O 1
ATOM 5360 N N . THR B 1 117 ? 13.922 -33.281 -14.82 1 33.94 117 THR B N 1
ATOM 5361 C CA . THR B 1 117 ? 13.617 -31.906 -14.406 1 33.94 117 THR B CA 1
ATOM 5362 C C . THR B 1 117 ? 14.297 -31.578 -13.078 1 33.94 117 THR B C 1
ATOM 5364 O O . THR B 1 117 ? 14.023 -32.219 -12.062 1 33.94 117 THR B O 1
ATOM 5367 N N . PRO B 1 118 ? 15.562 -31.203 -13.055 1 34.31 118 PRO B N 1
ATOM 5368 C CA . PRO B 1 118 ? 16.125 -30.781 -11.766 1 34.31 118 PRO B CA 1
ATOM 5369 C C . PRO B 1 118 ? 15.102 -30.109 -10.867 1 34.31 118 PRO B C 1
ATOM 5371 O O . PRO B 1 118 ? 14.375 -29.219 -11.312 1 34.31 118 PRO B O 1
ATOM 5374 N N . THR B 1 119 ? 14.555 -30.859 -10.023 1 35.59 119 THR B N 1
ATOM 5375 C CA . THR B 1 119 ? 13.719 -30.281 -8.984 1 35.59 119 THR B CA 1
ATOM 5376 C C . THR B 1 119 ? 14.359 -29.016 -8.422 1 35.59 119 THR B C 1
ATOM 5378 O O . THR B 1 119 ? 15.477 -29.047 -7.902 1 35.59 119 THR B O 1
ATOM 5381 N N . ARG B 1 120 ? 14.195 -27.984 -9.023 1 39.19 120 ARG B N 1
ATOM 5382 C CA . ARG B 1 120 ? 14.617 -26.672 -8.562 1 39.19 120 ARG B CA 1
ATOM 5383 C C . ARG B 1 120 ? 14.414 -26.531 -7.055 1 39.19 120 ARG B C 1
ATOM 5385 O O . ARG B 1 120 ? 13.297 -26.641 -6.555 1 39.19 120 ARG B O 1
ATOM 5392 N N . GLN B 1 121 ? 15.414 -26.891 -6.164 1 40.38 121 GLN B N 1
ATOM 5393 C CA . GLN B 1 121 ? 15.492 -26.578 -4.738 1 40.38 121 GLN B CA 1
ATOM 5394 C C . GLN B 1 121 ? 15.047 -25.141 -4.457 1 40.38 121 GLN B C 1
ATOM 5396 O O . GLN B 1 121 ? 15.539 -24.203 -5.078 1 40.38 121 GLN B O 1
ATOM 5401 N N . ALA B 1 122 ? 13.898 -24.984 -4.004 1 43.66 122 ALA B N 1
ATOM 5402 C CA . ALA B 1 122 ? 13.305 -23.719 -3.594 1 43.66 122 ALA B CA 1
ATOM 5403 C C . ALA B 1 122 ? 14.227 -22.969 -2.633 1 43.66 122 ALA B C 1
ATOM 5405 O O . ALA B 1 122 ? 14.445 -23.406 -1.505 1 43.66 122 ALA B O 1
ATOM 5406 N N . HIS B 1 123 ? 15.383 -22.391 -2.941 1 50.22 123 HIS B N 1
ATOM 5407 C CA . HIS B 1 123 ? 16.203 -21.531 -2.107 1 50.22 123 HIS B CA 1
ATOM 5408 C C . HIS B 1 123 ? 15.43 -20.297 -1.653 1 50.22 123 HIS B C 1
ATOM 5410 O O . HIS B 1 123 ? 14.789 -19.641 -2.467 1 50.22 123 HIS B O 1
ATOM 5416 N N . TYR B 1 124 ? 15.242 -20.375 -0.328 1 55.84 124 TYR B N 1
ATOM 5417 C CA . TYR B 1 124 ? 14.555 -19.281 0.33 1 55.84 124 TYR B CA 1
ATOM 5418 C C . TYR B 1 124 ? 15.406 -18.016 0.31 1 55.84 124 TYR B C 1
ATOM 5420 O O . TYR B 1 124 ? 16.375 -17.891 1.063 1 55.84 124 TYR B O 1
ATOM 5428 N N . GLY B 1 125 ? 15.312 -17.25 -0.666 1 61.56 125 GLY B N 1
ATOM 5429 C CA . GLY B 1 125 ? 16.047 -16 -0.768 1 61.56 125 GLY B CA 1
ATOM 5430 C C . GLY B 1 125 ? 17.516 -16.203 -1.127 1 61.56 125 GLY B C 1
ATOM 5431 O O . GLY B 1 125 ? 18.125 -17.203 -0.751 1 61.56 125 GLY B O 1
ATOM 5432 N N . SER B 1 126 ? 18.141 -15.297 -1.833 1 73.81 126 SER B N 1
ATOM 5433 C CA . SER B 1 126 ? 19.547 -15.352 -2.262 1 73.81 126 SER B CA 1
ATOM 5434 C C . SER B 1 126 ? 20.484 -15.164 -1.081 1 73.81 126 SER B C 1
ATOM 5436 O O . SER B 1 126 ? 20.109 -14.57 -0.067 1 73.81 126 SER B O 1
ATOM 5438 N N . PHE B 1 127 ? 21.562 -15.828 -0.921 1 77.5 127 PHE B N 1
ATOM 5439 C CA . PHE B 1 127 ? 22.594 -15.688 0.1 1 77.5 127 PHE B CA 1
ATOM 5440 C C . PHE B 1 127 ? 22.969 -14.227 0.303 1 77.5 127 PHE B C 1
ATOM 5442 O O . PHE B 1 127 ? 23.203 -13.789 1.432 1 77.5 127 PHE B O 1
ATOM 5449 N N . TYR B 1 128 ? 22.906 -13.484 -0.697 1 79.94 128 TYR B N 1
ATOM 5450 C CA . TYR B 1 128 ? 23.297 -12.078 -0.618 1 79.94 128 TYR B CA 1
ATOM 5451 C C . TYR B 1 128 ? 22.234 -11.266 0.125 1 79.94 128 TYR B C 1
ATOM 5453 O O . TYR B 1 128 ? 22.562 -10.312 0.838 1 79.94 128 TYR B O 1
ATOM 5461 N N . LEU B 1 129 ? 21.047 -11.664 -0.073 1 84.31 129 LEU B N 1
ATOM 5462 C CA . LEU B 1 129 ? 19.969 -11.016 0.678 1 84.31 129 LEU B CA 1
ATOM 5463 C C . LEU B 1 129 ? 20.109 -11.297 2.17 1 84.31 129 LEU B C 1
ATOM 5465 O O . LEU B 1 129 ? 19.891 -10.406 2.994 1 84.31 129 LEU B O 1
ATOM 5469 N N . ARG B 1 130 ? 20.594 -12.438 2.539 1 86.38 130 ARG B N 1
ATOM 5470 C CA . ARG B 1 130 ? 20.781 -12.812 3.936 1 86.38 130 ARG B CA 1
ATOM 5471 C C . ARG B 1 130 ? 21.969 -12.07 4.543 1 86.38 130 ARG B C 1
ATOM 5473 O O . ARG B 1 130 ? 21.938 -11.695 5.719 1 86.38 130 ARG B O 1
ATOM 5480 N N . MET B 1 131 ? 22.969 -11.922 3.744 1 86 131 MET B N 1
ATOM 5481 C CA . MET B 1 131 ? 24.125 -11.148 4.211 1 86 131 MET B CA 1
ATOM 5482 C C . MET B 1 131 ? 23.734 -9.703 4.48 1 86 131 MET B C 1
ATOM 5484 O O . MET B 1 131 ? 24.219 -9.086 5.434 1 86 131 MET B O 1
ATOM 5488 N N . GLY B 1 132 ? 22.906 -9.203 3.592 1 87.94 132 GLY B N 1
ATOM 5489 C CA . GLY B 1 132 ? 22.391 -7.867 3.85 1 87.94 132 GLY B CA 1
ATOM 5490 C C . GLY B 1 132 ? 21.578 -7.781 5.129 1 87.94 132 GLY B C 1
ATOM 5491 O O . GLY B 1 132 ? 21.688 -6.809 5.879 1 87.94 132 GLY B O 1
ATOM 5492 N N . ALA B 1 133 ? 20.797 -8.812 5.367 1 90.81 133 ALA B N 1
ATOM 5493 C CA . ALA B 1 133 ? 20 -8.852 6.594 1 90.81 133 ALA B CA 1
ATOM 5494 C C . ALA B 1 133 ? 20.891 -8.828 7.828 1 90.81 133 ALA B C 1
ATOM 5496 O O . ALA B 1 133 ? 20.578 -8.172 8.82 1 90.81 133 ALA B O 1
ATOM 5497 N N . VAL B 1 134 ? 22.016 -9.477 7.75 1 90.56 134 VAL B N 1
ATOM 5498 C CA . VAL B 1 134 ? 22.953 -9.523 8.875 1 90.56 134 VAL B CA 1
ATOM 5499 C C . VAL B 1 134 ? 23.578 -8.148 9.086 1 90.56 134 VAL B C 1
ATOM 5501 O O . VAL B 1 134 ? 23.641 -7.664 10.219 1 90.56 134 VAL B O 1
ATOM 5504 N N . ALA B 1 135 ? 23.953 -7.523 8.008 1 91.12 135 ALA B N 1
ATOM 5505 C CA . ALA B 1 135 ? 24.562 -6.203 8.117 1 91.12 135 ALA B CA 1
ATOM 5506 C C . ALA B 1 135 ? 23.578 -5.191 8.711 1 91.12 135 ALA B C 1
ATOM 5508 O O . ALA B 1 135 ? 23.922 -4.473 9.656 1 91.12 135 ALA B O 1
ATOM 5509 N N . PHE B 1 136 ? 22.391 -5.141 8.195 1 93.75 136 PHE B N 1
ATOM 5510 C CA . PHE B 1 136 ? 21.391 -4.215 8.703 1 93.75 136 PHE B CA 1
ATOM 5511 C C . PHE B 1 136 ? 20.938 -4.617 10.102 1 93.75 136 PHE B C 1
ATOM 5513 O O . PHE B 1 136 ? 20.578 -3.762 10.914 1 93.75 136 PHE B O 1
ATOM 5520 N N . GLY B 1 137 ? 20.953 -5.926 10.367 1 94.69 137 GLY B N 1
ATOM 5521 C CA . GLY B 1 137 ? 20.609 -6.398 11.695 1 94.69 137 GLY B CA 1
ATOM 5522 C C . GLY B 1 137 ? 21.578 -5.914 12.766 1 94.69 137 GLY B C 1
ATOM 5523 O O . GLY B 1 137 ? 21.156 -5.551 13.867 1 94.69 137 GLY B O 1
ATOM 5524 N N . ILE B 1 138 ? 22.781 -5.832 12.414 1 92.31 138 ILE B N 1
ATOM 5525 C CA . ILE B 1 138 ? 23.797 -5.324 13.336 1 92.31 138 ILE B CA 1
ATOM 5526 C C . ILE B 1 138 ? 23.531 -3.854 13.641 1 92.31 138 ILE B C 1
ATOM 5528 O O . ILE B 1 138 ? 23.578 -3.43 14.797 1 92.31 138 ILE B O 1
ATOM 5532 N N . GLY B 1 139 ? 23.25 -3.137 12.594 1 93.19 139 GLY B N 1
ATOM 5533 C CA . GLY B 1 139 ? 22.875 -1.746 12.805 1 93.19 139 GLY B CA 1
ATOM 5534 C C . GLY B 1 139 ? 21.656 -1.582 13.703 1 93.19 139 GLY B C 1
ATOM 5535 O O . GLY B 1 139 ? 21.625 -0.684 14.539 1 93.19 139 GLY B O 1
ATOM 5536 N N . SER B 1 140 ? 20.719 -2.412 13.508 1 94.56 140 SER B N 1
ATOM 5537 C CA . SER B 1 140 ? 19.516 -2.367 14.32 1 94.56 140 SER B CA 1
ATOM 5538 C C . SER B 1 140 ? 19.812 -2.738 15.773 1 94.56 140 SER B C 1
ATOM 5540 O O . SER B 1 140 ? 19.234 -2.164 16.703 1 94.56 140 SER B O 1
ATOM 5542 N N . MET B 1 141 ? 20.719 -3.662 15.984 1 94.62 141 MET B N 1
ATOM 5543 C CA . MET B 1 141 ? 21.109 -4.051 17.344 1 94.62 141 MET B CA 1
ATOM 5544 C C . MET B 1 141 ? 21.828 -2.908 18.047 1 94.62 141 MET B C 1
ATOM 5546 O O . MET B 1 141 ? 21.609 -2.676 19.234 1 94.62 141 MET B O 1
ATOM 5550 N N . ILE B 1 142 ? 22.594 -2.16 17.297 1 91.62 142 ILE B N 1
ATOM 5551 C CA . ILE B 1 142 ? 23.281 -0.994 17.844 1 91.62 142 ILE B CA 1
ATOM 5552 C C . ILE B 1 142 ? 22.25 0.052 18.266 1 91.62 142 ILE B C 1
ATOM 5554 O O . ILE B 1 142 ? 22.359 0.622 19.359 1 91.62 142 ILE B O 1
ATOM 5558 N N . TYR B 1 143 ? 21.312 0.253 17.422 1 92.81 143 TYR B N 1
ATOM 5559 C CA . TYR B 1 143 ? 20.25 1.205 17.75 1 92.81 143 TYR B CA 1
ATOM 5560 C C . TYR B 1 143 ? 19.531 0.808 19.031 1 92.81 143 TYR B C 1
ATOM 5562 O O . TYR B 1 143 ? 19.344 1.632 19.922 1 92.81 143 TYR B O 1
ATOM 5570 N N . SER B 1 144 ? 19.188 -0.448 19.156 1 93 144 SER B N 1
ATOM 5571 C CA . SER B 1 144 ? 18.484 -0.951 20.328 1 93 144 SER B CA 1
ATOM 5572 C C . SER B 1 144 ? 19.391 -0.886 21.562 1 93 144 SER B C 1
ATOM 5574 O O . SER B 1 144 ? 18.922 -0.599 22.672 1 93 144 SER B O 1
ATOM 5576 N N . GLY B 1 145 ? 20.656 -1.104 21.344 1 90.75 145 GLY B N 1
ATOM 5577 C CA . GLY B 1 145 ? 21.609 -1.01 22.438 1 90.75 145 GLY B CA 1
ATOM 5578 C C . GLY B 1 145 ? 21.75 0.4 22.969 1 90.75 145 GLY B C 1
ATOM 5579 O O . GLY B 1 145 ? 21.828 0.604 24.188 1 90.75 145 GLY B O 1
ATOM 5580 N N . LEU B 1 146 ? 21.75 1.365 22.078 1 88.12 146 LEU B N 1
ATOM 5581 C CA . LEU B 1 146 ? 21.859 2.762 22.484 1 88.12 146 LEU B CA 1
ATOM 5582 C C . LEU B 1 146 ? 20.594 3.209 23.234 1 88.12 146 LEU B C 1
ATOM 5584 O O . LEU B 1 146 ? 20.688 3.924 24.234 1 88.12 146 LEU B O 1
ATOM 5588 N N . GLU B 1 147 ? 19.453 2.807 22.75 1 88.25 147 GLU B N 1
ATOM 5589 C CA . GLU B 1 147 ? 18.219 3.131 23.438 1 88.25 147 GLU B CA 1
ATOM 5590 C C . GLU B 1 147 ? 18.188 2.52 24.828 1 88.25 147 GLU B C 1
ATOM 5592 O O . GLU B 1 147 ? 17.672 3.135 25.781 1 88.25 147 GLU B O 1
ATOM 5597 N N . PHE B 1 148 ? 18.703 1.309 24.891 1 88.38 148 PHE B N 1
ATOM 5598 C CA . PHE B 1 148 ? 18.781 0.63 26.172 1 88.38 148 PHE B CA 1
ATOM 5599 C C . PHE B 1 148 ? 19.703 1.383 27.125 1 88.38 148 PHE B C 1
ATOM 5601 O O . PHE B 1 148 ? 19.406 1.515 28.312 1 88.38 148 PHE B O 1
ATOM 5608 N N . GLY B 1 149 ? 20.766 1.902 26.641 1 85.75 149 GLY B N 1
ATOM 5609 C CA . GLY B 1 149 ? 21.719 2.662 27.453 1 85.75 149 GLY B CA 1
ATOM 5610 C C . GLY B 1 149 ? 21.156 3.984 27.938 1 85.75 149 GLY B C 1
ATOM 5611 O O . GLY B 1 149 ? 21.516 4.465 29.016 1 85.75 149 GLY B O 1
ATOM 5612 N N . GLN B 1 150 ? 20.266 4.559 27.172 1 83.56 150 GLN B N 1
ATOM 5613 C CA . GLN B 1 150 ? 19.688 5.848 27.516 1 83.56 150 GLN B CA 1
ATOM 5614 C C . GLN B 1 150 ? 18.844 5.734 28.781 1 83.56 150 GLN B C 1
ATOM 5616 O O . GLN B 1 150 ? 18.734 6.691 29.562 1 83.56 150 GLN B O 1
ATOM 5621 N N . TYR B 1 151 ? 18.297 4.59 29.047 1 80.31 151 TYR B N 1
ATOM 5622 C CA . TYR B 1 151 ? 17.453 4.391 30.219 1 80.31 151 TYR B CA 1
ATOM 5623 C C . TYR B 1 151 ? 18.25 4.559 31.5 1 80.31 151 TYR B C 1
ATOM 5625 O O . TYR B 1 151 ? 17.734 5.094 32.5 1 80.31 151 TYR B O 1
ATOM 5633 N N . PHE B 1 152 ? 19.469 4.219 31.484 1 81.62 152 PHE B N 1
ATOM 5634 C CA . PHE B 1 152 ? 20.266 4.238 32.719 1 81.62 152 PHE B CA 1
ATOM 5635 C C . PHE B 1 152 ? 20.734 5.648 33.031 1 81.62 152 PHE B C 1
ATOM 5637 O O . PHE B 1 152 ? 21.188 5.926 34.125 1 81.62 152 PHE B O 1
ATOM 5644 N N . GLU B 1 153 ? 20.5 6.555 32.062 1 78.81 153 GLU B N 1
ATOM 5645 C CA . GLU B 1 153 ? 20.891 7.945 32.312 1 78.81 153 GLU B CA 1
ATOM 5646 C C . GLU B 1 153 ? 19.688 8.781 32.719 1 78.81 153 GLU B C 1
ATOM 5648 O O . GLU B 1 153 ? 19.844 9.914 33.188 1 78.81 153 GLU B O 1
ATOM 5653 N N . LEU B 1 154 ? 18.516 8.203 32.5 1 74.56 154 LEU B N 1
ATOM 5654 C CA . LEU B 1 154 ? 17.312 8.953 32.844 1 74.56 154 LEU B CA 1
ATOM 5655 C C . LEU B 1 154 ? 17.141 9.055 34.344 1 74.56 154 LEU B C 1
ATOM 5657 O O . LEU B 1 154 ? 17.469 8.109 35.062 1 74.56 154 LEU B O 1
ATOM 5661 N N . GLU B 1 155 ? 16.797 10.305 34.625 1 69.56 155 GLU B N 1
ATOM 5662 C CA . GLU B 1 155 ? 16.594 10.539 36.062 1 69.56 155 GLU B CA 1
ATOM 5663 C C . GLU B 1 155 ? 15.406 9.742 36.594 1 69.56 155 GLU B C 1
ATOM 5665 O O . GLU B 1 155 ? 14.367 9.656 35.938 1 69.56 155 GLU B O 1
ATOM 5670 N N . ARG B 1 156 ? 15.562 8.969 37.594 1 65.69 156 ARG B N 1
ATOM 5671 C CA . ARG B 1 156 ? 14.602 8.039 38.188 1 65.69 156 ARG B CA 1
ATOM 5672 C C . ARG B 1 156 ? 13.312 8.75 38.562 1 65.69 156 ARG B C 1
ATOM 5674 O O . ARG B 1 156 ? 12.234 8.148 38.562 1 65.69 156 ARG B O 1
ATOM 5681 N N . ASN B 1 157 ? 13.328 10.008 38.812 1 62.12 157 ASN B N 1
ATOM 5682 C CA . ASN B 1 157 ? 12.141 10.648 39.375 1 62.12 157 ASN B CA 1
ATOM 5683 C C . ASN B 1 157 ? 11.281 11.289 38.281 1 62.12 157 ASN B C 1
ATOM 5685 O O . ASN B 1 157 ? 10.461 12.164 38.562 1 62.12 157 ASN B O 1
ATOM 5689 N N . THR B 1 158 ? 11.539 10.852 37.094 1 61.09 158 THR B N 1
ATOM 5690 C CA . THR B 1 158 ? 10.695 11.484 36.094 1 61.09 158 THR B CA 1
ATOM 5691 C C . THR B 1 158 ? 9.758 10.461 35.438 1 61.09 158 THR B C 1
ATOM 5693 O O . THR B 1 158 ? 9.953 9.25 35.594 1 61.09 158 THR B O 1
ATOM 5696 N N . LYS B 1 159 ? 8.594 10.891 35.062 1 62.06 159 LYS B N 1
ATOM 5697 C CA . LYS B 1 159 ? 7.594 10.086 34.375 1 62.06 159 LYS B CA 1
ATOM 5698 C C . LYS B 1 159 ? 8.211 9.328 33.219 1 62.06 159 LYS B C 1
ATOM 5700 O O . LYS B 1 159 ? 7.66 8.328 32.75 1 62.06 159 LYS B O 1
ATOM 5705 N N . CYS B 1 160 ? 9.438 9.734 33.031 1 63.12 160 CYS B N 1
ATOM 5706 C CA . CYS B 1 160 ? 10.117 9.109 31.891 1 63.12 160 CYS B CA 1
ATOM 5707 C C . CYS B 1 160 ? 10.789 7.805 32.312 1 63.12 160 CYS B C 1
ATOM 5709 O O . CYS B 1 160 ? 11.172 6.996 31.469 1 63.12 160 CYS B O 1
ATOM 5711 N N . HIS B 1 161 ? 10.82 7.598 33.656 1 69.38 161 HIS B N 1
ATOM 5712 C CA . HIS B 1 161 ? 11.539 6.414 34.094 1 69.38 161 HIS B CA 1
ATOM 5713 C C . HIS B 1 161 ? 10.609 5.203 34.188 1 69.38 161 HIS B C 1
ATOM 5715 O O . HIS B 1 161 ? 10.148 4.84 35.25 1 69.38 161 HIS B O 1
ATOM 5721 N N . ASN B 1 162 ? 10.172 4.695 33.094 1 76.69 162 ASN B N 1
ATOM 5722 C CA . ASN B 1 162 ? 9.391 3.471 32.969 1 76.69 162 ASN B CA 1
ATOM 5723 C C . ASN B 1 162 ? 10.258 2.297 32.531 1 76.69 162 ASN B C 1
ATOM 5725 O O . ASN B 1 162 ? 10.969 2.395 31.531 1 76.69 162 ASN B O 1
ATOM 5729 N N . VAL B 1 163 ? 10.234 1.261 33.312 1 82.25 163 VAL B N 1
ATOM 5730 C CA . VAL B 1 163 ? 11.07 0.084 33.094 1 82.25 163 VAL B CA 1
ATOM 5731 C C . VAL B 1 163 ? 10.773 -0.508 31.719 1 82.25 163 VAL B C 1
ATOM 5733 O O . VAL B 1 163 ? 11.641 -1.147 31.109 1 82.25 163 VAL B O 1
ATOM 5736 N N . LEU B 1 164 ? 9.602 -0.261 31.25 1 83 164 LEU B N 1
ATOM 5737 C CA . LEU B 1 164 ? 9.234 -0.8 29.953 1 83 164 LEU B CA 1
ATOM 5738 C C . LEU B 1 164 ? 10.055 -0.148 28.844 1 83 164 LEU B C 1
ATOM 5740 O O . LEU B 1 164 ? 10.281 -0.756 27.797 1 83 164 LEU B O 1
ATOM 5744 N N . LEU B 1 165 ? 10.578 1.018 29.125 1 80.88 165 LEU B N 1
ATOM 5745 C CA . LEU B 1 165 ? 11.391 1.739 28.141 1 80.88 165 LEU B CA 1
ATOM 5746 C C . LEU B 1 165 ? 12.781 1.127 28.031 1 80.88 165 LEU B C 1
ATOM 5748 O O . LEU B 1 165 ? 13.492 1.355 27.047 1 80.88 165 LEU B O 1
ATOM 5752 N N . ALA B 1 166 ? 13.164 0.402 29.047 1 84.25 166 ALA B N 1
ATOM 5753 C CA . ALA B 1 166 ? 14.438 -0.319 29.016 1 84.25 166 ALA B CA 1
ATOM 5754 C C . ALA B 1 166 ? 14.242 -1.745 28.5 1 84.25 166 ALA B C 1
ATOM 5756 O O . ALA B 1 166 ? 15.078 -2.266 27.766 1 84.25 166 ALA B O 1
ATOM 5757 N N . LEU B 1 167 ? 13.117 -2.299 28.797 1 88.88 167 LEU B N 1
ATOM 5758 C CA . LEU B 1 167 ? 12.859 -3.697 28.469 1 88.88 167 LEU B CA 1
ATOM 5759 C C . LEU B 1 167 ? 12.586 -3.867 26.984 1 88.88 167 LEU B C 1
ATOM 5761 O O . LEU B 1 167 ? 12.992 -4.863 26.391 1 88.88 167 LEU B O 1
ATOM 5765 N N . THR B 1 168 ? 11.914 -2.986 26.391 1 90.69 168 THR B N 1
ATOM 5766 C CA . THR B 1 168 ? 11.516 -3.117 24.984 1 90.69 168 THR B CA 1
ATOM 5767 C C . THR B 1 168 ? 12.734 -3.098 24.078 1 90.69 168 THR B C 1
ATOM 5769 O O . THR B 1 168 ? 12.906 -3.992 23.234 1 90.69 168 THR B O 1
ATOM 5772 N N . PRO B 1 169 ? 13.688 -2.117 24.266 1 91.19 169 PRO B N 1
ATOM 5773 C CA . PRO B 1 169 ? 14.867 -2.17 23.391 1 91.19 169 PRO B CA 1
ATOM 5774 C C . PRO B 1 169 ? 15.742 -3.387 23.672 1 91.19 169 PRO B C 1
ATOM 5776 O O . PRO B 1 169 ? 16.359 -3.93 22.75 1 91.19 169 PRO B O 1
ATOM 5779 N N . ALA B 1 170 ? 15.797 -3.848 24.844 1 93.62 170 ALA B N 1
ATOM 5780 C CA . ALA B 1 170 ? 16.578 -5.035 25.172 1 93.62 170 ALA B CA 1
ATOM 5781 C C . ALA B 1 170 ? 15.992 -6.281 24.516 1 93.62 170 ALA B C 1
ATOM 5783 O O . ALA B 1 170 ? 16.734 -7.102 23.953 1 93.62 170 ALA B O 1
ATOM 5784 N N . THR B 1 171 ? 14.719 -6.402 24.594 1 94.81 171 THR B N 1
ATOM 5785 C CA . THR B 1 171 ? 14.055 -7.551 24 1 94.81 171 THR B CA 1
ATOM 5786 C C . THR B 1 171 ? 14.133 -7.477 22.469 1 94.81 171 THR B C 1
ATOM 5788 O O . THR B 1 171 ? 14.25 -8.508 21.797 1 94.81 171 THR B O 1
ATOM 5791 N N . ARG B 1 172 ? 14.016 -6.332 21.969 1 95.25 172 ARG B N 1
ATOM 5792 C CA . ARG B 1 172 ? 14.172 -6.156 20.531 1 95.25 172 ARG B CA 1
ATOM 5793 C C . ARG B 1 172 ? 15.547 -6.613 20.062 1 95.25 172 ARG B C 1
ATOM 5795 O O . ARG B 1 172 ? 15.672 -7.301 19.047 1 95.25 172 ARG B O 1
ATOM 5802 N N . MET B 1 173 ? 16.578 -6.234 20.828 1 95 173 MET B N 1
ATOM 5803 C CA . MET B 1 173 ? 17.938 -6.645 20.516 1 95 173 MET B CA 1
ATOM 5804 C C . MET B 1 173 ? 18.078 -8.164 20.531 1 95 173 MET B C 1
ATOM 5806 O O . MET B 1 173 ? 18.656 -8.75 19.625 1 95 173 MET B O 1
ATOM 5810 N N . ALA B 1 174 ? 17.484 -8.734 21.453 1 94.25 174 ALA B N 1
ATOM 5811 C CA . ALA B 1 174 ? 17.516 -10.188 21.562 1 94.25 174 ALA B CA 1
ATOM 5812 C C . ALA B 1 174 ? 16.766 -10.836 20.406 1 94.25 174 ALA B C 1
ATOM 5814 O O . ALA B 1 174 ? 17.219 -11.82 19.828 1 94.25 174 ALA B O 1
ATOM 5815 N N . PHE B 1 175 ? 15.617 -10.344 20.125 1 95.94 175 PHE B N 1
ATOM 5816 C CA . PHE B 1 175 ? 14.805 -10.859 19.031 1 95.94 175 PHE B CA 1
ATOM 5817 C C . PHE B 1 175 ? 15.562 -10.797 17.703 1 95.94 175 PHE B C 1
ATOM 5819 O O . PHE B 1 175 ? 15.586 -11.766 16.953 1 95.94 175 PHE B O 1
ATOM 5826 N N . ILE B 1 176 ? 16.188 -9.648 17.453 1 95.81 176 ILE B N 1
ATOM 5827 C CA . ILE B 1 176 ? 16.906 -9.461 16.219 1 95.81 176 ILE B CA 1
ATOM 5828 C C . ILE B 1 176 ? 18.062 -10.469 16.125 1 95.81 176 ILE B C 1
ATOM 5830 O O . ILE B 1 176 ? 18.266 -11.086 15.078 1 95.81 176 ILE B O 1
ATOM 5834 N N . PHE B 1 177 ? 18.703 -10.688 17.219 1 93.31 177 PHE B N 1
ATOM 5835 C CA . PHE B 1 177 ? 19.828 -11.617 17.266 1 93.31 177 PHE B CA 1
ATOM 5836 C C . PHE B 1 177 ? 19.375 -13.039 16.969 1 93.31 177 PHE B C 1
ATOM 5838 O O . PHE B 1 177 ? 19.938 -13.727 16.125 1 93.31 177 PHE B O 1
ATOM 5845 N N . ILE B 1 178 ? 18.328 -13.414 17.562 1 92.88 178 ILE B N 1
ATOM 5846 C CA . ILE B 1 178 ? 17.828 -14.773 17.422 1 92.88 178 ILE B CA 1
ATOM 5847 C C . ILE B 1 178 ? 17.266 -14.984 16.016 1 92.88 178 ILE B C 1
ATOM 5849 O O . ILE B 1 178 ? 17.484 -16.031 15.398 1 92.88 178 ILE B O 1
ATOM 5853 N N . GLN B 1 179 ? 16.578 -14.031 15.562 1 94.12 179 GLN B N 1
ATOM 5854 C CA . GLN B 1 179 ? 16 -14.141 14.227 1 94.12 179 GLN B CA 1
ATOM 5855 C C . GLN B 1 179 ? 17.094 -14.188 13.164 1 94.12 179 GLN B C 1
ATOM 5857 O O . GLN B 1 179 ? 16.984 -14.945 12.195 1 94.12 179 GLN B O 1
ATOM 5862 N N . MET B 1 180 ? 18.078 -13.359 13.352 1 91.81 180 MET B N 1
ATOM 5863 C CA . MET B 1 180 ? 19.188 -13.352 12.398 1 91.81 180 MET B CA 1
ATOM 5864 C C . MET B 1 180 ? 19.859 -14.727 12.336 1 91.81 180 MET B C 1
ATOM 5866 O O . MET B 1 180 ? 20.172 -15.219 11.25 1 91.81 180 MET B O 1
ATOM 5870 N N . TYR B 1 181 ? 19.984 -15.305 13.438 1 87.38 181 TYR B N 1
ATOM 5871 C CA . TYR B 1 181 ? 20.578 -16.641 13.516 1 87.38 181 TYR B CA 1
ATOM 5872 C C . TYR B 1 181 ? 19.703 -17.672 12.82 1 87.38 181 TYR B C 1
ATOM 5874 O O . TYR B 1 181 ? 20.203 -18.516 12.086 1 87.38 181 TYR B O 1
ATOM 5882 N N . PHE B 1 182 ? 18.5 -17.578 12.984 1 88.56 182 PHE B N 1
ATOM 5883 C CA . PHE B 1 182 ? 17.531 -18.5 12.398 1 88.56 182 PHE B CA 1
ATOM 5884 C C . PHE B 1 182 ? 17.531 -18.375 10.875 1 88.56 182 PHE B C 1
ATOM 5886 O O . PHE B 1 182 ? 17.578 -19.391 10.164 1 88.56 182 PHE B O 1
ATOM 5893 N N . ILE B 1 183 ? 17.453 -17.156 10.414 1 87.44 183 ILE B N 1
ATOM 5894 C CA . ILE B 1 183 ? 17.344 -16.922 8.984 1 87.44 183 ILE B CA 1
ATOM 5895 C C . ILE B 1 183 ? 18.641 -17.328 8.289 1 87.44 183 ILE B C 1
ATOM 5897 O O . ILE B 1 183 ? 18.625 -17.859 7.176 1 87.44 183 ILE B O 1
ATOM 5901 N N . PHE B 1 184 ? 19.734 -17.156 8.961 1 81.81 184 PHE B N 1
ATOM 5902 C CA . PHE B 1 184 ? 21.031 -17.453 8.367 1 81.81 184 PHE B CA 1
ATOM 5903 C C . PHE B 1 184 ? 21.266 -18.953 8.328 1 81.81 184 PHE B C 1
ATOM 5905 O O . PHE B 1 184 ? 21.875 -19.469 7.383 1 81.81 184 PHE B O 1
ATOM 5912 N N . LEU B 1 185 ? 20.703 -19.719 9.242 1 76.56 185 LEU B N 1
ATOM 5913 C CA . LEU B 1 185 ? 21 -21.141 9.344 1 76.56 185 LEU B CA 1
ATOM 5914 C C . LEU B 1 185 ? 19.984 -21.969 8.547 1 76.56 185 LEU B C 1
ATOM 5916 O O . LEU B 1 185 ? 20.297 -23.062 8.078 1 76.56 185 LEU B O 1
ATOM 5920 N N . ASN B 1 186 ? 18.812 -21.469 8.477 1 72.31 186 ASN B N 1
ATOM 5921 C CA . ASN B 1 186 ? 17.75 -22.281 7.887 1 72.31 186 ASN B CA 1
ATOM 5922 C C . ASN B 1 186 ? 17.438 -21.844 6.457 1 72.31 186 ASN B C 1
ATOM 5924 O O . ASN B 1 186 ? 16.516 -21.047 6.234 1 72.31 186 ASN B O 1
ATOM 5928 N N . ASN B 1 187 ? 18.172 -22.328 5.527 1 65.81 187 ASN B N 1
ATOM 5929 C CA . ASN B 1 187 ? 17.938 -22.016 4.121 1 65.81 187 ASN B CA 1
ATOM 5930 C C . ASN B 1 187 ? 16.797 -22.859 3.547 1 65.81 187 ASN B C 1
ATOM 5932 O O . ASN B 1 187 ? 16.172 -22.469 2.564 1 65.81 187 ASN B O 1
ATOM 5936 N N . GLU B 1 188 ? 16.547 -24.016 4.035 1 61.81 188 GLU B N 1
ATOM 5937 C CA . GLU B 1 188 ? 15.469 -24.891 3.561 1 61.81 188 GLU B CA 1
ATOM 5938 C C . GLU B 1 188 ? 14.68 -25.484 4.727 1 61.81 188 GLU B C 1
ATOM 5940 O O . GLU B 1 188 ? 15.141 -26.422 5.375 1 61.81 188 GLU B O 1
ATOM 5945 N N . LEU B 1 189 ? 13.852 -24.641 5.312 1 58.72 189 LEU B N 1
ATOM 5946 C CA . LEU B 1 189 ? 13.078 -25.172 6.426 1 58.72 189 LEU B CA 1
ATOM 5947 C C . LEU B 1 189 ? 12.086 -26.234 5.941 1 58.72 189 LEU B C 1
ATOM 5949 O O . LEU B 1 189 ? 11.164 -25.922 5.184 1 58.72 189 LEU B O 1
ATOM 5953 N N . ARG B 1 190 ? 12.391 -27.406 5.93 1 58.12 190 ARG B N 1
ATOM 5954 C CA . ARG B 1 190 ? 11.445 -28.484 5.703 1 58.12 190 ARG B CA 1
ATOM 5955 C C . ARG B 1 190 ? 10.781 -28.922 7.008 1 58.12 190 ARG B C 1
ATOM 5957 O O . ARG B 1 190 ? 11.43 -29.516 7.871 1 58.12 190 ARG B O 1
ATOM 5964 N N . VAL B 1 191 ? 9.789 -28.219 7.297 1 60.09 191 VAL B N 1
ATOM 5965 C CA . VAL B 1 191 ? 9.078 -28.594 8.516 1 60.09 191 VAL B CA 1
ATOM 5966 C C . VAL B 1 191 ? 8.086 -29.703 8.219 1 60.09 191 VAL B C 1
ATOM 5968 O O . VAL B 1 191 ? 7.16 -29.531 7.426 1 60.09 191 VAL B O 1
ATOM 5971 N N . TYR B 1 192 ? 8.398 -30.922 8.57 1 56.06 192 TYR B N 1
ATOM 5972 C CA . TYR B 1 192 ? 7.566 -32.094 8.297 1 56.06 192 TYR B CA 1
ATOM 5973 C C . TYR B 1 192 ? 6.527 -32.281 9.391 1 56.06 192 TYR B C 1
ATOM 5975 O O . TYR B 1 192 ? 5.422 -32.781 9.125 1 56.06 192 TYR B O 1
ATOM 5983 N N . ARG B 1 193 ? 6.734 -32.062 10.641 1 60.66 193 ARG B N 1
ATOM 5984 C CA . ARG B 1 193 ? 5.859 -32.594 11.672 1 60.66 193 ARG B CA 1
ATOM 5985 C C . ARG B 1 193 ? 4.797 -31.594 12.078 1 60.66 193 ARG B C 1
ATOM 5987 O O . ARG B 1 193 ? 3.633 -31.953 12.273 1 60.66 193 ARG B O 1
ATOM 5994 N N . SER B 1 194 ? 5.172 -30.328 12.18 1 76.81 194 SER B N 1
ATOM 5995 C CA . SER B 1 194 ? 4.164 -29.391 12.656 1 76.81 194 SER B CA 1
ATOM 5996 C C . SER B 1 194 ? 4.004 -28.219 11.695 1 76.81 194 SER B C 1
ATOM 5998 O O . SER B 1 194 ? 4.43 -27.094 12 1 76.81 194 SER B O 1
ATOM 6000 N N . ARG B 1 195 ? 3.232 -28.609 10.836 1 82.31 195 ARG B N 1
ATOM 6001 C CA . ARG B 1 195 ? 3.053 -27.625 9.766 1 82.31 195 ARG B CA 1
ATOM 6002 C C . ARG B 1 195 ? 2.219 -26.438 10.242 1 82.31 195 ARG B C 1
ATOM 6004 O O . ARG B 1 195 ? 2.506 -25.297 9.898 1 82.31 195 ARG B O 1
ATOM 6011 N N . LEU B 1 196 ? 1.32 -26.75 11.094 1 84.5 196 LEU B N 1
ATOM 6012 C CA . LEU B 1 196 ? 0.431 -25.688 11.547 1 84.5 196 LEU B CA 1
ATOM 6013 C C . LEU B 1 196 ? 1.174 -24.703 12.445 1 84.5 196 LEU B C 1
ATOM 6015 O O . LEU B 1 196 ? 1.002 -23.484 12.32 1 84.5 196 LEU B O 1
ATOM 6019 N N . ILE B 1 197 ? 1.937 -25.219 13.266 1 85.5 197 ILE B N 1
ATOM 6020 C CA . ILE B 1 197 ? 2.686 -24.375 14.188 1 85.5 197 ILE B CA 1
ATOM 6021 C C . ILE B 1 197 ? 3.727 -23.578 13.406 1 85.5 197 ILE B C 1
ATOM 6023 O O . ILE B 1 197 ? 3.971 -22.406 13.711 1 85.5 197 ILE B O 1
ATOM 6027 N N . ALA B 1 198 ? 4.254 -24.203 12.453 1 87.75 198 ALA B N 1
ATOM 6028 C CA . ALA B 1 198 ? 5.262 -23.516 11.641 1 87.75 198 ALA B CA 1
ATOM 6029 C C . ALA B 1 198 ? 4.633 -22.375 10.836 1 87.75 198 ALA B C 1
ATOM 6031 O O . ALA B 1 198 ? 5.203 -21.297 10.734 1 87.75 198 ALA B O 1
ATOM 6032 N N . ARG B 1 199 ? 3.531 -22.672 10.359 1 89.88 199 ARG B N 1
ATOM 6033 C CA . ARG B 1 199 ? 2.848 -21.641 9.578 1 89.88 199 ARG B CA 1
ATOM 6034 C C . ARG B 1 199 ? 2.41 -20.484 10.461 1 89.88 199 ARG B C 1
ATOM 6036 O O . ARG B 1 199 ? 2.547 -19.312 10.086 1 89.88 199 ARG B O 1
ATOM 6043 N N . PHE B 1 200 ? 1.953 -20.797 11.578 1 90.69 200 PHE B N 1
ATOM 6044 C CA . PHE B 1 200 ? 1.509 -19.75 12.5 1 90.69 200 PHE B CA 1
ATOM 6045 C C . PHE B 1 200 ? 2.695 -18.953 13.031 1 90.69 200 PHE B C 1
ATOM 6047 O O . PHE B 1 200 ? 2.629 -17.734 13.125 1 90.69 200 PHE B O 1
ATOM 6054 N N . GLY B 1 201 ? 3.627 -19.672 13.383 1 92.5 201 GLY B N 1
ATOM 6055 C CA . GLY B 1 201 ? 4.812 -19 13.891 1 92.5 201 GLY B CA 1
ATOM 6056 C C . GLY B 1 201 ? 5.473 -18.094 12.867 1 92.5 201 GLY B C 1
ATOM 6057 O O . GLY B 1 201 ? 5.879 -16.984 13.188 1 92.5 201 GLY B O 1
ATOM 6058 N N . LEU B 1 202 ? 5.539 -18.5 11.656 1 92.69 202 LEU B N 1
ATOM 6059 C CA . LEU B 1 202 ? 6.148 -17.703 10.602 1 92.69 202 LEU B CA 1
ATOM 6060 C C . LEU B 1 202 ? 5.309 -16.469 10.297 1 92.69 202 LEU B C 1
ATOM 6062 O O . LEU B 1 202 ? 5.852 -15.375 10.094 1 92.69 202 LEU B O 1
ATOM 6066 N N . MET B 1 203 ? 4.035 -16.656 10.336 1 94 203 MET B N 1
ATOM 6067 C CA . MET B 1 203 ? 3.156 -15.516 10.109 1 94 203 MET B CA 1
ATOM 6068 C C . MET B 1 203 ? 3.271 -14.508 11.25 1 94 203 MET B C 1
ATOM 6070 O O . MET B 1 203 ? 3.217 -13.297 11.023 1 94 203 MET B O 1
ATOM 6074 N N . HIS B 1 204 ? 3.418 -15.008 12.414 1 94.56 204 HIS B N 1
ATOM 6075 C CA . HIS B 1 204 ? 3.627 -14.125 13.555 1 94.56 204 HIS B CA 1
ATOM 6076 C C . HIS B 1 204 ? 4.922 -13.336 13.414 1 94.56 204 HIS B C 1
ATOM 6078 O O . HIS B 1 204 ? 4.957 -12.133 13.695 1 94.56 204 HIS B O 1
ATOM 6084 N N . MET B 1 205 ? 5.918 -13.953 12.977 1 96.25 205 MET B N 1
ATOM 6085 C CA . MET B 1 205 ? 7.207 -13.289 12.797 1 96.25 205 MET B CA 1
ATOM 6086 C C . MET B 1 205 ? 7.137 -12.25 11.68 1 96.25 205 MET B C 1
ATOM 6088 O O . MET B 1 205 ? 7.746 -11.188 11.781 1 96.25 205 MET B O 1
ATOM 6092 N N . ILE B 1 206 ? 6.41 -12.57 10.664 1 95.06 206 ILE B N 1
ATOM 6093 C CA . ILE B 1 206 ? 6.199 -11.594 9.602 1 95.06 206 ILE B CA 1
ATOM 6094 C C . ILE B 1 206 ? 5.473 -10.375 10.156 1 95.06 206 ILE B C 1
ATOM 6096 O O . ILE B 1 206 ? 5.871 -9.234 9.898 1 95.06 206 ILE B O 1
ATOM 6100 N N . GLY B 1 207 ? 4.477 -10.695 10.906 1 94.75 207 GLY B N 1
ATOM 6101 C CA . GLY B 1 207 ? 3.746 -9.609 11.547 1 94.75 207 GLY B CA 1
ATOM 6102 C C . GLY B 1 207 ? 4.609 -8.773 12.469 1 94.75 207 GLY B C 1
ATOM 6103 O O . GLY B 1 207 ? 4.453 -7.555 12.539 1 94.75 207 GLY B O 1
ATOM 6104 N N . THR B 1 208 ? 5.492 -9.352 13.133 1 95.69 208 THR B N 1
ATOM 6105 C CA . THR B 1 208 ? 6.395 -8.648 14.031 1 95.69 208 THR B CA 1
ATOM 6106 C C . THR B 1 208 ? 7.32 -7.719 13.258 1 95.69 208 THR B C 1
ATOM 6108 O O . THR B 1 208 ? 7.465 -6.543 13.602 1 95.69 208 THR B O 1
ATOM 6111 N N . ASN B 1 209 ? 7.891 -8.227 12.219 1 96.38 209 ASN B N 1
ATOM 6112 C CA . ASN B 1 209 ? 8.812 -7.422 11.422 1 96.38 209 ASN B CA 1
ATOM 6113 C C . ASN B 1 209 ? 8.094 -6.258 10.75 1 96.38 209 ASN B C 1
ATOM 6115 O O . ASN B 1 209 ? 8.625 -5.148 10.688 1 96.38 209 ASN B O 1
ATOM 6119 N N . LEU B 1 210 ? 6.922 -6.473 10.281 1 93.12 210 LEU B N 1
ATOM 6120 C CA . LEU B 1 210 ? 6.156 -5.398 9.656 1 93.12 210 LEU B CA 1
ATOM 6121 C C . LEU B 1 210 ? 5.77 -4.344 10.688 1 93.12 210 LEU B C 1
ATOM 6123 O O . LEU B 1 210 ? 5.777 -3.146 10.391 1 93.12 210 LEU B O 1
ATOM 6127 N N . SER B 1 211 ? 5.426 -4.816 11.836 1 93.88 211 SER B N 1
ATOM 6128 C CA . SER B 1 211 ? 5.078 -3.885 12.906 1 93.88 211 SER B CA 1
ATOM 6129 C C . SER B 1 211 ? 6.281 -3.049 13.32 1 93.88 211 SER B C 1
ATOM 6131 O O . SER B 1 211 ? 6.152 -1.851 13.586 1 93.88 211 SER B O 1
ATOM 6133 N N . VAL B 1 212 ? 7.43 -3.641 13.406 1 93.5 212 VAL B N 1
ATOM 6134 C CA . VAL B 1 212 ? 8.648 -2.92 13.773 1 93.5 212 VAL B CA 1
ATOM 6135 C C . VAL B 1 212 ? 9.008 -1.923 12.672 1 93.5 212 VAL B C 1
ATOM 6137 O O . VAL B 1 212 ? 9.375 -0.782 12.961 1 93.5 212 VAL B O 1
ATOM 6140 N N . TRP B 1 213 ? 8.883 -2.344 11.453 1 91.88 213 TRP B N 1
ATOM 6141 C CA . TRP B 1 213 ? 9.141 -1.462 10.32 1 91.88 213 TRP B CA 1
ATOM 6142 C C . TRP B 1 213 ? 8.266 -0.214 10.391 1 91.88 213 TRP B C 1
ATOM 6144 O O . TRP B 1 213 ? 8.766 0.908 10.273 1 91.88 213 TRP B O 1
ATOM 6154 N N . LEU B 1 214 ? 7.035 -0.367 10.625 1 90.5 214 LEU B N 1
ATOM 6155 C CA . LEU B 1 214 ? 6.094 0.749 10.664 1 90.5 214 LEU B CA 1
ATOM 6156 C C . LEU B 1 214 ? 6.34 1.622 11.891 1 90.5 214 LEU B C 1
ATOM 6158 O O . LEU B 1 214 ? 6.242 2.85 11.812 1 90.5 214 LEU B O 1
ATOM 6162 N N . ASN B 1 215 ? 6.672 0.989 12.93 1 89.75 215 ASN B N 1
ATOM 6163 C CA . ASN B 1 215 ? 6.961 1.732 14.156 1 89.75 215 ASN B CA 1
ATOM 6164 C C . ASN B 1 215 ? 8.172 2.645 13.984 1 89.75 215 ASN B C 1
ATOM 6166 O O . ASN B 1 215 ? 8.117 3.826 14.328 1 89.75 215 ASN B O 1
ATOM 6170 N N . VAL B 1 216 ? 9.219 2.1 13.469 1 90.56 216 VAL B N 1
ATOM 6171 C CA . VAL B 1 216 ? 10.445 2.873 13.32 1 90.56 216 VAL B CA 1
ATOM 6172 C C . VAL B 1 216 ? 10.258 3.953 12.266 1 90.56 216 VAL B C 1
ATOM 6174 O O . VAL B 1 216 ? 10.797 5.055 12.383 1 90.56 216 VAL B O 1
ATOM 6177 N N . LEU B 1 217 ? 9.438 3.688 11.312 1 88.94 217 LEU B N 1
ATOM 6178 C CA . LEU B 1 217 ? 9.117 4.688 10.297 1 88.94 217 LEU B CA 1
ATOM 6179 C C . LEU B 1 217 ? 8.406 5.883 10.922 1 88.94 217 LEU B C 1
ATOM 6181 O O . LEU B 1 217 ? 8.742 7.035 10.625 1 88.94 217 LEU B O 1
ATOM 6185 N N . ILE B 1 218 ? 7.48 5.637 11.75 1 86.31 218 ILE B N 1
ATOM 6186 C CA . ILE B 1 218 ? 6.723 6.688 12.414 1 86.31 218 ILE B CA 1
ATOM 6187 C C . ILE B 1 218 ? 7.633 7.445 13.383 1 86.31 218 ILE B C 1
ATOM 6189 O O . ILE B 1 218 ? 7.562 8.672 13.477 1 86.31 218 ILE B O 1
ATOM 6193 N N . GLN B 1 219 ? 8.516 6.695 14.031 1 84.31 219 GLN B N 1
ATOM 6194 C CA . GLN B 1 219 ? 9.453 7.332 14.961 1 84.31 219 GLN B CA 1
ATOM 6195 C C . GLN B 1 219 ? 10.43 8.242 14.219 1 84.31 219 GLN B C 1
ATOM 6197 O O . GLN B 1 219 ? 10.75 9.328 14.695 1 84.31 219 GLN B O 1
ATOM 6202 N N . GLU B 1 220 ? 10.859 7.77 13.117 1 86.06 220 GLU B N 1
ATOM 6203 C CA . GLU B 1 220 ? 11.766 8.586 12.32 1 86.06 220 GLU B CA 1
ATOM 6204 C C . GLU B 1 220 ? 11.086 9.867 11.844 1 86.06 220 GLU B C 1
ATOM 6206 O O . GLU B 1 220 ? 11.688 10.938 11.875 1 86.06 220 GLU B O 1
ATOM 6211 N N . THR B 1 221 ? 9.875 9.789 11.469 1 83.25 221 THR B N 1
ATOM 6212 C CA . THR B 1 221 ? 9.125 10.945 11.008 1 83.25 221 THR B CA 1
ATOM 6213 C C . THR B 1 221 ? 8.906 11.938 12.148 1 83.25 221 THR B C 1
ATOM 6215 O O . THR B 1 221 ? 9.078 13.148 11.969 1 83.25 221 THR B O 1
ATOM 6218 N N . LYS B 1 222 ? 8.578 11.406 13.242 1 80.44 222 LYS B N 1
ATOM 6219 C CA . LYS B 1 222 ? 8.383 12.242 14.43 1 80.44 222 LYS B CA 1
ATOM 6220 C C . LYS B 1 222 ? 9.68 12.945 14.812 1 80.44 222 LYS B C 1
ATOM 6222 O O . LYS B 1 222 ? 9.664 14.141 15.133 1 80.44 222 LYS B O 1
ATOM 6227 N N . HIS B 1 223 ? 10.734 12.195 14.781 1 78.75 223 HIS B N 1
ATOM 6228 C CA . HIS B 1 223 ? 12.039 12.75 15.125 1 78.75 223 HIS B CA 1
ATOM 6229 C C . HIS B 1 223 ? 12.398 13.922 14.219 1 78.75 223 HIS B C 1
ATOM 6231 O O . HIS B 1 223 ? 12.891 14.953 14.695 1 78.75 223 HIS B O 1
ATOM 6237 N N . GLU B 1 224 ? 12.141 13.852 13.047 1 81.81 224 GLU B N 1
ATOM 6238 C CA . GLU B 1 224 ? 12.5 14.891 12.078 1 81.81 224 GLU B CA 1
ATOM 6239 C C . GLU B 1 224 ? 11.609 16.109 12.234 1 81.81 224 GLU B C 1
ATOM 6241 O O . GLU B 1 224 ? 12.078 17.25 12.117 1 81.81 224 GLU B O 1
ATOM 6246 N N . ILE B 1 225 ? 10.375 15.93 12.539 1 75.44 225 ILE B N 1
ATOM 6247 C CA . ILE B 1 225 ? 9.438 17.047 12.711 1 75.44 225 ILE B CA 1
ATOM 6248 C C . ILE B 1 225 ? 9.797 17.828 13.969 1 75.44 225 ILE B C 1
ATOM 6250 O O . ILE B 1 225 ? 9.695 19.062 13.984 1 75.44 225 ILE B O 1
ATOM 6254 N N . LEU B 1 226 ? 10.266 17.109 14.93 1 75.69 226 LEU B N 1
ATOM 6255 C CA . LEU B 1 226 ? 10.586 17.75 16.203 1 75.69 226 LEU B CA 1
ATOM 6256 C C . LEU B 1 226 ? 11.891 18.531 16.109 1 75.69 226 LEU B C 1
ATOM 6258 O O . LEU B 1 226 ? 12.133 19.438 16.906 1 75.69 226 LEU B O 1
ATOM 6262 N N . LEU B 1 227 ? 12.695 18.172 15.164 1 72.56 227 LEU B N 1
ATOM 6263 C CA . LEU B 1 227 ? 13.914 18.938 14.945 1 72.56 227 LEU B CA 1
ATOM 6264 C C . LEU B 1 227 ? 13.594 20.375 14.5 1 72.56 227 LEU B C 1
ATOM 6266 O O . LEU B 1 227 ? 14.375 21.297 14.75 1 72.56 227 LEU B O 1
ATOM 6270 N N . PHE B 1 228 ? 12.398 20.562 13.992 1 68.12 228 PHE B N 1
ATOM 6271 C CA . PHE B 1 228 ? 11.992 21.875 13.516 1 68.12 228 PHE B CA 1
ATOM 6272 C C . PHE B 1 228 ? 11.195 22.609 14.586 1 68.12 228 PHE B C 1
ATOM 6274 O O . PHE B 1 228 ? 10.844 23.781 14.414 1 68.12 228 PHE B O 1
ATOM 6281 N N . TYR B 1 229 ? 11.023 21.891 15.664 1 60.94 229 TYR B N 1
ATOM 6282 C CA . TYR B 1 229 ? 10.211 22.453 16.734 1 60.94 229 TYR B CA 1
ATOM 6283 C C . TYR B 1 229 ? 11.047 23.344 17.656 1 60.94 229 TYR B C 1
ATOM 6285 O O . TYR B 1 229 ? 12.102 22.922 18.141 1 60.94 229 TYR B O 1
ATOM 6293 N N . ASN B 1 230 ? 10.711 24.656 17.594 1 55.91 230 ASN B N 1
ATOM 6294 C CA . ASN B 1 230 ? 11.312 25.578 18.547 1 55.91 230 ASN B CA 1
ATOM 6295 C C . ASN B 1 230 ? 10.555 25.609 19.859 1 55.91 230 ASN B C 1
ATOM 6297 O O . ASN B 1 230 ? 9.406 26.062 19.906 1 55.91 230 ASN B O 1
ATOM 6301 N N . PRO B 1 231 ? 11.039 24.938 20.891 1 55.72 231 PRO B N 1
ATOM 6302 C CA . PRO B 1 231 ? 10.352 24.875 22.172 1 55.72 231 PRO B CA 1
ATOM 6303 C C . PRO B 1 231 ? 10.047 26.25 22.766 1 55.72 231 PRO B C 1
ATOM 6305 O O . PRO B 1 231 ? 9.125 26.391 23.562 1 55.72 231 PRO B O 1
ATOM 6308 N N . GLU B 1 232 ? 10.906 27.281 22.453 1 52.06 232 GLU B N 1
ATOM 6309 C CA . GLU B 1 232 ? 10.719 28.609 23.047 1 52.06 232 GLU B CA 1
ATOM 6310 C C . GLU B 1 232 ? 9.414 29.25 22.562 1 52.06 232 GLU B C 1
ATOM 6312 O O . GLU B 1 232 ? 8.711 29.891 23.344 1 52.06 232 GLU B O 1
ATOM 6317 N N . ASN B 1 233 ? 9.102 28.984 21.234 1 48.56 233 ASN B N 1
ATOM 6318 C CA . ASN B 1 233 ? 7.906 29.641 20.703 1 48.56 233 ASN B CA 1
ATOM 6319 C C . ASN B 1 233 ? 6.844 28.609 20.312 1 48.56 233 ASN B C 1
ATOM 6321 O O . ASN B 1 233 ? 5.785 28.984 19.797 1 48.56 233 ASN B O 1
ATOM 6325 N N . ASN B 1 234 ? 7.012 27.312 20.781 1 48.84 234 ASN B N 1
ATOM 6326 C CA . ASN B 1 234 ? 6.086 26.203 20.5 1 48.84 234 ASN B CA 1
ATOM 6327 C C . ASN B 1 234 ? 5.645 26.203 19.047 1 48.84 234 ASN B C 1
ATOM 6329 O O . ASN B 1 234 ? 4.461 26.031 18.75 1 48.84 234 ASN B O 1
ATOM 6333 N N . THR B 1 235 ? 6.586 26.906 18.141 1 49.06 235 THR B N 1
ATOM 6334 C CA . THR B 1 235 ? 6.25 26.984 16.719 1 49.06 235 THR B CA 1
ATOM 6335 C C . THR B 1 235 ? 7.18 26.094 15.891 1 49.06 235 THR B C 1
ATOM 6337 O O . THR B 1 235 ? 8.281 25.766 16.328 1 49.06 235 THR B O 1
ATOM 6340 N N . LEU B 1 236 ? 6.633 25.453 14.984 1 50.75 236 LEU B N 1
ATOM 6341 C CA . LEU B 1 236 ? 7.441 24.797 13.969 1 50.75 236 LEU B CA 1
ATOM 6342 C C . LEU B 1 236 ? 8.047 25.828 13.008 1 50.75 236 LEU B C 1
ATOM 6344 O O . LEU B 1 236 ? 7.32 26.594 12.383 1 50.75 236 LEU B O 1
ATOM 6348 N N . ALA B 1 237 ? 9.297 26.578 13.289 1 50.78 237 ALA B N 1
ATOM 6349 C CA . ALA B 1 237 ? 9.875 27.672 12.492 1 50.78 237 ALA B CA 1
ATOM 6350 C C . ALA B 1 237 ? 10.859 27.125 11.461 1 50.78 237 ALA B C 1
ATOM 6352 O O . ALA B 1 237 ? 11.672 26.25 11.758 1 50.78 237 ALA B O 1
ATOM 6353 N N . LEU B 1 238 ? 10.555 27.172 10.125 1 48.78 238 LEU B N 1
ATOM 6354 C CA . LEU B 1 238 ? 11.578 27.078 9.094 1 48.78 238 LEU B CA 1
ATOM 6355 C C . LEU B 1 238 ? 12.602 28.188 9.219 1 48.78 238 LEU B C 1
ATOM 6357 O O . LEU B 1 238 ? 12.242 29.359 9.391 1 48.78 238 LEU B O 1
ATOM 6361 N N . ASN B 1 239 ? 13.664 28.172 9.828 1 41.75 239 ASN B N 1
ATOM 6362 C CA . ASN B 1 239 ? 14.688 29.203 10.008 1 41.75 239 ASN B CA 1
ATOM 6363 C C . ASN B 1 239 ? 14.812 30.078 8.773 1 41.75 239 ASN B C 1
ATOM 6365 O O . ASN B 1 239 ? 15.477 29.719 7.801 1 41.75 239 ASN B O 1
ATOM 6369 N N . ALA B 1 240 ? 13.836 30.875 8.18 1 37.81 240 ALA B N 1
ATOM 6370 C CA . ALA B 1 240 ? 14.148 31.891 7.18 1 37.81 240 ALA B CA 1
ATOM 6371 C C . ALA B 1 240 ? 15.148 32.906 7.727 1 37.81 240 ALA B C 1
ATOM 6373 O O . ALA B 1 240 ? 15.266 33.062 8.945 1 37.81 240 ALA B O 1
ATOM 6374 N N . HIS B 1 241 ? 15.969 33.562 6.887 1 33.66 241 HIS B N 1
ATOM 6375 C CA . HIS B 1 241 ? 16.859 34.719 7.074 1 33.66 241 HIS B CA 1
ATOM 6376 C C . HIS B 1 241 ? 16.203 35.75 7.961 1 33.66 241 HIS B C 1
ATOM 6378 O O . HIS B 1 241 ? 14.992 35.969 7.906 1 33.66 241 HIS B O 1
ATOM 6384 N N . PRO B 1 242 ? 16.953 36.469 8.875 1 33.38 242 PRO B N 1
ATOM 6385 C CA . PRO B 1 242 ? 16.625 37.625 9.727 1 33.38 242 PRO B CA 1
ATOM 6386 C C . PRO B 1 242 ? 15.992 38.781 8.945 1 33.38 242 PRO B C 1
ATOM 6388 O O . PRO B 1 242 ? 15.867 39.875 9.461 1 33.38 242 PRO B O 1
ATOM 6391 N N . LYS B 1 243 ? 16.109 39.031 7.574 1 35.12 243 LYS B N 1
ATOM 6392 C CA . LYS B 1 243 ? 15.812 40.438 7.305 1 35.12 243 LYS B CA 1
ATOM 6393 C C . LYS B 1 243 ? 14.461 40.844 7.891 1 35.12 243 LYS B C 1
ATOM 6395 O O . LYS B 1 243 ? 14.383 41.75 8.719 1 35.12 243 LYS B O 1
ATOM 6400 N N . GLN B 1 244 ? 13.617 41.594 6.922 1 31.83 244 GLN B N 1
ATOM 6401 C CA . GLN B 1 244 ? 12.547 42.531 7.191 1 31.83 244 GLN B CA 1
ATOM 6402 C C . GLN B 1 244 ? 11.469 41.906 8.078 1 31.83 244 GLN B C 1
ATOM 6404 O O . GLN B 1 244 ? 11.289 40.688 8.086 1 31.83 244 GLN B O 1
ATOM 6409 N N . GLN B 1 245 ? 10.711 42.844 9 1 29.55 245 GLN B N 1
ATOM 6410 C CA . GLN B 1 245 ? 9.711 42.969 10.055 1 29.55 245 GLN B CA 1
ATOM 6411 C C . GLN B 1 245 ? 8.484 42.125 9.766 1 29.55 245 GLN B C 1
ATOM 6413 O O . GLN B 1 245 ? 7.613 41.969 10.625 1 29.55 245 GLN B O 1
ATOM 6418 N N . HIS B 1 246 ? 7.949 42.281 8.531 1 29.52 246 HIS B N 1
ATOM 6419 C CA . HIS B 1 246 ? 6.566 41.812 8.586 1 29.52 246 HIS B CA 1
ATOM 6420 C C . HIS B 1 246 ? 6.484 40.375 9.039 1 29.52 246 HIS B C 1
ATOM 6422 O O . HIS B 1 246 ? 6.848 39.438 8.297 1 29.52 246 HIS B O 1
ATOM 6428 N N . LYS B 1 247 ? 6.75 40.125 10.281 1 33.38 247 LYS B N 1
ATOM 6429 C CA . LYS B 1 247 ? 6.645 39 11.234 1 33.38 247 LYS B CA 1
ATOM 6430 C C . LYS B 1 247 ? 5.395 38.188 10.961 1 33.38 247 LYS B C 1
ATOM 6432 O O . LYS B 1 247 ? 4.336 38.406 11.547 1 33.38 247 LYS B O 1
ATOM 6437 N N . ALA B 1 248 ? 4.883 38.219 9.797 1 30.42 248 ALA B N 1
ATOM 6438 C CA . ALA B 1 248 ? 3.725 37.344 9.852 1 30.42 248 ALA B CA 1
ATOM 6439 C C . ALA B 1 248 ? 4.094 35.969 10.453 1 30.42 248 ALA B C 1
ATOM 6441 O O . ALA B 1 248 ? 4.816 35.188 9.836 1 30.42 248 ALA B O 1
ATOM 6442 N N . MET B 1 249 ? 4.59 36.062 11.75 1 29.05 249 MET B N 1
ATOM 6443 C CA . MET B 1 249 ? 4.598 34.938 12.688 1 29.05 249 MET B CA 1
ATOM 6444 C C . MET B 1 249 ? 3.473 33.969 12.359 1 29.05 249 MET B C 1
ATOM 6446 O O . MET B 1 249 ? 2.293 34.312 12.484 1 29.05 249 MET B O 1
ATOM 6450 N N . LEU B 1 250 ? 3.504 33.531 11.234 1 28.5 250 LEU B N 1
ATOM 6451 C CA . LEU B 1 250 ? 2.557 32.406 11.188 1 28.5 250 LEU B CA 1
ATOM 6452 C C . LEU B 1 250 ? 2.586 31.609 12.492 1 28.5 250 LEU B C 1
ATOM 6454 O O . LEU B 1 250 ? 3.566 30.922 12.773 1 28.5 250 LEU B O 1
ATOM 6458 N N . HIS B 1 251 ? 2.322 32.281 13.633 1 26.94 251 HIS B N 1
ATOM 6459 C CA . HIS B 1 251 ? 1.944 31.656 14.891 1 26.94 251 HIS B CA 1
ATOM 6460 C C . HIS B 1 251 ? 1.266 30.312 14.656 1 26.94 251 HIS B C 1
ATOM 6462 O O . HIS B 1 251 ? 0.042 30.234 14.523 1 26.94 251 HIS B O 1
ATOM 6468 N N . ARG B 1 252 ? 1.736 29.609 13.711 1 31.62 252 ARG B N 1
ATOM 6469 C CA . ARG B 1 252 ? 1.201 28.25 13.703 1 31.62 252 ARG B CA 1
ATOM 6470 C C . ARG B 1 252 ? 1.301 27.609 15.078 1 31.62 252 ARG B C 1
ATOM 6472 O O . ARG B 1 252 ? 2.396 27.469 15.625 1 31.62 252 ARG B O 1
ATOM 6479 N N . VAL B 1 253 ? 0.443 28.094 16.031 1 30.25 253 VAL B N 1
ATOM 6480 C CA . VAL B 1 253 ? 0.253 27.391 17.312 1 30.25 253 VAL B CA 1
ATOM 6481 C C . VAL B 1 253 ? 0.701 25.938 17.172 1 30.25 253 VAL B C 1
ATOM 6483 O O . VAL B 1 253 ? 0.425 25.297 16.156 1 30.25 253 VAL B O 1
ATOM 6486 N N . ALA B 1 254 ? 1.844 25.688 17.734 1 34.06 254 ALA B N 1
ATOM 6487 C CA . ALA B 1 254 ? 2.332 24.344 18.016 1 34.06 254 ALA B CA 1
ATOM 6488 C C . ALA B 1 254 ? 1.175 23.359 18.156 1 34.06 254 ALA B C 1
ATOM 6490 O O . ALA B 1 254 ? 0.436 23.406 19.141 1 34.06 254 ALA B O 1
ATOM 6491 N N . ARG B 1 255 ? 0.381 23.25 17.281 1 34.59 255 ARG B N 1
ATOM 6492 C CA . ARG B 1 255 ? -0.771 22.344 17.281 1 34.59 255 ARG B CA 1
ATOM 6493 C C . ARG B 1 255 ? -0.521 21.125 18.156 1 34.59 255 ARG B C 1
ATOM 6495 O O . ARG B 1 255 ? 0.621 20.844 18.516 1 34.59 255 ARG B O 1
ATOM 6502 N N . GLY B 1 256 ? -1.565 20.219 18.172 1 33.5 256 GLY B N 1
ATOM 6503 C CA . GLY B 1 256 ? -1.91 19.094 19.016 1 33.5 256 GLY B CA 1
ATOM 6504 C C . GLY B 1 256 ? -0.802 18.062 19.109 1 33.5 256 GLY B C 1
ATOM 6505 O O . GLY B 1 256 ? -1.05 16.906 19.484 1 33.5 256 GLY B O 1
ATOM 6506 N N . LEU B 1 257 ? 0.291 18.328 18.453 1 35.66 257 LEU B N 1
ATOM 6507 C CA . LEU B 1 257 ? 1.187 17.297 18.969 1 35.66 257 LEU B CA 1
ATOM 6508 C C . LEU B 1 257 ? 1.471 17.516 20.453 1 35.66 257 LEU B C 1
ATOM 6510 O O . LEU B 1 257 ? 2.57 17.938 20.828 1 35.66 257 LEU B O 1
ATOM 6514 N N . LYS B 1 258 ? 0.667 18.156 21.203 1 37.62 258 LYS B N 1
ATOM 6515 C CA . LYS B 1 258 ? 0.876 18.25 22.641 1 37.62 258 LYS B CA 1
ATOM 6516 C C . LYS B 1 258 ? 1.504 16.984 23.203 1 37.62 258 LYS B C 1
ATOM 6518 O O . LYS B 1 258 ? 2.242 17.031 24.188 1 37.62 258 LYS B O 1
ATOM 6523 N N . GLY B 1 259 ? 1.019 15.766 22.812 1 37.12 259 GLY B N 1
ATOM 6524 C CA . GLY B 1 259 ? 1.36 14.555 23.531 1 37.12 259 GLY B CA 1
ATOM 6525 C C . GLY B 1 259 ? 2.812 14.148 23.375 1 37.12 259 GLY B C 1
ATOM 6526 O O . GLY B 1 259 ? 3.426 13.617 24.297 1 37.12 259 GLY B O 1
ATOM 6527 N N . PRO B 1 260 ? 3.354 14.164 22.141 1 41.97 260 PRO B N 1
ATOM 6528 C CA . PRO B 1 260 ? 4.641 13.477 22 1 41.97 260 PRO B CA 1
ATOM 6529 C C . PRO B 1 260 ? 5.777 14.211 22.719 1 41.97 260 PRO B C 1
ATOM 6531 O O . PRO B 1 260 ? 6.91 13.719 22.734 1 41.97 260 PRO B O 1
ATOM 6534 N N . HIS B 1 261 ? 5.574 15.406 23.062 1 40.91 261 HIS B N 1
ATOM 6535 C CA . HIS B 1 261 ? 6.656 16.219 23.625 1 40.91 261 HIS B CA 1
ATOM 6536 C C . HIS B 1 261 ? 7.152 15.633 24.953 1 40.91 261 HIS B C 1
ATOM 6538 O O . HIS B 1 261 ? 8.312 15.828 25.312 1 40.91 261 HIS B O 1
ATOM 6544 N N . HIS B 1 262 ? 6.195 15.164 25.688 1 43.97 262 HIS B N 1
ATOM 6545 C CA . HIS B 1 262 ? 6.676 14.906 27.047 1 43.97 262 HIS B CA 1
ATOM 6546 C C . HIS B 1 262 ? 7.758 13.828 27.047 1 43.97 262 HIS B C 1
ATOM 6548 O O . HIS B 1 262 ? 8.742 13.945 27.781 1 43.97 262 HIS B O 1
ATOM 6554 N N . ILE B 1 263 ? 7.496 12.805 26.344 1 44.91 263 ILE B N 1
ATOM 6555 C CA . ILE B 1 263 ? 8.5 11.742 26.453 1 44.91 263 ILE B CA 1
ATOM 6556 C C . ILE B 1 263 ? 9.758 12.148 25.703 1 44.91 263 ILE B C 1
ATOM 6558 O O . ILE B 1 263 ? 10.867 11.75 26.062 1 44.91 263 ILE B O 1
ATOM 6562 N N . TYR B 1 264 ? 9.555 12.836 24.672 1 49.66 264 TYR B N 1
ATOM 6563 C CA . TYR B 1 264 ? 10.711 13.305 23.922 1 49.66 264 TYR B CA 1
ATOM 6564 C C . TYR B 1 264 ? 11.562 14.242 24.781 1 49.66 264 TYR B C 1
ATOM 6566 O O . TYR B 1 264 ? 12.781 14.289 24.625 1 49.66 264 TYR B O 1
ATOM 6574 N N . GLU B 1 265 ? 10.922 14.945 25.609 1 53.16 265 GLU B N 1
ATOM 6575 C CA . GLU B 1 265 ? 11.656 15.797 26.547 1 53.16 265 GLU B CA 1
ATOM 6576 C C . GLU B 1 265 ? 12.547 14.969 27.469 1 53.16 265 GLU B C 1
ATOM 6578 O O . GLU B 1 265 ? 13.625 15.414 27.859 1 53.16 265 GLU B O 1
ATOM 6583 N N . CYS B 1 266 ? 12.055 13.859 27.734 1 55.03 266 CYS B N 1
ATOM 6584 C CA . CYS B 1 266 ? 12.844 13.094 28.703 1 55.03 266 CYS B CA 1
ATOM 6585 C C . CYS B 1 266 ? 14.164 12.641 28.078 1 55.03 266 CYS B C 1
ATOM 6587 O O . CYS B 1 266 ? 15.141 12.414 28.797 1 55.03 266 CYS B O 1
ATOM 6589 N N . ARG B 1 267 ? 14.234 12.414 26.797 1 52.88 267 ARG B N 1
ATOM 6590 C CA . ARG B 1 267 ? 15.344 11.695 26.188 1 52.88 267 ARG B CA 1
ATOM 6591 C C . ARG B 1 267 ? 16.469 12.648 25.797 1 52.88 267 ARG B C 1
ATOM 6593 O O . ARG B 1 267 ? 17.578 12.219 25.469 1 52.88 267 ARG B O 1
ATOM 6600 N N . ARG B 1 268 ? 16.203 14.016 25.719 1 54.81 268 ARG B N 1
ATOM 6601 C CA . ARG B 1 268 ? 17.156 14.852 25 1 54.81 268 ARG B CA 1
ATOM 6602 C C . ARG B 1 268 ? 18.203 15.438 25.953 1 54.81 268 ARG B C 1
ATOM 6604 O O . ARG B 1 268 ? 19.25 15.93 25.5 1 54.81 268 ARG B O 1
ATOM 6611 N N . THR B 1 269 ? 17.984 15.266 27.188 1 56.41 269 THR B N 1
ATOM 6612 C CA . THR B 1 269 ? 18.828 16.188 27.938 1 56.41 269 THR B CA 1
ATOM 6613 C C . THR B 1 269 ? 20.094 15.484 28.438 1 56.41 269 THR B C 1
ATOM 6615 O O . THR B 1 269 ? 21.047 16.125 28.844 1 56.41 269 THR B O 1
ATOM 6618 N N . ASN B 1 270 ? 20.188 14.164 28.266 1 66 270 ASN B N 1
ATOM 6619 C CA . ASN B 1 270 ? 21.375 13.516 28.812 1 66 270 ASN B CA 1
ATOM 6620 C C . ASN B 1 270 ? 22.328 13.07 27.703 1 66 270 ASN B C 1
ATOM 6622 O O . ASN B 1 270 ? 22 13.203 26.516 1 66 270 ASN B O 1
ATOM 6626 N N . ILE B 1 271 ? 23.609 12.828 28.031 1 66.5 271 ILE B N 1
ATOM 6627 C CA . ILE B 1 271 ? 24.672 12.43 27.094 1 66.5 271 ILE B CA 1
ATOM 6628 C C . ILE B 1 271 ? 24.156 11.32 26.188 1 66.5 271 ILE B C 1
ATOM 6630 O O . ILE B 1 271 ? 24.281 11.406 24.969 1 66.5 271 ILE B O 1
ATOM 6634 N N . MET B 1 272 ? 23.688 10.383 26.797 1 76.56 272 MET B N 1
ATOM 6635 C CA . MET B 1 272 ? 23.219 9.266 25.984 1 76.56 272 MET B CA 1
ATOM 6636 C C . MET B 1 272 ? 22 9.68 25.141 1 76.56 272 MET B C 1
ATOM 6638 O O . MET B 1 272 ? 21.859 9.258 24 1 76.56 272 MET B O 1
ATOM 6642 N N . GLY B 1 273 ? 21.203 10.453 25.688 1 75.75 273 GLY B N 1
ATOM 6643 C CA . GLY B 1 273 ? 20.062 10.969 24.953 1 75.75 273 GLY B CA 1
ATOM 6644 C C . GLY B 1 273 ? 20.438 11.75 23.703 1 75.75 273 GLY B C 1
ATOM 6645 O O . GLY B 1 273 ? 19.844 11.57 22.641 1 75.75 273 GLY B O 1
ATOM 6646 N N . SER B 1 274 ? 21.516 12.477 23.922 1 78.25 274 SER B N 1
ATOM 6647 C CA . SER B 1 274 ? 22 13.242 22.781 1 78.25 274 SER B CA 1
ATOM 6648 C C . SER B 1 274 ? 22.625 12.328 21.719 1 78.25 274 SER B C 1
ATOM 6650 O O . SER B 1 274 ? 22.469 12.562 20.531 1 78.25 274 SER B O 1
ATOM 6652 N N . LEU B 1 275 ? 23.266 11.336 22.25 1 79.44 275 LEU B N 1
ATOM 6653 C CA . LEU B 1 275 ? 23.875 10.375 21.328 1 79.44 275 LEU B CA 1
ATOM 6654 C C . LEU B 1 275 ? 22.812 9.641 20.516 1 79.44 275 LEU B C 1
ATOM 6656 O O . LEU B 1 275 ? 22.969 9.461 19.312 1 79.44 275 LEU B O 1
ATOM 6660 N N . VAL B 1 276 ? 21.812 9.227 21.172 1 81.62 276 VAL B N 1
ATOM 6661 C CA . VAL B 1 276 ? 20.719 8.523 20.5 1 81.62 276 VAL B CA 1
ATOM 6662 C C . VAL B 1 276 ? 20.047 9.453 19.484 1 81.62 276 VAL B C 1
ATOM 6664 O O . VAL B 1 276 ? 19.75 9.047 18.359 1 81.62 276 VAL B O 1
ATOM 6667 N N . GLN B 1 277 ? 19.891 10.672 19.844 1 79.06 277 GLN B N 1
ATOM 6668 C CA . GLN B 1 277 ? 19.25 11.633 18.969 1 79.06 277 GLN B CA 1
ATOM 6669 C C . GLN B 1 277 ? 20.094 11.906 17.719 1 79.06 277 GLN B C 1
ATOM 6671 O O . GLN B 1 277 ? 19.562 12.031 16.625 1 79.06 277 GLN B O 1
ATOM 6676 N N . ASP B 1 278 ? 21.391 11.891 17.938 1 78.56 278 ASP B N 1
ATOM 6677 C CA . ASP B 1 278 ? 22.281 12.18 16.812 1 78.56 278 ASP B CA 1
ATOM 6678 C C . ASP B 1 278 ? 22.469 10.953 15.93 1 78.56 278 ASP B C 1
ATOM 6680 O O . ASP B 1 278 ? 22.641 11.078 14.711 1 78.56 278 ASP B O 1
ATOM 6684 N N . ALA B 1 279 ? 22.438 9.859 16.469 1 84.06 279 ALA B N 1
ATOM 6685 C CA . ALA B 1 279 ? 22.734 8.633 15.742 1 84.06 279 ALA B CA 1
ATOM 6686 C C . ALA B 1 279 ? 21.469 8.047 15.109 1 84.06 279 ALA B C 1
ATOM 6688 O O . ALA B 1 279 ? 21.547 7.27 14.156 1 84.06 279 ALA B O 1
ATOM 6689 N N . SER B 1 280 ? 20.344 8.359 15.57 1 85.44 280 SER B N 1
ATOM 6690 C CA . SER B 1 280 ? 19.078 7.734 15.195 1 85.44 280 SER B CA 1
ATOM 6691 C C . SER B 1 280 ? 18.797 7.895 13.711 1 85.44 280 SER B C 1
ATOM 6693 O O . SER B 1 280 ? 18.406 6.941 13.031 1 85.44 280 SER B O 1
ATOM 6695 N N . PRO B 1 281 ? 19.078 9.031 13.18 1 82.5 281 PRO B N 1
ATOM 6696 C CA . PRO B 1 281 ? 18.797 9.18 11.758 1 82.5 281 PRO B CA 1
ATOM 6697 C C . PRO B 1 281 ? 19.609 8.242 10.883 1 82.5 281 PRO B C 1
ATOM 6699 O O . PRO B 1 281 ? 19.188 7.883 9.781 1 82.5 281 PRO B O 1
ATOM 6702 N N . PHE B 1 282 ? 20.734 7.77 11.43 1 82.75 282 PHE B N 1
ATOM 6703 C CA . PHE B 1 282 ? 21.594 6.879 10.672 1 82.75 282 PHE B CA 1
ATOM 6704 C C . PHE B 1 282 ? 21.234 5.418 10.93 1 82.75 282 PHE B C 1
ATOM 6706 O O . PHE B 1 282 ? 21.531 4.547 10.109 1 82.75 282 PHE B O 1
ATOM 6713 N N . LEU B 1 283 ? 20.609 5.227 11.961 1 89.19 283 LEU B N 1
ATOM 6714 C CA . LEU B 1 283 ? 20.359 3.846 12.359 1 89.19 283 LEU B CA 1
ATOM 6715 C C . LEU B 1 283 ? 18.922 3.441 12.047 1 89.19 283 LEU B C 1
ATOM 6717 O O . LEU B 1 283 ? 18.625 2.252 11.906 1 89.19 283 LEU B O 1
ATOM 6721 N N . PHE B 1 284 ? 18 4.34 11.844 1 90 284 PHE B N 1
ATOM 6722 C CA . PHE B 1 284 ? 16.609 4.043 11.5 1 90 284 PHE B CA 1
ATOM 6723 C C . PHE B 1 284 ? 16.531 3.234 10.211 1 90 284 PHE B C 1
ATOM 6725 O O . PHE B 1 284 ? 15.867 2.201 10.156 1 90 284 PHE B O 1
ATOM 6732 N N . PRO B 1 285 ? 17.266 3.652 9.219 1 89.31 285 PRO B N 1
ATOM 6733 C CA . PRO B 1 285 ? 17.203 2.902 7.961 1 89.31 285 PRO B CA 1
ATOM 6734 C C . PRO B 1 285 ? 17.672 1.459 8.109 1 89.31 285 PRO B C 1
ATOM 6736 O O . PRO B 1 285 ? 17.172 0.565 7.422 1 89.31 285 PRO B O 1
ATOM 6739 N N . CYS B 1 286 ? 18.594 1.292 8.953 1 91.75 286 CYS B N 1
ATOM 6740 C CA . CYS B 1 286 ? 19.078 -0.062 9.18 1 91.75 286 CYS B CA 1
ATOM 6741 C C . CYS B 1 286 ? 17.984 -0.958 9.742 1 91.75 286 CYS B C 1
ATOM 6743 O O . CYS B 1 286 ? 17.812 -2.088 9.281 1 91.75 286 CYS B O 1
ATOM 6745 N N . THR B 1 287 ? 17.297 -0.452 10.648 1 93.88 287 THR B N 1
ATOM 6746 C CA . THR B 1 287 ? 16.219 -1.228 11.258 1 93.88 287 THR B CA 1
ATOM 6747 C C . THR B 1 287 ? 15.086 -1.456 10.258 1 93.88 287 THR B C 1
ATOM 6749 O O . THR B 1 287 ? 14.531 -2.555 10.18 1 93.88 287 THR B O 1
ATOM 6752 N N . ILE B 1 288 ? 14.766 -0.484 9.516 1 93.19 288 ILE B N 1
ATOM 6753 C CA . ILE B 1 288 ? 13.703 -0.567 8.523 1 93.19 288 ILE B CA 1
ATOM 6754 C C . ILE B 1 288 ? 14.07 -1.61 7.465 1 93.19 288 ILE B C 1
ATOM 6756 O O . ILE B 1 288 ? 13.273 -2.506 7.172 1 93.19 288 ILE B O 1
ATOM 6760 N N . GLU B 1 289 ? 15.297 -1.519 6.984 1 92.56 289 GLU B N 1
ATOM 6761 C CA . GLU B 1 289 ? 15.727 -2.449 5.949 1 92.56 289 GLU B CA 1
ATOM 6762 C C . GLU B 1 289 ? 15.812 -3.875 6.484 1 92.56 289 GLU B C 1
ATOM 6764 O O . GLU B 1 289 ? 15.422 -4.824 5.809 1 92.56 289 GLU B O 1
ATOM 6769 N N . TYR B 1 290 ? 16.328 -3.99 7.664 1 94.81 290 TYR B N 1
ATOM 6770 C CA . TYR B 1 290 ? 16.406 -5.312 8.281 1 94.81 290 TYR B CA 1
ATOM 6771 C C . TYR B 1 290 ? 15.023 -5.957 8.359 1 94.81 290 TYR B C 1
ATOM 6773 O O . TYR B 1 290 ? 14.852 -7.113 7.965 1 94.81 290 TYR B O 1
ATOM 6781 N N . SER B 1 291 ? 14.094 -5.23 8.852 1 95.19 291 SER B N 1
ATOM 6782 C CA . SER B 1 291 ? 12.742 -5.75 9.047 1 95.19 291 SER B CA 1
ATOM 6783 C C . SER B 1 291 ? 12.094 -6.102 7.711 1 95.19 291 SER B C 1
ATOM 6785 O O . SER B 1 291 ? 11.391 -7.109 7.602 1 95.19 291 SER B O 1
ATOM 6787 N N . LEU B 1 292 ? 12.281 -5.301 6.711 1 91 292 LEU B N 1
ATOM 6788 C CA . LEU B 1 292 ? 11.695 -5.551 5.395 1 91 292 LEU B CA 1
ATOM 6789 C C . LEU B 1 292 ? 12.305 -6.797 4.762 1 91 292 LEU B C 1
ATOM 6791 O O . LEU B 1 292 ? 11.586 -7.629 4.203 1 91 292 LEU B O 1
ATOM 6795 N N . ILE B 1 293 ? 13.594 -6.934 4.844 1 91.19 293 ILE B N 1
ATOM 6796 C CA . ILE B 1 293 ? 14.281 -8.094 4.281 1 91.19 293 ILE B CA 1
ATOM 6797 C C . ILE B 1 293 ? 13.812 -9.359 4.984 1 91.19 293 ILE B C 1
ATOM 6799 O O . ILE B 1 293 ? 13.508 -10.367 4.332 1 91.19 293 ILE B O 1
ATOM 6803 N N . CYS B 1 294 ? 13.711 -9.289 6.277 1 93.5 294 CYS B N 1
ATOM 6804 C CA . CYS B 1 294 ? 13.297 -10.453 7.047 1 93.5 294 CYS B CA 1
ATOM 6805 C C . CYS B 1 294 ? 11.852 -10.836 6.734 1 93.5 294 CYS B C 1
ATOM 6807 O O . CYS B 1 294 ? 11.531 -12.016 6.617 1 93.5 294 CYS B O 1
ATOM 6809 N N . ALA B 1 295 ? 11.008 -9.852 6.609 1 93.12 295 ALA B N 1
ATOM 6810 C CA . ALA B 1 295 ? 9.625 -10.141 6.266 1 93.12 295 ALA B CA 1
ATOM 6811 C C . ALA B 1 295 ? 9.523 -10.852 4.918 1 93.12 295 ALA B C 1
ATOM 6813 O O . ALA B 1 295 ? 8.742 -11.789 4.758 1 93.12 295 ALA B O 1
ATOM 6814 N N . ALA B 1 296 ? 10.312 -10.453 3.996 1 89.12 296 ALA B N 1
ATOM 6815 C CA . ALA B 1 296 ? 10.297 -11.062 2.668 1 89.12 296 ALA B CA 1
ATOM 6816 C C . ALA B 1 296 ? 10.805 -12.5 2.713 1 89.12 296 ALA B C 1
ATOM 6818 O O . ALA B 1 296 ? 10.203 -13.398 2.115 1 89.12 296 ALA B O 1
ATOM 6819 N N . ILE B 1 297 ? 11.891 -12.734 3.395 1 89.44 297 ILE B N 1
ATOM 6820 C CA . ILE B 1 297 ? 12.477 -14.062 3.494 1 89.44 297 ILE B CA 1
ATOM 6821 C C . ILE B 1 297 ? 11.516 -15.008 4.215 1 89.44 297 ILE B C 1
ATOM 6823 O O . ILE B 1 297 ? 11.312 -16.141 3.791 1 89.44 297 ILE B O 1
ATOM 6827 N N . LEU B 1 298 ? 10.945 -14.492 5.293 1 91.31 298 LEU B N 1
ATOM 6828 C CA . LEU B 1 298 ? 10.023 -15.312 6.07 1 91.31 298 LEU B CA 1
ATOM 6829 C C . LEU B 1 298 ? 8.766 -15.633 5.266 1 91.31 298 LEU B C 1
ATOM 6831 O O . LEU B 1 298 ? 8.172 -16.703 5.438 1 91.31 298 LEU B O 1
ATOM 6835 N N . TYR B 1 299 ? 8.32 -14.836 4.43 1 90.5 299 TYR B N 1
ATOM 6836 C CA . TYR B 1 299 ? 7.164 -15.094 3.58 1 90.5 299 TYR B CA 1
ATOM 6837 C C . TYR B 1 299 ? 7.441 -16.234 2.613 1 90.5 299 TYR B C 1
ATOM 6839 O O . TYR B 1 299 ? 6.582 -17.094 2.393 1 90.5 299 TYR B O 1
ATOM 6847 N N . VAL B 1 300 ? 8.648 -16.234 2.021 1 84.88 300 VAL B N 1
ATOM 6848 C CA . VAL B 1 300 ? 9.016 -17.312 1.119 1 84.88 300 VAL B CA 1
ATOM 6849 C C . VAL B 1 300 ? 9.086 -18.625 1.894 1 84.88 300 VAL B C 1
ATOM 6851 O O . VAL B 1 300 ? 8.656 -19.672 1.398 1 84.88 300 VAL B O 1
ATOM 6854 N N . MET B 1 301 ? 9.609 -18.5 3.119 1 85.94 301 MET B N 1
ATOM 6855 C CA . MET B 1 301 ? 9.672 -19.688 3.965 1 85.94 301 MET B CA 1
ATOM 6856 C C . MET B 1 301 ? 8.266 -20.203 4.289 1 85.94 301 MET B C 1
ATOM 6858 O O . MET B 1 301 ? 8.031 -21.406 4.305 1 85.94 301 MET B O 1
ATOM 6862 N N . TRP B 1 302 ? 7.359 -19.312 4.539 1 87.44 302 TRP B N 1
ATOM 6863 C CA . TRP B 1 302 ? 5.977 -19.656 4.863 1 87.44 302 TRP B CA 1
ATOM 6864 C C . TRP B 1 302 ? 5.285 -20.312 3.678 1 87.44 302 TRP B C 1
ATOM 6866 O O . TRP B 1 302 ? 4.539 -21.281 3.848 1 87.44 302 TRP B O 1
ATOM 6876 N N . LYS B 1 303 ? 5.512 -19.938 2.455 1 81.75 303 LYS B N 1
ATOM 6877 C CA . LYS B 1 303 ? 4.898 -20.469 1.242 1 81.75 303 LYS B CA 1
ATOM 6878 C C . LYS B 1 303 ? 5.383 -21.891 0.958 1 81.75 303 LYS B C 1
ATOM 6880 O O . LYS B 1 303 ? 4.656 -22.688 0.369 1 81.75 303 LYS B O 1
ATOM 6885 N N . ASN B 1 304 ? 6.523 -22.125 1.426 1 78.38 304 ASN B N 1
ATOM 6886 C CA . ASN B 1 304 ? 7.125 -23.422 1.111 1 78.38 304 ASN B CA 1
ATOM 6887 C C . ASN B 1 304 ? 6.895 -24.438 2.227 1 78.38 304 ASN B C 1
ATOM 6889 O O . ASN B 1 304 ? 7.414 -25.547 2.176 1 78.38 304 ASN B O 1
ATOM 6893 N N . VAL B 1 305 ? 6.074 -24 3.23 1 76.94 305 VAL B N 1
ATOM 6894 C CA . VAL B 1 305 ? 5.707 -24.938 4.289 1 76.94 305 VAL B CA 1
ATOM 6895 C C . VAL B 1 305 ? 4.672 -25.922 3.764 1 76.94 305 VAL B C 1
ATOM 6897 O O . VAL B 1 305 ? 3.588 -25.531 3.328 1 76.94 305 VAL B O 1
ATOM 6900 N N . GLY B 1 306 ? 4.727 -27.062 2.98 1 63.53 306 GLY B N 1
ATOM 6901 C CA . GLY B 1 306 ? 3.799 -28.078 2.498 1 63.53 306 GLY B CA 1
ATOM 6902 C C . GLY B 1 306 ? 4.492 -29.25 1.837 1 63.53 306 GLY B C 1
ATOM 6903 O O . GLY B 1 306 ? 5.688 -29.188 1.551 1 63.53 306 GLY B O 1
ATOM 6904 N N . PRO B 1 307 ? 3.67 -30.438 1.848 1 54.84 307 PRO B N 1
ATOM 6905 C CA . PRO B 1 307 ? 4.23 -31.672 1.304 1 54.84 307 PRO B CA 1
ATOM 6906 C C . PRO B 1 307 ? 4.766 -31.5 -0.116 1 54.84 307 PRO B C 1
ATOM 6908 O O . PRO B 1 307 ? 4.168 -30.797 -0.926 1 54.84 307 PRO B O 1
ATOM 6911 N N . LYS B 1 308 ? 6.047 -31.516 -0.388 1 52.34 308 LYS B N 1
ATOM 6912 C CA . LYS B 1 308 ? 6.492 -31.688 -1.768 1 52.34 308 LYS B CA 1
ATOM 6913 C C . LYS B 1 308 ? 5.668 -32.75 -2.482 1 52.34 308 LYS B C 1
ATOM 6915 O O . LYS B 1 308 ? 5.277 -33.75 -1.877 1 52.34 308 LYS B O 1
ATOM 6920 N N . PRO B 1 309 ? 5.039 -32.531 -3.49 1 46 309 PRO B N 1
ATOM 6921 C CA . PRO B 1 309 ? 4.316 -33.656 -4.121 1 46 309 PRO B CA 1
ATOM 6922 C C . PRO B 1 309 ? 5.031 -35 -3.945 1 46 309 PRO B C 1
ATOM 6924 O O . PRO B 1 309 ? 6.262 -35.031 -3.908 1 46 309 PRO B O 1
ATOM 6927 N N . GLU B 1 310 ? 4.34 -35.969 -3.375 1 42.91 310 GLU B N 1
ATOM 6928 C CA . GLU B 1 310 ? 4.723 -37.375 -3.16 1 42.91 310 GLU B CA 1
ATOM 6929 C C . GLU B 1 310 ? 5.684 -37.844 -4.246 1 42.91 310 GLU B C 1
ATOM 6931 O O . GLU B 1 310 ? 6.59 -38.625 -3.973 1 42.91 310 GLU B O 1
ATOM 6936 N N . GLN B 1 311 ? 5.324 -37.531 -5.512 1 42.81 311 GLN B N 1
ATOM 6937 C CA . GLN B 1 311 ? 6.102 -38.125 -6.598 1 42.81 311 GLN B CA 1
ATOM 6938 C C . GLN B 1 311 ? 7.555 -37.656 -6.547 1 42.81 311 GLN B C 1
ATOM 6940 O O . GLN B 1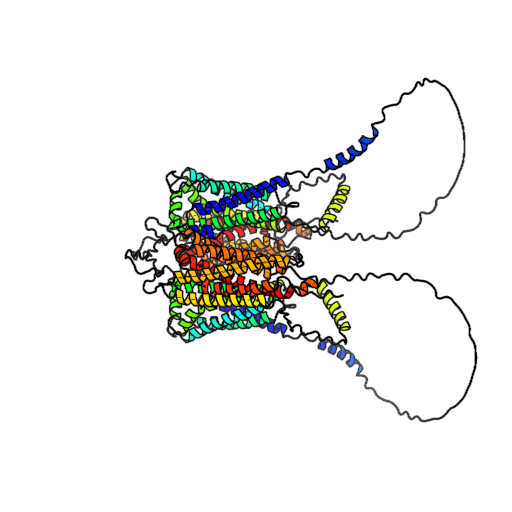 311 ? 8.461 -38.406 -6.957 1 42.81 311 GLN B O 1
ATOM 6945 N N . ALA B 1 312 ? 7.793 -36.531 -6.039 1 44.09 312 ALA B N 1
ATOM 6946 C CA . ALA B 1 312 ? 9.164 -36.031 -5.984 1 44.09 312 ALA B CA 1
ATOM 6947 C C . ALA B 1 312 ? 9.922 -36.625 -4.797 1 44.09 312 ALA B C 1
ATOM 6949 O O . ALA B 1 312 ? 11.141 -36.75 -4.836 1 44.09 312 ALA B O 1
ATOM 6950 N N . VAL B 1 313 ? 9.258 -36.938 -3.801 1 44.69 313 VAL B N 1
ATOM 6951 C CA . VAL B 1 313 ? 9.906 -37.656 -2.689 1 44.69 313 VAL B CA 1
ATOM 6952 C C . VAL B 1 313 ? 10.273 -39.062 -3.107 1 44.69 313 VAL B C 1
ATOM 6954 O O . VAL B 1 313 ? 11.344 -39.562 -2.744 1 44.69 313 VAL B O 1
ATOM 6957 N N . ARG B 1 314 ? 9.383 -39.875 -3.809 1 42.38 314 ARG B N 1
ATOM 6958 C CA . ARG B 1 314 ? 9.719 -41.219 -4.238 1 42.38 314 ARG B CA 1
ATOM 6959 C C . ARG B 1 314 ? 10.906 -41.219 -5.195 1 42.38 314 ARG B C 1
ATOM 6961 O O . ARG B 1 314 ? 11.758 -42.094 -5.141 1 42.38 314 ARG B O 1
ATOM 6968 N N . ASP B 1 315 ? 10.961 -40.219 -5.945 1 41.66 315 ASP B N 1
ATOM 6969 C CA . ASP B 1 315 ? 12.07 -40.156 -6.891 1 41.66 315 ASP B CA 1
ATOM 6970 C C . ASP B 1 315 ? 13.359 -39.719 -6.195 1 41.66 315 ASP B C 1
ATOM 6972 O O . ASP B 1 315 ? 14.453 -40.156 -6.559 1 41.66 315 ASP B O 1
ATOM 6976 N N . SER B 1 316 ? 13.195 -38.906 -5.18 1 42.47 316 SER B N 1
ATOM 6977 C CA . SER B 1 316 ? 14.406 -38.531 -4.461 1 42.47 316 SER B CA 1
ATOM 6978 C C . SER B 1 316 ? 14.906 -39.656 -3.564 1 42.47 316 SER B C 1
ATOM 6980 O O . SER B 1 316 ? 16.125 -39.844 -3.414 1 42.47 316 SER B O 1
ATOM 6982 N N . ASP B 1 317 ? 14.039 -40.375 -2.955 1 41.28 317 ASP B N 1
ATOM 6983 C CA . ASP B 1 317 ? 14.5 -41.531 -2.172 1 41.28 317 ASP B CA 1
ATOM 6984 C C . ASP B 1 317 ? 15.133 -42.594 -3.068 1 41.28 317 ASP B C 1
ATOM 6986 O O . ASP B 1 317 ? 16.125 -43.219 -2.688 1 41.28 317 ASP B O 1
ATOM 6990 N N . GLN B 1 318 ? 14.477 -42.906 -4.223 1 38.16 318 GLN B N 1
ATOM 6991 C CA . GLN B 1 318 ? 15.078 -43.875 -5.125 1 38.16 318 GLN B CA 1
ATOM 6992 C C . GLN B 1 318 ? 16.391 -43.375 -5.707 1 38.16 318 GLN B C 1
ATOM 6994 O O . GLN B 1 318 ? 17.344 -44.125 -5.898 1 38.16 318 GLN B O 1
ATOM 6999 N N . GLN B 1 319 ? 16.375 -42.031 -5.965 1 38.09 319 GLN B N 1
ATOM 7000 C CA . GLN B 1 319 ? 17.625 -41.5 -6.48 1 38.09 319 GLN B CA 1
ATOM 7001 C C . GLN B 1 319 ? 18.672 -41.406 -5.379 1 38.09 319 GLN B C 1
ATOM 7003 O O . GLN B 1 319 ? 19.875 -41.562 -5.633 1 38.09 319 GLN B O 1
ATOM 7008 N N . HIS B 1 320 ? 18.188 -41.125 -4.172 1 38 320 HIS B N 1
ATOM 7009 C CA . HIS B 1 320 ? 19.156 -41.156 -3.082 1 38 320 HIS B CA 1
ATOM 7010 C C . HIS B 1 320 ? 19.703 -42.562 -2.887 1 38 320 HIS B C 1
ATOM 7012 O O . HIS B 1 320 ? 20.891 -42.75 -2.586 1 38 320 HIS B O 1
ATOM 7018 N N . GLN B 1 321 ? 18.828 -43.594 -3.062 1 35.94 321 GLN B N 1
ATOM 7019 C CA . GLN B 1 321 ? 19.359 -44.938 -2.893 1 35.94 321 GLN B CA 1
ATOM 7020 C C . GLN B 1 321 ? 20.328 -45.312 -4.023 1 35.94 321 GLN B C 1
ATOM 7022 O O . GLN B 1 321 ? 21.297 -46.031 -3.812 1 35.94 321 GLN B O 1
ATOM 7027 N N . GLN B 1 322 ? 19.859 -44.906 -5.246 1 35.06 322 GLN B N 1
ATOM 7028 C CA . GLN B 1 322 ? 20.734 -45.312 -6.336 1 35.06 322 GLN B CA 1
ATOM 7029 C C . GLN B 1 322 ? 22.047 -44.5 -6.301 1 35.06 322 GLN B C 1
ATOM 7031 O O . GLN B 1 322 ? 23.078 -44.969 -6.773 1 35.06 322 GLN B O 1
ATOM 7036 N N . HIS B 1 323 ? 21.891 -43.188 -5.828 1 33.66 323 HIS B N 1
ATOM 7037 C CA . HIS B 1 323 ? 23.125 -42.406 -5.793 1 33.66 323 HIS B CA 1
ATOM 7038 C C . HIS B 1 323 ? 24.047 -42.906 -4.676 1 33.66 323 HIS B C 1
ATOM 7040 O O . HIS B 1 323 ? 25.219 -42.531 -4.629 1 33.66 323 HIS B O 1
ATOM 7046 N N . ILE B 1 324 ? 23.438 -43.531 -3.645 1 33.66 324 ILE B N 1
ATOM 7047 C CA . ILE B 1 324 ? 24.359 -44.031 -2.631 1 33.66 324 ILE B CA 1
ATOM 7048 C C . ILE B 1 324 ? 25.297 -45.062 -3.244 1 33.66 324 ILE B C 1
ATOM 7050 O O . ILE B 1 324 ? 26.469 -45.156 -2.875 1 33.66 324 ILE B O 1
ATOM 7054 N N . HIS B 1 325 ? 24.703 -45.906 -4.133 1 31.11 325 HIS B N 1
ATOM 7055 C CA . HIS B 1 325 ? 25.578 -47 -4.539 1 31.11 325 HIS B CA 1
ATOM 7056 C C . HIS B 1 325 ? 26.703 -46.5 -5.453 1 31.11 325 HIS B C 1
ATOM 7058 O O . HIS B 1 325 ? 27.75 -47.125 -5.555 1 31.11 325 HIS B O 1
ATOM 7064 N N . ALA B 1 326 ? 26.297 -45.594 -6.41 1 31.31 326 ALA B N 1
ATOM 7065 C CA . ALA B 1 326 ? 27.328 -45.281 -7.391 1 31.31 326 ALA B CA 1
ATOM 7066 C C . ALA B 1 326 ? 28.375 -44.344 -6.797 1 31.31 326 ALA B C 1
ATOM 7068 O O . ALA B 1 326 ? 29.328 -43.938 -7.48 1 31.31 326 ALA B O 1
ATOM 7069 N N . VAL B 1 327 ? 28.094 -43.688 -5.656 1 33.53 327 VAL B N 1
ATOM 7070 C CA . VAL B 1 327 ? 29.141 -42.812 -5.121 1 33.53 327 VAL B CA 1
ATOM 7071 C C . VAL B 1 327 ? 30.281 -43.656 -4.57 1 33.53 327 VAL B C 1
ATOM 7073 O O . VAL B 1 327 ? 31.094 -43.188 -3.76 1 33.53 327 VAL B O 1
ATOM 7076 N N . SER B 1 328 ? 30.453 -44.875 -4.953 1 28.98 328 SER B N 1
ATOM 7077 C CA . SER B 1 328 ? 31.672 -45.5 -4.434 1 28.98 328 SER B CA 1
ATOM 7078 C C . SER B 1 328 ? 32.875 -44.594 -4.57 1 28.98 328 SER B C 1
ATOM 7080 O O . SER B 1 328 ? 32.719 -43.375 -4.688 1 28.98 328 SER B O 1
ATOM 7082 N N . HIS B 1 329 ? 34.156 -45.219 -5.016 1 27.69 329 HIS B N 1
ATOM 7083 C CA . HIS B 1 329 ? 35.562 -45.031 -4.699 1 27.69 329 HIS B CA 1
ATOM 7084 C C . HIS B 1 329 ? 36.094 -43.75 -5.32 1 27.69 329 HIS B C 1
ATOM 7086 O O . HIS B 1 329 ? 37.281 -43.438 -5.207 1 27.69 329 HIS B O 1
ATOM 7092 N N . THR B 1 330 ? 35.625 -43.375 -6.48 1 30.16 330 THR B N 1
ATOM 7093 C CA . THR B 1 330 ? 36.531 -42.375 -7.078 1 30.16 330 THR B CA 1
ATOM 7094 C C . THR B 1 330 ? 36.5 -41.062 -6.289 1 30.16 330 THR B C 1
ATOM 7096 O O . THR B 1 330 ? 35.406 -40.562 -5.973 1 30.16 330 THR B O 1
ATOM 7099 N N . GLY B 1 331 ? 37.5 -40.75 -5.402 1 30.5 331 GLY B N 1
ATOM 7100 C CA . GLY B 1 331 ? 37.938 -39.688 -4.531 1 30.5 331 GLY B CA 1
ATOM 7101 C C . GLY B 1 331 ? 37.594 -38.312 -5.062 1 30.5 331 GLY B C 1
ATOM 7102 O O . GLY B 1 331 ? 38.312 -37.344 -4.844 1 30.5 331 GLY B O 1
ATOM 7103 N N . SER B 1 332 ? 36.812 -38.281 -6.117 1 30.88 332 SER B N 1
ATOM 7104 C CA . SER B 1 332 ? 36.625 -36.875 -6.516 1 30.88 332 SER B CA 1
ATOM 7105 C C . SER B 1 332 ? 36.094 -36.031 -5.371 1 30.88 332 SER B C 1
ATOM 7107 O O . SER B 1 332 ? 35.031 -36.344 -4.828 1 30.88 332 SER B O 1
ATOM 7109 N N . ILE B 1 333 ? 36.938 -35.594 -4.492 1 29.91 333 ILE B N 1
ATOM 7110 C CA . ILE B 1 333 ? 36.688 -34.594 -3.443 1 29.91 333 ILE B CA 1
ATOM 7111 C C . ILE B 1 333 ? 35.562 -33.656 -3.883 1 29.91 333 ILE B C 1
ATOM 7113 O O . ILE B 1 333 ? 35.719 -32.906 -4.852 1 29.91 333 ILE B O 1
ATOM 7117 N N . ARG B 1 334 ? 34.344 -34.094 -3.824 1 36.5 334 ARG B N 1
ATOM 7118 C CA . ARG B 1 334 ? 33.25 -33.156 -3.863 1 36.5 334 ARG B CA 1
ATOM 7119 C C . ARG B 1 334 ? 33.656 -31.812 -3.24 1 36.5 334 ARG B C 1
ATOM 7121 O O . ARG B 1 334 ? 34.031 -31.75 -2.066 1 36.5 334 ARG B O 1
ATOM 7128 N N . ARG B 1 335 ? 34.375 -31.016 -4.023 1 36.28 335 ARG B N 1
ATOM 7129 C CA . ARG B 1 335 ? 34.719 -29.672 -3.594 1 36.28 335 ARG B CA 1
ATOM 7130 C C . ARG B 1 335 ? 33.656 -29.094 -2.691 1 36.28 335 ARG B C 1
ATOM 7132 O O . ARG B 1 335 ? 32.438 -29.312 -2.922 1 36.28 335 ARG B O 1
ATOM 7139 N N . SER B 1 336 ? 33.938 -28.891 -1.43 1 34.75 336 SER B N 1
ATOM 7140 C CA . SER B 1 336 ? 33.094 -28.281 -0.391 1 34.75 336 SER B CA 1
ATOM 7141 C C . SER B 1 336 ? 32.219 -27.172 -0.963 1 34.75 336 SER B C 1
ATOM 7143 O O . SER B 1 336 ? 32.688 -26.375 -1.774 1 34.75 336 SER B O 1
ATOM 7145 N N . PRO B 1 337 ? 30.922 -27.453 -1.068 1 39.22 337 PRO B N 1
ATOM 7146 C CA . PRO B 1 337 ? 29.969 -26.453 -1.576 1 39.22 337 PRO B CA 1
ATOM 7147 C C . PRO B 1 337 ? 30.359 -25.031 -1.193 1 39.22 337 PRO B C 1
ATOM 7149 O O . PRO B 1 337 ? 29.766 -24.078 -1.689 1 39.22 337 PRO B O 1
ATOM 7152 N N . HIS B 1 338 ? 31.266 -24.906 -0.199 1 38.34 338 HIS B N 1
ATOM 7153 C CA . HIS B 1 338 ? 31.578 -23.562 0.277 1 38.34 338 HIS B CA 1
ATOM 7154 C C . HIS B 1 338 ? 32.625 -22.891 -0.596 1 38.34 338 HIS B C 1
ATOM 7156 O O . HIS B 1 338 ? 33.094 -21.797 -0.282 1 38.34 338 HIS B O 1
ATOM 7162 N N . HIS B 1 339 ? 33.344 -23.609 -1.399 1 37.47 339 HIS B N 1
ATOM 7163 C CA . HIS B 1 339 ? 34.344 -22.828 -2.115 1 37.47 339 HIS B CA 1
ATOM 7164 C C . HIS B 1 339 ? 33.719 -22 -3.221 1 37.47 339 HIS B C 1
ATOM 7166 O O . HIS B 1 339 ? 33.156 -22.547 -4.176 1 37.47 339 HIS B O 1
ATOM 7172 N N . TYR B 1 340 ? 33.188 -20.859 -2.889 1 42.41 340 TYR B N 1
ATOM 7173 C CA . TYR B 1 340 ? 32.75 -19.875 -3.871 1 42.41 340 TYR B CA 1
ATOM 7174 C C . TYR B 1 340 ? 33.906 -19.375 -4.715 1 42.41 340 TYR B C 1
ATOM 7176 O O . TYR B 1 340 ? 34.875 -18.812 -4.188 1 42.41 340 TYR B O 1
ATOM 7184 N N . SER B 1 341 ? 34.438 -20.062 -5.617 1 46.72 341 SER B N 1
ATOM 7185 C CA . SER B 1 341 ? 35.406 -19.5 -6.52 1 46.72 341 SER B CA 1
ATOM 7186 C C . SER B 1 341 ? 34.844 -18.359 -7.344 1 46.72 341 SER B C 1
ATOM 7188 O O . SER B 1 341 ? 33.812 -18.531 -8.023 1 46.72 341 SER B O 1
ATOM 7190 N N . VAL B 1 342 ? 35.031 -17.219 -6.902 1 53.47 342 VAL B N 1
ATOM 7191 C CA . VAL B 1 342 ? 34.594 -16.047 -7.645 1 53.47 342 VAL B CA 1
ATOM 7192 C C . VAL B 1 342 ? 35.625 -15.695 -8.719 1 53.47 342 VAL B C 1
ATOM 7194 O O . VAL B 1 342 ? 36.781 -15.43 -8.406 1 53.47 342 VAL B O 1
ATOM 7197 N N . ASP B 1 343 ? 35.5 -16.141 -9.844 1 56.69 343 ASP B N 1
ATOM 7198 C CA . ASP B 1 343 ? 36.312 -15.695 -10.984 1 56.69 343 ASP B CA 1
ATOM 7199 C C . ASP B 1 343 ? 36.031 -14.219 -11.289 1 56.69 343 ASP B C 1
ATOM 7201 O O . ASP B 1 343 ? 34.938 -13.859 -11.719 1 56.69 343 ASP B O 1
ATOM 7205 N N . CYS B 1 344 ? 36.938 -13.438 -10.789 1 61.91 344 CYS B N 1
ATOM 7206 C CA . CYS B 1 344 ? 36.812 -12 -11.016 1 61.91 344 CYS B CA 1
ATOM 7207 C C . CYS B 1 344 ? 37.469 -11.594 -12.336 1 61.91 344 CYS B C 1
ATOM 7209 O O . CYS B 1 344 ? 37.812 -10.422 -12.523 1 61.91 344 CYS B O 1
ATOM 7211 N N . ALA B 1 345 ? 37.594 -12.562 -13.25 1 67.12 345 ALA B N 1
ATOM 7212 C CA . ALA B 1 345 ? 38.219 -12.195 -14.516 1 67.12 345 ALA B CA 1
ATOM 7213 C C . ALA B 1 345 ? 37.312 -11.266 -15.328 1 67.12 345 ALA B C 1
ATOM 7215 O O . ALA B 1 345 ? 36.094 -11.453 -15.367 1 67.12 345 ALA B O 1
ATOM 7216 N N . ARG B 1 346 ? 37.875 -10.07 -16 1 70.56 346 ARG B N 1
ATOM 7217 C CA . ARG B 1 346 ? 37.219 -9.125 -16.906 1 70.56 346 ARG B CA 1
ATOM 7218 C C . ARG B 1 346 ? 36.188 -8.281 -16.172 1 70.56 346 ARG B C 1
ATOM 7220 O O . ARG B 1 346 ? 35.125 -8 -16.703 1 70.56 346 ARG B O 1
ATOM 7227 N N . ALA B 1 347 ? 36.406 -8.266 -14.906 1 82.38 347 ALA B N 1
ATOM 7228 C CA . ALA B 1 347 ? 35.5 -7.426 -14.109 1 82.38 347 ALA B CA 1
ATOM 7229 C C . ALA B 1 347 ? 36.281 -6.277 -13.461 1 82.38 347 ALA B C 1
ATOM 7231 O O . ALA B 1 347 ? 35.656 -5.402 -12.828 1 82.38 347 ALA B O 1
ATOM 7232 N N . HIS B 1 348 ? 37.594 -6.141 -13.742 1 80.38 348 HIS B N 1
ATOM 7233 C CA . HIS B 1 348 ? 38.438 -5.219 -13 1 80.38 348 HIS B CA 1
ATOM 7234 C C . HIS B 1 348 ? 38.188 -3.771 -13.414 1 80.38 348 HIS B C 1
ATOM 7236 O O . HIS B 1 348 ? 38.125 -2.881 -12.562 1 80.38 348 HIS B O 1
ATOM 7242 N N . LYS B 1 349 ? 38.031 -3.504 -14.742 1 85.31 349 LYS B N 1
ATOM 7243 C CA . LYS B 1 349 ? 37.781 -2.135 -15.188 1 85.31 349 LYS B CA 1
ATOM 7244 C C . LYS B 1 349 ? 36.469 -1.602 -14.625 1 85.31 349 LYS B C 1
ATOM 7246 O O . LYS B 1 349 ? 36.375 -0.449 -14.188 1 85.31 349 LYS B O 1
ATOM 7251 N N . GLY B 1 350 ? 35.5 -2.451 -14.617 1 90.81 350 GLY B N 1
ATOM 7252 C CA . GLY B 1 350 ? 34.219 -2.051 -14.039 1 90.81 350 GLY B CA 1
ATOM 7253 C C . GLY B 1 350 ? 34.281 -1.792 -12.547 1 90.81 350 GLY B C 1
ATOM 7254 O O . GLY B 1 350 ? 33.688 -0.85 -12.039 1 90.81 350 GLY B O 1
ATOM 7255 N N . LEU B 1 351 ? 35.062 -2.584 -11.898 1 89 351 LEU B N 1
ATOM 7256 C CA . LEU B 1 351 ? 35.188 -2.447 -10.453 1 89 351 LEU B CA 1
ATOM 7257 C C . LEU B 1 351 ? 35.938 -1.155 -10.102 1 89 351 LEU B C 1
ATOM 7259 O O . LEU B 1 351 ? 35.5 -0.414 -9.219 1 89 351 LEU B O 1
ATOM 7263 N N . PHE B 1 352 ? 37.031 -0.846 -10.812 1 88.06 352 PHE B N 1
ATOM 7264 C CA . PHE B 1 352 ? 37.844 0.325 -10.492 1 88.06 352 PHE B CA 1
ATOM 7265 C C . PHE B 1 352 ? 37.094 1.608 -10.828 1 88.06 352 PHE B C 1
ATOM 7267 O O . PHE B 1 352 ? 37.156 2.586 -10.078 1 88.06 352 PHE B O 1
ATOM 7274 N N . VAL B 1 353 ? 36.344 1.636 -11.914 1 92.25 353 VAL B N 1
ATOM 7275 C CA . VAL B 1 353 ? 35.531 2.805 -12.25 1 92.25 353 VAL B CA 1
ATOM 7276 C C . VAL B 1 353 ? 34.406 2.963 -11.242 1 92.25 353 VAL B C 1
ATOM 7278 O O . VAL B 1 353 ? 34.062 4.082 -10.867 1 92.25 353 VAL B O 1
ATOM 7281 N N . GLY B 1 354 ? 33.906 1.833 -10.852 1 94.94 354 GLY B N 1
ATOM 7282 C CA . GLY B 1 354 ? 32.906 1.87 -9.82 1 94.94 354 GLY B CA 1
ATOM 7283 C C . GLY B 1 354 ? 33.406 2.406 -8.492 1 94.94 354 GLY B C 1
ATOM 7284 O O . GLY B 1 354 ? 32.75 3.234 -7.859 1 94.94 354 GLY B O 1
ATOM 7285 N N . ILE B 1 355 ? 34.531 1.971 -8.117 1 91.38 355 ILE B N 1
ATOM 7286 C CA . ILE B 1 355 ? 35.125 2.439 -6.871 1 91.38 355 ILE B CA 1
ATOM 7287 C C . ILE B 1 355 ? 35.438 3.932 -6.973 1 91.38 355 ILE B C 1
ATOM 7289 O O . ILE B 1 355 ? 35.219 4.68 -6.016 1 91.38 355 ILE B O 1
ATOM 7293 N N . LEU B 1 356 ? 35.875 4.348 -8.07 1 91.75 356 LEU B N 1
ATOM 7294 C CA . LEU B 1 356 ? 36.125 5.773 -8.281 1 91.75 356 LEU B CA 1
ATOM 7295 C C . LEU B 1 356 ? 34.812 6.566 -8.102 1 91.75 356 LEU B C 1
ATOM 7297 O O . LEU B 1 356 ? 34.812 7.598 -7.426 1 91.75 356 LEU B O 1
ATOM 7301 N N . ALA B 1 357 ? 33.781 6.086 -8.688 1 95.12 357 ALA B N 1
ATOM 7302 C CA . ALA B 1 357 ? 32.5 6.738 -8.547 1 95.12 357 ALA B CA 1
ATOM 7303 C C . ALA B 1 357 ? 32.062 6.762 -7.086 1 95.12 357 ALA B C 1
ATOM 7305 O O . ALA B 1 357 ? 31.5 7.762 -6.613 1 95.12 357 ALA B O 1
ATOM 7306 N N . LEU B 1 358 ? 32.344 5.719 -6.395 1 95.5 358 LEU B N 1
ATOM 7307 C CA . LEU B 1 358 ? 31.969 5.625 -4.988 1 95.5 358 LEU B CA 1
ATOM 7308 C C . LEU B 1 358 ? 32.75 6.621 -4.148 1 95.5 358 LEU B C 1
ATOM 7310 O O . LEU B 1 358 ? 32.188 7.316 -3.305 1 95.5 358 LEU B O 1
ATOM 7314 N N . VAL B 1 359 ? 34.062 6.691 -4.418 1 92.62 359 VAL B N 1
ATOM 7315 C CA . VAL B 1 359 ? 34.938 7.598 -3.67 1 92.62 359 VAL B CA 1
ATOM 7316 C C . VAL B 1 359 ? 34.531 9.047 -3.951 1 92.62 359 VAL B C 1
ATOM 7318 O O . VAL B 1 359 ? 34.438 9.859 -3.029 1 92.62 359 VAL B O 1
ATOM 7321 N N . LEU B 1 360 ? 34.188 9.359 -5.152 1 93.88 360 LEU B N 1
ATOM 7322 C CA . LEU B 1 360 ? 33.75 10.703 -5.512 1 93.88 360 LEU B CA 1
ATOM 7323 C C . LEU B 1 360 ? 32.438 11.039 -4.844 1 93.88 360 LEU B C 1
ATOM 7325 O O . LEU B 1 360 ? 32.219 12.18 -4.422 1 93.88 360 LEU B O 1
ATOM 7329 N N . THR B 1 361 ? 31.578 10.094 -4.742 1 95.88 361 THR B N 1
ATOM 7330 C CA . THR B 1 361 ? 30.281 10.289 -4.086 1 95.88 361 THR B CA 1
ATOM 7331 C C . THR B 1 361 ? 30.484 10.555 -2.594 1 95.88 361 THR B C 1
ATOM 7333 O O . THR B 1 361 ? 29.844 11.453 -2.031 1 95.88 361 THR B O 1
ATOM 7336 N N . ILE B 1 362 ? 31.391 9.805 -2.012 1 92.19 362 ILE B N 1
ATOM 7337 C CA . ILE B 1 362 ? 31.641 9.977 -0.585 1 92.19 362 ILE B CA 1
ATOM 7338 C C . ILE B 1 362 ? 32.25 11.359 -0.331 1 92.19 362 ILE B C 1
ATOM 7340 O O . ILE B 1 362 ? 31.828 12.055 0.604 1 92.19 362 ILE B O 1
ATOM 7344 N N . ILE B 1 363 ? 33.094 11.797 -1.181 1 91.88 363 ILE B N 1
ATOM 7345 C CA . ILE B 1 363 ? 33.688 13.133 -1.069 1 91.88 363 ILE B CA 1
ATOM 7346 C C . ILE B 1 363 ? 32.594 14.188 -1.223 1 91.88 363 ILE B C 1
ATOM 7348 O O . ILE B 1 363 ? 32.562 15.156 -0.458 1 91.88 363 ILE B O 1
ATOM 7352 N N . SER B 1 364 ? 31.781 13.984 -2.121 1 94.5 364 SER B N 1
ATOM 7353 C CA . SER B 1 364 ? 30.688 14.922 -2.355 1 94.5 364 SER B CA 1
ATOM 7354 C C . SER B 1 364 ? 29.766 15 -1.149 1 94.5 364 SER B C 1
ATOM 7356 O O . SER B 1 364 ? 29.312 16.078 -0.768 1 94.5 364 SER B O 1
ATOM 7358 N N . LEU B 1 365 ? 29.453 13.906 -0.533 1 93.31 365 LEU B N 1
ATOM 7359 C CA . LEU B 1 365 ? 28.578 13.875 0.627 1 93.31 365 LEU B CA 1
ATOM 7360 C C . LEU B 1 365 ? 29.219 14.578 1.819 1 93.31 365 LEU B C 1
ATOM 7362 O O . LEU B 1 365 ? 28.547 15.328 2.533 1 93.31 365 LEU B O 1
ATOM 7366 N N . ILE B 1 366 ? 30.484 14.383 1.964 1 89.88 366 ILE B N 1
ATOM 7367 C CA . ILE B 1 366 ? 31.188 15.047 3.047 1 89.88 366 ILE B CA 1
ATOM 7368 C C . ILE B 1 366 ? 31.156 16.562 2.834 1 89.88 366 ILE B C 1
ATOM 7370 O O . ILE B 1 366 ? 30.844 17.312 3.756 1 89.88 366 ILE B O 1
ATOM 7374 N N . LEU B 1 367 ? 31.438 16.969 1.639 1 91.62 367 LEU B N 1
ATOM 7375 C CA . LEU B 1 367 ? 31.406 18.391 1.311 1 91.62 367 LEU B CA 1
ATOM 7376 C C . LEU B 1 367 ? 30.016 18.969 1.513 1 91.62 367 LEU B C 1
ATOM 7378 O O . LEU B 1 367 ? 29.859 20.078 2 1 91.62 367 LEU B O 1
ATOM 7382 N N . PHE B 1 368 ? 29.047 18.297 1.178 1 91.81 368 PHE B N 1
ATOM 7383 C CA . PHE B 1 368 ? 27.656 18.734 1.332 1 91.81 368 PHE B CA 1
ATOM 7384 C C . PHE B 1 368 ? 27.328 19 2.799 1 91.81 368 PHE B C 1
ATOM 7386 O O . PHE B 1 368 ? 26.797 20.047 3.139 1 91.81 368 PHE B O 1
ATOM 7393 N N . PHE B 1 369 ? 27.75 18.078 3.721 1 87.06 369 PHE B N 1
ATOM 7394 C CA . PHE B 1 369 ? 27.422 18.203 5.137 1 87.06 369 PHE B CA 1
ATOM 7395 C C . PHE B 1 369 ? 28.188 19.344 5.777 1 87.06 369 PHE B C 1
ATOM 7397 O O . PHE B 1 369 ? 27.688 20.016 6.688 1 87.06 369 PHE B O 1
ATOM 7404 N N . VAL B 1 370 ? 29.328 19.625 5.234 1 88.38 370 VAL B N 1
ATOM 7405 C CA . VAL B 1 370 ? 30.125 20.734 5.758 1 88.38 370 VAL B CA 1
ATOM 7406 C C . VAL B 1 370 ? 29.547 22.062 5.266 1 88.38 370 VAL B C 1
ATOM 7408 O O . VAL B 1 370 ? 29.391 23 6.039 1 88.38 370 VAL B O 1
ATOM 7411 N N . LEU B 1 371 ? 29.109 22.062 4.066 1 89.81 371 LEU B N 1
ATOM 7412 C CA . LEU B 1 371 ? 28.641 23.297 3.449 1 89.81 371 LEU B CA 1
ATOM 7413 C C . LEU B 1 371 ? 27.219 23.641 3.908 1 89.81 371 LEU B C 1
ATOM 7415 O O . LEU B 1 371 ? 26.875 24.812 4.086 1 89.81 371 LEU B O 1
ATOM 7419 N N . ILE B 1 372 ? 26.375 22.719 4.164 1 86.88 372 ILE B N 1
ATOM 7420 C CA . ILE B 1 372 ? 24.969 22.938 4.48 1 86.88 372 ILE B CA 1
ATOM 7421 C C . ILE B 1 372 ? 24.844 23.5 5.898 1 86.88 372 ILE B C 1
ATOM 7423 O O . ILE B 1 372 ? 23.828 24.125 6.234 1 86.88 372 ILE B O 1
ATOM 7427 N N . SER B 1 373 ? 25.828 23.25 6.738 1 83.38 373 SER B N 1
ATOM 7428 C CA . SER B 1 373 ? 25.812 23.734 8.109 1 83.38 373 SER B CA 1
ATOM 7429 C C . SER B 1 373 ? 26.016 25.25 8.156 1 83.38 373 SER B C 1
ATOM 7431 O O . SER B 1 373 ? 25.703 25.891 9.156 1 83.38 373 SER B O 1
ATOM 7433 N N . ARG B 1 374 ? 26.469 25.781 7.047 1 86 374 ARG B N 1
ATOM 7434 C CA . ARG B 1 374 ? 26.656 27.219 6.938 1 86 374 ARG B CA 1
ATOM 7435 C C . ARG B 1 374 ? 25.547 27.859 6.109 1 86 374 ARG B C 1
ATOM 7437 O O . ARG B 1 374 ? 25.406 27.562 4.918 1 86 374 ARG B O 1
ATOM 7444 N N . PRO B 1 375 ? 24.734 28.641 6.684 1 83.75 375 PRO B N 1
ATOM 7445 C CA . PRO B 1 375 ? 23.562 29.219 6.004 1 83.75 375 PRO B CA 1
ATOM 7446 C C . PRO B 1 375 ? 23.938 29.984 4.734 1 83.75 375 PRO B C 1
ATOM 7448 O O . PRO B 1 375 ? 23.156 30.016 3.781 1 83.75 375 PRO B O 1
ATOM 7451 N N . GLU B 1 376 ? 25.172 30.547 4.664 1 87.88 376 GLU B N 1
ATOM 7452 C CA . GLU B 1 376 ? 25.578 31.344 3.508 1 87.88 376 GLU B CA 1
ATOM 7453 C C . GLU B 1 376 ? 25.938 30.453 2.324 1 87.88 376 GLU B C 1
ATOM 7455 O O . GLU B 1 376 ? 25.906 30.891 1.174 1 87.88 376 GLU B O 1
ATOM 7460 N N . LEU B 1 377 ? 26.188 29.188 2.643 1 89.44 377 LEU B N 1
ATOM 7461 C CA . LEU B 1 377 ? 26.688 28.312 1.592 1 89.44 377 LEU B CA 1
ATOM 7462 C C . LEU B 1 377 ? 25.672 27.219 1.273 1 89.44 377 LEU B C 1
ATOM 7464 O O . LEU B 1 377 ? 26.016 26.203 0.658 1 89.44 377 LEU B O 1
ATOM 7468 N N . LYS B 1 378 ? 24.5 27.391 1.584 1 86.31 378 LYS B N 1
ATOM 7469 C CA . LYS B 1 378 ? 23.469 26.375 1.384 1 86.31 378 LYS B CA 1
ATOM 7470 C C . LYS B 1 378 ? 23.219 26.141 -0.102 1 86.31 378 LYS B C 1
ATOM 7472 O O . LYS B 1 378 ? 23.078 25 -0.538 1 86.31 378 LYS B O 1
ATOM 7477 N N . ALA B 1 379 ? 23.156 27.203 -0.842 1 85.88 379 ALA B N 1
ATOM 7478 C CA . ALA B 1 379 ? 22.891 27.062 -2.273 1 85.88 379 ALA B CA 1
ATOM 7479 C C . ALA B 1 379 ? 24.031 26.312 -2.967 1 85.88 379 ALA B C 1
ATOM 7481 O O . ALA B 1 379 ? 23.781 25.516 -3.875 1 85.88 379 ALA B O 1
ATOM 7482 N N . LEU B 1 380 ? 25.219 26.578 -2.479 1 89.44 380 LEU B N 1
ATOM 7483 C CA . LEU B 1 380 ? 26.375 25.891 -3.043 1 89.44 380 LEU B CA 1
ATOM 7484 C C . LEU B 1 380 ? 26.359 24.406 -2.672 1 89.44 380 LEU B C 1
ATOM 7486 O O . LEU B 1 380 ? 26.75 23.562 -3.479 1 89.44 380 LEU B O 1
ATOM 7490 N N . ALA B 1 381 ? 26 24.109 -1.504 1 90.69 381 ALA B N 1
ATOM 7491 C CA . ALA B 1 381 ? 25.891 22.734 -1.056 1 90.69 381 ALA B CA 1
ATOM 7492 C C . ALA B 1 381 ? 24.906 21.938 -1.919 1 90.69 381 ALA B C 1
ATOM 7494 O O . ALA B 1 381 ? 25.219 20.844 -2.379 1 90.69 381 ALA B O 1
ATOM 7495 N N . VAL B 1 382 ? 23.766 22.594 -2.182 1 88.44 382 VAL B N 1
ATOM 7496 C CA . VAL B 1 382 ? 22.719 21.938 -2.969 1 88.44 382 VAL B CA 1
ATOM 7497 C C . VAL B 1 382 ? 23.188 21.781 -4.414 1 88.44 382 VAL B C 1
ATOM 7499 O O . VAL B 1 382 ? 22.953 20.734 -5.035 1 88.44 382 VAL B O 1
ATOM 7502 N N . MET B 1 383 ? 23.859 22.719 -4.945 1 91 383 MET B N 1
ATOM 7503 C CA . MET B 1 383 ? 24.375 22.656 -6.316 1 91 383 MET B CA 1
ATOM 7504 C C . MET B 1 383 ? 25.422 21.547 -6.457 1 91 383 MET B C 1
ATOM 7506 O O . MET B 1 383 ? 25.375 20.766 -7.402 1 91 383 MET B O 1
ATOM 7510 N N . GLU B 1 384 ? 26.328 21.516 -5.539 1 93.12 384 GLU B N 1
ATOM 7511 C CA . GLU B 1 384 ? 27.406 20.531 -5.586 1 93.12 384 GLU B CA 1
ATOM 7512 C C . GLU B 1 384 ? 26.859 19.109 -5.562 1 93.12 384 GLU B C 1
ATOM 7514 O O . GLU B 1 384 ? 27.266 18.266 -6.375 1 93.12 384 GLU B O 1
ATOM 7519 N N . VAL B 1 385 ? 25.984 18.828 -4.711 1 91.88 385 VAL B N 1
ATOM 7520 C CA . VAL B 1 385 ? 25.469 17.469 -4.566 1 91.88 385 VAL B CA 1
ATOM 7521 C C . VAL B 1 385 ? 24.625 17.094 -5.793 1 91.88 385 VAL B C 1
ATOM 7523 O O . VAL B 1 385 ? 24.672 15.961 -6.258 1 91.88 385 VAL B O 1
ATOM 7526 N N . ASN B 1 386 ? 23.891 18 -6.305 1 92.31 386 ASN B N 1
ATOM 7527 C CA . ASN B 1 386 ? 23.078 17.719 -7.484 1 92.31 386 ASN B CA 1
ATOM 7528 C C . ASN B 1 386 ? 23.938 17.453 -8.711 1 92.31 386 ASN B C 1
ATOM 7530 O O . ASN B 1 386 ? 23.594 16.609 -9.547 1 92.31 386 ASN B O 1
ATOM 7534 N N . VAL B 1 387 ? 25 18.172 -8.82 1 94.31 387 VAL B N 1
ATOM 7535 C CA . VAL B 1 387 ? 25.906 17.953 -9.945 1 94.31 387 VAL B CA 1
ATOM 7536 C C . VAL B 1 387 ? 26.531 16.562 -9.844 1 94.31 387 VAL B C 1
ATOM 7538 O O . VAL B 1 387 ? 26.609 15.836 -10.836 1 94.31 387 VAL B O 1
ATOM 7541 N N . CYS B 1 388 ? 26.906 16.219 -8.68 1 94.75 388 CYS B N 1
ATOM 7542 C CA . CYS B 1 388 ? 27.5 14.898 -8.469 1 94.75 388 CYS B CA 1
ATOM 7543 C C . CYS B 1 388 ? 26.484 13.789 -8.719 1 94.75 388 CYS B C 1
ATOM 7545 O O . CYS B 1 388 ? 26.797 12.797 -9.375 1 94.75 388 CYS B O 1
ATOM 7547 N N . GLU B 1 389 ? 25.344 13.977 -8.227 1 95.81 389 GLU B N 1
ATOM 7548 C CA . GLU B 1 389 ? 24.281 12.992 -8.438 1 95.81 389 GLU B CA 1
ATOM 7549 C C . GLU B 1 389 ? 23.938 12.859 -9.914 1 95.81 389 GLU B C 1
ATOM 7551 O O . GLU B 1 389 ? 23.719 11.758 -10.414 1 95.81 389 GLU B O 1
ATOM 7556 N N . LEU B 1 390 ? 23.844 13.945 -10.57 1 96.5 390 LEU B N 1
ATOM 7557 C CA . LEU B 1 390 ? 23.531 13.93 -12 1 96.5 390 LEU B CA 1
ATOM 7558 C C . LEU B 1 390 ? 24.578 13.164 -12.781 1 96.5 390 LEU B C 1
ATOM 7560 O O . LEU B 1 390 ? 24.25 12.359 -13.656 1 96.5 390 LEU B O 1
ATOM 7564 N N . ALA B 1 391 ? 25.797 13.43 -12.422 1 96.81 391 ALA B N 1
ATOM 7565 C CA . ALA B 1 391 ? 26.875 12.703 -13.07 1 96.81 391 ALA B CA 1
ATOM 7566 C C . ALA B 1 391 ? 26.781 11.203 -12.797 1 96.81 391 ALA B C 1
ATOM 7568 O O . ALA B 1 391 ? 27 10.391 -13.695 1 96.81 391 ALA B O 1
ATOM 7569 N N . LEU B 1 392 ? 26.469 10.891 -11.602 1 97.25 392 LEU B N 1
ATOM 7570 C CA . LEU B 1 392 ? 26.344 9.492 -11.211 1 97.25 392 LEU B CA 1
ATOM 7571 C C . LEU B 1 392 ? 25.188 8.828 -11.938 1 97.25 392 LEU B C 1
ATOM 7573 O O . LEU B 1 392 ? 25.344 7.734 -12.492 1 97.25 392 LEU B O 1
ATOM 7577 N N . TYR B 1 393 ? 24 9.453 -11.953 1 97.81 393 TYR B N 1
ATOM 7578 C CA . TYR B 1 393 ? 22.844 8.914 -12.641 1 97.81 393 TYR B CA 1
ATOM 7579 C C . TYR B 1 393 ? 23.094 8.789 -14.141 1 97.81 393 TYR B C 1
ATOM 7581 O O . TYR B 1 393 ? 22.672 7.816 -14.773 1 97.81 393 TYR B O 1
ATOM 7589 N N . PHE B 1 394 ? 23.797 9.719 -14.664 1 96.94 394 PHE B N 1
ATOM 7590 C CA . PHE B 1 394 ? 24.094 9.688 -16.094 1 96.94 394 PHE B CA 1
ATOM 7591 C C . PHE B 1 394 ? 25.016 8.523 -16.422 1 96.94 394 PHE B C 1
ATOM 7593 O O . PHE B 1 394 ? 24.75 7.75 -17.344 1 96.94 394 PHE B O 1
ATOM 7600 N N . ALA B 1 395 ? 26.078 8.414 -15.672 1 97.06 395 ALA B N 1
ATOM 7601 C CA . ALA B 1 395 ? 27.031 7.324 -15.883 1 97.06 395 ALA B CA 1
ATOM 7602 C C . ALA B 1 395 ? 26.344 5.969 -15.711 1 97.06 395 ALA B C 1
ATOM 7604 O O . ALA B 1 395 ? 26.562 5.055 -16.5 1 97.06 395 ALA B O 1
ATOM 7605 N N . ALA B 1 396 ? 25.531 5.875 -14.68 1 97.69 396 ALA B N 1
ATOM 7606 C CA . ALA B 1 396 ? 24.844 4.617 -14.422 1 97.69 396 ALA B CA 1
ATOM 7607 C C . ALA B 1 396 ? 23.844 4.301 -15.531 1 97.69 396 ALA B C 1
ATOM 7609 O O . ALA B 1 396 ? 23.672 3.141 -15.906 1 97.69 396 ALA B O 1
ATOM 7610 N N . THR B 1 397 ? 23.156 5.305 -16.062 1 97.81 397 THR B N 1
ATOM 7611 C CA . THR B 1 397 ? 22.203 5.105 -17.156 1 97.81 397 THR B CA 1
ATOM 7612 C C . THR B 1 397 ? 22.906 4.641 -18.422 1 97.81 397 THR B C 1
ATOM 7614 O O . THR B 1 397 ? 22.453 3.713 -19.094 1 97.81 397 THR B O 1
ATOM 7617 N N . VAL B 1 398 ? 24 5.262 -18.734 1 97.25 398 VAL B N 1
ATOM 7618 C CA . VAL B 1 398 ? 24.766 4.875 -19.906 1 97.25 398 VAL B CA 1
ATOM 7619 C C . VAL B 1 398 ? 25.266 3.434 -19.75 1 97.25 398 VAL B C 1
ATOM 7621 O O . VAL B 1 398 ? 25.156 2.631 -20.672 1 97.25 398 VAL B O 1
ATOM 7624 N N . ALA B 1 399 ? 25.781 3.146 -18.547 1 96.94 399 ALA B N 1
ATOM 7625 C CA . ALA B 1 399 ? 26.234 1.788 -18.281 1 96.94 399 ALA B CA 1
ATOM 7626 C C . ALA B 1 399 ? 25.094 0.782 -18.422 1 96.94 399 ALA B C 1
ATOM 7628 O O . ALA B 1 399 ? 25.297 -0.314 -18.953 1 96.94 399 ALA B O 1
ATOM 7629 N N . THR B 1 400 ? 23.969 1.118 -17.938 1 97.12 400 THR B N 1
ATOM 7630 C CA . THR B 1 400 ? 22.797 0.24 -18.016 1 97.12 400 THR B CA 1
ATOM 7631 C C . THR B 1 400 ? 22.406 0.014 -19.484 1 97.12 400 THR B C 1
ATOM 7633 O O . THR B 1 400 ? 22.125 -1.117 -19.891 1 97.12 400 THR B O 1
ATOM 7636 N N . LEU B 1 401 ? 22.359 1.053 -20.281 1 96.5 401 LEU B N 1
ATOM 7637 C CA . LEU B 1 401 ? 21.984 0.941 -21.688 1 96.5 401 LEU B CA 1
ATOM 7638 C C . LEU B 1 401 ? 23 0.105 -22.453 1 96.5 401 LEU B C 1
ATOM 7640 O O . LEU B 1 401 ? 22.625 -0.752 -23.266 1 96.5 401 LEU B O 1
ATOM 7644 N N . LEU B 1 402 ? 24.266 0.301 -22.219 1 95.44 402 LEU B N 1
ATOM 7645 C CA . LEU B 1 402 ? 25.312 -0.493 -22.844 1 95.44 402 LEU B CA 1
ATOM 7646 C C . LEU B 1 402 ? 25.25 -1.946 -22.391 1 95.44 402 LEU B C 1
ATOM 7648 O O . LEU B 1 402 ? 25.469 -2.863 -23.188 1 95.44 402 LEU B O 1
ATOM 7652 N N . GLY B 1 403 ? 25 -2.088 -21.094 1 94.12 403 GLY B N 1
ATOM 7653 C CA . GLY B 1 403 ? 24.828 -3.438 -20.578 1 94.12 403 GLY B CA 1
ATOM 7654 C C . GLY B 1 403 ? 23.672 -4.18 -21.219 1 94.12 403 GLY B C 1
ATOM 7655 O O . GLY B 1 403 ? 23.797 -5.367 -21.531 1 94.12 403 GLY B O 1
ATOM 7656 N N . MET B 1 404 ? 22.609 -3.48 -21.422 1 94.38 404 MET B N 1
ATOM 7657 C CA . MET B 1 404 ? 21.438 -4.078 -22.062 1 94.38 404 MET B CA 1
ATOM 7658 C C . MET B 1 404 ? 21.781 -4.551 -23.469 1 94.38 404 MET B C 1
ATOM 7660 O O . MET B 1 404 ? 21.328 -5.617 -23.906 1 94.38 404 MET B O 1
ATOM 7664 N N . LEU B 1 405 ? 22.578 -3.836 -24.203 1 93.31 405 LEU B N 1
ATOM 7665 C CA . LEU B 1 405 ? 22.969 -4.203 -25.562 1 93.31 405 LEU B CA 1
ATOM 7666 C C . LEU B 1 405 ? 23.906 -5.414 -25.547 1 93.31 405 LEU B C 1
ATOM 7668 O O . LEU B 1 405 ? 23.781 -6.305 -26.391 1 93.31 405 LEU B O 1
ATOM 7672 N N . GLN B 1 406 ? 24.75 -5.516 -24.609 1 92.12 406 GLN B N 1
ATOM 7673 C CA . GLN B 1 406 ? 25.734 -6.594 -24.547 1 92.12 406 GLN B CA 1
ATOM 7674 C C . GLN B 1 406 ? 25.094 -7.891 -24.062 1 92.12 406 GLN B C 1
ATOM 7676 O O . GLN B 1 406 ? 25.453 -8.977 -24.516 1 92.12 406 GLN B O 1
ATOM 7681 N N . VAL B 1 407 ? 24.203 -7.809 -23.156 1 91.12 407 VAL B N 1
ATOM 7682 C CA . VAL B 1 407 ? 23.609 -9 -22.547 1 91.12 407 VAL B CA 1
ATOM 7683 C C . VAL B 1 407 ? 22.609 -9.617 -23.531 1 91.12 407 VAL B C 1
ATOM 7685 O O . VAL B 1 407 ? 22.234 -10.789 -23.391 1 91.12 407 VAL B O 1
ATOM 7688 N N . ARG B 1 408 ? 22.188 -8.938 -24.5 1 89.19 408 ARG B N 1
ATOM 7689 C CA . ARG B 1 408 ? 21.25 -9.445 -25.484 1 89.19 408 ARG B CA 1
ATOM 7690 C C . ARG B 1 408 ? 21.844 -10.633 -26.234 1 89.19 408 ARG B C 1
ATOM 7692 O O . ARG B 1 408 ? 21.109 -11.43 -26.828 1 89.19 408 ARG B O 1
ATOM 7699 N N . GLU B 1 409 ? 23.094 -10.758 -26.141 1 87.12 409 GLU B N 1
ATOM 7700 C CA . GLU B 1 409 ? 23.766 -11.883 -26.797 1 87.12 409 GLU B CA 1
ATOM 7701 C C . GLU B 1 409 ? 23.531 -13.188 -26.031 1 87.12 409 GLU B C 1
ATOM 7703 O O . GLU B 1 409 ? 23.688 -14.273 -26.594 1 87.12 409 GLU B O 1
ATOM 7708 N N . LEU B 1 410 ? 23.203 -13.055 -24.844 1 89.31 410 LEU B N 1
ATOM 7709 C CA . LEU B 1 410 ? 22.984 -14.242 -24.016 1 89.31 410 LEU B CA 1
ATOM 7710 C C . LEU B 1 410 ? 21.609 -14.844 -24.281 1 89.31 410 LEU B C 1
ATOM 7712 O O . LEU B 1 410 ? 20.734 -14.18 -24.828 1 89.31 410 LEU B O 1
ATOM 7716 N N . ARG B 1 411 ? 21.453 -16.109 -23.906 1 87.12 411 ARG B N 1
ATOM 7717 C CA . ARG B 1 411 ? 20.219 -16.828 -24.141 1 87.12 411 ARG B CA 1
ATOM 7718 C C . ARG B 1 411 ? 19.156 -16.453 -23.109 1 87.12 411 ARG B C 1
ATOM 7720 O O . ARG B 1 411 ? 19.453 -16.406 -21.906 1 87.12 411 ARG B O 1
ATOM 7727 N N . TYR B 1 412 ? 18.016 -16.125 -23.578 1 87.12 412 TYR B N 1
ATOM 7728 C CA . TYR B 1 412 ? 16.891 -15.742 -22.734 1 87.12 412 TYR B CA 1
ATOM 7729 C C . TYR B 1 412 ? 16.047 -16.953 -22.359 1 87.12 412 TYR B C 1
ATOM 7731 O O . TYR B 1 412 ? 15.617 -17.703 -23.234 1 87.12 412 TYR B O 1
ATOM 7739 N N . ASP B 1 413 ? 15.914 -17.219 -21.062 1 81.12 413 ASP B N 1
ATOM 7740 C CA . ASP B 1 413 ? 15.062 -18.297 -20.562 1 81.12 413 ASP B CA 1
ATOM 7741 C C . ASP B 1 413 ? 13.719 -17.75 -20.094 1 81.12 413 ASP B C 1
ATOM 7743 O O . ASP B 1 413 ? 13.617 -17.203 -18.984 1 81.12 413 ASP B O 1
ATOM 7747 N N . GLY B 1 414 ? 12.688 -17.859 -20.844 1 70.88 414 GLY B N 1
ATOM 7748 C CA . GLY B 1 414 ? 11.359 -17.344 -20.562 1 70.88 414 GLY B CA 1
ATOM 7749 C C . GLY B 1 414 ? 10.602 -18.172 -19.531 1 70.88 414 GLY B C 1
ATOM 7750 O O . GLY B 1 414 ? 9.578 -17.734 -19 1 70.88 414 GLY B O 1
ATOM 7751 N N . SER B 1 415 ? 11.062 -19.375 -19.219 1 63.94 415 SER B N 1
ATOM 7752 C CA . SER B 1 415 ? 10.328 -20.297 -18.359 1 63.94 415 SER B CA 1
ATOM 7753 C C . SER B 1 415 ? 10.539 -19.969 -16.891 1 63.94 415 SER B C 1
ATOM 7755 O O . SER B 1 415 ? 9.844 -20.5 -16.031 1 63.94 415 SER B O 1
ATOM 7757 N N . ARG B 1 416 ? 11.414 -19.109 -16.734 1 61.44 416 ARG B N 1
ATOM 7758 C CA . ARG B 1 416 ? 11.695 -18.812 -15.328 1 61.44 416 ARG B CA 1
ATOM 7759 C C . ARG B 1 416 ? 10.656 -17.844 -14.75 1 61.44 416 ARG B C 1
ATOM 7761 O O . ARG B 1 416 ? 10.344 -16.828 -15.359 1 61.44 416 ARG B O 1
ATOM 7768 N N . ASN B 1 417 ? 9.797 -18.312 -13.82 1 58.22 417 ASN B N 1
ATOM 7769 C CA . ASN B 1 417 ? 8.766 -17.516 -13.164 1 58.22 417 ASN B CA 1
ATOM 7770 C C . ASN B 1 417 ? 9.359 -16.406 -12.32 1 58.22 417 ASN B C 1
ATOM 7772 O O . ASN B 1 417 ? 10.539 -16.453 -11.953 1 58.22 417 ASN B O 1
ATOM 7776 N N . LEU B 1 418 ? 8.562 -15.453 -12.219 1 59.03 418 LEU B N 1
ATOM 7777 C CA . LEU B 1 418 ? 8.938 -14.312 -11.391 1 59.03 418 LEU B CA 1
ATOM 7778 C C . LEU B 1 418 ? 9.297 -14.75 -9.977 1 59.03 418 LEU B C 1
ATOM 7780 O O . LEU B 1 418 ? 8.438 -15.242 -9.242 1 59.03 418 LEU B O 1
ATOM 7784 N N . GLU B 1 419 ? 10.547 -14.578 -9.688 1 72.81 419 GLU B N 1
ATOM 7785 C CA . GLU B 1 419 ? 11.102 -14.906 -8.375 1 72.81 419 GLU B CA 1
ATOM 7786 C C . GLU B 1 419 ? 10.828 -13.805 -7.363 1 72.81 419 GLU B C 1
ATOM 7788 O O . GLU B 1 419 ? 10.484 -12.68 -7.738 1 72.81 419 GLU B O 1
ATOM 7793 N N . LEU B 1 420 ? 10.688 -14.086 -6.207 1 74.81 420 LEU B N 1
ATOM 7794 C CA . LEU B 1 420 ? 10.516 -13.164 -5.094 1 74.81 420 LEU B CA 1
ATOM 7795 C C . LEU B 1 420 ? 11.43 -11.953 -5.246 1 74.81 420 LEU B C 1
ATOM 7797 O O . LEU B 1 420 ? 11.023 -10.82 -4.984 1 74.81 420 LEU B O 1
ATOM 7801 N N . ASP B 1 421 ? 12.539 -12.156 -5.797 1 83.56 421 ASP B N 1
ATOM 7802 C CA . ASP B 1 421 ? 13.516 -11.086 -5.938 1 83.56 421 ASP B CA 1
ATOM 7803 C C . ASP B 1 421 ? 13.047 -10.039 -6.945 1 83.56 421 ASP B C 1
ATOM 7805 O O . ASP B 1 421 ? 13.227 -8.836 -6.738 1 83.56 421 ASP B O 1
ATOM 7809 N N . ASN B 1 422 ? 12.43 -10.508 -7.938 1 86.75 422 ASN B N 1
ATOM 7810 C CA . ASN B 1 422 ? 11.938 -9.578 -8.945 1 86.75 422 ASN B CA 1
ATOM 7811 C C . ASN B 1 422 ? 10.742 -8.781 -8.438 1 86.75 422 ASN B C 1
ATOM 7813 O O . ASN B 1 422 ? 10.617 -7.59 -8.719 1 86.75 422 ASN B O 1
ATOM 7817 N N . ILE B 1 423 ? 9.961 -9.414 -7.699 1 84.44 423 ILE B N 1
ATOM 7818 C CA . ILE B 1 423 ? 8.797 -8.734 -7.137 1 84.44 423 ILE B CA 1
ATOM 7819 C C . ILE B 1 423 ? 9.25 -7.688 -6.125 1 84.44 423 ILE B C 1
ATOM 7821 O O . ILE B 1 423 ? 8.711 -6.574 -6.094 1 84.44 423 ILE B O 1
ATOM 7825 N N . LEU B 1 424 ? 10.25 -8.07 -5.367 1 87.44 424 LEU B N 1
ATOM 7826 C CA . LEU B 1 424 ? 10.773 -7.137 -4.375 1 87.44 424 LEU B CA 1
ATOM 7827 C C . LEU B 1 424 ? 11.406 -5.93 -5.051 1 87.44 424 LEU B C 1
ATOM 7829 O O . LEU B 1 424 ? 11.266 -4.801 -4.574 1 87.44 424 LEU B O 1
ATOM 7833 N N . LEU B 1 425 ? 12 -6.18 -6.125 1 92.56 425 LEU B N 1
ATOM 7834 C CA . LEU B 1 425 ? 12.633 -5.105 -6.883 1 92.56 425 LEU B CA 1
ATOM 7835 C C . LEU B 1 425 ? 11.594 -4.145 -7.438 1 92.56 425 LEU B C 1
ATOM 7837 O O . LEU B 1 425 ? 11.727 -2.926 -7.297 1 92.56 425 LEU B O 1
ATOM 7841 N N . ILE B 1 426 ? 10.539 -4.656 -7.996 1 91.62 426 ILE B N 1
ATOM 7842 C CA . ILE B 1 426 ? 9.477 -3.861 -8.602 1 91.62 426 ILE B CA 1
ATOM 7843 C C . ILE B 1 426 ? 8.727 -3.092 -7.52 1 91.62 426 ILE B C 1
ATOM 7845 O O . ILE B 1 426 ? 8.398 -1.916 -7.699 1 91.62 426 ILE B O 1
ATOM 7849 N N . ALA B 1 427 ? 8.523 -3.723 -6.418 1 89.75 427 ALA B N 1
ATOM 7850 C CA . ALA B 1 427 ? 7.84 -3.059 -5.312 1 89.75 427 ALA B CA 1
ATOM 7851 C C . ALA B 1 427 ? 8.695 -1.941 -4.727 1 89.75 427 ALA B C 1
ATOM 7853 O O . ALA B 1 427 ? 8.195 -0.852 -4.438 1 89.75 427 ALA B O 1
ATOM 7854 N N . ALA B 1 428 ? 9.961 -2.184 -4.602 1 93.62 428 ALA B N 1
ATOM 7855 C CA . ALA B 1 428 ? 10.875 -1.229 -3.977 1 93.62 428 ALA B CA 1
ATOM 7856 C C . ALA B 1 428 ? 11.086 -0.011 -4.871 1 93.62 428 ALA B C 1
ATOM 7858 O O . ALA B 1 428 ? 11.328 1.093 -4.375 1 93.62 428 ALA B O 1
ATOM 7859 N N . GLN B 1 429 ? 10.969 -0.146 -6.176 1 95.56 429 GLN B N 1
ATOM 7860 C CA . GLN B 1 429 ? 11.219 0.955 -7.098 1 95.56 429 GLN B CA 1
ATOM 7861 C C . GLN B 1 429 ? 10.188 2.062 -6.93 1 95.56 429 GLN B C 1
ATOM 7863 O O . GLN B 1 429 ? 10.422 3.209 -7.316 1 95.56 429 GLN B O 1
ATOM 7868 N N . THR B 1 430 ? 9.016 1.74 -6.344 1 93.06 430 THR B N 1
ATOM 7869 C CA . THR B 1 430 ? 7.961 2.729 -6.148 1 93.06 430 THR B CA 1
ATOM 7870 C C . THR B 1 430 ? 8.438 3.857 -5.238 1 93.06 430 THR B C 1
ATOM 7872 O O . THR B 1 430 ? 8.008 5.004 -5.391 1 93.06 430 THR B O 1
ATOM 7875 N N . GLY B 1 431 ? 9.383 3.521 -4.348 1 93.94 431 GLY B N 1
ATOM 7876 C CA . GLY B 1 431 ? 9.961 4.559 -3.504 1 93.94 431 GLY B CA 1
ATOM 7877 C C . GLY B 1 431 ? 10.703 5.621 -4.289 1 93.94 431 GLY B C 1
ATOM 7878 O O . GLY B 1 431 ? 10.516 6.816 -4.062 1 93.94 431 GLY B O 1
ATOM 7879 N N . MET B 1 432 ? 11.422 5.188 -5.281 1 95.38 432 MET B N 1
ATOM 7880 C CA . MET B 1 432 ? 12.164 6.113 -6.133 1 95.38 432 MET B CA 1
ATOM 7881 C C . MET B 1 432 ? 11.211 6.918 -7.016 1 95.38 432 MET B C 1
ATOM 7883 O O . MET B 1 432 ? 11.43 8.109 -7.238 1 95.38 432 MET B O 1
ATOM 7887 N N . PHE B 1 433 ? 10.164 6.355 -7.402 1 95 433 PHE B N 1
ATOM 7888 C CA . PHE B 1 433 ? 9.203 7.027 -8.266 1 95 433 PHE B CA 1
ATOM 7889 C C . PHE B 1 433 ? 8.461 8.117 -7.508 1 95 433 PHE B C 1
ATOM 7891 O O . PHE B 1 433 ? 8.297 9.227 -8.008 1 95 433 PHE B O 1
ATOM 7898 N N . ILE B 1 434 ? 8.078 7.785 -6.344 1 93.31 434 ILE B N 1
ATOM 7899 C CA . ILE B 1 434 ? 7.34 8.75 -5.539 1 93.31 434 ILE B CA 1
ATOM 7900 C C . ILE B 1 434 ? 8.234 9.945 -5.219 1 93.31 434 ILE B C 1
ATOM 7902 O O . ILE B 1 434 ? 7.855 11.094 -5.469 1 93.31 434 ILE B O 1
ATOM 7906 N N . TYR B 1 435 ? 9.398 9.672 -4.699 1 93.5 435 TYR B N 1
ATOM 7907 C CA . TYR B 1 435 ? 10.312 10.742 -4.312 1 93.5 435 TYR B CA 1
ATOM 7908 C C . TYR B 1 435 ? 10.664 11.617 -5.512 1 93.5 435 TYR B C 1
ATOM 7910 O O . TYR B 1 435 ? 10.594 12.844 -5.438 1 93.5 435 TYR B O 1
ATOM 7918 N N . SER B 1 436 ? 10.992 11.016 -6.633 1 94.19 436 SER B N 1
ATOM 7919 C CA . SER B 1 436 ? 11.438 11.742 -7.812 1 94.19 436 SER B CA 1
ATOM 7920 C C . SER B 1 436 ? 10.289 12.508 -8.461 1 94.19 436 SER B C 1
ATOM 7922 O O . SER B 1 436 ? 10.477 13.625 -8.953 1 94.19 436 SER B O 1
ATOM 7924 N N . THR B 1 437 ? 9.133 11.977 -8.5 1 92.06 437 THR B N 1
ATOM 7925 C CA . THR B 1 437 ? 7.992 12.656 -9.109 1 92.06 437 THR B CA 1
ATOM 7926 C C . THR B 1 437 ? 7.637 13.922 -8.336 1 92.06 437 THR B C 1
ATOM 7928 O O . THR B 1 437 ? 7.406 14.977 -8.93 1 92.06 437 THR B O 1
ATOM 7931 N N . PHE B 1 438 ? 7.633 13.836 -7.039 1 91.75 438 PHE B N 1
ATOM 7932 C CA . PHE B 1 438 ? 7.359 15.023 -6.234 1 91.75 438 PHE B CA 1
ATOM 7933 C C . PHE B 1 438 ? 8.453 16.062 -6.414 1 91.75 438 PHE B C 1
ATOM 7935 O O . PHE B 1 438 ? 8.18 17.266 -6.406 1 91.75 438 PHE B O 1
ATOM 7942 N N . THR B 1 439 ? 9.672 15.578 -6.543 1 91.44 439 THR B N 1
ATOM 7943 C CA . THR B 1 439 ? 10.781 16.5 -6.746 1 91.44 439 THR B CA 1
ATOM 7944 C C . THR B 1 439 ? 10.695 17.156 -8.117 1 91.44 439 THR B C 1
ATOM 7946 O O . THR B 1 439 ? 11.008 18.344 -8.266 1 91.44 439 THR B O 1
ATOM 7949 N N . VAL B 1 440 ? 10.242 16.453 -9.109 1 90.94 440 VAL B N 1
ATOM 7950 C CA . VAL B 1 440 ? 10.07 17 -10.445 1 90.94 440 VAL B CA 1
ATOM 7951 C C . VAL B 1 440 ? 8.992 18.078 -10.438 1 90.94 440 VAL B C 1
ATOM 7953 O O . VAL B 1 440 ? 9.172 19.141 -11.016 1 90.94 440 VAL B O 1
ATOM 7956 N N . ILE B 1 441 ? 7.926 17.828 -9.781 1 88.12 441 ILE B N 1
ATOM 7957 C CA . ILE B 1 441 ? 6.832 18.797 -9.703 1 88.12 441 ILE B CA 1
ATOM 7958 C C . ILE B 1 441 ? 7.305 20.047 -8.969 1 88.12 441 ILE B C 1
ATOM 7960 O O . ILE B 1 441 ? 7.094 21.156 -9.445 1 88.12 441 ILE B O 1
ATOM 7964 N N . GLY B 1 442 ? 7.957 19.859 -7.852 1 85.44 442 GLY B N 1
ATOM 7965 C CA . GLY B 1 442 ? 8.477 21 -7.105 1 85.44 442 GLY B CA 1
ATOM 7966 C C . GLY B 1 442 ? 9.523 21.781 -7.871 1 85.44 442 GLY B C 1
ATOM 7967 O O . GLY B 1 442 ? 9.531 23.016 -7.848 1 85.44 442 GLY B O 1
ATOM 7968 N N . GLY B 1 443 ? 10.406 21.047 -8.547 1 85.12 443 GLY B N 1
ATOM 7969 C CA . GLY B 1 443 ? 11.453 21.688 -9.328 1 85.12 443 GLY B CA 1
ATOM 7970 C C . GLY B 1 443 ? 10.922 22.438 -10.531 1 85.12 443 GLY B C 1
ATOM 7971 O O . GLY B 1 443 ? 11.43 23.516 -10.875 1 85.12 443 GLY B O 1
ATOM 7972 N N . HIS B 1 444 ? 9.875 21.984 -11.078 1 85.25 444 HIS B N 1
ATOM 7973 C CA . HIS B 1 444 ? 9.297 22.625 -12.258 1 85.25 444 HIS B CA 1
ATOM 7974 C C . HIS B 1 444 ? 8.641 23.938 -11.891 1 85.25 444 HIS B C 1
ATOM 7976 O O . HIS B 1 444 ? 8.805 24.938 -12.602 1 85.25 444 HIS B O 1
ATOM 7982 N N . PHE B 1 445 ? 7.992 24.047 -10.812 1 84.5 445 PHE B N 1
ATOM 7983 C CA . PHE B 1 445 ? 7.242 25.234 -10.461 1 84.5 445 PHE B CA 1
ATOM 7984 C C . PHE B 1 445 ? 8.133 26.234 -9.727 1 84.5 445 PHE B C 1
ATOM 7986 O O . PHE B 1 445 ? 7.758 27.406 -9.562 1 84.5 445 PHE B O 1
ATOM 7993 N N . THR B 1 446 ? 9.266 25.812 -9.352 1 78.75 446 THR B N 1
ATOM 7994 C CA . THR B 1 446 ? 10.203 26.75 -8.734 1 78.75 446 THR B CA 1
ATOM 7995 C C . THR B 1 446 ? 11.375 27.031 -9.664 1 78.75 446 THR B C 1
ATOM 7997 O O . THR B 1 446 ? 12.43 27.5 -9.227 1 78.75 446 THR B O 1
ATOM 8000 N N . MET B 1 447 ? 11.266 26.734 -10.898 1 73.69 447 MET B N 1
ATOM 8001 C CA . MET B 1 447 ? 12.336 26.844 -11.883 1 73.69 447 MET B CA 1
ATOM 8002 C C . MET B 1 447 ? 12.875 28.281 -11.953 1 73.69 447 MET B C 1
ATOM 8004 O O . MET B 1 447 ? 14.062 28.484 -12.211 1 73.69 447 MET B O 1
ATOM 8008 N N . GLU B 1 448 ? 12.07 29.141 -11.648 1 68.94 448 GLU B N 1
ATOM 8009 C CA . GLU B 1 448 ? 12.477 30.547 -11.734 1 68.94 448 GLU B CA 1
ATOM 8010 C C . GLU B 1 448 ? 13.562 30.859 -10.711 1 68.94 448 GLU B C 1
ATOM 8012 O O . GLU B 1 448 ? 14.344 31.797 -10.898 1 68.94 448 GLU B O 1
ATOM 8017 N N . LYS B 1 449 ? 13.797 30.047 -9.781 1 67.5 449 LYS B N 1
ATOM 8018 C CA . LYS B 1 449 ? 14.773 30.328 -8.734 1 67.5 449 LYS B CA 1
ATOM 8019 C C . LYS B 1 449 ? 16.031 29.484 -8.922 1 67.5 449 LYS B C 1
ATOM 8021 O O . LYS B 1 449 ? 16.656 29.062 -7.949 1 67.5 449 LYS B O 1
ATOM 8026 N N . ASN B 1 450 ? 16.391 29.219 -10.203 1 67.25 450 ASN B N 1
ATOM 8027 C CA . ASN B 1 450 ? 17.641 28.531 -10.555 1 67.25 450 ASN B CA 1
ATOM 8028 C C . ASN B 1 450 ? 17.656 27.109 -10.016 1 67.25 450 ASN B C 1
ATOM 8030 O O . ASN B 1 450 ? 18.703 26.625 -9.586 1 67.25 450 ASN B O 1
ATOM 8034 N N . ASN B 1 451 ? 16.516 26.641 -9.977 1 80.69 451 ASN B N 1
ATOM 8035 C CA . ASN B 1 451 ? 16.469 25.281 -9.453 1 80.69 451 ASN B CA 1
ATOM 8036 C C . ASN B 1 451 ? 16.281 24.25 -10.562 1 80.69 451 ASN B C 1
ATOM 8038 O O . ASN B 1 451 ? 15.688 23.203 -10.352 1 80.69 451 ASN B O 1
ATOM 8042 N N . ALA B 1 452 ? 16.812 24.609 -11.734 1 88 452 ALA B N 1
ATOM 8043 C CA . ALA B 1 452 ? 16.703 23.703 -12.867 1 88 452 ALA B CA 1
ATOM 8044 C C . ALA B 1 452 ? 17.516 22.422 -12.641 1 88 452 ALA B C 1
ATOM 8046 O O . ALA B 1 452 ? 17.141 21.344 -13.109 1 88 452 ALA B O 1
ATOM 8047 N N . LEU B 1 453 ? 18.562 22.594 -11.938 1 90 453 LEU B N 1
ATOM 8048 C CA . LEU B 1 453 ? 19.438 21.453 -11.664 1 90 453 LEU B CA 1
ATOM 8049 C C . LEU B 1 453 ? 18.688 20.391 -10.867 1 90 453 LEU B C 1
ATOM 8051 O O . LEU B 1 453 ? 18.875 19.188 -11.102 1 90 453 LEU B O 1
ATOM 8055 N N . LEU B 1 454 ? 17.844 20.844 -9.984 1 90.44 454 LEU B N 1
ATOM 8056 C CA . LEU B 1 454 ? 17.047 19.922 -9.188 1 90.44 454 LEU B CA 1
ATOM 8057 C C . LEU B 1 454 ? 16.078 19.125 -10.07 1 90.44 454 LEU B C 1
ATOM 8059 O O . LEU B 1 454 ? 15.93 17.922 -9.898 1 90.44 454 LEU B O 1
ATOM 8063 N N . LEU B 1 455 ? 15.516 19.766 -11.008 1 92 455 LEU B N 1
ATOM 8064 C CA . LEU B 1 455 ? 14.578 19.141 -11.938 1 92 455 LEU B CA 1
ATOM 8065 C C . LEU B 1 455 ? 15.297 18.125 -12.828 1 92 455 LEU B C 1
ATOM 8067 O O . LEU B 1 455 ? 14.836 17 -12.984 1 92 455 LEU B O 1
ATOM 8071 N N . ILE B 1 456 ? 16.375 18.469 -13.344 1 94.25 456 ILE B N 1
ATOM 8072 C CA . ILE B 1 456 ? 17.125 17.609 -14.25 1 94.25 456 ILE B CA 1
ATOM 8073 C C . ILE B 1 456 ? 17.625 16.375 -13.5 1 94.25 456 ILE B C 1
ATOM 8075 O O . ILE B 1 456 ? 17.594 15.258 -14.031 1 94.25 456 ILE B O 1
ATOM 8079 N N . THR B 1 457 ? 18.062 16.594 -12.297 1 94.31 457 THR B N 1
ATOM 8080 C CA . THR 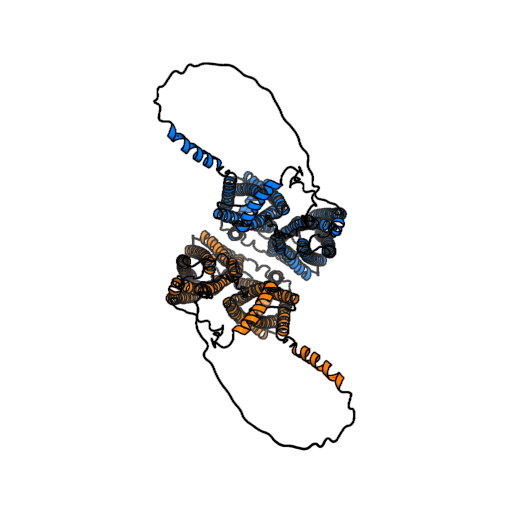B 1 457 ? 18.562 15.484 -11.492 1 94.31 457 THR B CA 1
ATOM 8081 C C . THR B 1 457 ? 17.438 14.508 -11.164 1 94.31 457 THR B C 1
ATOM 8083 O O . THR B 1 457 ? 17.641 13.297 -11.195 1 94.31 457 THR B O 1
ATOM 8086 N N . ALA B 1 458 ? 16.281 15.086 -10.867 1 94.75 458 ALA B N 1
ATOM 8087 C CA . ALA B 1 458 ? 15.133 14.234 -10.555 1 94.75 458 ALA B CA 1
ATOM 8088 C C . ALA B 1 458 ? 14.695 13.43 -11.773 1 94.75 458 ALA B C 1
ATOM 8090 O O . ALA B 1 458 ? 14.375 12.242 -11.656 1 94.75 458 ALA B O 1
ATOM 8091 N N . VAL B 1 459 ? 14.703 13.992 -12.883 1 95.69 459 VAL B N 1
ATOM 8092 C CA . VAL B 1 459 ? 14.328 13.297 -14.117 1 95.69 459 VAL B CA 1
ATOM 8093 C C . VAL B 1 459 ? 15.375 12.242 -14.453 1 95.69 459 VAL B C 1
ATOM 8095 O O . VAL B 1 459 ? 15.031 11.141 -14.891 1 95.69 459 VAL B O 1
ATOM 8098 N N . ALA B 1 460 ? 16.609 12.578 -14.227 1 96.81 460 ALA B N 1
ATOM 8099 C CA . ALA B 1 460 ? 17.688 11.625 -14.453 1 96.81 460 ALA B CA 1
ATOM 8100 C C . ALA B 1 460 ? 17.562 10.422 -13.516 1 96.81 460 ALA B C 1
ATOM 8102 O O . ALA B 1 460 ? 17.812 9.289 -13.922 1 96.81 460 ALA B O 1
ATOM 8103 N N . SER B 1 461 ? 17.219 10.703 -12.305 1 96.56 461 SER B N 1
ATOM 8104 C CA . SER B 1 461 ? 17.031 9.625 -11.344 1 96.56 461 SER B CA 1
ATOM 8105 C C . SER B 1 461 ? 15.883 8.711 -11.773 1 96.56 461 SER B C 1
ATOM 8107 O O . SER B 1 461 ? 16 7.484 -11.688 1 96.56 461 SER B O 1
ATOM 8109 N N . LEU B 1 462 ? 14.805 9.25 -12.258 1 96.19 462 LEU B N 1
ATOM 8110 C CA . LEU B 1 462 ? 13.664 8.484 -12.734 1 96.19 462 LEU B CA 1
ATOM 8111 C C . LEU B 1 462 ? 14.047 7.617 -13.93 1 96.19 462 LEU B C 1
ATOM 8113 O O . LEU B 1 462 ? 13.742 6.422 -13.953 1 96.19 462 LEU B O 1
ATOM 8117 N N . THR B 1 463 ? 14.727 8.188 -14.805 1 96.5 463 THR B N 1
ATOM 8118 C CA . THR B 1 463 ? 15.141 7.48 -16.016 1 96.5 463 THR B CA 1
ATOM 8119 C C . THR B 1 463 ? 16.109 6.352 -15.672 1 96.5 463 THR B C 1
ATOM 8121 O O . THR B 1 463 ? 15.977 5.238 -16.188 1 96.5 463 THR B O 1
ATOM 8124 N N . GLN B 1 464 ? 17.016 6.676 -14.82 1 97.81 464 GLN B N 1
ATOM 8125 C CA . GLN B 1 464 ? 18 5.672 -14.414 1 97.81 464 GLN B CA 1
ATOM 8126 C C . GLN B 1 464 ? 17.312 4.488 -13.727 1 97.81 464 GLN B C 1
ATOM 8128 O O . GLN B 1 464 ? 17.656 3.334 -13.984 1 97.81 464 GLN B O 1
ATOM 8133 N N . THR B 1 465 ? 16.359 4.758 -12.883 1 97.38 465 THR B N 1
ATOM 8134 C CA . THR B 1 465 ? 15.664 3.707 -12.148 1 97.38 465 THR B CA 1
ATOM 8135 C C . THR B 1 465 ? 14.852 2.834 -13.102 1 97.38 465 THR B C 1
ATOM 8137 O O . THR B 1 465 ? 14.883 1.605 -13 1 97.38 465 THR B O 1
ATOM 8140 N N . ILE B 1 466 ? 14.234 3.443 -14.062 1 96.62 466 ILE B N 1
ATOM 8141 C CA . ILE B 1 466 ? 13.414 2.715 -15.023 1 96.62 466 ILE B CA 1
ATOM 8142 C C . ILE B 1 466 ? 14.305 1.819 -15.883 1 96.62 466 ILE B C 1
ATOM 8144 O O . ILE B 1 466 ? 14.031 0.626 -16.031 1 96.62 466 ILE B O 1
ATOM 8148 N N . CYS B 1 467 ? 15.336 2.34 -16.375 1 96.38 467 CYS B N 1
ATOM 8149 C CA . CYS B 1 467 ? 16.25 1.595 -17.234 1 96.38 467 CYS B CA 1
ATOM 8150 C C . CYS B 1 467 ? 16.922 0.468 -16.469 1 96.38 467 CYS B C 1
ATOM 8152 O O . CYS B 1 467 ? 17.031 -0.654 -16.969 1 96.38 467 CYS B O 1
ATOM 8154 N N . GLN B 1 468 ? 17.312 0.775 -15.305 1 97.06 468 GLN B N 1
ATOM 8155 C CA . GLN B 1 468 ? 18.031 -0.233 -14.531 1 97.06 468 GLN B CA 1
ATOM 8156 C C . GLN B 1 468 ? 17.109 -1.388 -14.148 1 97.06 468 GLN B C 1
ATOM 8158 O O . GLN B 1 468 ? 17.516 -2.551 -14.18 1 97.06 468 GLN B O 1
ATOM 8163 N N . THR B 1 469 ? 15.93 -1.086 -13.75 1 96.69 469 THR B N 1
ATOM 8164 C CA . THR B 1 469 ? 14.977 -2.143 -13.414 1 96.69 469 THR B CA 1
ATOM 8165 C C . THR B 1 469 ? 14.719 -3.045 -14.609 1 96.69 469 THR B C 1
ATOM 8167 O O . THR B 1 469 ? 14.711 -4.27 -14.484 1 96.69 469 THR B O 1
ATOM 8170 N N . MET B 1 470 ? 14.547 -2.447 -15.773 1 94.75 470 MET B N 1
ATOM 8171 C CA . MET B 1 470 ? 14.344 -3.234 -16.984 1 94.75 470 MET B CA 1
ATOM 8172 C C . MET B 1 470 ? 15.562 -4.102 -17.281 1 94.75 470 MET B C 1
ATOM 8174 O O . MET B 1 470 ? 15.422 -5.258 -17.703 1 94.75 470 MET B O 1
ATOM 8178 N N . PHE B 1 471 ? 16.719 -3.594 -17.031 1 96 471 PHE B N 1
ATOM 8179 C CA . PHE B 1 471 ? 17.969 -4.32 -17.266 1 96 471 PHE B CA 1
ATOM 8180 C C . PHE B 1 471 ? 18.078 -5.516 -16.328 1 96 471 PHE B C 1
ATOM 8182 O O . PHE B 1 471 ? 18.391 -6.629 -16.766 1 96 471 PHE B O 1
ATOM 8189 N N . ILE B 1 472 ? 17.828 -5.27 -15.086 1 94.81 472 ILE B N 1
ATOM 8190 C CA . ILE B 1 472 ? 17.984 -6.32 -14.086 1 94.81 472 ILE B CA 1
ATOM 8191 C C . ILE B 1 472 ? 16.984 -7.438 -14.344 1 94.81 472 ILE B C 1
ATOM 8193 O O . ILE B 1 472 ? 17.328 -8.625 -14.281 1 94.81 472 ILE B O 1
ATOM 8197 N N . LEU B 1 473 ? 15.727 -7.105 -14.617 1 92.5 473 LEU B N 1
ATOM 8198 C CA . LEU B 1 473 ? 14.688 -8.102 -14.875 1 92.5 473 LEU B CA 1
ATOM 8199 C C . LEU B 1 473 ? 15.023 -8.922 -16.109 1 92.5 473 LEU B C 1
ATOM 8201 O O . LEU B 1 473 ? 14.797 -10.133 -16.141 1 92.5 473 LEU B O 1
ATOM 8205 N N . ASP B 1 474 ? 15.578 -8.281 -17.078 1 92.06 474 ASP B N 1
ATOM 8206 C CA . ASP B 1 474 ? 15.953 -8.969 -18.312 1 92.06 474 ASP B CA 1
ATOM 8207 C C . ASP B 1 474 ? 17.203 -9.828 -18.109 1 92.06 474 ASP B C 1
ATOM 8209 O O . ASP B 1 474 ? 17.234 -10.992 -18.516 1 92.06 474 ASP B O 1
ATOM 8213 N N . ALA B 1 475 ? 18.156 -9.289 -17.5 1 91.75 475 ALA B N 1
ATOM 8214 C CA . ALA B 1 475 ? 19.438 -9.977 -17.312 1 91.75 475 ALA B CA 1
ATOM 8215 C C . ALA B 1 475 ? 19.281 -11.172 -16.375 1 91.75 475 ALA B C 1
ATOM 8217 O O . ALA B 1 475 ? 20.031 -12.148 -16.484 1 91.75 475 ALA B O 1
ATOM 8218 N N . SER B 1 476 ? 18.344 -11.125 -15.469 1 89.56 476 SER B N 1
ATOM 8219 C CA . SER B 1 476 ? 18.141 -12.219 -14.516 1 89.56 476 SER B CA 1
ATOM 8220 C C . SER B 1 476 ? 17.609 -13.469 -15.219 1 89.56 476 SER B C 1
ATOM 8222 O O . SER B 1 476 ? 17.734 -14.57 -14.695 1 89.56 476 SER B O 1
ATOM 8224 N N . ARG B 1 477 ? 17.156 -13.328 -16.391 1 89.38 477 ARG B N 1
ATOM 8225 C CA . ARG B 1 477 ? 16.609 -14.461 -17.125 1 89.38 477 ARG B CA 1
ATOM 8226 C C . ARG B 1 477 ? 17.562 -14.914 -18.234 1 89.38 477 ARG B C 1
ATOM 8228 O O . ARG B 1 477 ? 17.203 -15.727 -19.078 1 89.38 477 ARG B O 1
ATOM 8235 N N . ARG B 1 478 ? 18.703 -14.367 -18.25 1 89.12 478 ARG B N 1
ATOM 8236 C CA . ARG B 1 478 ? 19.641 -14.703 -19.312 1 89.12 478 ARG B CA 1
ATOM 8237 C C . ARG B 1 478 ? 20.859 -15.438 -18.766 1 89.12 478 ARG B C 1
ATOM 8239 O O . ARG B 1 478 ? 21.281 -15.195 -17.641 1 89.12 478 ARG B O 1
ATOM 8246 N N . SER B 1 479 ? 21.359 -16.422 -19.531 1 87.81 479 SER B N 1
ATOM 8247 C CA . SER B 1 479 ? 22.547 -17.188 -19.141 1 87.81 479 SER B CA 1
ATOM 8248 C C . SER B 1 479 ? 23.391 -17.547 -20.359 1 87.81 479 SER B C 1
ATOM 8250 O O . SER B 1 479 ? 22.906 -17.5 -21.5 1 87.81 479 SER B O 1
ATOM 8252 N N . CYS B 1 480 ? 24.594 -17.812 -20.062 1 86.31 480 CYS B N 1
ATOM 8253 C CA . CYS B 1 480 ? 25.516 -18.203 -21.109 1 86.31 480 CYS B CA 1
ATOM 8254 C C . CYS B 1 480 ? 25.234 -19.641 -21.578 1 86.31 480 CYS B C 1
ATOM 8256 O O . CYS B 1 480 ? 24.906 -20.5 -20.75 1 86.31 480 CYS B O 1
ATOM 8258 N N . THR B 1 481 ? 25.281 -19.828 -22.859 1 83.75 481 THR B N 1
ATOM 8259 C CA . THR B 1 481 ? 25.078 -21.172 -23.391 1 83.75 481 THR B CA 1
ATOM 8260 C C . THR B 1 481 ? 26.281 -21.641 -24.203 1 83.75 481 THR B C 1
ATOM 8262 O O . THR B 1 481 ? 26.5 -22.844 -24.359 1 83.75 481 THR B O 1
ATOM 8265 N N . THR B 1 482 ? 27.031 -20.75 -24.734 1 83.5 482 THR B N 1
ATOM 8266 C CA . THR B 1 482 ? 28.141 -21.125 -25.594 1 83.5 482 THR B CA 1
ATOM 8267 C C . THR B 1 482 ? 29.469 -20.906 -24.875 1 83.5 482 THR B C 1
ATOM 8269 O O . THR B 1 482 ? 29.562 -20.109 -23.938 1 83.5 482 THR B O 1
ATOM 8272 N N . ALA B 1 483 ? 30.484 -21.641 -25.219 1 82.62 483 ALA B N 1
ATOM 8273 C CA . ALA B 1 483 ? 31.828 -21.531 -24.641 1 82.62 483 ALA B CA 1
ATOM 8274 C C . ALA B 1 483 ? 32.438 -20.172 -24.906 1 82.62 483 ALA B C 1
ATOM 8276 O O . ALA B 1 483 ? 33.188 -19.641 -24.062 1 82.62 483 ALA B O 1
ATOM 8277 N N . ARG B 1 484 ? 32.125 -19.562 -26.047 1 83.62 484 ARG B N 1
ATOM 8278 C CA . ARG B 1 484 ? 32.656 -18.25 -26.391 1 83.62 484 ARG B CA 1
ATOM 8279 C C . ARG B 1 484 ? 32.125 -17.188 -25.422 1 83.62 484 ARG B C 1
ATOM 8281 O O . ARG B 1 484 ? 32.844 -16.281 -25.016 1 83.62 484 ARG B O 1
ATOM 8288 N N . GLN B 1 485 ? 30.953 -17.391 -25.094 1 85.38 485 GLN B N 1
ATOM 8289 C CA . GLN B 1 485 ? 30.328 -16.453 -24.172 1 85.38 485 GLN B CA 1
ATOM 8290 C C . GLN B 1 485 ? 30.938 -16.547 -22.781 1 85.38 485 GLN B C 1
ATOM 8292 O O . GLN B 1 485 ? 31.047 -15.539 -22.078 1 85.38 485 GLN B O 1
ATOM 8297 N N . ILE B 1 486 ? 31.328 -17.656 -22.391 1 82.25 486 ILE B N 1
ATOM 8298 C CA . ILE B 1 486 ? 31.906 -17.875 -21.078 1 82.25 486 ILE B CA 1
ATOM 8299 C C . ILE B 1 486 ? 33.281 -17.234 -21 1 82.25 486 ILE B C 1
ATOM 8301 O O . ILE B 1 486 ? 33.719 -16.766 -19.953 1 82.25 486 ILE B O 1
ATOM 8305 N N . ARG B 1 487 ? 33.906 -17.297 -22.156 1 81.69 487 ARG B N 1
ATOM 8306 C CA . ARG B 1 487 ? 35.219 -16.703 -22.188 1 81.69 487 ARG B CA 1
ATOM 8307 C C . ARG B 1 487 ? 35.156 -15.18 -22.266 1 81.69 487 ARG B C 1
ATOM 8309 O O . ARG B 1 487 ? 35.875 -14.484 -21.531 1 81.69 487 ARG B O 1
ATOM 8316 N N . ARG B 1 488 ? 34.312 -14.609 -23.109 1 83.56 488 ARG B N 1
ATOM 8317 C CA . ARG B 1 488 ? 34.188 -13.172 -23.297 1 83.56 488 ARG B CA 1
ATOM 8318 C C . ARG B 1 488 ? 33.375 -12.523 -22.188 1 83.56 488 ARG B C 1
ATOM 8320 O O . ARG B 1 488 ? 33.625 -11.383 -21.797 1 83.56 488 ARG B O 1
ATOM 8327 N N . LYS B 1 489 ? 32.531 -13.289 -21.562 1 86.06 489 LYS B N 1
ATOM 8328 C CA . LYS B 1 489 ? 31.625 -12.836 -20.516 1 86.06 489 LYS B CA 1
ATOM 8329 C C . LYS B 1 489 ? 31.078 -11.445 -20.828 1 86.06 489 LYS B C 1
ATOM 8331 O O . LYS B 1 489 ? 31.359 -10.484 -20.109 1 86.06 489 LYS B O 1
ATOM 8336 N N . PRO B 1 490 ? 30.359 -11.25 -21.844 1 87.19 490 PRO B N 1
ATOM 8337 C CA . PRO B 1 490 ? 29.828 -9.945 -22.25 1 87.19 490 PRO B CA 1
ATOM 8338 C C . PRO B 1 490 ? 28.984 -9.289 -21.156 1 87.19 490 PRO B C 1
ATOM 8340 O O . PRO B 1 490 ? 28.109 -9.93 -20.578 1 87.19 490 PRO B O 1
ATOM 8343 N N . GLY B 1 491 ? 29.297 -8.039 -20.875 1 90.12 491 GLY B N 1
ATOM 8344 C CA . GLY B 1 491 ? 28.484 -7.246 -19.953 1 90.12 491 GLY B CA 1
ATOM 8345 C C . GLY B 1 491 ? 28.906 -7.375 -18.516 1 90.12 491 GLY B C 1
ATOM 8346 O O . GLY B 1 491 ? 28.375 -6.688 -17.641 1 90.12 491 GLY B O 1
ATOM 8347 N N . ARG B 1 492 ? 29.828 -8.227 -18.266 1 90.75 492 ARG B N 1
ATOM 8348 C CA . ARG B 1 492 ? 30.234 -8.461 -16.875 1 90.75 492 ARG B CA 1
ATOM 8349 C C . ARG B 1 492 ? 30.875 -7.219 -16.281 1 90.75 492 ARG B C 1
ATOM 8351 O O . ARG B 1 492 ? 30.672 -6.91 -15.109 1 90.75 492 ARG B O 1
ATOM 8358 N N . GLN B 1 493 ? 31.656 -6.449 -17.031 1 91.5 493 GLN B N 1
ATOM 8359 C CA . GLN B 1 493 ? 32.281 -5.215 -16.578 1 91.5 493 GLN B CA 1
ATOM 8360 C C . GLN B 1 493 ? 31.25 -4.16 -16.219 1 91.5 493 GLN B C 1
ATOM 8362 O O . GLN B 1 493 ? 31.375 -3.469 -15.211 1 91.5 493 GLN B O 1
ATOM 8367 N N . LEU B 1 494 ? 30.281 -4.102 -17.016 1 93.94 494 LEU B N 1
ATOM 8368 C CA . LEU B 1 494 ? 29.234 -3.111 -16.797 1 93.94 494 LEU B CA 1
ATOM 8369 C C . LEU B 1 494 ? 28.391 -3.48 -15.578 1 93.94 494 LEU B C 1
ATOM 8371 O O . LEU B 1 494 ? 27.984 -2.607 -14.805 1 93.94 494 LEU B O 1
ATOM 8375 N N . VAL B 1 495 ? 28.156 -4.777 -15.391 1 94.56 495 VAL B N 1
ATOM 8376 C CA . VAL B 1 495 ? 27.406 -5.242 -14.227 1 94.56 495 VAL B CA 1
ATOM 8377 C C . VAL B 1 495 ? 28.203 -4.949 -12.953 1 94.56 495 VAL B C 1
ATOM 8379 O O . VAL B 1 495 ? 27.625 -4.531 -11.938 1 94.56 495 VAL B O 1
ATOM 8382 N N . THR B 1 496 ? 29.5 -5.117 -13.023 1 93.81 496 THR B N 1
ATOM 8383 C CA . THR B 1 496 ? 30.359 -4.836 -11.875 1 93.81 496 THR B CA 1
ATOM 8384 C C . THR B 1 496 ? 30.359 -3.346 -11.555 1 93.81 496 THR B C 1
ATOM 8386 O O . THR B 1 496 ? 30.281 -2.957 -10.383 1 93.81 496 THR B O 1
ATOM 8389 N N . PHE B 1 497 ? 30.438 -2.514 -12.586 1 95.69 497 PHE B N 1
ATOM 8390 C CA . PHE B 1 497 ? 30.359 -1.072 -12.375 1 95.69 497 PHE B CA 1
ATOM 8391 C C . PHE B 1 497 ? 29.031 -0.69 -11.719 1 95.69 497 PHE B C 1
ATOM 8393 O O . PHE B 1 497 ? 29 0.112 -10.789 1 95.69 497 PHE B O 1
ATOM 8400 N N . LEU B 1 498 ? 27.953 -1.274 -12.195 1 96.94 498 LEU B N 1
ATOM 8401 C CA . LEU B 1 498 ? 26.609 -0.956 -11.688 1 96.94 498 LEU B CA 1
ATOM 8402 C C . LEU B 1 498 ? 26.453 -1.421 -10.25 1 96.94 498 LEU B C 1
ATOM 8404 O O . LEU B 1 498 ? 25.75 -0.792 -9.461 1 96.94 498 LEU B O 1
ATOM 8408 N N . LEU B 1 499 ? 27.141 -2.498 -9.875 1 95.19 499 LEU B N 1
ATOM 8409 C CA . LEU B 1 499 ? 27.125 -2.967 -8.492 1 95.19 499 LEU B CA 1
ATOM 8410 C C . LEU B 1 499 ? 27.656 -1.896 -7.555 1 95.19 499 LEU B C 1
ATOM 8412 O O . LEU B 1 499 ? 27.016 -1.549 -6.566 1 95.19 499 LEU B O 1
ATOM 8416 N N . VAL B 1 500 ? 28.719 -1.364 -7.902 1 94.81 500 VAL B N 1
ATOM 8417 C CA . VAL B 1 500 ? 29.359 -0.371 -7.055 1 94.81 500 VAL B CA 1
ATOM 8418 C C . VAL B 1 500 ? 28.625 0.964 -7.168 1 94.81 500 VAL B C 1
ATOM 8420 O O . VAL B 1 500 ? 28.484 1.683 -6.176 1 94.81 500 VAL B O 1
ATOM 8423 N N . ALA B 1 501 ? 28.141 1.244 -8.344 1 96.62 501 ALA B N 1
ATOM 8424 C CA . ALA B 1 501 ? 27.391 2.479 -8.547 1 96.62 501 ALA B CA 1
ATOM 8425 C C . ALA B 1 501 ? 26.109 2.486 -7.707 1 96.62 501 ALA B C 1
ATOM 8427 O O . ALA B 1 501 ? 25.719 3.529 -7.184 1 96.62 501 ALA B O 1
ATOM 8428 N N . ASN B 1 502 ? 25.484 1.363 -7.605 1 97.12 502 ASN B N 1
ATOM 8429 C CA . ASN B 1 502 ? 24.281 1.277 -6.77 1 97.12 502 ASN B CA 1
ATOM 8430 C C . ASN B 1 502 ? 24.625 1.467 -5.293 1 97.12 502 ASN B C 1
ATOM 8432 O O . ASN B 1 502 ? 23.828 2.029 -4.539 1 97.12 502 ASN B O 1
ATOM 8436 N N . LEU B 1 503 ? 25.75 1.026 -4.891 1 94.44 503 LEU B N 1
ATOM 8437 C CA . LEU B 1 503 ? 26.188 1.29 -3.525 1 94.44 503 LEU B CA 1
ATOM 8438 C C . LEU B 1 503 ? 26.406 2.783 -3.299 1 94.44 503 LEU B C 1
ATOM 8440 O O . LEU B 1 503 ? 26.094 3.305 -2.229 1 94.44 503 LEU B O 1
ATOM 8444 N N . ALA B 1 504 ? 26.906 3.402 -4.293 1 96.06 504 ALA B N 1
ATOM 8445 C CA . ALA B 1 504 ? 27.078 4.848 -4.215 1 96.06 504 ALA B CA 1
ATOM 8446 C C . ALA B 1 504 ? 25.734 5.562 -4.121 1 96.06 504 ALA B C 1
ATOM 8448 O O . ALA B 1 504 ? 25.562 6.457 -3.289 1 96.06 504 ALA B O 1
ATOM 8449 N N . MET B 1 505 ? 24.859 5.195 -4.953 1 96.69 505 MET B N 1
ATOM 8450 C CA . MET B 1 505 ? 23.531 5.797 -4.934 1 96.69 505 MET B CA 1
ATOM 8451 C C . MET B 1 505 ? 22.812 5.465 -3.639 1 96.69 505 MET B C 1
ATOM 8453 O O . MET B 1 505 ? 22.031 6.277 -3.135 1 96.69 505 MET B O 1
ATOM 8457 N N . TRP B 1 506 ? 23 4.273 -3.141 1 94.5 506 TRP B N 1
ATOM 8458 C CA . TRP B 1 506 ? 22.469 3.879 -1.845 1 94.5 506 TRP B CA 1
ATOM 8459 C C . TRP B 1 506 ? 22.953 4.809 -0.743 1 94.5 506 TRP B C 1
ATOM 8461 O O . TRP B 1 506 ? 22.188 5.227 0.12 1 94.5 506 TRP B O 1
ATOM 8471 N N . ALA B 1 507 ? 24.219 5.156 -0.757 1 92.31 507 ALA B N 1
ATOM 8472 C CA . ALA B 1 507 ? 24.797 6.07 0.226 1 92.31 507 ALA B CA 1
ATOM 8473 C C . ALA B 1 507 ? 24.172 7.461 0.114 1 92.31 507 ALA B C 1
ATOM 8475 O O . ALA B 1 507 ? 23.891 8.109 1.127 1 92.31 507 ALA B O 1
ATOM 8476 N N . VAL B 1 508 ? 23.938 7.871 -1.063 1 93.44 508 VAL B N 1
ATOM 8477 C CA . VAL B 1 508 ? 23.312 9.172 -1.289 1 93.44 508 VAL B CA 1
ATOM 8478 C C . VAL B 1 508 ? 21.906 9.18 -0.716 1 93.44 508 VAL B C 1
ATOM 8480 O O . VAL B 1 508 ? 21.516 10.102 0.006 1 93.44 508 VAL B O 1
ATOM 8483 N N . ASN B 1 509 ? 21.125 8.141 -1.003 1 92.75 509 ASN B N 1
ATOM 8484 C CA . ASN B 1 509 ? 19.75 8.039 -0.508 1 92.75 509 ASN B CA 1
ATOM 8485 C C . ASN B 1 509 ? 19.719 7.93 1.014 1 92.75 509 ASN B C 1
ATOM 8487 O O . ASN B 1 509 ? 18.859 8.531 1.66 1 92.75 509 ASN B O 1
ATOM 8491 N N . THR B 1 510 ? 20.656 7.242 1.571 1 89.62 510 THR B N 1
ATOM 8492 C CA . THR B 1 510 ? 20.656 6.957 3.002 1 89.62 510 THR B CA 1
ATOM 8493 C C . THR B 1 510 ? 21.125 8.172 3.797 1 89.62 510 THR B C 1
ATOM 8495 O O . THR B 1 510 ? 20.547 8.508 4.832 1 89.62 510 THR B O 1
ATOM 8498 N N . LEU B 1 511 ? 22.109 8.867 3.328 1 86.88 511 LEU B N 1
ATOM 8499 C CA . LEU B 1 511 ? 22.75 9.898 4.145 1 86.88 511 LEU B CA 1
ATOM 8500 C C . LEU B 1 511 ? 22.219 11.281 3.793 1 86.88 511 LEU B C 1
ATOM 8502 O O . LEU B 1 511 ? 22.109 12.148 4.66 1 86.88 511 LEU B O 1
ATOM 8506 N N . GLU B 1 512 ? 21.875 11.477 2.559 1 87.19 512 GLU B N 1
ATOM 8507 C CA . GLU B 1 512 ? 21.484 12.82 2.139 1 87.19 512 GLU B CA 1
ATOM 8508 C C . GLU B 1 512 ? 19.969 12.922 1.943 1 87.19 512 GLU B C 1
ATOM 8510 O O . GLU B 1 512 ? 19.312 13.789 2.531 1 87.19 512 GLU B O 1
ATOM 8515 N N . LYS B 1 513 ? 19.375 12.078 1.245 1 86.31 513 LYS B N 1
ATOM 8516 C CA . LYS B 1 513 ? 17.984 12.234 0.819 1 86.31 513 LYS B CA 1
ATOM 8517 C C . LYS B 1 513 ? 17.016 11.828 1.932 1 86.31 513 LYS B C 1
ATOM 8519 O O . LYS B 1 513 ? 15.852 12.219 1.919 1 86.31 513 LYS B O 1
ATOM 8524 N N . SER B 1 514 ? 17.469 11.094 2.855 1 83.62 514 SER B N 1
ATOM 8525 C CA . SER B 1 514 ? 16.625 10.664 3.955 1 83.62 514 SER B CA 1
ATOM 8526 C C . SER B 1 514 ? 16.375 11.805 4.941 1 83.62 514 SER B C 1
ATOM 8528 O O . SER B 1 514 ? 15.469 11.719 5.773 1 83.62 514 SER B O 1
ATOM 8530 N N . ARG B 1 515 ? 17.125 12.844 4.738 1 80.31 515 ARG B N 1
ATOM 8531 C CA . ARG B 1 515 ? 16.938 14.016 5.59 1 80.31 515 ARG B CA 1
ATOM 8532 C C . ARG B 1 515 ? 16.172 15.109 4.859 1 80.31 515 ARG B C 1
ATOM 8534 O O . ARG B 1 515 ? 16.688 15.719 3.918 1 80.31 515 ARG B O 1
ATOM 8541 N N . ALA B 1 516 ? 15.023 15.414 5.348 1 75.06 516 ALA B N 1
ATOM 8542 C CA . ALA B 1 516 ? 14.156 16.391 4.695 1 75.06 516 ALA B CA 1
ATOM 8543 C C . ALA B 1 516 ? 14.758 17.781 4.762 1 75.06 516 ALA B C 1
ATOM 8545 O O . ALA B 1 516 ? 14.531 18.609 3.871 1 75.06 516 ALA B O 1
ATOM 8546 N N . GLU B 1 517 ? 15.609 18.016 5.77 1 75 517 GLU B N 1
ATOM 8547 C CA . GLU B 1 517 ? 16.188 19.344 5.992 1 75 517 GLU B CA 1
ATOM 8548 C C . GLU B 1 517 ? 17.25 19.656 4.941 1 75 517 GLU B C 1
ATOM 8550 O O . GLU B 1 517 ? 17.562 20.828 4.715 1 75 517 GLU B O 1
ATOM 8555 N N . SER B 1 518 ? 17.625 18.609 4.246 1 76.75 518 SER B N 1
ATOM 8556 C CA . SER B 1 518 ? 18.703 18.781 3.289 1 76.75 518 SER B CA 1
ATOM 8557 C C . SER B 1 518 ? 18.188 19.312 1.955 1 76.75 518 SER B C 1
ATOM 8559 O O . SER B 1 518 ? 18.984 19.656 1.071 1 76.75 518 SER B O 1
ATOM 8561 N N . HIS B 1 519 ? 16.906 19.422 1.877 1 84.06 519 HIS B N 1
ATOM 8562 C CA . HIS B 1 519 ? 16.312 19.891 0.627 1 84.06 519 HIS B CA 1
ATOM 8563 C C . HIS B 1 519 ? 15.383 21.078 0.865 1 84.06 519 HIS B C 1
ATOM 8565 O O . HIS B 1 519 ? 14.164 20.922 0.907 1 84.06 519 HIS B O 1
ATOM 8571 N N . PRO B 1 520 ? 15.945 22.203 0.924 1 81.12 520 PRO B N 1
ATOM 8572 C CA . PRO B 1 520 ? 15.188 23.391 1.302 1 81.12 520 PRO B CA 1
ATOM 8573 C C . PRO B 1 520 ? 14.164 23.797 0.242 1 81.12 520 PRO B C 1
ATOM 8575 O O . PRO B 1 520 ? 13.102 24.328 0.576 1 81.12 520 PRO B O 1
ATOM 8578 N N . VAL B 1 521 ? 14.43 23.531 -0.989 1 81.88 521 VAL B N 1
ATOM 8579 C CA . VAL B 1 521 ? 13.516 23.938 -2.055 1 81.88 521 VAL B CA 1
ATOM 8580 C C . VAL B 1 521 ? 12.195 23.172 -1.914 1 81.88 521 VAL B C 1
ATOM 8582 O O . VAL B 1 521 ? 11.117 23.781 -1.955 1 81.88 521 VAL B O 1
ATOM 8585 N N . GLN B 1 522 ? 12.312 21.938 -1.681 1 86.12 522 GLN B N 1
ATOM 8586 C CA . GLN B 1 522 ? 11.117 21.125 -1.525 1 86.12 522 GLN B CA 1
ATOM 8587 C C . GLN B 1 522 ? 10.406 21.438 -0.208 1 86.12 522 GLN B C 1
ATOM 8589 O O . GLN B 1 522 ? 9.172 21.406 -0.14 1 86.12 522 GLN B O 1
ATOM 8594 N N . LEU B 1 523 ? 11.18 21.734 0.774 1 84 523 LEU B N 1
ATOM 8595 C CA . LEU B 1 523 ? 10.617 22.062 2.078 1 84 523 LEU B CA 1
ATOM 8596 C C . LEU B 1 523 ? 9.781 23.328 2 1 84 523 LEU B C 1
ATOM 8598 O O . LEU B 1 523 ? 8.703 23.422 2.598 1 84 523 LEU B O 1
ATOM 8602 N N . HIS B 1 524 ? 10.281 24.234 1.246 1 80.38 524 HIS B N 1
ATOM 8603 C CA . HIS B 1 524 ? 9.562 25.5 1.107 1 80.38 524 HIS B CA 1
ATOM 8604 C C . HIS B 1 524 ? 8.367 25.344 0.167 1 80.38 524 HIS B C 1
ATOM 8606 O O . HIS B 1 524 ? 7.34 26 0.358 1 80.38 524 HIS B O 1
ATOM 8612 N N . PHE B 1 525 ? 8.547 24.562 -0.768 1 82.94 525 PHE B N 1
ATOM 8613 C CA . PHE B 1 525 ? 7.496 24.406 -1.766 1 82.94 525 PHE B CA 1
ATOM 8614 C C . PHE B 1 525 ? 6.324 23.609 -1.201 1 82.94 525 PHE B C 1
ATOM 8616 O O . PHE B 1 525 ? 5.168 24 -1.353 1 82.94 525 PHE B O 1
ATOM 8623 N N . TYR B 1 526 ? 6.484 22.5 -0.54 1 84.38 526 TYR B N 1
ATOM 8624 C CA . TYR B 1 526 ? 5.441 21.609 -0.06 1 84.38 526 TYR B CA 1
ATOM 8625 C C . TYR B 1 526 ? 5.098 21.906 1.396 1 84.38 526 TYR B C 1
ATOM 8627 O O . TYR B 1 526 ? 4 21.578 1.859 1 84.38 526 TYR B O 1
ATOM 8635 N N . GLY B 1 527 ? 5.98 22.469 2.107 1 81.62 527 GLY B N 1
ATOM 8636 C CA . GLY B 1 527 ? 5.809 22.625 3.543 1 81.62 527 GLY B CA 1
ATOM 8637 C C . GLY B 1 527 ? 6.555 21.578 4.352 1 81.62 527 GLY B C 1
ATOM 8638 O O . GLY B 1 527 ? 6.957 20.547 3.82 1 81.62 527 GLY B O 1
ATOM 8639 N N . LEU B 1 528 ? 6.754 21.844 5.617 1 79.44 528 LEU B N 1
ATOM 8640 C CA . LEU B 1 528 ? 7.578 21.031 6.492 1 79.44 528 LEU B CA 1
ATOM 8641 C C . LEU B 1 528 ? 6.926 19.672 6.734 1 79.44 528 LEU B C 1
ATOM 8643 O O . LEU B 1 528 ? 7.578 18.625 6.59 1 79.44 528 LEU B O 1
ATOM 8647 N N . TRP B 1 529 ? 5.629 19.641 6.98 1 77.56 529 TRP B N 1
ATOM 8648 C CA . TRP B 1 529 ? 4.941 18.391 7.316 1 77.56 529 TRP B CA 1
ATOM 8649 C C . TRP B 1 529 ? 4.816 17.5 6.094 1 77.56 529 TRP B C 1
ATOM 8651 O O . TRP B 1 529 ? 5.152 16.312 6.148 1 77.56 529 TRP B O 1
ATOM 8661 N N . ALA B 1 530 ? 4.387 18.062 5.043 1 81.94 530 ALA B N 1
ATOM 8662 C CA . ALA B 1 530 ? 4.133 17.266 3.842 1 81.94 530 ALA B CA 1
ATOM 8663 C C . ALA B 1 530 ? 5.426 16.688 3.285 1 81.94 530 ALA B C 1
ATOM 8665 O O . ALA B 1 530 ? 5.496 15.492 2.98 1 81.94 530 ALA B O 1
ATOM 8666 N N . TRP B 1 531 ? 6.453 17.453 3.221 1 87.25 531 TRP B N 1
ATOM 8667 C CA . TRP B 1 531 ? 7.707 16.984 2.645 1 87.25 531 TRP B CA 1
ATOM 8668 C C . TRP B 1 531 ? 8.359 15.945 3.543 1 87.25 531 TRP B C 1
ATOM 8670 O O . TRP B 1 531 ? 8.938 14.969 3.057 1 87.25 531 TRP B O 1
ATOM 8680 N N . THR B 1 532 ? 8.266 16.125 4.871 1 85.88 532 THR B N 1
ATOM 8681 C CA . THR B 1 532 ? 8.836 15.148 5.797 1 85.88 532 THR B CA 1
ATOM 8682 C C . THR B 1 532 ? 8.125 13.805 5.68 1 85.88 532 THR B C 1
ATOM 8684 O O . THR B 1 532 ? 8.766 12.758 5.66 1 85.88 532 THR B O 1
ATOM 8687 N N . ILE B 1 533 ? 6.879 13.82 5.492 1 84.5 533 ILE B N 1
ATOM 8688 C CA . ILE B 1 533 ? 6.105 12.586 5.363 1 84.5 533 ILE B CA 1
ATOM 8689 C C . ILE B 1 533 ? 6.426 11.914 4.031 1 84.5 533 ILE B C 1
ATOM 8691 O O . ILE B 1 533 ? 6.648 10.703 3.977 1 84.5 533 ILE B O 1
ATOM 8695 N N . ILE B 1 534 ? 6.453 12.719 2.965 1 88.19 534 ILE B N 1
ATOM 8696 C CA . ILE B 1 534 ? 6.758 12.18 1.642 1 88.19 534 ILE B CA 1
ATOM 8697 C C . ILE B 1 534 ? 8.133 11.516 1.657 1 88.19 534 ILE B C 1
ATOM 8699 O O . ILE B 1 534 ? 8.305 10.406 1.145 1 88.19 534 ILE B O 1
ATOM 8703 N N . THR B 1 535 ? 9.078 12.117 2.283 1 90.31 535 THR B N 1
ATOM 8704 C CA . THR B 1 535 ? 10.445 11.609 2.344 1 90.31 535 THR B CA 1
ATOM 8705 C C . THR B 1 535 ? 10.508 10.32 3.158 1 90.31 535 THR B C 1
ATOM 8707 O O . THR B 1 535 ? 11.109 9.328 2.723 1 90.31 535 THR B O 1
ATOM 8710 N N . HIS B 1 536 ? 9.852 10.25 4.191 1 88.75 536 HIS B N 1
ATOM 8711 C CA . HIS B 1 536 ? 9.984 9.094 5.078 1 88.75 536 HIS B CA 1
ATOM 8712 C C . HIS B 1 536 ? 9.133 7.93 4.602 1 88.75 536 HIS B C 1
ATOM 8714 O O . HIS B 1 536 ? 9.367 6.781 4.984 1 88.75 536 HIS B O 1
ATOM 8720 N N . VAL B 1 537 ? 8.195 8.227 3.809 1 86.31 537 VAL B N 1
ATOM 8721 C CA . VAL B 1 537 ? 7.43 7.133 3.215 1 86.31 537 VAL B CA 1
ATOM 8722 C C . VAL B 1 537 ? 8.18 6.574 2.008 1 86.31 537 VAL B C 1
ATOM 8724 O O . VAL B 1 537 ? 8.164 5.363 1.765 1 86.31 537 VAL B O 1
ATOM 8727 N N . SER B 1 538 ? 8.836 7.348 1.293 1 91.75 538 SER B N 1
ATOM 8728 C CA . SER B 1 538 ? 9.438 6.945 0.024 1 91.75 538 SER B CA 1
ATOM 8729 C C . SER B 1 538 ? 10.875 6.469 0.216 1 91.75 538 SER B C 1
ATOM 8731 O O . SER B 1 538 ? 11.305 5.508 -0.429 1 91.75 538 SER B O 1
ATOM 8733 N N . MET B 1 539 ? 11.641 6.965 1.14 1 91.69 539 MET B N 1
ATOM 8734 C CA . MET B 1 539 ? 13.078 6.742 1.203 1 91.69 539 MET B CA 1
ATOM 8735 C C . MET B 1 539 ? 13.391 5.328 1.681 1 91.69 539 MET B C 1
ATOM 8737 O O . MET B 1 539 ? 14.32 4.691 1.18 1 91.69 539 MET B O 1
ATOM 8741 N N . PRO B 1 540 ? 12.641 4.812 2.594 1 89.31 540 PRO B N 1
ATOM 8742 C CA . PRO B 1 540 ? 12.945 3.432 2.963 1 89.31 540 PRO B CA 1
ATOM 8743 C C . PRO B 1 540 ? 12.844 2.469 1.781 1 89.31 540 PRO B C 1
ATOM 8745 O O . PRO B 1 540 ? 13.688 1.579 1.628 1 89.31 540 PRO B O 1
ATOM 8748 N N . LEU B 1 541 ? 11.891 2.697 1.049 1 91.81 541 LEU B N 1
ATOM 8749 C CA . LEU B 1 541 ? 11.727 1.861 -0.136 1 91.81 541 LEU B CA 1
ATOM 8750 C C . LEU B 1 541 ? 12.82 2.158 -1.16 1 91.81 541 LEU B C 1
ATOM 8752 O O . LEU B 1 541 ? 13.328 1.244 -1.816 1 91.81 541 LEU B O 1
ATOM 8756 N N . ALA B 1 542 ? 13.125 3.42 -1.262 1 95.06 542 ALA B N 1
ATOM 8757 C CA . ALA B 1 542 ? 14.172 3.809 -2.199 1 95.06 542 ALA B CA 1
ATOM 8758 C C . ALA B 1 542 ? 15.523 3.229 -1.785 1 95.06 542 ALA B C 1
ATOM 8760 O O . ALA B 1 542 ? 16.281 2.74 -2.627 1 95.06 542 ALA B O 1
ATOM 8761 N N . ILE B 1 543 ? 15.812 3.299 -0.52 1 93.81 543 ILE B N 1
ATOM 8762 C CA . ILE B 1 543 ? 17.047 2.732 0.021 1 93.81 543 ILE B CA 1
ATOM 8763 C C . ILE B 1 543 ? 17.047 1.221 -0.192 1 93.81 543 ILE B C 1
ATOM 8765 O O . ILE B 1 543 ? 18.047 0.657 -0.635 1 93.81 543 ILE B O 1
ATOM 8769 N N . PHE B 1 544 ? 15.961 0.647 0.044 1 92.56 544 PHE B N 1
ATOM 8770 C CA . PHE B 1 544 ? 15.859 -0.792 -0.165 1 92.56 544 PHE B CA 1
ATOM 8771 C C . PHE B 1 544 ? 16.016 -1.137 -1.64 1 92.56 544 PHE B C 1
ATOM 8773 O O . PHE B 1 544 ? 16.625 -2.16 -1.98 1 92.56 544 PHE B O 1
ATOM 8780 N N . TYR B 1 545 ? 15.445 -0.357 -2.506 1 95.75 545 TYR B N 1
ATOM 8781 C CA . TYR B 1 545 ? 15.578 -0.601 -3.938 1 95.75 545 TYR B CA 1
ATOM 8782 C C . TYR B 1 545 ? 17.047 -0.665 -4.348 1 95.75 545 TYR B C 1
ATOM 8784 O O . TYR B 1 545 ? 17.453 -1.582 -5.062 1 95.75 545 TYR B O 1
ATOM 8792 N N . ARG B 1 546 ? 17.812 0.281 -3.951 1 96.38 546 ARG B N 1
ATOM 8793 C CA . ARG B 1 546 ? 19.219 0.344 -4.352 1 96.38 546 ARG B CA 1
ATOM 8794 C C . ARG B 1 546 ? 20 -0.81 -3.75 1 96.38 546 ARG B C 1
ATOM 8796 O O . ARG B 1 546 ? 20.859 -1.397 -4.418 1 96.38 546 ARG B O 1
ATOM 8803 N N . PHE B 1 547 ? 19.781 -1.115 -2.584 1 92.75 547 PHE B N 1
ATOM 8804 C CA . PHE B 1 547 ? 20.438 -2.262 -1.966 1 92.75 547 PHE B CA 1
ATOM 8805 C C . PHE B 1 547 ? 20.062 -3.553 -2.68 1 92.75 547 PHE B C 1
ATOM 8807 O O . PHE B 1 547 ? 20.938 -4.352 -3.029 1 92.75 547 PHE B O 1
ATOM 8814 N N . HIS B 1 548 ? 18.781 -3.682 -2.791 1 92 548 HIS B N 1
ATOM 8815 C CA . HIS B 1 548 ? 18.297 -4.918 -3.406 1 92 548 HIS B CA 1
ATOM 8816 C C . HIS B 1 548 ? 18.766 -5.023 -4.855 1 92 548 HIS B C 1
ATOM 8818 O O . HIS B 1 548 ? 18.984 -6.125 -5.363 1 92 548 HIS B O 1
ATOM 8824 N N . SER B 1 549 ? 18.844 -3.908 -5.555 1 95.06 549 SER B N 1
ATOM 8825 C CA . SER B 1 549 ? 19.422 -3.912 -6.895 1 95.06 549 SER B CA 1
ATOM 8826 C C . SER B 1 549 ? 20.844 -4.469 -6.879 1 95.06 549 SER B C 1
ATOM 8828 O O . SER B 1 549 ? 21.234 -5.199 -7.789 1 95.06 549 SER B O 1
ATOM 8830 N N . THR B 1 550 ? 21.609 -4.125 -5.855 1 93.5 550 THR B N 1
ATOM 8831 C CA . THR B 1 550 ? 22.953 -4.656 -5.715 1 93.5 550 THR B CA 1
ATOM 8832 C C . THR B 1 550 ? 22.922 -6.172 -5.543 1 93.5 550 THR B C 1
ATOM 8834 O O . THR B 1 550 ? 23.734 -6.887 -6.133 1 93.5 550 THR B O 1
ATOM 8837 N N . VAL B 1 551 ? 21.984 -6.633 -4.805 1 91.06 551 VAL B N 1
ATOM 8838 C CA . VAL B 1 551 ? 21.844 -8.062 -4.566 1 91.06 551 VAL B CA 1
ATOM 8839 C C . VAL B 1 551 ? 21.484 -8.773 -5.871 1 91.06 551 VAL B C 1
ATOM 8841 O O . VAL B 1 551 ? 22.078 -9.797 -6.211 1 91.06 551 VAL B O 1
ATOM 8844 N N . CYS B 1 552 ? 20.516 -8.234 -6.555 1 92.19 552 CYS B N 1
ATOM 8845 C CA . CYS B 1 552 ? 20.094 -8.828 -7.812 1 92.19 552 CYS B CA 1
ATOM 8846 C C . CYS B 1 552 ? 21.219 -8.805 -8.844 1 92.19 552 CYS B C 1
ATOM 8848 O O . CYS B 1 552 ? 21.391 -9.766 -9.594 1 92.19 552 CYS B O 1
ATOM 8850 N N . LEU B 1 553 ? 21.953 -7.691 -8.914 1 93.25 553 LEU B N 1
ATOM 8851 C CA . LEU B 1 553 ? 23.062 -7.582 -9.852 1 93.25 553 LEU B CA 1
ATOM 8852 C C . LEU B 1 553 ? 24.172 -8.57 -9.5 1 93.25 553 LEU B C 1
ATOM 8854 O O . LEU B 1 553 ? 24.828 -9.117 -10.383 1 93.25 553 LEU B O 1
ATOM 8858 N N . PHE B 1 554 ? 24.375 -8.781 -8.25 1 90.19 554 PHE B N 1
ATOM 8859 C CA . PHE B 1 554 ? 25.359 -9.773 -7.812 1 90.19 554 PHE B CA 1
ATOM 8860 C C . PHE B 1 554 ? 24.938 -11.172 -8.234 1 90.19 554 PHE B C 1
ATOM 8862 O O . PHE B 1 554 ? 25.766 -11.992 -8.625 1 90.19 554 PHE B O 1
ATOM 8869 N N . ASP B 1 555 ? 23.688 -11.43 -8.148 1 88.31 555 ASP B N 1
ATOM 8870 C CA . ASP B 1 555 ? 23.172 -12.719 -8.586 1 88.31 555 ASP B CA 1
ATOM 8871 C C . ASP B 1 555 ? 23.375 -12.906 -10.094 1 88.31 555 ASP B C 1
ATOM 8873 O O . ASP B 1 555 ? 23.75 -13.992 -10.547 1 88.31 555 ASP B O 1
ATOM 8877 N N . VAL B 1 556 ? 23.078 -11.875 -10.773 1 88.88 556 VAL B N 1
ATOM 8878 C CA . VAL B 1 556 ? 23.312 -11.914 -12.219 1 88.88 556 VAL B CA 1
ATOM 8879 C C . VAL B 1 556 ? 24.797 -12.133 -12.5 1 88.88 556 VAL B C 1
ATOM 8881 O O . VAL B 1 556 ? 25.156 -12.922 -13.375 1 88.88 556 VAL B O 1
ATOM 8884 N N . TRP B 1 557 ? 25.656 -11.438 -11.805 1 88.69 557 TRP B N 1
ATOM 8885 C CA . TRP B 1 557 ? 27.109 -11.523 -11.961 1 88.69 557 TRP B CA 1
ATOM 8886 C C . TRP B 1 557 ? 27.594 -12.945 -11.727 1 88.69 557 TRP B C 1
ATOM 8888 O O . TRP B 1 557 ? 28.516 -13.414 -12.406 1 88.69 557 TRP B O 1
ATOM 8898 N N . LYS B 1 558 ? 26.969 -13.711 -10.93 1 83.81 558 LYS B N 1
ATOM 8899 C CA . LYS B 1 558 ? 27.391 -15.07 -10.586 1 83.81 558 LYS B CA 1
ATOM 8900 C C . LYS B 1 558 ? 26.75 -16.094 -11.516 1 83.81 558 LYS B C 1
ATOM 8902 O O . LYS B 1 558 ? 27.422 -17.016 -11.984 1 83.81 558 LYS B O 1
ATOM 8907 N N . ARG B 1 559 ? 25.516 -15.945 -11.82 1 83.06 559 ARG B N 1
ATOM 8908 C CA . ARG B 1 559 ? 24.75 -16.984 -12.492 1 83.06 559 ARG B CA 1
ATOM 8909 C C . ARG B 1 559 ? 24.844 -16.859 -14.008 1 83.06 559 ARG B C 1
ATOM 8911 O O . ARG B 1 559 ? 24.844 -17.859 -14.734 1 83.06 559 ARG B O 1
ATOM 8918 N N . ALA B 1 560 ? 24.828 -15.719 -14.438 1 83.88 560 ALA B N 1
ATOM 8919 C CA . ALA B 1 560 ? 24.734 -15.492 -15.875 1 83.88 560 ALA B CA 1
ATOM 8920 C C . ALA B 1 560 ? 25.969 -16.031 -16.609 1 83.88 560 ALA B C 1
ATOM 8922 O O . ALA B 1 560 ? 25.891 -16.375 -17.781 1 83.88 560 ALA B O 1
ATOM 8923 N N . TYR B 1 561 ? 27.047 -16.219 -15.93 1 81.31 561 TYR B N 1
ATOM 8924 C CA . TYR B 1 561 ? 28.281 -16.562 -16.641 1 81.31 561 TYR B CA 1
ATOM 8925 C C . TYR B 1 561 ? 28.812 -17.922 -16.172 1 81.31 561 TYR B C 1
ATOM 8927 O O . TYR B 1 561 ? 30 -18.203 -16.328 1 81.31 561 TYR B O 1
ATOM 8935 N N . LYS B 1 562 ? 27.969 -18.688 -15.492 1 74.75 562 LYS B N 1
ATOM 8936 C CA . LYS B 1 562 ? 28.297 -20.062 -15.133 1 74.75 562 LYS B CA 1
ATOM 8937 C C . LYS B 1 562 ? 27.484 -21.047 -15.945 1 74.75 562 LYS B C 1
ATOM 8939 O O . LYS B 1 562 ? 26.281 -20.859 -16.156 1 74.75 562 LYS B O 1
ATOM 8944 N N . ILE B 1 563 ? 28.203 -21.969 -16.781 1 60.59 563 ILE B N 1
ATOM 8945 C CA . ILE B 1 563 ? 27.5 -23 -17.516 1 60.59 563 ILE B CA 1
ATOM 8946 C C . ILE B 1 563 ? 27.047 -24.109 -16.562 1 60.59 563 ILE B C 1
ATOM 8948 O O . ILE B 1 563 ? 27.812 -24.562 -15.719 1 60.59 563 ILE B O 1
ATOM 8952 N N . LYS B 1 564 ? 25.859 -24.312 -16.344 1 53.22 564 LYS B N 1
ATOM 8953 C CA . LYS B 1 564 ? 25.453 -25.547 -15.68 1 53.22 564 LYS B CA 1
ATOM 8954 C C . LYS B 1 564 ? 25.938 -26.781 -16.453 1 53.22 564 LYS B C 1
ATOM 8956 O O . LYS B 1 564 ? 25.781 -26.844 -17.672 1 53.22 564 LYS B O 1
ATOM 8961 N N . PRO B 1 565 ? 26.859 -27.578 -15.883 1 42.09 565 PRO B N 1
ATOM 8962 C CA . PRO B 1 565 ? 27.297 -28.766 -16.625 1 42.09 565 PRO B CA 1
ATOM 8963 C C . PRO B 1 565 ? 26.125 -29.562 -17.203 1 42.09 565 PRO B C 1
ATOM 8965 O O . PRO B 1 565 ? 25.172 -29.891 -16.484 1 42.09 565 PRO B O 1
ATOM 8968 N N . VAL B 1 566 ? 25.781 -29.344 -18.422 1 36.59 566 VAL B N 1
ATOM 8969 C CA . VAL B 1 566 ? 24.953 -30.375 -19 1 36.59 566 VAL B CA 1
ATOM 8970 C C . VAL B 1 566 ? 25.578 -31.75 -18.75 1 36.59 566 VAL B C 1
ATOM 8972 O O . VAL B 1 566 ? 26.766 -31.938 -19 1 36.59 566 VAL B O 1
ATOM 8975 N N . TYR B 1 567 ? 25.219 -32.594 -17.844 1 30.84 567 TYR B N 1
ATOM 8976 C CA . TYR B 1 567 ? 25.688 -33.969 -17.844 1 30.84 567 TYR B CA 1
ATOM 8977 C C . TYR B 1 567 ? 25.781 -34.5 -19.266 1 30.84 567 TYR B C 1
ATOM 8979 O O . TYR B 1 567 ? 24.781 -34.531 -20 1 30.84 567 TYR B O 1
ATOM 8987 N N . MET B 1 568 ? 26.906 -34.531 -19.922 1 24.36 568 MET B N 1
ATOM 8988 C CA . MET B 1 568 ? 27.156 -35.562 -20.906 1 24.36 568 MET B CA 1
ATOM 8989 C C . MET B 1 568 ? 26.969 -36.969 -20.297 1 24.36 568 MET B C 1
ATOM 8991 O O . MET B 1 568 ? 27.438 -37.219 -19.203 1 24.36 568 MET B O 1
#

pLDDT: mean 71.05, std 25.95, range [13.52, 97.81]

InterPro domains:
  IPR004878 Otopetrin [PF03189] (128-547)
  IPR004878 Otopetrin [PTHR21522] (1-562)

Foldseek 3Di:
DLQCVLVCLQQAQPDDPVPCLVVLVVLLVLLVVLLVVVVVVVPPPDPPCVVVVVVVVPVPPPPPPPDPDDDDDDDDDDYDDDDDDDYYDYDDDDDDPDDPDDDPDPPPPPPPPPPCPVPPQLFLDDLLLLVLLVVLLVLLLVLLVLQLVLLVFFDCPDPLNDVSSNVSSVSVSVSSVSLSVVLNPPRDPADDPPLPSLLVSLVSLLVSLVSQLSNLLSVLLVLQQCVQQDPVLLDSDPPDDPDDPPCPVPCPNNPPSVRPPPNLVRQCPDPSSVVSSVCSLQSSLSSNLSSVSSSLSSVSNSVPSDDDPPVVVVVVVVCVVVVVVVPPDPPPPPPDPPPPPQPCPPQVLLQVLLVVLLVVLVVLLVVLVVQCVDVVRLVVSVVSNLVSLLVLLVVLQVLLVQLLVFLVPFDFAPPDDDDSLLVLLVVLLVLLVLLLVLQLVLLVVCVVVVSVSSNSSSVSSVSSSVSLSVSLVRLLRTAHDDPVCLVVVTSLNSLSNNLSSLVSVLCCLSRQQLNLSSDVSSCVRVHVSVSSSSSSVRSSSNSSNSSSSSVSSVVSSRGRNDDDPPDD/DLQCVLVCLQQAQPDDPVVVLVVLVVLLVLLVVLLVVVVVVVPPPDPPCVVVVVVVVPVVPPPPPPDPDDDDDDDDDDYDDDDDDDYYDYYDDDDDDDDDDDDDDPPPPPPPPPPPPPPPQLFLDDLLLLVLLVVLLVLLLVLLVLQLVLQVVFDCPDPLNDVSSNVSSVSVSVSSVSLSVVLNPPRDPADDPCLPSLLVSLVSLLVSLVSQLSNLLSVLLVLQQCVQQDPVLLDSDPPDDPDDPPCPVPSPNVPPSVRPPPNLVRQCPDPSSVVSSVCSLQSSLSSNLSSVSSSLSSVSNSVPSDDPPPVVVVVVVVCVVVVVVVPPDDPPPPPDPPPPPDPCPPQVLLQVLLVVLLVVLVVLLVVLVVQCVDVVRLVVSVVSNLVSLLVLLVVLQVLLVQLLVFLVPFDFAPPDDDDSLLVLLVVLLVLLVLLLVLQLVLLVVCVVVVSVSSNSSSVSSVSSSVSLSVSLVRLLRTAHDDPVCLVVVTSLNSLSNNLSSLVSVLCCLSRQQLNLSSDVSSCVRVHVSVSSSSSSVRSSSNSSNSSSSSVSSVVSSRGRNDDDPPDD